Protein 6X84 (pdb70)

Sequence (830 aa):
SVTTIPFWHSMEGELGKEVDSLAQRFNAENPDYKIVPTYKGNYEQNLSAGIAAFRTGNAPAILQVYEVGTATMMMASKAIKPVYDVFKEAGIQFDESQFVPTVSGYYSDSKTGHLLSQPFNSSTPVLYYNKDAFKKAGLDPEQPPKTWQDLADYAAKLKASGMKCGYASGSQGSIQLENFSAWNGLPFASKNNGFDGTDAVLEFNKPEQVKHIAMLEEMNKKGDFSYVGRKDESTEKFYNGDCAMTTASSGSLANIREYAKFNYGVGMMMPYDADAKDAPQNAIIGGASLWVMQGKDKETYTGVAKFLDFLAKPENAAEWHQKTGYLPITKAAYDLTREQGFYEKNPGADTATRQMLNKPPLPFTKGLRLGNMMPQIRVIVDEELESVWTGKKTPQQALDTAVERGNQLLLRRFEKSTKSSVTTIPFWHSMEGELGKEVDSLAQRFNAENPDYKIVPTYKGNYEQNLSAGIAAFRTGNAPAILQVYEVGTATMMMASKAIKPVYDVFKEAGIQFDESQFVPTVSGYYSDSKTGHLLSQPFNSSTPVLYYNKDAFKKAGLDPEQPPKTWQDLADYAAKLKASGMKCGYASGSQGSIQLENFSAWNGLPFASKNNGFDGTDAVLEFNKPEQVKHIAMLEEMNKKGDFSYVGRKDESTEKFYNGDCAMTTASSGSLANIREYAKFNYGVGMMPYDADAKDAPQNAIIGGASLWVMQGKDKETYTGVAKFLDFLAKPENAAEWHQKTGYLPITKAAYDLTREQGFYEKNPGADTATRQMLNKPPLPFTKGLRLGNMPQIRVIVDEELESVWTGKKTPQQALDTAVERGNQLLRRFEKST

Foldseek 3Di:
DEAEAEAEEADDDPRVVLVVVLQVVLCVVPVNYHYDYDYQHHQVRQVVVQLVCQVVPRHTFKGKHWLQCLLVVVLSVWFDALVVLCVLLVHDDDPQQFLQLQQLSQAALPPRHGRFARAFKKFKWKKFFLVLCVLLVHHSVQDAQAVVVLLVQLVSSVVSPALEREEEELQQVSVLLQLQLQLVHFQWPCLQCNNHLLIFGDSLDDQNLVSLQSLLVCLVVRSYDYYYDPCVRVVCCQVRRYRMYIDILLCLVVSVVRRPGDMAIAGDHHHPPRPCHRHAGHITDITMTGTPDDDSSNSSSVSSSSVSCLDLVNLLVSCLPRSGDRRGPSVLVVCVVVVVCVVRPRSCNRVCRRVVHPGDSNNSHHNAPPSVVLSVLLSVLSVCSSVVNDRSSRSVVRSRVVVRVRSVVVNVVSDD/DEAEAEAEEAQDDVRVVLVVVLQVVLCVVPVNYHYDYDYQHHQVRQVVVQLVCVVVQHGGQKGKHWLQCQLVVVVSVFFDALQVLCVLLVHDDDPQQFLQLQQLSQAQLPPRGGRFARAFKKFKWKKFFLVLCVLLVHHSPDDAQAVVVLLVQLVSSVVSPAQESEEEALCCQQLFLQQQQQLVHFQWPCLQCNNHLLIFGDRLDPVSLVSLLSQLVSLVVRSYDYDDRDCRVVCCCQVRRYGMYIDILLSLVVSVVRRPGDMAIAGRHHHPPRPPGRAAGHITGITMTGTPNDDSVNSSSVSSSSVSCLPQVNLLCSCLSRSGDRRGPSVVVVCVVVCVCVVRPRSCNRVCRRNVHRGDSNNSHHNAPPSVVLSVLLVVLSVCSSVPNDRSSRSVVVSSVVVVVRSVVVVVVD

Solvent-accessible surface area: 31312 Å² total; per-residue (Å²): 120,96,22,80,0,46,0,36,5,16,8,121,52,124,56,9,121,18,2,73,60,5,2,123,112,0,22,71,84,32,94,78,23,99,2,52,32,55,96,82,9,72,57,95,102,0,17,35,35,0,10,25,16,48,61,101,67,99,9,1,0,0,0,0,0,21,10,10,1,2,10,47,0,84,41,6,175,0,21,29,33,0,55,47,0,2,129,114,25,69,43,99,40,82,39,96,50,2,1,74,1,1,11,8,3,0,13,44,60,97,84,46,59,1,14,0,1,1,11,0,0,16,3,6,1,0,1,9,8,30,54,4,0,115,172,23,69,22,75,26,108,87,29,3,131,17,15,50,63,0,22,83,41,0,43,114,0,62,93,52,63,33,149,3,0,3,0,11,9,37,36,9,0,55,38,3,3,3,6,0,2,2,1,6,27,44,0,0,24,97,48,3,5,20,82,24,59,73,2,62,6,40,0,37,99,101,52,0,22,71,16,5,38,38,11,20,79,6,39,131,140,32,12,4,36,49,17,32,188,86,96,45,7,7,71,59,0,45,99,22,24,0,0,0,0,2,10,47,10,26,16,22,60,91,0,134,154,32,18,187,35,73,25,6,19,6,54,10,1,50,6,53,107,9,189,60,12,26,5,0,0,4,4,13,16,0,0,0,0,0,0,60,74,60,83,154,57,11,15,26,0,0,0,76,1,0,61,4,14,2,93,61,56,5,3,2,47,12,9,49,142,18,22,36,6,1,8,1,43,46,0,23,86,55,0,103,88,106,30,42,14,153,61,25,71,16,16,19,4,7,1,111,0,3,79,47,81,113,40,49,80,47,0,84,0,4,18,9,5,26,4,44,62,0,33,88,16,0,34,79,10,6,63,15,1,33,84,59,162,62,73,21,76,96,0,0,56,37,0,15,114,83,0,32,106,14,6,58,32,24,25,54,41,57,101,161,132,89,23,78,0,35,1,36,4,12,9,117,44,148,50,7,54,13,3,73,39,3,2,126,79,1,25,80,106,39,98,86,9,100,3,55,29,42,111,72,10,84,54,57,104,0,20,71,33,0,28,56,15,52,141,121,62,99,2,2,0,0,0,0,0,34,12,8,1,1,10,50,0,75,57,14,84,0,22,29,35,0,80,49,1,2,65,114,23,69,44,96,39,82,40,97,55,5,2,75,3,1,14,8,2,0,10,42,48,93,87,41,58,3,10,0,2,1,9,0,0,13,2,10,1,0,0,6,8,47,64,10,0,50,83,23,32,26,33,11,90,36,33,2,74,0,7,22,10,0,23,57,30,0,35,33,0,32,95,49,68,39,92,12,0,0,0,4,4,58,13,4,20,4,3,0,4,5,4,0,2,3,13,27,16,42,1,0,20,85,48,4,5,14,76,26,70,71,2,56,5,41,0,33,91,100,82,0,20,67,2,0,42,44,1,42,55,6,36,82,151,41,9,7,29,60,62,42,49,75,73,47,2,10,43,27,0,53,127,32,46,0,0,0,0,1,11,45,10,23,22,22,53,83,0,142,67,133,19,110,35,95,43,8,21,6,65,4,1,16,4,11,96,15,85,122,13,31,11,1,1,5,4,14,15,0,0,0,0,0,0,56,61,44,92,145,78,6,28,18,0,0,0,75,2,0,73,17,10,5,36,62,63,12,5,2,41,8,10,52,135,16,24,33,6,2,7,1,49,43,0,32,71,51,0,94,146,107,26,44,12,126,73,25,90,19,17,35,21,8,2,40,0,3,85,55,73,103,30,61,76,51,0,62,0,3,14,8,4,39,3,38,87,0,57,101,15,3,31,49,25,0,89,25,1,26,112,58,88,26,86,22,82,42,0,1,57,54,0,15,64,102,0,29,60,46,6,85,55,22,61,88,94,91

Nearest PDB structures (foldseek):
  6x84-assembly2_B  TM=9.927E-01  e=7.863E-75  Escherichia coli K-12
  4aq4-assembly1_A  TM=8.895E-01  e=9.163E-71  Escherichia coli K-12
  7c0u-assembly2_B  TM=8.519E-01  e=2.251E-24  Thermus thermophilus HB8
  7c15-assembly2_B  TM=8.480E-01  e=2.645E-24  Thermus thermophilus HB8
  7c0l-assembly2_B  TM=8.523E-01  e=9.623E-24  Thermus thermophilus HB8

InterPro domains:
  IPR006059 Bacterial-type extracellular solute-binding protein [PF13416] (44-367)
  IPR006061 Solute-binding family 1, conserved site [PS01037] (140-157)
  IPR050490 Bacterial solute-binding protein 1 [PTHR43649] (10-430)

B-factor: mean 28.5, std 10.26, range [12.95, 68.84]

Radius of gyration: 33.35 Å; Cα contacts (8 Å, |Δi|>4): 1732; chains: 2; bounding box: 63×63×114 Å

Structure (mmCIF, N/CA/C/O backbone):
data_6X84
#
_entry.id   6X84
#
_cell.length_a   43.936
_cell.length_b   46.724
_cell.length_c   94.792
_cell.angle_alpha   90.890
_cell.angle_beta   98.530
_cell.angle_gamma   105.130
#
_symmetry.space_group_name_H-M   'P 1'
#
loop_
_entity.id
_entity.type
_entity.pdbx_description
1 polymer 'sn-glycerol-3-phosphate-binding periplasmic protein UgpB'
2 non-polymer GLYCEROL
3 water water
#
loop_
_atom_site.group_PDB
_atom_site.id
_atom_site.type_symbol
_atom_site.label_atom_id
_atom_site.label_alt_id
_atom_site.label_comp_id
_atom_site.label_asym_id
_atom_site.label_entity_id
_atom_site.label_seq_id
_atom_site.pdbx_PDB_ins_code
_atom_site.Cartn_x
_atom_site.Cartn_y
_atom_site.Cartn_z
_atom_site.occupancy
_atom_site.B_iso_or_equiv
_atom_site.auth_seq_id
_atom_site.auth_comp_id
_atom_site.auth_asym_id
_atom_site.auth_atom_id
_atom_site.pdbx_PDB_model_num
ATOM 1 N N . SER A 1 1 ? -12.95594 -35.14363 -47.11410 1.000 31.17742 0 SER A N 1
ATOM 2 C CA . SER A 1 1 ? -11.58267 -35.08189 -47.64915 1.000 28.92715 0 SER A CA 1
ATOM 3 C C . SER A 1 1 ? -10.56698 -34.95413 -46.51125 1.000 24.75823 0 SER A C 1
ATOM 4 O O . SER A 1 1 ? -10.95385 -34.65153 -45.36206 1.000 26.70847 0 SER A O 1
ATOM 7 N N . VAL A 1 2 ? -9.29063 -35.21674 -46.81621 1.000 22.24214 1 VAL A N 1
ATOM 8 C CA . VAL A 1 2 ? -8.18459 -34.91464 -45.88957 1.000 19.38917 1 VAL A CA 1
ATOM 9 C C . VAL A 1 2 ? -7.19975 -34.05122 -46.65920 1.000 19.37864 1 VAL A C 1
ATOM 10 O O . VAL A 1 2 ? -6.59851 -34.48900 -47.64632 1.000 21.03410 1 VAL A O 1
ATOM 14 N N . THR A 1 3 ? -7.02986 -32.83121 -46.19776 1.000 17.51263 2 THR A N 1
ATOM 15 C CA . THR A 1 3 ? -6.14993 -31.86149 -46.84003 1.000 18.05743 2 THR A CA 1
ATOM 16 C C . THR A 1 3 ? -4.79649 -31.89394 -46.15641 1.000 16.22300 2 THR A C 1
ATOM 17 O O . THR A 1 3 ? -4.71078 -31.66662 -44.93968 1.000 16.29669 2 THR A O 1
ATOM 21 N N . THR A 1 4 ? -3.74968 -32.19534 -46.91135 1.000 17.15995 3 THR A N 1
ATOM 22 C CA . THR A 1 4 ? -2.39743 -32.20279 -46.37846 1.000 18.43116 3 THR A CA 1
ATOM 23 C C . THR A 1 4 ? -1.88163 -30.77597 -46.28714 1.000 17.04941 3 THR A C 1
ATOM 24 O O . THR A 1 4 ? -1.98640 -29.99707 -47.24491 1.000 18.03637 3 THR A O 1
ATOM 28 N N . ILE A 1 5 ? -1.29478 -30.44596 -45.13810 1.000 15.98613 4 ILE A N 1
ATOM 29 C CA . ILE A 1 5 ? -0.87760 -29.09694 -44.78927 1.000 15.50712 4 ILE A CA 1
ATOM 30 C C . ILE A 1 5 ? 0.58452 -29.14196 -44.38436 1.000 14.97285 4 ILE A C 1
ATOM 31 O O . ILE A 1 5 ? 0.90982 -29.41958 -43.21981 1.000 14.89389 4 ILE A O 1
ATOM 36 N N . PRO A 1 6 ? 1.50145 -28.82597 -45.29982 1.000 14.99127 5 PRO A N 1
ATOM 37 C CA . PRO A 1 6 ? 2.92888 -28.87918 -44.94662 1.000 15.00180 5 PRO A CA 1
ATOM 38 C C . PRO A 1 6 ? 3.28671 -27.77134 -43.97575 1.000 14.12538 5 PRO A C 1
ATOM 39 O O . PRO A 1 6 ? 2.88581 -26.61742 -44.15062 1.000 14.75177 5 PRO A O 1
ATOM 43 N N . PHE A 1 7 ? 4.08608 -28.14188 -42.98298 1.000 13.65164 6 PHE A N 1
ATOM 44 C CA . PHE A 1 7 ? 4.56084 -27.22528 -41.94535 1.000 13.52531 6 PHE A CA 1
ATOM 45 C C . PHE A 1 7 ? 6.07471 -27.39555 -41.82801 1.000 14.64649 6 PHE A C 1
ATOM 46 O O . PHE A 1 7 ? 6.55912 -28.43463 -41.38745 1.000 15.44659 6 PHE A O 1
ATOM 54 N N . TRP A 1 8 ? 6.83126 -26.41030 -42.29925 1.000 14.48068 7 TRP A N 1
ATOM 55 C CA . TRP A 1 8 ? 8.29068 -26.50945 -42.32298 1.000 14.92811 7 TRP A CA 1
ATOM 56 C C . TRP A 1 8 ? 8.84228 -25.77731 -41.11498 1.000 14.75703 7 TRP A C 1
ATOM 57 O O . TRP A 1 8 ? 8.46666 -24.62616 -40.86313 1.000 14.92547 7 TRP A O 1
ATOM 68 N N . HIS A 1 9 ? 9.72360 -26.44017 -40.37300 1.000 14.95179 8 HIS A N 1
ATOM 69 C CA . HIS A 1 9 ? 10.19888 -25.87151 -39.11793 1.000 15.15182 8 HIS A CA 1
ATOM 70 C C . HIS A 1 9 ? 11.66467 -26.20607 -38.89381 1.000 15.85980 8 HIS A C 1
ATOM 71 O O . HIS A 1 9 ? 12.30445 -26.91642 -39.68176 1.000 16.84149 8 HIS A O 1
ATOM 78 N N . SER A 1 10 ? 12.17891 -25.70181 -37.75982 1.000 16.28090 9 SER A N 1
ATOM 79 C CA . SER A 1 10 ? 13.58962 -25.77316 -37.40800 1.000 17.45999 9 SER A CA 1
ATOM 80 C C . SER A 1 10 ? 13.81221 -26.48675 -36.08610 1.000 17.59948 9 SER A C 1
ATOM 81 O O . SER A 1 10 ? 14.87830 -26.31853 -35.49800 1.000 19.18914 9 SER A O 1
ATOM 84 N N . MET A 1 11 ? 12.83838 -27.23507 -35.60088 1.000 16.77306 10 MET A N 1
ATOM 85 C CA . MET A 1 11 ? 12.95493 -27.86515 -34.28188 1.000 17.89425 10 MET A CA 1
ATOM 86 C C . MET A 1 11 ? 13.62199 -29.22438 -34.42192 1.000 19.39443 10 MET A C 1
ATOM 87 O O . MET A 1 11 ? 13.07078 -30.13036 -35.05982 1.000 19.75237 10 MET A O 1
ATOM 92 N N . GLU A 1 12 ? 14.80870 -29.36477 -33.84073 1.000 22.45269 11 GLU A N 1
ATOM 93 C CA . GLU A 1 12 ? 15.57142 -30.60957 -33.84971 1.000 25.83994 11 GLU A CA 1
ATOM 94 C C . GLU A 1 12 ? 15.24375 -31.47055 -32.63610 1.000 25.60833 11 GLU A C 1
ATOM 95 O O . GLU A 1 12 ? 14.67462 -31.01010 -31.64233 1.000 25.66624 11 GLU A O 1
ATOM 101 N N . GLY A 1 13 ? 15.64938 -32.73661 -32.71483 1.000 27.62963 12 GLY A N 1
ATOM 102 C CA . GLY A 1 13 ? 15.68436 -33.59254 -31.53184 1.000 27.10062 12 GLY A CA 1
ATOM 103 C C . GLY A 1 13 ? 14.35234 -33.70356 -30.80781 1.000 26.65846 12 GLY A C 1
ATOM 104 O O . GLY A 1 13 ? 13.29405 -33.89170 -31.41424 1.000 25.78730 12 GLY A O 1
ATOM 105 N N . GLU A 1 14 ? 14.40150 -33.59517 -29.47605 1.000 27.94546 13 GLU A N 1
ATOM 106 C CA . GLU A 1 14 ? 13.19097 -33.74152 -28.67771 1.000 27.56909 13 GLU A CA 1
ATOM 107 C C . GLU A 1 14 ? 12.18551 -32.63403 -28.95632 1.000 26.32947 13 GLU A C 1
ATOM 108 O O . GLU A 1 14 ? 10.97703 -32.86687 -28.88026 1.000 27.06114 13 GLU A O 1
ATOM 114 N N . LEU A 1 15 ? 12.65097 -31.43075 -29.27315 1.000 23.89760 14 LEU A N 1
ATOM 115 C CA . LEU A 1 15 ? 11.69287 -30.39568 -29.62504 1.000 21.54732 14 LEU A CA 1
ATOM 116 C C . LEU A 1 15 ? 10.96241 -30.75097 -30.91491 1.000 20.47614 14 LEU A C 1
ATOM 117 O O . LEU A 1 15 ? 9.74542 -30.54814 -31.01685 1.000 20.22611 14 LEU A O 1
ATOM 122 N N . GLY A 1 16 ? 11.68334 -31.30908 -31.89391 1.000 20.59457 15 GLY A N 1
ATOM 123 C CA . GLY A 1 16 ? 11.02467 -31.76928 -33.11156 1.000 20.25243 15 GLY A CA 1
ATOM 124 C C . GLY A 1 16 ? 10.03376 -32.88789 -32.83726 1.000 20.02345 15 GLY A C 1
ATOM 125 O O . GLY A 1 16 ? 8.96043 -32.97114 -33.45910 1.000 20.19189 15 GLY A O 1
ATOM 126 N N . LYS A 1 17 ? 10.37309 -33.76756 -31.88962 1.000 20.58931 16 LYS A N 1
ATOM 127 C CA . LYS A 1 17 ? 9.44213 -34.83821 -31.55785 1.000 21.28939 16 LYS A CA 1
ATOM 128 C C . LYS A 1 17 ? 8.18923 -34.27087 -30.92365 1.000 20.33139 16 LYS A C 1
ATOM 129 O O . LYS A 1 17 ? 7.08836 -34.81223 -31.11589 1.000 19.85764 16 LYS A O 1
ATOM 135 N N . GLU A 1 18 ? 8.33685 -33.21546 -30.11298 1.000 19.88923 17 GLU A N 1
ATOM 136 C CA . GLU A 1 18 ? 7.14097 -32.59269 -29.55048 1.000 19.36548 17 GLU A CA 1
ATOM 137 C C . GLU A 1 18 ? 6.27775 -31.94180 -30.62723 1.000 18.72330 17 GLU A C 1
ATOM 138 O O . GLU A 1 18 ? 5.04321 -32.03888 -30.57304 1.000 19.03649 17 GLU A O 1
ATOM 144 N N . VAL A 1 19 ? 6.89704 -31.29459 -31.62175 1.000 18.58118 18 VAL A N 1
ATOM 145 C CA . VAL A 1 19 ? 6.12068 -30.78315 -32.75790 1.000 18.41273 18 VAL A CA 1
ATOM 146 C C . VAL A 1 19 ? 5.34390 -31.92411 -33.42755 1.000 18.53117 18 VAL A C 1
ATOM 147 O O . VAL A 1 19 ? 4.15306 -31.79633 -33.75690 1.000 18.16797 18 VAL A O 1
ATOM 151 N N . ASP A 1 20 ? 6.01917 -33.05471 -33.66454 1.000 18.58381 19 ASP A N 1
ATOM 152 C CA . ASP A 1 20 ? 5.33959 -34.19064 -34.28518 1.000 19.47339 19 ASP A CA 1
ATOM 153 C C . ASP A 1 20 ? 4.18053 -34.67270 -33.43056 1.000 19.35232 19 ASP A C 1
ATOM 154 O O . ASP A 1 20 ? 3.12713 -35.03083 -33.96547 1.000 19.31811 19 ASP A O 1
ATOM 159 N N . SER A 1 21 ? 4.36894 -34.72507 -32.10316 1.000 18.50222 20 SER A N 1
ATOM 160 C CA . SER A 1 21 ? 3.29819 -35.20299 -31.22143 1.000 19.04965 20 SER A CA 1
ATOM 161 C C . SER A 1 21 ? 2.09043 -34.29294 -31.27426 1.000 17.61264 20 SER A C 1
ATOM 162 O O . SER A 1 21 ? 0.95676 -34.76798 -31.28211 1.000 17.97584 20 SER A O 1
ATOM 165 N N . LEU A 1 22 ? 2.31370 -32.98235 -31.29143 1.000 17.61001 21 LEU A N 1
ATOM 166 C CA . LEU A 1 22 ? 1.20962 -32.04772 -31.39122 1.000 17.41788 21 LEU A CA 1
ATOM 167 C C . LEU A 1 22 ? 0.50461 -32.16975 -32.73280 1.000 16.36775 21 LEU A C 1
ATOM 168 O O . LEU A 1 22 ? -0.72432 -32.12668 -32.78861 1.000 16.77570 21 LEU A O 1
ATOM 173 N N . ALA A 1 23 ? 1.25689 -32.32597 -33.82199 1.000 16.74411 22 ALA A N 1
ATOM 174 C CA . ALA A 1 23 ? 0.59988 -32.49772 -35.12174 1.000 16.75990 22 ALA A CA 1
ATOM 175 C C . ALA A 1 23 ? -0.22316 -33.77519 -35.14224 1.000 16.82833 22 ALA A C 1
ATOM 176 O O . ALA A 1 23 ? -1.33540 -33.79906 -35.67870 1.000 16.43092 22 ALA A O 1
ATOM 178 N N . GLN A 1 24 ? 0.32026 -34.85219 -34.56443 1.000 17.64685 23 GLN A N 1
ATOM 179 C CA . GLN A 1 24 ? -0.40833 -36.11979 -34.52455 1.000 18.10743 23 GLN A CA 1
ATOM 180 C C . GLN A 1 24 ? -1.69187 -35.98676 -33.71182 1.000 16.75727 23 GLN A C 1
ATOM 181 O O . GLN A 1 24 ? -2.74509 -36.52392 -34.10100 1.000 17.59158 23 GLN A O 1
ATOM 187 N N . ARG A 1 25 ? -1.64939 -35.25556 -32.60316 1.000 16.85992 24 ARG A N 1
ATOM 188 C CA . ARG A 1 25 ? -2.86592 -35.06677 -31.82928 1.000 16.40723 24 ARG A CA 1
ATOM 189 C C . ARG A 1 25 ? -3.88098 -34.22520 -32.58906 1.000 15.62819 24 ARG A C 1
ATOM 190 O O . ARG A 1 25 ? -5.06989 -34.56600 -32.63715 1.000 16.53883 24 ARG A O 1
ATOM 198 N N . PHE A 1 26 ? -3.41863 -33.11851 -33.19194 1.000 15.41237 25 PHE A N 1
ATOM 199 C CA . PHE A 1 26 ? -4.29864 -32.31113 -34.02256 1.000 14.75440 25 PHE A CA 1
ATOM 200 C C . PHE A 1 26 ? -4.94650 -33.14997 -35.12412 1.000 14.05168 25 PHE A C 1
ATOM 201 O O . PHE A 1 26 ? -6.15460 -33.04879 -35.36352 1.000 14.49384 25 PHE A O 1
ATOM 209 N N . ASN A 1 27 ? -4.14459 -33.97079 -35.79285 1.000 14.25171 26 ASN A N 1
ATOM 210 C CA . ASN A 1 27 ? -4.64708 -34.73350 -36.93309 1.000 14.73071 26 ASN A CA 1
ATOM 211 C C . ASN A 1 27 ? -5.68033 -35.75382 -36.47411 1.000 15.01496 26 ASN A C 1
ATOM 212 O O . ASN A 1 27 ? -6.63797 -36.05587 -37.20007 1.000 15.62029 26 ASN A O 1
ATOM 217 N N . ALA A 1 28 ? -5.48799 -36.34686 -35.28804 1.000 14.77019 27 ALA A N 1
ATOM 218 C CA . ALA A 1 28 ? -6.49075 -37.25153 -34.73020 1.000 15.02285 27 ALA A CA 1
ATOM 219 C C . ALA A 1 28 ? -7.77823 -36.52297 -34.39475 1.000 14.84652 27 ALA A C 1
ATOM 220 O O . ALA A 1 28 ? -8.86641 -37.05859 -34.63210 1.000 17.18364 27 ALA A O 1
ATOM 222 N N . GLU A 1 29 ? -7.68008 -35.29993 -33.85089 1.000 15.99665 28 GLU A N 1
ATOM 223 C CA . GLU A 1 29 ? -8.84100 -34.53120 -33.41964 1.000 16.46513 28 GLU A CA 1
ATOM 224 C C . GLU A 1 29 ? -9.57172 -33.85016 -34.56498 1.000 16.30459 28 GLU A C 1
ATOM 225 O O . GLU A 1 29 ? -10.74535 -33.48042 -34.39819 1.000 17.98637 28 GLU A O 1
ATOM 231 N N . ASN A 1 30 ? -8.90447 -33.66842 -35.70842 1.000 14.99390 29 ASN A N 1
ATOM 232 C CA . ASN A 1 30 ? -9.41084 -32.86321 -36.82035 1.000 15.05707 29 ASN A CA 1
ATOM 233 C C . ASN A 1 30 ? -9.17915 -33.66540 -38.08746 1.000 14.90179 29 ASN A C 1
ATOM 234 O O . ASN A 1 30 ? -8.27958 -33.35336 -38.87422 1.000 15.89927 29 ASN A O 1
ATOM 239 N N . PRO A 1 31 ? -9.99712 -34.70131 -38.31425 1.000 15.61503 30 PRO A N 1
ATOM 240 C CA . PRO A 1 31 ? -9.65043 -35.72227 -39.31392 1.000 16.56778 30 PRO A CA 1
ATOM 241 C C . PRO A 1 31 ? -9.75586 -35.26206 -40.75754 1.000 17.87320 30 PRO A C 1
ATOM 242 O O . PRO A 1 31 ? -9.36858 -36.02981 -41.63846 1.000 20.17610 30 PRO A O 1
ATOM 246 N N . ASP A 1 32 ? -10.24865 -34.05426 -41.02831 1.000 16.90729 31 ASP A N 1
ATOM 247 C CA . ASP A 1 32 ? -10.28250 -33.52834 -42.39040 1.000 17.40735 31 ASP A CA 1
ATOM 248 C C . ASP A 1 32 ? -8.97895 -32.85556 -42.77845 1.000 16.45724 31 ASP A C 1
ATOM 249 O O . ASP A 1 32 ? -8.84987 -32.36969 -43.90516 1.000 16.67832 31 ASP A O 1
ATOM 254 N N . TYR A 1 33 ? -8.01293 -32.76187 -41.86159 1.000 16.17826 32 TYR A N 1
ATOM 255 C CA . TYR A 1 33 ? -6.77886 -32.03835 -42.13916 1.000 18.06269 32 TYR A CA 1
ATOM 256 C C . TYR A 1 33 ? -5.61951 -32.88686 -41.66967 1.000 19.13387 32 TYR A C 1
ATOM 257 O O . TYR A 1 33 ? -5.71694 -33.56323 -40.63137 1.000 22.30531 32 TYR A O 1
ATOM 266 N N . LYS A 1 34 ? -4.50949 -32.81508 -42.36047 1.000 17.08363 33 LYS A N 1
ATOM 267 C CA . LYS A 1 34 ? -3.30709 -33.51598 -41.93024 1.000 17.13627 33 LYS A CA 1
ATOM 268 C C . LYS A 1 34 ? -2.11025 -32.57658 -41.95319 1.000 16.09667 33 LYS A C 1
ATOM 269 O O . LYS A 1 34 ? -1.55347 -32.27549 -43.01853 1.000 16.62305 33 LYS A O 1
ATOM 275 N N . ILE A 1 35 ? -1.73987 -32.07710 -40.77682 1.000 14.85968 34 ILE A N 1
ATOM 276 C CA . ILE A 1 35 ? -0.51274 -31.30802 -40.67396 1.000 14.67281 34 ILE A CA 1
ATOM 277 C C . ILE A 1 35 ? 0.66839 -32.24858 -40.84594 1.000 14.48332 34 ILE A C 1
ATOM 278 O O . ILE A 1 35 ? 0.75360 -33.28060 -40.16019 1.000 15.68872 34 ILE A O 1
ATOM 283 N N . VAL A 1 36 ? 1.60383 -31.88728 -41.72038 1.000 15.15971 35 VAL A N 1
ATOM 284 C CA . VAL A 1 36 ? 2.78415 -32.69356 -41.98600 1.000 15.93086 35 VAL A CA 1
ATOM 285 C C . VAL A 1 36 ? 3.99658 -31.84291 -41.66837 1.000 16.79675 35 VAL A C 1
ATOM 286 O O . VAL A 1 36 ? 4.40956 -31.00659 -42.47174 1.000 16.50198 35 VAL A O 1
ATOM 290 N N . PRO A 1 37 ? 4.57035 -31.98958 -40.48288 1.000 17.27312 36 PRO A N 1
ATOM 291 C CA . PRO A 1 37 ? 5.78404 -31.22091 -40.15035 1.000 17.23891 36 PRO A CA 1
ATOM 292 C C . PRO A 1 37 ? 6.99798 -31.80748 -40.86082 1.000 18.39168 36 PRO A C 1
ATOM 293 O O . PRO A 1 37 ? 7.17115 -33.02707 -40.92991 1.000 20.64458 36 PRO A O 1
ATOM 297 N N . THR A 1 38 ? 7.86787 -30.93324 -41.36156 1.000 18.03900 37 THR A N 1
ATOM 298 C CA . THR A 1 38 ? 9.15597 -31.34799 -41.90360 1.000 18.94438 37 THR A CA 1
ATOM 299 C C . THR A 1 38 ? 10.21645 -30.41897 -41.33925 1.000 17.67580 37 THR A C 1
ATOM 300 O O . THR A 1 38 ? 10.08527 -29.19799 -41.44320 1.000 17.74160 37 THR A O 1
ATOM 304 N N . TYR A 1 39 ? 11.26608 -31.00801 -40.77739 1.000 18.49432 38 TYR A N 1
ATOM 305 C CA . TYR A 1 39 ? 12.45112 -30.25645 -40.39571 1.000 18.67329 38 TYR A CA 1
ATOM 306 C C . TYR A 1 39 ? 13.22622 -29.84440 -41.64808 1.000 18.46800 38 TYR A C 1
ATOM 307 O O . TYR A 1 39 ? 13.62499 -30.69006 -42.45602 1.000 20.06293 38 TYR A O 1
ATOM 316 N N . LYS A 1 40 ? 13.43241 -28.55095 -41.81052 1.000 18.94438 39 LYS A N 1
ATOM 317 C CA . LYS A 1 40 ? 14.14406 -28.03120 -42.96994 1.000 19.96292 39 LYS A CA 1
ATOM 318 C C . LYS A 1 40 ? 15.50706 -27.42138 -42.66310 1.000 22.80010 39 LYS A C 1
ATOM 319 O O . LYS A 1 40 ? 16.14604 -26.89549 -43.57912 1.000 27.16378 39 LYS A O 1
ATOM 325 N N . GLY A 1 41 ? 15.97622 -27.47621 -41.42415 1.000 20.87882 40 GLY A N 1
ATOM 326 C CA . GLY A 1 41 ? 17.26796 -26.93007 -41.04955 1.000 20.51562 40 GLY A CA 1
ATOM 327 C C . GLY A 1 41 ? 17.12583 -25.83860 -40.01670 1.000 19.56814 40 GLY A C 1
ATOM 328 O O . GLY A 1 41 ? 16.09043 -25.70289 -39.36190 1.000 19.52866 40 GLY A O 1
ATOM 329 N N . ASN A 1 42 ? 18.20882 -25.07862 -39.83889 1.000 19.27336 41 ASN A N 1
ATOM 330 C CA . ASN A 1 42 ? 18.22790 -24.04028 -38.81926 1.000 19.46286 41 ASN A CA 1
ATOM 331 C C . ASN A 1 42 ? 17.33527 -22.86886 -39.22851 1.000 18.24166 41 ASN A C 1
ATOM 332 O O . ASN A 1 42 ? 16.69693 -22.87951 -40.28261 1.000 18.58644 41 ASN A O 1
ATOM 337 N N . TYR A 1 43 ? 17.25512 -21.84766 -38.36816 1.000 18.37326 42 TYR A N 1
ATOM 338 C CA . TYR A 1 43 ? 16.30944 -20.76522 -38.64198 1.000 17.84424 42 TYR A CA 1
ATOM 339 C C . TYR A 1 43 ? 16.58399 -20.09234 -39.99310 1.000 18.01795 42 TYR A C 1
ATOM 340 O O . TYR A 1 43 ? 15.65091 -19.76383 -40.73503 1.000 18.98912 42 TYR A O 1
ATOM 349 N N . GLU A 1 44 ? 17.86014 -19.80788 -40.28148 1.000 19.86554 43 GLU A N 1
ATOM 350 C CA . GLU A 1 44 ? 18.23569 -19.13826 -41.52273 1.000 21.49205 43 GLU A CA 1
ATOM 351 C C . GLU A 1 44 ? 17.90815 -20.01033 -42.70754 1.000 20.23400 43 GLU A C 1
ATOM 352 O O . GLU A 1 44 ? 17.39945 -19.52410 -43.73617 1.000 21.32624 43 GLU A O 1
ATOM 358 N N . GLN A 1 45 ? 18.19262 -21.30595 -42.57947 1.000 19.10755 44 GLN A N 1
ATOM 359 C CA . GLN A 1 45 ? 17.91859 -22.23041 -43.67632 1.000 20.40508 44 GLN A CA 1
ATOM 360 C C . GLN A 1 45 ? 16.42545 -22.37639 -43.93847 1.000 18.75751 44 GLN A C 1
ATOM 361 O O . GLN A 1 45 ? 15.98464 -22.41998 -45.09746 1.000 20.22348 44 GLN A O 1
ATOM 367 N N . ASN A 1 46 ? 15.62256 -22.46883 -42.88369 1.000 17.79687 45 ASN A N 1
ATOM 368 C CA . ASN A 1 46 ? 14.19013 -22.66590 -43.09880 1.000 16.68358 45 ASN A CA 1
ATOM 369 C C . ASN A 1 46 ? 13.55787 -21.42123 -43.71527 1.000 16.97046 45 ASN A C 1
ATOM 370 O O . ASN A 1 46 ? 12.68843 -21.51420 -44.59747 1.000 17.09415 45 ASN A O 1
ATOM 375 N N . LEU A 1 47 ? 13.96548 -20.23846 -43.24332 1.000 16.82044 46 LEU A N 1
ATOM 376 C CA . LEU A 1 47 ? 13.46208 -19.00493 -43.82584 1.000 17.09415 46 LEU A CA 1
ATOM 377 C C . LEU A 1 47 ? 13.80045 -18.93897 -45.31488 1.000 17.08889 46 LEU A C 1
ATOM 378 O O . LEU A 1 47 ? 12.91682 -18.71150 -46.15608 1.000 18.12059 46 LEU A O 1
ATOM 383 N N . SER A 1 48 ? 15.06972 -19.17888 -45.66555 1.000 18.60223 47 SER A N 1
ATOM 384 C CA . SER A 1 48 ? 15.47394 -19.12918 -47.08020 1.000 21.00515 47 SER A CA 1
ATOM 385 C C . SER A 1 48 ? 14.71030 -20.16366 -47.90243 1.000 20.76828 47 SER A C 1
ATOM 386 O O . SER A 1 48 ? 14.26479 -19.89484 -49.03841 1.000 21.06042 47 SER A O 1
ATOM 389 N N . ALA A 1 49 ? 14.57666 -21.37391 -47.36060 1.000 20.16821 48 ALA A N 1
ATOM 390 C CA . ALA A 1 49 ? 13.91470 -22.45555 -48.07913 1.000 20.99462 48 ALA A CA 1
ATOM 391 C C . ALA A 1 49 ? 12.44862 -22.13265 -48.31347 1.000 19.66815 48 ALA A C 1
ATOM 392 O O . ALA A 1 49 ? 11.92650 -22.34161 -49.40635 1.000 19.85238 48 ALA A O 1
ATOM 394 N N . GLY A 1 50 ? 11.77280 -21.58005 -47.31640 1.000 18.99438 49 GLY A N 1
ATOM 395 C CA . GLY A 1 50 ? 10.35873 -21.29749 -47.47326 1.000 18.12586 49 GLY A CA 1
ATOM 396 C C . GLY A 1 50 ? 10.09753 -20.21478 -48.50693 1.000 17.98110 49 GLY A C 1
ATOM 397 O O . GLY A 1 50 ? 9.18638 -20.33463 -49.33649 1.000 17.75739 49 GLY A O 1
ATOM 398 N N . ILE A 1 51 ? 10.90519 -19.15619 -48.47695 1.000 17.48894 50 ILE A N 1
ATOM 399 C CA . ILE A 1 51 ? 10.74600 -18.09025 -49.46830 1.000 18.66013 50 ILE A CA 1
ATOM 400 C C . ILE A 1 51 ? 11.09603 -18.58382 -50.86356 1.000 19.42601 50 ILE A C 1
ATOM 401 O O . ILE A 1 51 ? 10.38506 -18.28076 -51.83130 1.000 19.53918 50 ILE A O 1
ATOM 406 N N . ALA A 1 52 ? 12.18186 -19.34133 -51.00438 1.000 20.63142 51 ALA A N 1
ATOM 407 C CA . ALA A 1 52 ? 12.56804 -19.78040 -52.34256 1.000 21.61838 51 ALA A CA 1
ATOM 408 C C . ALA A 1 52 ? 11.50389 -20.70903 -52.90945 1.000 20.46035 51 ALA A C 1
ATOM 409 O O . ALA A 1 52 ? 11.16690 -20.63872 -54.10234 1.000 21.78156 51 ALA A O 1
ATOM 411 N N . ALA A 1 53 ? 10.94826 -21.57854 -52.06130 1.000 19.73658 52 ALA A N 1
ATOM 412 C CA . ALA A 1 53 ? 9.86732 -22.45875 -52.49703 1.000 19.42075 52 ALA A CA 1
ATOM 413 C C . ALA A 1 53 ? 8.62538 -21.66448 -52.89224 1.000 19.84975 52 ALA A C 1
ATOM 414 O O . ALA A 1 53 ? 7.92627 -22.01962 -53.85228 1.000 20.19189 52 ALA A O 1
ATOM 416 N N . PHE A 1 54 ? 8.30836 -20.60731 -52.14955 1.000 19.27336 53 PHE A N 1
ATOM 417 C CA . PHE A 1 54 ? 7.18712 -19.76416 -52.53105 1.000 18.71540 53 PHE A CA 1
ATOM 418 C C . PHE A 1 54 ? 7.37341 -19.20831 -53.94381 1.000 19.31811 53 PHE A C 1
ATOM 419 O O . PHE A 1 54 ? 6.42659 -19.17343 -54.74558 1.000 20.52088 53 PHE A O 1
ATOM 427 N N . ARG A 1 55 ? 8.58348 -18.76921 -54.27466 1.000 20.08136 54 ARG A N 1
ATOM 428 C CA . ARG A 1 55 ? 8.79802 -18.20233 -55.61312 1.000 21.02094 54 ARG A CA 1
ATOM 429 C C . ARG A 1 55 ? 8.49500 -19.17222 -56.75294 1.000 24.53452 54 ARG A C 1
ATOM 430 O O . ARG A 1 55 ? 8.21782 -18.72286 -57.87686 1.000 27.47435 54 ARG A O 1
ATOM 438 N N . THR A 1 56 ? 8.61320 -20.47554 -56.52804 1.000 25.75046 55 THR A N 1
ATOM 439 C CA . THR A 1 56 ? 8.33887 -21.44490 -57.57584 1.000 29.09033 55 THR A CA 1
ATOM 440 C C . THR A 1 56 ? 6.98238 -22.09616 -57.41806 1.000 27.73490 55 THR A C 1
ATOM 441 O O . THR A 1 56 ? 6.65406 -23.00223 -58.18869 1.000 29.68777 55 THR A O 1
ATOM 445 N N . GLY A 1 57 ? 6.17279 -21.64611 -56.46640 1.000 26.07155 56 GLY A N 1
ATOM 446 C CA . GLY A 1 57 ? 4.83951 -22.17838 -56.29878 1.000 25.66624 56 GLY A CA 1
ATOM 447 C C . GLY A 1 57 ? 4.75270 -23.39458 -55.42610 1.000 26.18998 56 GLY A C 1
ATOM 448 O O . GLY A 1 57 ? 3.73041 -24.08161 -55.44514 1.000 28.23496 56 GLY A O 1
ATOM 449 N N . ASN A 1 58 ? 5.78391 -23.66521 -54.62866 1.000 25.26882 57 ASN A N 1
ATOM 450 C CA . ASN A 1 58 ? 5.85185 -24.89200 -53.85081 1.000 26.00575 57 ASN A CA 1
ATOM 451 C C . ASN A 1 58 ? 6.05936 -24.62052 -52.36598 1.000 22.48427 57 ASN A C 1
ATOM 452 O O . ASN A 1 58 ? 6.59936 -25.46582 -51.65337 1.000 22.73167 57 ASN A O 1
ATOM 457 N N . ALA A 1 59 ? 5.61206 -23.47553 -51.87889 1.000 21.07621 58 ALA A N 1
ATOM 458 C CA . ALA A 1 59 ? 5.80097 -23.17298 -50.46841 1.000 20.06556 58 ALA A CA 1
ATOM 459 C C . ALA A 1 59 ? 5.00729 -24.13864 -49.59512 1.000 17.62317 58 ALA A C 1
ATOM 460 O O . ALA A 1 59 ? 3.96860 -24.65429 -50.00241 1.000 18.09954 58 ALA A O 1
ATOM 462 N N . PRO A 1 60 ? 5.46946 -24.38004 -48.37107 1.000 16.12035 59 PRO A N 1
ATOM 463 C CA . PRO A 1 60 ? 4.60896 -25.03268 -47.38028 1.000 15.59397 59 PRO A CA 1
ATOM 464 C C . PRO A 1 60 ? 3.45177 -24.10765 -47.03276 1.000 14.98601 59 PRO A C 1
ATOM 465 O O . PRO A 1 60 ? 3.41186 -22.95409 -47.44756 1.000 16.96782 59 PRO A O 1
ATOM 469 N N . ALA A 1 61 ? 2.47692 -24.63314 -46.27873 1.000 14.70966 60 ALA A N 1
ATOM 470 C CA . ALA A 1 61 ? 1.40457 -23.78638 -45.79384 1.000 14.28592 60 ALA A CA 1
ATOM 471 C C . ALA A 1 61 ? 1.82948 -22.98966 -44.56677 1.000 13.45161 60 ALA A C 1
ATOM 472 O O . ALA A 1 61 ? 1.40416 -21.84873 -44.40842 1.000 14.26487 60 ALA A O 1
ATOM 474 N N . ILE A 1 62 ? 2.64755 -23.57960 -43.69409 1.000 13.75428 61 ILE A N 1
ATOM 475 C CA . ILE A 1 62 ? 3.05436 -22.94886 -42.43456 1.000 13.37792 61 ILE A CA 1
ATOM 476 C C . ILE A 1 62 ? 4.56251 -22.98773 -42.39065 1.000 13.68585 61 ILE A C 1
ATOM 477 O O . ILE A 1 62 ? 5.17806 -24.00567 -42.71044 1.000 13.95167 61 ILE A O 1
ATOM 482 N N . LEU A 1 63 ? 5.17397 -21.87049 -41.96833 1.000 13.83587 62 LEU A N 1
ATOM 483 C CA . LEU A 1 63 ? 6.63550 -21.73910 -41.90328 1.000 14.28329 62 LEU A CA 1
ATOM 484 C C . LEU A 1 63 ? 7.01321 -21.16977 -40.53696 1.000 13.83587 62 LEU A C 1
ATOM 485 O O . LEU A 1 63 ? 6.56872 -20.07462 -40.18926 1.000 14.44647 62 LEU A O 1
ATOM 490 N N . GLN A 1 64 ? 7.82123 -21.90659 -39.76821 1.000 13.96483 63 GLN A N 1
ATOM 491 C CA . GLN A 1 64 ? 8.35240 -21.34978 -38.52701 1.000 13.84640 63 GLN A CA 1
ATOM 492 C C . GLN A 1 64 ? 9.50116 -20.40794 -38.86336 1.000 14.07537 63 GLN A C 1
ATOM 493 O O . GLN A 1 64 ? 10.47325 -20.80751 -39.50782 1.000 16.07298 63 GLN A O 1
ATOM 499 N N . VAL A 1 65 ? 9.42108 -19.17930 -38.36474 1.000 13.14631 64 VAL A N 1
ATOM 500 C CA . VAL A 1 65 ? 10.45938 -18.18479 -38.62454 1.000 13.84640 64 VAL A CA 1
ATOM 501 C C . VAL A 1 65 ? 10.85422 -17.50329 -37.31978 1.000 14.01747 64 VAL A C 1
ATOM 502 O O . VAL A 1 65 ? 9.99499 -17.01937 -36.58987 1.000 14.00431 64 VAL A O 1
ATOM 506 N N . TYR A 1 66 ? 12.15533 -17.41201 -37.07233 1.000 14.48595 65 TYR A N 1
ATOM 507 C CA . TYR A 1 66 ? 12.62360 -16.71704 -35.87402 1.000 14.59386 65 TYR A CA 1
ATOM 508 C C . TYR A 1 66 ? 12.15971 -15.25184 -35.83155 1.000 14.55701 65 TYR A C 1
ATOM 509 O O . TYR A 1 66 ? 11.84936 -14.60760 -36.86228 1.000 14.52279 65 TYR A O 1
ATOM 518 N N . GLU A 1 67 ? 12.16920 -14.71182 -34.60647 1.000 14.75177 66 GLU A N 1
ATOM 519 C CA . GLU A 1 67 ? 11.66407 -13.37658 -34.33793 1.000 15.34394 66 GLU A CA 1
ATOM 520 C C . GLU A 1 67 ? 12.38692 -12.33142 -35.18524 1.000 15.66504 66 GLU A C 1
ATOM 521 O O . GLU A 1 67 ? 11.73654 -11.43692 -35.72446 1.000 16.47829 66 GLU A O 1
ATOM 527 N N . VAL A 1 68 ? 13.70256 -12.49294 -35.38664 1.000 15.20709 67 VAL A N 1
ATOM 528 C CA . VAL A 1 68 ? 14.45863 -11.50015 -36.15808 1.000 16.40197 67 VAL A CA 1
ATOM 529 C C . VAL A 1 68 ? 14.20174 -11.60577 -37.64586 1.000 16.09930 67 VAL A C 1
ATOM 530 O O . VAL A 1 68 ? 14.68290 -10.74609 -38.38365 1.000 18.18902 67 VAL A O 1
ATOM 534 N N . GLY A 1 69 ? 13.46199 -12.59067 -38.12963 1.000 15.94928 68 GLY A N 1
ATOM 535 C CA . GLY A 1 69 ? 13.02592 -12.69236 -39.50599 1.000 15.79137 68 GLY A CA 1
ATOM 536 C C . GLY A 1 69 ? 11.69637 -12.07379 -39.77028 1.000 15.38869 68 GLY A C 1
ATOM 537 O O . GLY A 1 69 ? 11.20177 -12.19132 -40.89953 1.000 16.40986 68 GLY A O 1
ATOM 538 N N . THR A 1 70 ? 11.07461 -11.43563 -38.79317 1.000 15.57029 69 THR A N 1
ATOM 539 C CA . THR A 1 70 ? 9.72585 -10.91626 -38.96806 1.000 15.73610 69 THR A CA 1
ATOM 540 C C . THR A 1 70 ? 9.66508 -9.86442 -40.06998 1.000 15.90717 69 THR A C 1
ATOM 541 O O . THR A 1 70 ? 8.80041 -9.94477 -40.93979 1.000 15.91243 69 THR A O 1
ATOM 545 N N . ALA A 1 71 ? 10.58243 -8.88317 -40.07284 1.000 15.84400 70 ALA A N 1
ATOM 546 C CA . ALA A 1 71 ? 10.56150 -7.87213 -41.12673 1.000 16.81517 70 ALA A CA 1
ATOM 547 C C . ALA A 1 71 ? 10.75162 -8.51439 -42.49083 1.000 17.38630 70 ALA A C 1
ATOM 548 O O . ALA A 1 71 ? 10.12193 -8.08328 -43.45153 1.000 17.41525 70 ALA A O 1
ATOM 550 N N . THR A 1 72 ? 11.61003 -9.53192 -42.59399 1.000 17.54947 71 THR A N 1
ATOM 551 C CA . THR A 1 72 ? 11.83294 -10.23024 -43.85477 1.000 17.94426 71 THR A CA 1
ATOM 552 C C . THR A 1 72 ? 10.53524 -10.82848 -44.34782 1.000 17.29155 71 THR A C 1
ATOM 553 O O . THR A 1 72 ? 10.18370 -10.70892 -45.52753 1.000 18.70487 71 THR A O 1
ATOM 557 N N . MET A 1 73 ? 9.81370 -11.52858 -43.47634 1.000 16.02297 72 MET A N 1
ATOM 558 C CA . MET A 1 73 ? 8.55373 -12.14281 -43.90750 1.000 16.01245 72 MET A CA 1
ATOM 559 C C . MET A 1 73 ? 7.55139 -11.08382 -44.32922 1.000 16.65200 72 MET A C 1
ATOM 560 O O . MET A 1 73 ? 6.82410 -11.24788 -45.32336 1.000 17.39419 72 MET A O 1
ATOM 565 N N . MET A 1 74 ? 7.50571 -9.96823 -43.61090 1.000 16.97835 73 MET A N 1
ATOM 566 C CA A MET A 1 74 ? 6.56937 -8.91207 -43.98959 0.711 16.73359 73 MET A CA 1
ATOM 567 C CA B MET A 1 74 ? 6.59652 -8.88501 -43.97141 0.289 18.82331 73 MET A CA 1
ATOM 568 C C . MET A 1 74 ? 6.91142 -8.30182 -45.33886 1.000 18.42063 73 MET A C 1
ATOM 569 O O . MET A 1 74 ? 5.99472 -7.94735 -46.09978 1.000 23.00276 73 MET A O 1
ATOM 578 N N . ALA A 1 75 ? 8.18606 -8.22005 -45.67397 1.000 17.34682 74 ALA A N 1
ATOM 579 C CA . ALA A 1 75 ? 8.60938 -7.65839 -46.95561 1.000 19.19441 74 ALA A CA 1
ATOM 580 C C . ALA A 1 75 ? 8.53394 -8.66816 -48.09005 1.000 18.88647 74 ALA A C 1
ATOM 581 O O . ALA A 1 75 ? 8.69557 -8.27178 -49.26581 1.000 20.24453 74 ALA A O 1
ATOM 583 N N . SER A 1 76 ? 8.28212 -9.93818 -47.81015 1.000 19.40496 75 SER A N 1
ATOM 584 C CA . SER A 1 76 ? 8.45099 -10.96127 -48.82375 1.000 19.07334 75 SER A CA 1
ATOM 585 C C . SER A 1 76 ? 7.30485 -10.99870 -49.81104 1.000 18.89700 75 SER A C 1
ATOM 586 O O . SER A 1 76 ? 7.46228 -11.59218 -50.89124 1.000 19.70763 75 SER A O 1
ATOM 589 N N . LYS A 1 77 ? 6.15248 -10.41322 -49.47162 1.000 20.75512 76 LYS A N 1
ATOM 590 C CA . LYS A 1 77 ? 4.93581 -10.56157 -50.27485 1.000 23.89760 76 LYS A CA 1
ATOM 591 C C . LYS A 1 77 ? 4.47180 -12.00823 -50.35662 1.000 23.46334 76 LYS A C 1
ATOM 592 O O . LYS A 1 77 ? 3.76259 -12.40553 -51.27837 1.000 26.40053 76 LYS A O 1
ATOM 598 N N . ALA A 1 78 ? 4.88737 -12.83174 -49.40633 1.000 20.25769 77 ALA A N 1
ATOM 599 C CA . ALA A 1 78 ? 4.60860 -14.25606 -49.47541 1.000 18.31535 77 ALA A CA 1
ATOM 600 C C . ALA A 1 78 ? 3.67926 -14.76171 -48.39066 1.000 18.20745 77 ALA A C 1
ATOM 601 O O . ALA A 1 78 ? 3.40288 -15.96728 -48.35276 1.000 19.13124 77 ALA A O 1
ATOM 603 N N . ILE A 1 79 ? 3.23122 -13.89448 -47.47763 1.000 17.49947 78 ILE A N 1
ATOM 604 C CA . ILE A 1 79 ? 2.51043 -14.36398 -46.29470 1.000 16.88097 78 ILE A CA 1
ATOM 605 C C . ILE A 1 79 ? 1.09022 -13.82928 -46.27084 1.000 16.47040 78 ILE A C 1
ATOM 606 O O . ILE A 1 79 ? 0.80447 -12.73669 -46.79708 1.000 18.98912 78 ILE A O 1
ATOM 611 N N . LYS A 1 80 ? 0.20842 -14.60062 -45.60648 1.000 16.9941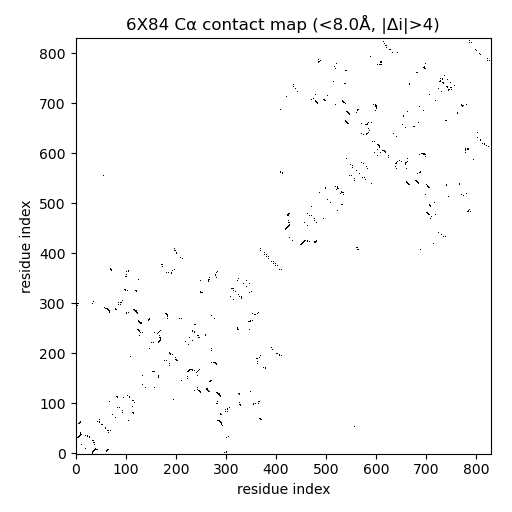4 79 LYS A N 1
ATOM 612 C CA . LYS A 1 80 ? -1.15801 -14.17971 -45.30524 1.000 17.58106 79 LYS A CA 1
ATOM 613 C C . LYS A 1 80 ? -1.25454 -13.98471 -43.79992 1.000 16.73095 79 LYS A C 1
ATOM 614 O O . LYS A 1 80 ? -0.99989 -14.94301 -43.04881 1.000 15.80453 79 LYS A O 1
ATOM 620 N N . PRO A 1 81 ? -1.54530 -12.78257 -43.30007 1.000 17.26786 80 PRO A N 1
ATOM 621 C CA . PRO A 1 81 ? -1.55494 -12.57255 -41.83874 1.000 17.51263 80 PRO A CA 1
ATOM 622 C C . PRO A 1 81 ? -2.47933 -13.56383 -41.14801 1.000 16.29669 80 PRO A C 1
ATOM 623 O O . PRO A 1 81 ? -3.54960 -13.88797 -41.65785 1.000 17.35734 80 PRO A O 1
ATOM 627 N N . VAL A 1 82 ? -2.05399 -14.06442 -39.98268 1.000 15.89927 81 VAL A N 1
ATOM 628 C CA . VAL A 1 82 ? -2.85960 -15.03247 -39.24289 1.000 15.75715 81 VAL A CA 1
ATOM 629 C C . VAL A 1 82 ? -4.27916 -14.53010 -39.00857 1.000 15.93349 81 VAL A C 1
ATOM 630 O O . VAL A 1 82 ? -5.24590 -15.28906 -39.12953 1.000 16.28880 81 VAL A O 1
ATOM 634 N N . TYR A 1 83 ? -4.42917 -13.24517 -38.68472 1.000 16.59409 82 TYR A N 1
ATOM 635 C CA . TYR A 1 83 ? -5.76936 -12.70493 -38.48958 1.000 17.39682 82 TYR A CA 1
ATOM 636 C C . TYR A 1 83 ? -6.64307 -12.92913 -39.71874 1.000 17.19943 82 TYR A C 1
ATOM 637 O O . TYR A 1 83 ? -7.80677 -13.29520 -39.58890 1.000 17.82582 82 TYR A O 1
ATOM 646 N N . ASP A 1 84 ? -6.08302 -12.72111 -40.90946 1.000 18.18902 83 ASP A N 1
ATOM 647 C CA . ASP A 1 84 ? -6.82456 -12.90394 -42.15595 1.000 19.09176 83 ASP A CA 1
ATOM 648 C C . ASP A 1 84 ? -7.09890 -14.37561 -42.42884 1.000 18.19429 83 ASP A C 1
ATOM 649 O O . ASP A 1 84 ? -8.14398 -14.71654 -43.01453 1.000 19.54182 83 ASP A O 1
ATOM 654 N N . VAL A 1 85 ? -6.17942 -15.25556 -42.02598 1.000 17.57053 84 VAL A N 1
ATOM 655 C CA . VAL A 1 85 ? -6.40404 -16.68206 -42.22809 1.000 17.39156 84 VAL A CA 1
ATOM 656 C C . VAL A 1 85 ? -7.65020 -17.12668 -41.47120 1.000 16.67568 84 VAL A C 1
ATOM 657 O O . VAL A 1 85 ? -8.52585 -17.82187 -41.99527 1.000 18.25482 84 VAL A O 1
ATOM 661 N N . PHE A 1 86 ? -7.73874 -16.74274 -40.19421 1.000 16.56514 85 PHE A N 1
ATOM 662 C CA . PHE A 1 86 ? -8.92269 -17.05248 -39.39928 1.000 16.73095 85 PHE A CA 1
ATOM 663 C C . PHE A 1 86 ? -10.18119 -16.43569 -39.99802 1.000 18.47327 85 PHE A C 1
ATOM 664 O O . PHE A 1 86 ? -11.21679 -17.10162 -40.09907 1.000 18.98386 85 PHE A O 1
ATOM 672 N N . LYS A 1 87 ? -10.11836 -15.14763 -40.36542 1.000 20.96304 86 LYS A N 1
ATOM 673 C CA . LYS A 1 87 ? -11.29937 -14.47243 -40.89221 1.000 23.31595 86 LYS A CA 1
ATOM 674 C C . LYS A 1 87 ? -11.78730 -15.16191 -42.15232 1.000 25.06353 86 LYS A C 1
ATOM 675 O O . LYS A 1 87 ? -12.99435 -15.37229 -42.34086 1.000 26.63477 86 LYS A O 1
ATOM 681 N N . GLU A 1 88 ? -10.86422 -15.55003 -43.01575 1.000 25.35304 87 GLU A N 1
ATOM 682 C CA . GLU A 1 88 ? -11.30186 -16.13078 -44.27409 1.000 28.17706 87 GLU A CA 1
ATOM 683 C C . GLU A 1 88 ? -11.79586 -17.56404 -44.08979 1.000 26.60056 87 GLU A C 1
ATOM 684 O O . GLU A 1 88 ? -12.68027 -18.02095 -44.81956 1.000 29.26404 87 GLU A O 1
ATOM 690 N N . ALA A 1 89 ? -11.28301 -18.26883 -43.08569 1.000 23.52651 88 ALA A N 1
ATOM 691 C CA . ALA A 1 89 ? -11.77705 -19.58327 -42.71039 1.000 23.51861 88 ALA A CA 1
ATOM 692 C C . ALA A 1 89 ? -13.11118 -19.51816 -41.98526 1.000 24.61348 88 ALA A C 1
ATOM 693 O O . ALA A 1 89 ? -13.74228 -20.56133 -41.79152 1.000 25.60307 88 ALA A O 1
ATOM 695 N N . GLY A 1 90 ? -13.54471 -18.33647 -41.56426 1.000 25.89784 89 GLY A N 1
ATOM 696 C CA . GLY A 1 90 ? -14.75377 -18.23051 -40.76654 1.000 26.08997 89 GLY A CA 1
ATOM 697 C C . GLY A 1 90 ? -14.63028 -18.79815 -39.37390 1.000 26.81374 89 GLY A C 1
ATOM 698 O O . GLY A 1 90 ? -15.62206 -19.27687 -38.81579 1.000 28.51131 89 GLY A O 1
ATOM 699 N N . ILE A 1 91 ? -13.43695 -18.74673 -38.78595 1.000 25.35830 90 ILE A N 1
ATOM 700 C CA . ILE A 1 91 ? -13.19307 -19.28192 -37.45337 1.000 24.83456 90 ILE A CA 1
ATOM 701 C C . ILE A 1 91 ? -12.92337 -18.12249 -36.50725 1.000 24.93720 90 ILE A C 1
ATOM 702 O O . ILE A 1 91 ? -12.04441 -17.29147 -36.76010 1.000 24.18185 90 ILE A O 1
ATOM 707 N N . GLN A 1 92 ? -13.67980 -18.07229 -35.42124 1.000 27.34275 91 GLN A N 1
ATOM 708 C CA . GLN A 1 92 ? -13.52016 -16.99418 -34.45372 1.000 29.48248 91 GLN A CA 1
ATOM 709 C C . GLN A 1 92 ? -12.10653 -16.99279 -33.87915 1.000 29.41405 91 GLN A C 1
ATOM 710 O O . GLN A 1 92 ? -11.51313 -18.04668 -33.62029 1.000 32.25387 91 GLN A O 1
ATOM 712 N N . PHE A 1 93 ? -11.55939 -15.79943 -33.68347 1.000 26.34526 92 PHE A N 1
ATOM 713 C CA . PHE A 1 93 ? -10.14876 -15.65972 -33.32137 1.000 24.83456 92 PHE A CA 1
ATOM 714 C C . PHE A 1 93 ? -10.03166 -14.58106 -32.25313 1.000 24.25554 92 PHE A C 1
ATOM 715 O O . PHE A 1 93 ? -10.12542 -13.38576 -32.54034 1.000 27.72701 92 PHE A O 1
ATOM 723 N N . ASP A 1 94 ? -9.81909 -15.00957 -31.02549 1.000 24.50294 93 ASP A N 1
ATOM 724 C CA . ASP A 1 94 ? -9.70474 -14.10329 -29.87842 1.000 24.59769 93 ASP A CA 1
ATOM 725 C C . ASP A 1 94 ? -8.23298 -13.76190 -29.69012 1.000 24.05288 93 ASP A C 1
ATOM 726 O O . ASP A 1 94 ? -7.47805 -14.52885 -29.09177 1.000 25.86100 93 ASP A O 1
ATOM 731 N N . GLU A 1 95 ? -7.83709 -12.57310 -30.10441 1.000 23.62389 94 GLU A N 1
ATOM 732 C CA . GLU A 1 95 ? -6.44054 -12.20444 -29.96391 1.000 23.89497 94 GLU A CA 1
ATOM 733 C C . GLU A 1 95 ? -6.09398 -11.80918 -28.54089 1.000 25.82678 94 GLU A C 1
ATOM 734 O O . GLU A 1 95 ? -4.91201 -11.73393 -28.20113 1.000 27.14799 94 GLU A O 1
ATOM 740 N N . SER A 1 96 ? -7.09148 -11.58671 -27.68956 1.000 26.15577 95 SER A N 1
ATOM 741 C CA . SER A 1 96 ? -6.79949 -11.21807 -26.31816 1.000 26.06102 95 SER A CA 1
ATOM 742 C C . SER A 1 96 ? -6.30947 -12.38524 -25.48055 1.000 25.53990 95 SER A C 1
ATOM 743 O O . SER A 1 96 ? -5.82041 -12.14397 -24.37446 1.000 25.84520 95 SER A O 1
ATOM 746 N N . GLN A 1 97 ? -6.39838 -13.62749 -25.96789 1.000 25.16091 96 GLN A N 1
ATOM 747 C CA . GLN A 1 97 ? -5.97629 -14.75864 -25.14480 1.000 24.75297 96 GLN A CA 1
ATOM 748 C C . GLN A 1 97 ? -4.47059 -14.78341 -24.94919 1.000 22.19477 96 GLN A C 1
ATOM 749 O O . GLN A 1 97 ? -3.99085 -15.29060 -23.92156 1.000 22.40532 96 GLN A O 1
ATOM 755 N N . PHE A 1 98 ? -3.71366 -14.24221 -25.90626 1.000 20.13399 97 PHE A N 1
ATOM 756 C CA . PHE A 1 98 ? -2.26386 -14.27088 -25.82129 1.000 19.05755 97 PHE A CA 1
ATOM 757 C C . PHE A 1 98 ? -1.75744 -13.29672 -24.77799 1.000 19.83922 97 PHE A C 1
ATOM 758 O O . PHE A 1 98 ? -2.35000 -12.24170 -24.51839 1.000 21.30519 97 PHE A O 1
ATOM 766 N N . VAL A 1 99 ? -0.66052 -13.68770 -24.14509 1.000 19.61288 98 VAL A N 1
ATOM 767 C CA . VAL A 1 99 ? 0.05393 -12.71951 -23.31091 1.000 19.91818 98 VAL A CA 1
ATOM 768 C C . VAL A 1 99 ? 0.42451 -11.54981 -24.21184 1.000 19.81817 98 VAL A C 1
ATOM 769 O O . VAL A 1 99 ? 1.03809 -11.77122 -25.27770 1.000 19.26284 98 VAL A O 1
ATOM 773 N N . PRO A 1 100 ? 0.07697 -10.29446 -23.87996 1.000 21.51837 99 PRO A N 1
ATOM 774 C CA . PRO A 1 100 ? 0.17997 -9.24111 -24.91619 1.000 22.73694 99 PRO A CA 1
ATOM 775 C C . PRO A 1 100 ? 1.59360 -8.93028 -25.35633 1.000 21.45257 99 PRO A C 1
ATOM 776 O O . PRO A 1 100 ? 1.79536 -8.50166 -26.50328 1.000 22.79221 99 PRO A O 1
ATOM 780 N N . THR A 1 101 ? 2.58055 -9.10837 -24.47279 1.000 19.94186 100 THR A N 1
ATOM 781 C CA . THR A 1 101 ? 3.96010 -8.92134 -24.87685 1.000 20.92883 100 THR A CA 1
ATOM 782 C C . THR A 1 101 ? 4.56749 -10.15209 -25.53663 1.000 21.16043 100 THR A C 1
ATOM 783 O O . THR A 1 101 ? 5.76123 -10.11916 -25.85890 1.000 22.94749 100 THR A O 1
ATOM 787 N N . VAL A 1 102 ? 3.80448 -11.23253 -25.69958 1.000 19.47076 101 VAL A N 1
ATOM 788 C CA . VAL A 1 102 ? 4.20577 -12.35929 -26.53003 1.000 19.45496 101 VAL A CA 1
ATOM 789 C C . VAL A 1 102 ? 3.64046 -12.21491 -27.93353 1.000 19.69183 101 VAL A C 1
ATOM 790 O O . VAL A 1 102 ? 4.38567 -12.24325 -28.90702 1.000 20.93146 101 VAL A O 1
ATOM 794 N N . SER A 1 103 ? 2.33252 -11.98215 -28.05053 1.000 19.03386 102 SER A N 1
ATOM 795 C CA . SER A 1 103 ? 1.76436 -11.75704 -29.38030 1.000 19.11019 102 SER A CA 1
ATOM 796 C C . SER A 1 103 ? 2.13696 -10.39975 -29.94682 1.000 19.44970 102 SER A C 1
ATOM 797 O O . SER A 1 103 ? 2.15756 -10.22894 -31.17329 1.000 19.30758 102 SER A O 1
ATOM 800 N N . GLY A 1 104 ? 2.46552 -9.43458 -29.08230 1.000 19.93660 103 GLY A N 1
ATOM 801 C CA . GLY A 1 104 ? 2.71433 -8.08173 -29.54068 1.000 19.78921 103 GLY A CA 1
ATOM 802 C C . GLY A 1 104 ? 3.85862 -7.99405 -30.52399 1.000 18.86279 103 GLY A C 1
ATOM 803 O O . GLY A 1 104 ? 3.82555 -7.17285 -31.44394 1.000 19.05492 103 GLY A O 1
ATOM 804 N N . TYR A 1 105 ? 4.87962 -8.83687 -30.34470 1.000 18.10480 104 TYR A N 1
ATOM 805 C CA . TYR A 1 105 ? 6.05437 -8.82643 -31.20642 1.000 18.56012 104 TYR A CA 1
ATOM 806 C C . TYR A 1 105 ? 5.66271 -9.08659 -32.65418 1.000 17.46525 104 TYR A C 1
ATOM 807 O O . TYR A 1 105 ? 6.31325 -8.59018 -33.58159 1.000 18.22850 104 TYR A O 1
ATOM 816 N N . TYR A 1 106 ? 4.56821 -9.82479 -32.85632 1.000 16.69674 105 TYR A N 1
ATOM 817 C CA . TYR A 1 106 ? 4.15038 -10.34917 -34.14657 1.000 17.19153 105 TYR A CA 1
ATOM 818 C C . TYR A 1 106 ? 2.85919 -9.71608 -34.62336 1.000 18.18376 105 TYR A C 1
ATOM 819 O O . TYR A 1 106 ? 2.20751 -10.26850 -35.50700 1.000 18.39694 105 TYR A O 1
ATOM 828 N N . SER A 1 107 ? 2.51378 -8.53781 -34.12868 1.000 18.66276 106 SER A N 1
ATOM 829 C CA . SER A 1 107 ? 1.23884 -7.93220 -34.45143 1.000 19.63656 106 SER A CA 1
ATOM 830 C C . SER A 1 107 ? 1.42091 -6.70472 -35.32304 1.000 19.54182 106 SER A C 1
ATOM 831 O O . SER A 1 107 ? 2.49169 -6.10374 -35.37636 1.000 20.74986 106 SER A O 1
ATOM 834 N N . ASP A 1 108 ? 0.32150 -6.35050 -35.98264 1.000 20.08925 107 ASP A N 1
ATOM 835 C CA . ASP A 1 108 ? 0.27869 -5.25827 -36.93921 1.000 22.99749 107 ASP A CA 1
ATOM 836 C C . ASP A 1 108 ? 0.26146 -3.94605 -36.16956 1.000 22.01317 107 ASP A C 1
ATOM 837 O O . ASP A 1 108 ? -0.48880 -3.79724 -35.20512 1.000 22.83432 107 ASP A O 1
ATOM 842 N N . SER A 1 109 ? 1.09693 -3.00399 -36.59032 1.000 22.93959 108 SER A N 1
ATOM 843 C CA . SER A 1 109 ? 1.24602 -1.76954 -35.83369 1.000 26.55318 108 SER A CA 1
ATOM 844 C C . SER A 1 109 ? 0.00079 -0.89875 -35.90152 1.000 30.35364 108 SER A C 1
ATOM 845 O O . SER A 1 109 ? -0.30167 -0.17409 -34.94612 1.000 34.94103 108 SER A O 1
ATOM 848 N N . LYS A 1 110 ? -0.71557 -0.93395 -37.02247 1.000 29.37457 109 LYS A N 1
ATOM 849 C CA . LYS A 1 110 ? -1.89166 -0.08955 -37.19613 1.000 31.40903 109 LYS A CA 1
ATOM 850 C C . LYS A 1 110 ? -3.12911 -0.71974 -36.56791 1.000 32.24334 109 LYS A C 1
ATOM 851 O O . LYS A 1 110 ? -3.90407 -0.03832 -35.88944 1.000 34.00408 109 LYS A O 1
ATOM 853 N N . THR A 1 111 ? -3.32198 -2.01835 -36.76276 1.000 29.80094 110 THR A N 1
ATOM 854 C CA . THR A 1 111 ? -4.56158 -2.66151 -36.34825 1.000 30.08519 110 THR A CA 1
ATOM 855 C C . THR A 1 111 ? -4.43258 -3.47070 -35.06801 1.000 29.93254 110 THR A C 1
ATOM 856 O O . THR A 1 111 ? -5.45543 -3.80764 -34.45940 1.000 31.04583 110 THR A O 1
ATOM 860 N N . GLY A 1 112 ? -3.21901 -3.80598 -34.64855 1.000 27.71911 111 GLY A N 1
ATOM 861 C CA . GLY A 1 112 ? -3.04879 -4.69518 -33.52360 1.000 26.47423 111 GLY A CA 1
ATOM 862 C C . GLY A 1 112 ? -3.25018 -6.15679 -33.82928 1.000 25.06880 111 GLY A C 1
ATOM 863 O O . GLY A 1 112 ? -2.97857 -6.99361 -32.96369 1.000 26.50581 111 GLY A O 1
ATOM 864 N N . HIS A 1 113 ? -3.69454 -6.50327 -35.03128 1.000 22.86590 112 HIS A N 1
ATOM 865 C CA . HIS A 1 113 ? -3.99958 -7.90175 -35.29885 1.000 21.43152 112 HIS A CA 1
ATOM 866 C C . HIS A 1 113 ? -2.74401 -8.72668 -35.54422 1.000 19.88923 112 HIS A C 1
ATOM 867 O O . HIS A 1 113 ? -1.70403 -8.21787 -35.96282 1.000 20.90777 112 HIS A O 1
ATOM 874 N N . LEU A 1 114 ? -2.87443 -10.04044 -35.35398 1.000 18.52854 113 LEU A N 1
ATOM 875 C CA . LEU A 1 114 ? -1.69974 -10.89185 -35.42610 1.000 18.86016 113 LEU A CA 1
ATOM 876 C C . LEU A 1 114 ? -1.28624 -11.16656 -36.87260 1.000 17.38893 113 LEU A C 1
ATOM 877 O O . LEU A 1 114 ? -2.11351 -11.56167 -37.71637 1.000 18.69698 113 LEU A O 1
ATOM 882 N N . LEU A 1 115 ? -0.00706 -10.93218 -37.16425 1.000 16.01508 114 LEU A N 1
ATOM 883 C CA . LEU A 1 115 ? 0.55902 -11.27707 -38.46118 1.000 16.18089 114 LEU A CA 1
ATOM 884 C C . LEU A 1 115 ? 1.03253 -12.72657 -38.48982 1.000 15.53871 114 LEU A C 1
ATOM 885 O O . LEU A 1 115 ? 0.77858 -13.44335 -39.46698 1.000 16.64147 114 LEU A O 1
ATOM 890 N N . SER A 1 116 ? 1.71895 -13.16013 -37.43138 1.000 15.39921 115 SER A N 1
ATOM 891 C CA . SER A 1 116 ? 2.17388 -14.53461 -37.27707 1.000 15.50449 115 SER A CA 1
ATOM 892 C C . SER A 1 116 ? 1.87851 -14.93945 -35.84322 1.000 15.97560 115 SER A C 1
ATOM 893 O O . SER A 1 116 ? 1.66578 -14.08263 -34.98375 1.000 18.33904 115 SER A O 1
ATOM 896 N N . GLN A 1 117 ? 1.86536 -16.24296 -35.57328 1.000 15.23077 116 GLN A N 1
ATOM 897 C CA . GLN A 1 117 ? 1.45834 -16.66591 -34.21058 1.000 15.28078 116 GLN A CA 1
ATOM 898 C C . GLN A 1 117 ? 2.68916 -17.06399 -33.41156 1.000 14.67808 116 GLN A C 1
ATOM 899 O O . GLN A 1 117 ? 3.47052 -17.91671 -33.85970 1.000 14.39646 116 GLN A O 1
ATOM 905 N N . PRO A 1 118 ? 2.92542 -16.48289 -32.22849 1.000 14.92547 117 PRO A N 1
ATOM 906 C CA . PRO A 1 118 ? 4.09447 -16.90336 -31.44534 1.000 15.37026 117 PRO A CA 1
ATOM 907 C C . PRO A 1 118 ? 4.02827 -18.39633 -31.17760 1.000 15.14918 117 PRO A C 1
ATOM 908 O O . PRO A 1 118 ? 2.95622 -18.93555 -30.93650 1.000 16.53356 117 PRO A O 1
ATOM 912 N N . PHE A 1 119 ? 5.17419 -19.05817 -31.29865 1.000 15.73873 118 PHE A N 1
ATOM 913 C CA . PHE A 1 119 ? 5.24801 -20.51023 -31.22867 1.000 16.10193 118 PHE A CA 1
ATOM 914 C C . PHE A 1 119 ? 6.09311 -20.90473 -30.02638 1.000 15.68346 118 PHE A C 1
ATOM 915 O O . PHE A 1 119 ? 5.55932 -21.27055 -28.97284 1.000 17.09679 118 PHE A O 1
ATOM 923 N N . ASN A 1 120 ? 7.39729 -20.86515 -30.20256 1.000 16.07035 119 ASN A N 1
ATOM 924 C CA . ASN A 1 120 ? 8.38566 -21.10293 -29.14837 1.000 14.89915 119 ASN A CA 1
ATOM 925 C C . ASN A 1 120 ? 8.91537 -19.74853 -28.76162 1.000 14.51490 119 ASN A C 1
ATOM 926 O O . ASN A 1 120 ? 9.70689 -19.15902 -29.49713 1.000 15.50449 119 ASN A O 1
ATOM 931 N N . SER A 1 121 ? 8.47990 -19.25100 -27.60384 1.000 14.60965 120 SER A N 1
ATOM 932 C CA . SER A 1 121 ? 8.83721 -17.91519 -27.15654 1.000 14.93074 120 SER A CA 1
ATOM 933 C C . SER A 1 121 ? 9.63457 -18.01855 -25.86401 1.000 15.06496 120 SER A C 1
ATOM 934 O O . SER A 1 121 ? 9.37634 -18.86504 -24.99433 1.000 16.25195 120 SER A O 1
ATOM 937 N N . SER A 1 122 ? 10.62069 -17.14957 -25.74466 1.000 14.76493 121 SER A N 1
ATOM 938 C CA . SER A 1 122 ? 11.49999 -17.09904 -24.57906 1.000 15.65451 121 SER A CA 1
ATOM 939 C C . SER A 1 122 ? 11.78072 -15.66305 -24.21959 1.000 16.43618 121 SER A C 1
ATOM 940 O O . SER A 1 122 ? 11.54024 -14.75004 -25.00288 1.000 17.24680 121 SER A O 1
ATOM 943 N N . THR A 1 123 ? 12.37022 -15.45753 -23.04079 1.000 16.43618 122 THR A N 1
ATOM 944 C CA . THR A 1 123 ? 12.85184 -14.14519 -22.63152 1.000 16.94940 122 THR A CA 1
ATOM 945 C C . THR A 1 123 ? 13.96863 -14.34343 -21.61622 1.000 16.16773 122 THR A C 1
ATOM 946 O O . THR A 1 123 ? 13.98147 -15.36302 -20.92454 1.000 15.79926 122 THR A O 1
ATOM 950 N N . PRO A 1 124 ? 14.91971 -13.41984 -21.50762 1.000 16.99941 123 PRO A N 1
ATOM 951 C CA . PRO A 1 124 ? 15.99137 -13.62643 -20.51541 1.000 17.14416 123 PRO A CA 1
ATOM 952 C C . PRO A 1 124 ? 15.50954 -13.44516 -19.08693 1.000 15.45185 123 PRO A C 1
ATOM 953 O O . PRO A 1 124 ? 14.64174 -12.61917 -18.81804 1.000 17.54421 123 PRO A O 1
ATOM 957 N N . VAL A 1 125 ? 16.03467 -14.28035 -18.18778 1.000 15.38606 124 VAL A N 1
ATOM 958 C CA . VAL A 1 125 ? 15.76033 -14.15675 -16.75861 1.000 15.16498 124 VAL A CA 1
ATOM 959 C C . VAL A 1 125 ? 17.07468 -14.26532 -16.01201 1.000 14.04379 124 VAL A C 1
ATOM 960 O O . VAL A 1 125 ? 18.10631 -14.63666 -16.57142 1.000 15.60187 124 VAL A O 1
ATOM 964 N N . LEU A 1 126 ? 17.01836 -13.98526 -14.68824 1.000 14.00957 125 LEU A N 1
ATOM 965 C CA . LEU A 1 126 ? 18.20095 -14.06454 -13.83034 1.000 14.75440 125 LEU A CA 1
ATOM 966 C C . LEU A 1 126 ? 18.20121 -15.39239 -13.08465 1.000 15.78874 125 LEU A C 1
ATOM 967 O O . LEU A 1 126 ? 17.39530 -15.60663 -12.16776 1.000 18.48643 125 LEU A O 1
ATOM 972 N N . TYR A 1 127 ? 19.16604 -16.22538 -13.37254 1.000 15.14655 126 TYR A N 1
ATOM 973 C CA . TYR A 1 127 ? 19.37541 -17.44137 -12.58772 1.000 15.97034 126 TYR A CA 1
ATOM 974 C C . TYR A 1 127 ? 20.37590 -17.13738 -11.48643 1.000 16.12035 126 TYR A C 1
ATOM 975 O O . TYR A 1 127 ? 21.36700 -16.44289 -11.71338 1.000 17.11521 126 TYR A O 1
ATOM 984 N N . TYR A 1 128 ? 20.14337 -17.68974 -10.29411 1.000 16.26248 127 TYR A N 1
ATOM 985 C CA . TYR A 1 128 ? 21.08314 -17.42311 -9.21611 1.000 16.62568 127 TYR A CA 1
ATOM 986 C C . TYR A 1 128 ? 21.21640 -18.64641 -8.32115 1.000 16.45987 127 TYR A C 1
ATOM 987 O O . TYR A 1 128 ? 20.31489 -19.48070 -8.21673 1.000 17.55210 127 TYR A O 1
ATOM 996 N N . ASN A 1 129 ? 22.36290 -18.73192 -7.67508 1.000 17.48631 128 ASN A N 1
ATOM 997 C CA . ASN A 1 129 ? 22.71942 -19.88252 -6.84053 1.000 19.51023 128 ASN A CA 1
ATOM 998 C C . ASN A 1 129 ? 22.36584 -19.57030 -5.38314 1.000 19.10229 128 ASN A C 1
ATOM 999 O O . ASN A 1 129 ? 23.04820 -18.77273 -4.73578 1.000 19.59182 128 ASN A O 1
ATOM 1004 N N . LYS A 1 130 ? 21.29758 -20.20467 -4.87472 1.000 18.82857 129 LYS A N 1
ATOM 1005 C CA . LYS A 1 130 ? 20.84323 -19.89733 -3.51412 1.000 18.97070 129 LYS A CA 1
ATOM 1006 C C . LYS A 1 130 ? 21.85448 -20.32395 -2.46045 1.000 18.93122 129 LYS A C 1
ATOM 1007 O O . LYS A 1 130 ? 21.97956 -19.67160 -1.41359 1.000 20.46561 129 LYS A O 1
ATOM 1013 N N . ASP A 1 131 ? 22.58957 -21.40235 -2.70838 1.000 20.41034 130 ASP A N 1
ATOM 1014 C CA . ASP A 1 131 ? 23.54854 -21.85388 -1.70584 1.000 23.70811 130 ASP A CA 1
ATOM 1015 C C . ASP A 1 131 ? 24.71034 -20.88406 -1.62118 1.000 24.01604 130 ASP A C 1
ATOM 1016 O O . ASP A 1 131 ? 25.19646 -20.55974 -0.53397 1.000 23.84496 130 ASP A O 1
ATOM 1021 N N . ALA A 1 132 ? 25.14096 -20.37548 -2.76854 1.000 23.93971 131 ALA A N 1
ATOM 1022 C CA . ALA A 1 132 ? 26.15464 -19.33140 -2.77676 1.000 23.92655 131 ALA A CA 1
ATOM 1023 C C . ALA A 1 132 ? 25.66258 -18.06706 -2.07990 1.000 22.65798 131 ALA A C 1
ATOM 1024 O O . ALA A 1 132 ? 26.41544 -17.44231 -1.31471 1.000 23.44755 131 ALA A O 1
ATOM 1026 N N . PHE A 1 133 ? 24.40015 -17.68793 -2.30470 1.000 20.87092 132 PHE A N 1
ATOM 1027 C CA . PHE A 1 133 ? 23.85318 -16.51135 -1.62518 1.000 20.87882 132 PHE A CA 1
ATOM 1028 C C . PHE A 1 133 ? 23.95388 -16.67140 -0.10690 1.000 21.54469 132 PHE A C 1
ATOM 1029 O O . PHE A 1 133 ? 24.40939 -15.76941 0.61111 1.000 22.31057 132 PHE A O 1
ATOM 1037 N N . LYS A 1 134 ? 23.53117 -17.82163 0.39646 1.000 21.70523 133 LYS A N 1
ATOM 1038 C CA . LYS A 1 134 ? 23.58316 -18.03477 1.83965 1.000 23.46597 133 LYS A CA 1
ATOM 1039 C C . LYS A 1 134 ? 25.00488 -17.88901 2.36558 1.000 26.01628 133 LYS A C 1
ATOM 1040 O O . LYS A 1 134 ? 25.22267 -17.26163 3.41346 1.000 26.80321 133 LYS A O 1
ATOM 1046 N N . LYS A 1 135 ? 25.98560 -18.48325 1.67540 1.000 25.90837 134 LYS A N 1
ATOM 1047 C CA . LYS A 1 135 ? 27.36656 -18.40192 2.14358 1.000 28.61922 134 LYS A CA 1
ATOM 1048 C C . LYS A 1 135 ? 27.87363 -16.96980 2.16772 1.000 29.39563 134 LYS A C 1
ATOM 1049 O O . LYS A 1 135 ? 28.72691 -16.62496 2.99400 1.000 32.70392 134 LYS A O 1
ATOM 1055 N N . ALA A 1 136 ? 27.36740 -16.12324 1.28615 1.000 27.63226 135 ALA A N 1
ATOM 1056 C CA . ALA A 1 136 ? 27.77445 -14.72977 1.22750 1.000 26.91902 135 ALA A CA 1
ATOM 1057 C C . ALA A 1 136 ? 26.94760 -13.84588 2.14283 1.000 27.75596 135 ALA A C 1
ATOM 1058 O O . ALA A 1 136 ? 27.15749 -12.62358 2.15414 1.000 29.60355 135 ALA A O 1
ATOM 1060 N N . GLY A 1 137 ? 26.01121 -14.42806 2.89089 1.000 26.62951 136 GLY A N 1
ATOM 1061 C CA . GLY A 1 137 ? 25.18252 -13.66557 3.80378 1.000 26.77163 136 GLY A CA 1
ATOM 1062 C C . GLY A 1 137 ? 24.05379 -12.92452 3.13034 1.000 25.11880 136 GLY A C 1
ATOM 1063 O O . GLY A 1 137 ? 23.46552 -12.01967 3.73912 1.000 25.75572 136 GLY A O 1
ATOM 1064 N N . LEU A 1 138 ? 23.74359 -13.26929 1.88155 1.000 22.21319 137 LEU A N 1
ATOM 1065 C CA . LEU A 1 138 ? 22.61299 -12.69476 1.16791 1.000 21.10253 137 LEU A CA 1
ATOM 1066 C C . LEU A 1 138 ? 21.36607 -13.51378 1.46557 1.000 21.25781 137 LEU A C 1
ATOM 1067 O O . LEU A 1 138 ? 21.46097 -14.64869 1.91367 1.000 22.61061 137 LEU A O 1
ATOM 1072 N N . ASP A 1 139 ? 20.18693 -12.93159 1.24947 1.000 19.81553 138 ASP A N 1
ATOM 1073 C CA . ASP A 1 139 ? 18.95690 -13.69600 1.46540 1.000 18.62592 138 ASP A CA 1
ATOM 1074 C C . ASP A 1 139 ? 18.71103 -14.52550 0.21560 1.000 17.56790 138 ASP A C 1
ATOM 1075 O O . ASP A 1 139 ? 18.52934 -13.95417 -0.87349 1.000 18.35746 138 ASP A O 1
ATOM 1080 N N . PRO A 1 140 ? 18.72501 -15.85150 0.30749 1.000 18.49959 139 PRO A N 1
ATOM 1081 C CA . PRO A 1 140 ? 18.53127 -16.67987 -0.88917 1.000 18.86542 139 PRO A CA 1
ATOM 1082 C C . PRO A 1 140 ? 17.17368 -16.52185 -1.55507 1.000 18.00216 139 PRO A C 1
ATOM 1083 O O . PRO A 1 140 ? 16.99624 -17.03485 -2.66843 1.000 19.92344 139 PRO A O 1
ATOM 1087 N N . GLU A 1 141 ? 16.20865 -15.87090 -0.90529 1.000 18.91016 140 GLU A N 1
ATOM 1088 C CA . GLU A 1 141 ? 14.91411 -15.62419 -1.50617 1.000 18.88121 140 GLU A CA 1
ATOM 1089 C C . GLU A 1 141 ? 14.80056 -14.22835 -2.08375 1.000 18.06796 140 GLU A C 1
ATOM 1090 O O . GLU A 1 141 ? 13.70438 -13.83936 -2.51310 1.000 19.12861 140 GLU A O 1
ATOM 1096 N N . GLN A 1 142 ? 15.89981 -13.47225 -2.11063 1.000 16.62831 141 GLN A N 1
ATOM 1097 C CA . GLN A 1 142 ? 15.87035 -12.08824 -2.58031 1.000 16.49145 141 GLN A CA 1
ATOM 1098 C C . GLN A 1 142 ? 16.99437 -11.87123 -3.58881 1.000 16.46250 141 GLN A C 1
ATOM 1099 O O . GLN A 1 142 ? 18.03591 -11.28204 -3.26530 1.000 17.27049 141 GLN A O 1
ATOM 1105 N N . PRO A 1 143 ? 16.81503 -12.31713 -4.82863 1.000 15.98086 142 PRO A N 1
ATOM 1106 C CA . PRO A 1 143 ? 17.79085 -11.98979 -5.86384 1.000 15.69662 142 PRO A CA 1
ATOM 1107 C C . PRO A 1 143 ? 17.82509 -10.49109 -6.08751 1.000 14.54911 142 PRO A C 1
ATOM 1108 O O . PRO A 1 143 ? 16.87899 -9.76880 -5.72893 1.000 15.17024 142 PRO A O 1
ATOM 1112 N N . PRO A 1 144 ? 18.91746 -9.97277 -6.63230 1.000 15.15708 143 PRO A N 1
ATOM 1113 C CA . PRO A 1 144 ? 19.01789 -8.51373 -6.80231 1.000 14.69387 143 PRO A CA 1
ATOM 1114 C C . PRO A 1 144 ? 17.99365 -8.04128 -7.82635 1.000 14.23329 143 PRO A C 1
ATOM 1115 O O . PRO A 1 144 ? 17.84558 -8.63623 -8.89606 1.000 15.57555 143 PRO A O 1
ATOM 1119 N N . LYS A 1 145 ? 17.29070 -6.96822 -7.48079 1.000 14.42278 144 LYS A N 1
ATOM 1120 C CA . LYS A 1 145 ? 16.28204 -6.39808 -8.34041 1.000 14.47279 144 LYS A CA 1
ATOM 1121 C C . LYS A 1 145 ? 16.84503 -5.32627 -9.27088 1.000 14.38594 144 LYS A C 1
ATOM 1122 O O . LYS A 1 145 ? 16.22130 -5.00508 -10.29461 1.000 15.22551 144 LYS A O 1
ATOM 1128 N N . THR A 1 146 ? 18.01077 -4.77014 -8.95878 1.000 14.40699 145 THR A N 1
ATOM 1129 C CA . THR A 1 146 ? 18.61067 -3.71630 -9.75895 1.000 14.38857 145 THR A CA 1
ATOM 1130 C C . THR A 1 146 ? 20.02293 -4.11019 -10.11342 1.000 14.48858 145 THR A C 1
ATOM 1131 O O . THR A 1 146 ? 20.67222 -4.89498 -9.42623 1.000 14.80177 145 THR A O 1
ATOM 1135 N N . TRP A 1 147 ? 20.52886 -3.49276 -11.19363 1.000 14.75966 146 TRP A N 1
ATOM 1136 C CA . TRP A 1 147 ? 21.89057 -3.76650 -11.61522 1.000 14.72808 146 TRP A CA 1
ATOM 1137 C C . TRP A 1 147 ? 22.86160 -3.29800 -10.55604 1.000 15.74926 146 TRP A C 1
ATOM 1138 O O . TRP A 1 147 ? 23.91983 -3.90082 -10.37494 1.000 16.63621 146 TRP A O 1
ATOM 1149 N N . GLN A 1 148 ? 22.53906 -2.18465 -9.90765 1.000 16.48356 147 GLN A N 1
ATOM 1150 C CA . GLN A 1 148 ? 23.38157 -1.67191 -8.82314 1.000 18.21008 147 GLN A CA 1
ATOM 1151 C C . GLN A 1 148 ? 23.52644 -2.69850 -7.70688 1.000 16.35196 147 GLN A C 1
ATOM 1152 O O . GLN A 1 148 ? 24.64320 -2.97438 -7.23610 1.000 17.86004 147 GLN A O 1
ATOM 1158 N N . ASP A 1 149 ? 22.40077 -3.30306 -7.30208 1.000 16.24668 148 ASP A N 1
ATOM 1159 C CA . ASP A 1 149 ? 22.48124 -4.34738 -6.29673 1.000 17.01520 148 ASP A CA 1
ATOM 1160 C C . ASP A 1 149 ? 23.18703 -5.57164 -6.83596 1.000 17.17838 148 ASP A C 1
ATOM 1161 O O . ASP A 1 149 ? 23.97332 -6.19857 -6.12184 1.000 18.28377 148 ASP A O 1
ATOM 1166 N N . LEU A 1 150 ? 22.95908 -5.91766 -8.11353 1.000 16.04929 149 LEU A N 1
ATOM 1167 C CA . LEU A 1 150 ? 23.63279 -7.07894 -8.66372 1.000 16.84676 149 LEU A CA 1
ATOM 1168 C C . LEU A 1 150 ? 25.14939 -6.90997 -8.60953 1.000 16.77570 149 LEU A C 1
ATOM 1169 O O . LEU A 1 150 ? 25.87346 -7.86057 -8.28512 1.000 17.73107 149 LEU A O 1
ATOM 1174 N N . ALA A 1 151 ? 25.65443 -5.72128 -8.96173 1.000 18.20481 150 ALA A N 1
ATOM 1175 C CA . ALA A 1 151 ? 27.09608 -5.50095 -8.90814 1.000 19.17598 150 ALA A CA 1
ATOM 1176 C C . ALA A 1 151 ? 27.64484 -5.72739 -7.49118 1.000 19.92081 150 ALA A C 1
ATOM 1177 O O . ALA A 1 151 ? 28.70390 -6.35227 -7.30579 1.000 21.37098 150 ALA A O 1
ATOM 1179 N N . ASP A 1 152 ? 26.91900 -5.24960 -6.47076 1.000 19.32074 151 ASP A N 1
ATOM 1180 C CA . ASP A 1 152 ? 27.34704 -5.43741 -5.08017 1.000 19.64972 151 ASP A CA 1
ATOM 1181 C C . ASP A 1 152 ? 27.26559 -6.91530 -4.69087 1.000 18.78646 151 ASP A C 1
ATOM 1182 O O . ASP A 1 152 ? 28.16819 -7.43506 -4.00547 1.000 20.19979 151 ASP A O 1
ATOM 1187 N N . TYR A 1 153 ? 26.19257 -7.60776 -5.11957 1.000 18.35746 152 TYR A N 1
ATOM 1188 C CA . TYR A 1 153 ? 26.07779 -9.02982 -4.83260 1.000 17.83109 152 TYR A CA 1
ATOM 1189 C C . TYR A 1 153 ? 27.21140 -9.79625 -5.45828 1.000 18.98122 152 TYR A C 1
ATOM 1190 O O . TYR A 1 153 ? 27.76461 -10.70974 -4.85188 1.000 19.73395 152 TYR A O 1
ATOM 1199 N N . ALA A 1 154 ? 27.50684 -9.49589 -6.73582 1.000 19.99713 153 ALA A N 1
ATOM 1200 C CA . ALA A 1 154 ? 28.57709 -10.20698 -7.41116 1.000 20.94198 153 ALA A CA 1
ATOM 1201 C C . ALA A 1 154 ? 29.88566 -10.07609 -6.64131 1.000 21.29992 153 ALA A C 1
ATOM 1202 O O . ALA A 1 154 ? 30.63672 -11.05028 -6.51951 1.000 21.95263 153 ALA A O 1
ATOM 1204 N N . ALA A 1 155 ? 30.19693 -8.86020 -6.16344 1.000 22.17371 154 ALA A N 1
ATOM 1205 C CA . ALA A 1 155 ? 31.41135 -8.63116 -5.38564 1.000 23.28963 154 ALA A CA 1
ATOM 1206 C C . ALA A 1 155 ? 31.40379 -9.45492 -4.11821 1.000 23.43439 154 ALA A C 1
ATOM 1207 O O . ALA A 1 155 ? 32.43295 -9.99474 -3.73599 1.000 25.26882 154 ALA A O 1
ATOM 1209 N N . LYS A 1 156 ? 30.26084 -9.55206 -3.44635 1.000 23.33964 155 LYS A N 1
ATOM 1210 C CA . LYS A 1 156 ? 30.22610 -10.32780 -2.20012 1.000 23.43965 155 LYS A CA 1
ATOM 1211 C C . LYS A 1 156 ? 30.31447 -11.82963 -2.47062 1.000 22.86327 155 LYS A C 1
ATOM 1212 O O . LYS A 1 156 ? 30.88182 -12.58492 -1.66762 1.000 24.61348 155 LYS A O 1
ATOM 1218 N N . LEU A 1 157 ? 29.73888 -12.28601 -3.57748 1.000 22.76852 156 LEU A N 1
ATOM 1219 C CA . LEU A 1 157 ? 29.78055 -13.69793 -3.91388 1.000 23.78969 156 LEU A CA 1
ATOM 1220 C C . LEU A 1 157 ? 31.18753 -14.11065 -4.30564 1.000 25.90837 156 LEU A C 1
ATOM 1221 O O . LEU A 1 157 ? 31.68108 -15.15805 -3.86177 1.000 27.58225 156 LEU A O 1
ATOM 1226 N N . LYS A 1 158 ? 31.88786 -13.26330 -5.06813 1.000 27.02166 157 LYS A N 1
ATOM 1227 C CA . LYS A 1 158 ? 33.29845 -13.52686 -5.35420 1.000 28.85609 157 LYS A CA 1
ATOM 1228 C C . LYS A 1 158 ? 34.10849 -13.56008 -4.06262 1.000 29.46669 157 LYS A C 1
ATOM 1229 O O . LYS A 1 158 ? 34.93161 -14.45744 -3.85331 1.000 32.13280 157 LYS A O 1
ATOM 1235 N N . ALA A 1 159 ? 33.88848 -12.57553 -3.18617 1.000 29.27456 158 ALA A N 1
ATOM 1236 C CA . ALA A 1 159 ? 34.68476 -12.47472 -1.97088 1.000 31.20111 158 ALA A CA 1
ATOM 1237 C C . ALA A 1 159 ? 34.44354 -13.66073 -1.05678 1.000 33.01185 158 ALA A C 1
ATOM 1238 O O . ALA A 1 159 ? 35.32492 -14.02095 -0.27263 1.000 35.00683 158 ALA A O 1
ATOM 1240 N N . SER A 1 160 ? 33.27447 -14.28302 -1.13322 1.000 33.40664 159 SER A N 1
ATOM 1241 C CA . SER A 1 160 ? 32.97407 -15.45156 -0.31745 1.000 34.66731 159 SER A CA 1
ATOM 1242 C C . SER A 1 160 ? 33.47229 -16.74514 -0.94093 1.000 35.66480 159 SER A C 1
ATOM 1243 O O . SER A 1 160 ? 33.34666 -17.80472 -0.32135 1.000 37.37027 159 SER A O 1
ATOM 1246 N N . GLY A 1 161 ? 34.04366 -16.69714 -2.13680 1.000 34.81207 160 GLY A N 1
ATOM 1247 C CA . GLY A 1 161 ? 34.72896 -17.85012 -2.68896 1.000 35.81745 160 GLY A CA 1
ATOM 1248 C C . GLY A 1 161 ? 34.16705 -18.37907 -3.98800 1.000 36.03064 160 GLY A C 1
ATOM 1249 O O . GLY A 1 161 ? 34.69976 -19.36855 -4.51036 1.000 37.72558 160 GLY A O 1
ATOM 1250 N N . MET A 1 162 ? 33.12107 -17.78609 -4.55080 1.000 34.42781 161 MET A N 1
ATOM 1251 C CA . MET A 1 162 ? 32.69227 -18.18527 -5.88082 1.000 33.60929 161 MET A CA 1
ATOM 1252 C C . MET A 1 162 ? 33.75076 -17.79023 -6.89900 1.000 35.14106 161 MET A C 1
ATOM 1253 O O . MET A 1 162 ? 34.38546 -16.74161 -6.78050 1.000 36.15433 161 MET A O 1
ATOM 1258 N N . LYS A 1 163 ? 33.95936 -18.66411 -7.87983 1.000 36.67282 162 LYS A N 1
ATOM 1259 C CA . LYS A 1 163 ? 34.91144 -18.38334 -8.95052 1.000 37.58609 162 LYS A CA 1
ATOM 1260 C C . LYS A 1 163 ? 34.49499 -17.17936 -9.79074 1.000 37.48871 162 LYS A C 1
ATOM 1261 O O . LYS A 1 163 ? 35.35997 -16.46441 -10.31101 1.000 39.06521 162 LYS A O 1
ATOM 1267 N N . CYS A 1 164 ? 33.18834 -16.94634 -9.92564 1.000 36.06485 163 CYS A N 1
ATOM 1268 C CA . CYS A 1 164 ? 32.59694 -16.00964 -10.87739 1.000 35.45425 163 CYS A CA 1
ATOM 1269 C C . CYS A 1 164 ? 31.36413 -15.42801 -10.19743 1.000 30.73000 163 CYS A C 1
ATOM 1270 O O . CYS A 1 164 ? 30.57654 -16.17374 -9.59704 1.000 29.98517 163 CYS A O 1
ATOM 1273 N N . GLY A 1 165 ? 31.20969 -14.10172 -10.26915 1.000 28.79293 164 GLY A N 1
ATOM 1274 C CA . GLY A 1 165 ? 30.09398 -13.41662 -9.65153 1.000 26.41896 164 GLY A CA 1
ATOM 1275 C C . GLY A 1 165 ? 28.85887 -13.41584 -10.52935 1.000 24.28712 164 GLY A C 1
ATOM 1276 O O . GLY A 1 165 ? 27.79575 -13.90171 -10.16355 1.000 27.17431 164 GLY A O 1
ATOM 1277 N N . TYR A 1 166 ? 28.99158 -12.83845 -11.70546 1.000 22.17371 165 TYR A N 1
ATOM 1278 C CA . TYR A 1 166 ? 27.90663 -12.73546 -12.67924 1.000 20.03135 165 TYR A CA 1
ATOM 1279 C C . TYR A 1 166 ? 28.46385 -13.06305 -14.05063 1.000 21.09990 165 TYR A C 1
ATOM 1280 O O . TYR A 1 166 ? 29.51348 -12.54008 -14.42213 1.000 22.18950 165 TYR A O 1
ATOM 1289 N N . ALA A 1 167 ? 27.79476 -13.93608 -14.78463 1.000 20.82618 166 ALA A N 1
ATOM 1290 C CA . ALA A 1 167 ? 28.19337 -14.25543 -16.15513 1.000 23.59230 166 ALA A CA 1
ATOM 1291 C C . ALA A 1 167 ? 27.10086 -13.81806 -17.11790 1.000 26.56634 166 ALA A C 1
ATOM 1292 O O . ALA A 1 167 ? 25.91817 -13.98281 -16.84624 1.000 26.42948 166 ALA A O 1
ATOM 1294 N N . SER A 1 168 ? 27.48507 -13.25944 -18.25905 1.000 30.76948 167 SER A N 1
ATOM 1295 C CA . SER A 1 168 ? 26.51048 -13.03701 -19.31823 1.000 34.37517 167 SER A CA 1
ATOM 1296 C C . SER A 1 168 ? 27.10472 -13.48115 -20.63142 1.000 32.52758 167 SER A C 1
ATOM 1297 O O . SER A 1 168 ? 28.32274 -13.46459 -20.83086 1.000 32.50653 167 SER A O 1
ATOM 1300 N N . GLY A 1 169 ? 26.21344 -13.91792 -21.50853 1.000 34.58309 168 GLY A N 1
ATOM 1301 C CA . GLY A 1 169 ? 26.59244 -14.73343 -22.62523 1.000 35.73060 168 GLY A CA 1
ATOM 1302 C C . GLY A 1 169 ? 26.77117 -13.92582 -23.88064 1.000 35.43846 168 GLY A C 1
ATOM 1303 O O . GLY A 1 169 ? 26.64020 -12.70078 -23.90796 1.000 34.63047 168 GLY A O 1
ATOM 1304 N N . SER A 1 170 ? 27.06108 -14.67096 -24.94319 1.000 37.78874 169 SER A N 1
ATOM 1305 C CA . SER A 1 170 ? 27.28362 -14.12792 -26.27508 1.000 40.58645 169 SER A CA 1
ATOM 1306 C C . SER A 1 170 ? 26.11764 -13.29338 -26.77670 1.000 36.84652 169 SER A C 1
ATOM 1307 O O . SER A 1 170 ? 26.27911 -12.56622 -27.76409 1.000 34.56467 169 SER A O 1
ATOM 1310 N N . GLN A 1 171 ? 24.94921 -13.39785 -26.13744 1.000 34.45413 170 GLN A N 1
ATOM 1311 C CA . GLN A 1 171 ? 23.71366 -12.81294 -26.63595 1.000 32.94869 170 GLN A CA 1
ATOM 1312 C C . GLN A 1 171 ? 23.62301 -11.35213 -26.23654 1.000 26.92691 170 GLN A C 1
ATOM 1313 O O . GLN A 1 171 ? 22.61399 -10.93421 -25.66056 1.000 24.85298 170 GLN A O 1
ATOM 1315 N N . GLY A 1 172 ? 24.65954 -10.56998 -26.56140 1.000 24.58979 171 GLY A N 1
ATOM 1316 C CA . GLY A 1 172 ? 24.72014 -9.19224 -26.10009 1.000 23.42912 171 GLY A CA 1
ATOM 1317 C C . GLY A 1 172 ? 23.60345 -8.32284 -26.63846 1.000 21.31045 171 GLY A C 1
ATOM 1318 O O . GLY A 1 172 ? 22.97924 -7.56764 -25.88679 1.000 21.91315 171 GLY A O 1
ATOM 1319 N N . SER A 1 173 ? 23.31416 -8.42641 -27.94356 1.000 21.38151 172 SER A N 1
ATOM 1320 C CA . SER A 1 173 ? 22.21431 -7.65099 -28.53369 1.000 20.52878 172 SER A CA 1
ATOM 1321 C C . SER A 1 173 ? 20.88679 -7.98239 -27.86964 1.000 19.01281 172 SER A C 1
ATOM 1322 O O . SER A 1 173 ? 20.10431 -7.08696 -27.53810 1.000 20.22611 172 SER A O 1
ATOM 1325 N N . ILE A 1 174 ? 20.60181 -9.26297 -27.67098 1.000 18.99175 173 ILE A N 1
ATOM 1326 C CA . ILE A 1 174 ? 19.33398 -9.63366 -27.04096 1.000 18.47327 173 ILE A CA 1
ATOM 1327 C C . ILE A 1 174 ? 19.25374 -9.01865 -25.64382 1.000 17.84161 173 ILE A C 1
ATOM 1328 O O . ILE A 1 174 ? 18.21493 -8.49542 -25.22551 1.000 18.01005 173 ILE A O 1
ATOM 1333 N N . GLN A 1 175 ? 20.35518 -9.05568 -24.91238 1.000 20.24453 174 GLN A N 1
ATOM 1334 C CA . GLN A 1 175 ? 20.36446 -8.41825 -23.60451 1.000 22.33952 174 GLN A CA 1
ATOM 1335 C C . GLN A 1 175 ? 20.14170 -6.89211 -23.69010 1.000 20.46298 174 GLN A C 1
ATOM 1336 O O . GLN A 1 175 ? 19.46892 -6.30895 -22.83153 1.000 20.00766 174 GLN A O 1
ATOM 1342 N N . LEU A 1 176 ? 20.68694 -6.22420 -24.71404 1.000 19.65236 175 LEU A N 1
ATOM 1343 C CA . LEU A 1 176 ? 20.50422 -4.76282 -24.84009 1.000 18.94701 175 LEU A CA 1
ATOM 1344 C C . LEU A 1 176 ? 19.09970 -4.39113 -25.37321 1.000 17.52579 175 LEU A C 1
ATOM 1345 O O . LEU A 1 176 ? 18.50843 -3.36792 -24.98997 1.000 17.82845 175 LEU A O 1
ATOM 1350 N N . GLU A 1 177 ? 18.54870 -5.21880 -26.24072 1.000 15.80979 176 GLU A N 1
ATOM 1351 C CA . GLU A 1 177 ? 17.15987 -5.05695 -26.67584 1.000 14.94653 176 GLU A CA 1
ATOM 1352 C C . GLU A 1 177 ? 16.22286 -5.19121 -25.46972 1.000 13.98852 176 GLU A C 1
ATOM 1353 O O . GLU A 1 177 ? 15.31315 -4.37509 -25.25521 1.000 15.15445 176 GLU A O 1
ATOM 1359 N N . ASN A 1 178 ? 16.44507 -6.22488 -24.65331 1.000 14.43594 177 ASN A N 1
ATOM 1360 C CA . ASN A 1 178 ? 15.62289 -6.39144 -23.45173 1.000 14.35172 177 ASN A CA 1
ATOM 1361 C C . ASN A 1 178 ? 15.92067 -5.31751 -22.41828 1.000 14.40962 177 ASN A C 1
ATOM 1362 O O . ASN A 1 178 ? 14.99360 -4.85338 -21.75907 1.000 15.79137 177 ASN A O 1
ATOM 1367 N N . PHE A 1 179 ? 17.19417 -4.92733 -22.25043 1.000 14.52279 178 PHE A N 1
ATOM 1368 C CA . PHE A 1 179 ? 17.48774 -3.82853 -21.33959 1.000 13.96483 178 PHE A CA 1
ATOM 1369 C C . PHE A 1 179 ? 16.64796 -2.61868 -21.67516 1.000 14.12275 178 PHE A C 1
ATOM 1370 O O . PHE A 1 179 ? 16.06185 -1.97627 -20.80693 1.000 14.17012 178 PHE A O 1
ATOM 1378 N N . SER A 1 180 ? 16.57550 -2.27912 -22.96494 1.000 13.31212 179 SER A N 1
ATOM 1379 C CA . SER A 1 180 ? 15.85820 -1.07346 -23.32938 1.000 13.81218 179 SER A CA 1
ATOM 1380 C C . SER A 1 180 ? 14.37553 -1.20435 -22.97437 1.000 13.27528 179 SER A C 1
ATOM 1381 O O . SER A 1 180 ? 13.81410 -0.34785 -22.28392 1.000 14.05168 179 SER A O 1
ATOM 1384 N N . ALA A 1 181 ? 13.72387 -2.29520 -23.42008 1.000 13.54110 180 ALA A N 1
ATOM 1385 C CA . ALA A 1 181 ? 12.30452 -2.45755 -23.12815 1.000 13.53320 180 ALA A CA 1
ATOM 1386 C C . ALA A 1 181 ? 12.04949 -2.52120 -21.61983 1.000 13.58847 180 ALA A C 1
ATOM 1387 O O . ALA A 1 181 ? 11.08327 -1.93661 -21.13258 1.000 14.37541 180 ALA A O 1
ATOM 1389 N N . TRP A 1 182 ? 12.86551 -3.28261 -20.89471 1.000 13.67006 181 TRP A N 1
ATOM 1390 C CA . TRP A 1 182 ? 12.63172 -3.47604 -19.45828 1.000 14.00168 181 TRP A CA 1
ATOM 1391 C C . TRP A 1 182 ? 12.83278 -2.19620 -18.68734 1.000 13.42266 181 TRP A C 1
ATOM 1392 O O . TRP A 1 182 ? 12.31143 -2.06282 -17.56753 1.000 14.35435 181 TRP A O 1
ATOM 1403 N N . ASN A 1 183 ? 13.61699 -1.26750 -19.22018 1.000 13.00945 182 ASN A N 1
ATOM 1404 C CA . ASN A 1 183 ? 13.85071 0.00530 -18.56183 1.000 13.44635 182 ASN A CA 1
ATOM 1405 C C . ASN A 1 183 ? 13.01539 1.12793 -19.12338 1.000 14.35172 182 ASN A C 1
ATOM 1406 O O . ASN A 1 183 ? 13.25367 2.27104 -18.80136 1.000 16.04666 182 ASN A O 1
ATOM 1411 N N . GLY A 1 184 ? 12.07377 0.83190 -20.04122 1.000 14.19118 183 GLY A N 1
ATOM 1412 C CA . GLY A 1 184 ? 11.19346 1.86038 -20.54359 1.000 16.00981 183 GLY A CA 1
ATOM 1413 C C . GLY A 1 184 ? 11.82116 2.76167 -21.58256 1.000 15.45448 183 GLY A C 1
ATOM 1414 O O . GLY A 1 184 ? 11.44719 3.94166 -21.67649 1.000 17.48104 183 GLY A O 1
ATOM 1415 N N . LEU A 1 185 ? 12.76584 2.24059 -22.37453 1.000 15.33868 184 LEU A N 1
ATOM 1416 C CA . LEU A 1 185 ? 13.52631 2.99236 -23.36037 1.000 16.10983 184 LEU A CA 1
ATOM 1417 C C . LEU A 1 185 ? 13.33145 2.40098 -24.74981 1.000 15.25709 184 LEU A C 1
ATOM 1418 O O . LEU A 1 185 ? 13.23578 1.17549 -24.88344 1.000 15.94665 184 LEU A O 1
ATOM 1423 N N . PRO A 1 186 ? 13.29721 3.22520 -25.80247 1.000 15.58082 185 PRO A N 1
ATOM 1424 C CA . PRO A 1 186 ? 13.27138 2.65971 -27.16084 1.000 15.58608 185 PRO A CA 1
ATOM 1425 C C . PRO A 1 186 ? 14.64916 2.12896 -27.55009 1.000 15.17024 185 PRO A C 1
ATOM 1426 O O . PRO A 1 186 ? 15.68830 2.71432 -27.22431 1.000 16.73622 185 PRO A O 1
ATOM 1430 N N . PHE A 1 187 ? 14.65969 1.02071 -28.28700 1.000 15.22025 186 PHE A N 1
ATOM 1431 C CA . PHE A 1 187 ? 15.86470 0.57140 -28.97813 1.000 14.64912 186 PHE A CA 1
ATOM 1432 C C . PHE A 1 187 ? 15.99017 1.26983 -30.34089 1.000 14.19381 186 PHE A C 1
ATOM 1433 O O . PHE A 1 187 ? 17.10586 1.48341 -30.81873 1.000 15.03075 186 PHE A O 1
ATOM 1441 N N . ALA A 1 188 ? 14.85506 1.62079 -30.94087 1.000 14.47805 187 ALA A N 1
ATOM 1442 C CA . ALA A 1 188 ? 14.82525 2.27665 -32.24415 1.000 14.32014 187 ALA A CA 1
ATOM 1443 C C . ALA A 1 188 ? 13.63954 3.21895 -32.27647 1.000 13.99905 187 ALA A C 1
ATOM 1444 O O . ALA A 1 188 ? 12.68383 3.08246 -31.51470 1.000 15.48607 187 ALA A O 1
ATOM 1446 N N . SER A 1 189 ? 13.72301 4.19688 -33.17775 1.000 14.74650 188 SER A N 1
ATOM 1447 C CA . SER A 1 189 ? 12.64729 5.15847 -33.37205 1.000 15.94928 188 SER A CA 1
ATOM 1448 C C . SER A 1 189 ? 11.44602 4.48547 -34.06280 1.000 16.08351 188 SER A C 1
ATOM 1449 O O . SER A 1 189 ? 11.43182 3.27125 -34.32382 1.000 16.69411 188 SER A O 1
ATOM 1452 N N . LYS A 1 190 ? 10.38896 5.25646 -34.29535 1.000 17.04415 189 LYS A N 1
ATOM 1453 C CA . LYS A 1 190 ? 9.18982 4.71736 -34.95014 1.000 17.55474 189 LYS A CA 1
ATOM 1454 C C . LYS A 1 190 ? 8.60123 3.58238 -34.13151 1.000 17.61527 189 LYS A C 1
ATOM 1455 O O . LYS A 1 190 ? 8.11276 2.58691 -34.66375 1.000 18.35746 189 LYS A O 1
ATOM 1461 N N . ASN A 1 191 ? 8.66235 3.72543 -32.80295 1.000 17.53894 190 ASN A N 1
ATOM 1462 C CA . ASN A 1 191 ? 8.12687 2.72867 -31.87635 1.000 17.15206 190 ASN A CA 1
ATOM 1463 C C . ASN A 1 191 ? 8.80994 1.38106 -32.07051 1.000 16.38618 190 ASN A C 1
ATOM 1464 O O . ASN A 1 191 ? 8.18398 0.35641 -32.33821 1.000 17.35734 190 ASN A O 1
ATOM 1469 N N . ASN A 1 192 ? 10.12413 1.40384 -31.94503 1.000 16.37828 191 ASN A N 1
ATOM 1470 C CA . ASN A 1 192 ? 10.91801 0.19313 -32.05036 1.000 16.51251 191 ASN A CA 1
ATOM 1471 C C . ASN A 1 192 ? 10.77975 -0.44093 -33.42766 1.000 16.23353 191 ASN A C 1
ATOM 1472 O O . ASN A 1 192 ? 10.82043 -1.66534 -33.56811 1.000 17.38366 191 ASN A O 1
ATOM 1477 N N . GLY A 1 193 ? 10.61956 0.39606 -34.45452 1.000 16.81254 192 GLY A N 1
ATOM 1478 C CA . GLY A 1 193 ? 10.51673 -0.03528 -35.82709 1.000 17.87846 192 GLY A CA 1
ATOM 1479 C C . GLY A 1 193 ? 9.11424 -0.38185 -36.26254 1.000 19.02597 192 GLY A C 1
ATOM 1480 O O . GLY A 1 193 ? 8.89419 -0.54649 -37.46269 1.000 20.24980 192 GLY A O 1
ATOM 1481 N N . PHE A 1 194 ? 8.14431 -0.49427 -35.35731 1.000 17.87846 193 PHE A N 1
ATOM 1482 C CA . PHE A 1 194 ? 6.80851 -0.94000 -35.75111 1.000 18.43116 193 PHE A CA 1
ATOM 1483 C C . PHE A 1 194 ? 6.13365 0.03106 -36.69476 1.000 19.15230 193 PHE A C 1
ATOM 1484 O O . PHE A 1 194 ? 5.34507 -0.40509 -37.54679 1.000 19.86817 193 PHE A O 1
ATOM 1492 N N . ASP A 1 195 ? 6.43907 1.33236 -36.62835 1.000 18.91279 194 ASP A N 1
ATOM 1493 C CA . ASP A 1 195 ? 5.71213 2.31421 -37.42718 1.000 20.10241 194 ASP A CA 1
ATOM 1494 C C . ASP A 1 195 ? 6.41194 2.70844 -38.71342 1.000 20.97883 194 ASP A C 1
ATOM 1495 O O . ASP A 1 195 ? 5.89825 3.57100 -39.43352 1.000 24.46346 194 ASP A O 1
ATOM 1500 N N . GLY A 1 196 ? 7.50639 2.05517 -39.06131 1.000 20.83408 195 GLY A N 1
ATOM 1501 C CA . GLY A 1 196 ? 8.02689 2.25613 -40.39653 1.000 22.14213 195 GLY A CA 1
ATOM 1502 C C . GLY A 1 196 ? 9.43302 1.76764 -40.61481 1.000 19.83396 195 GLY A C 1
ATOM 1503 O O . GLY A 1 196 ? 10.21615 1.57661 -39.65984 1.000 19.68657 195 GLY A O 1
ATOM 1504 N N . THR A 1 197 ? 9.78423 1.63509 -41.89285 1.000 19.20493 196 THR A N 1
ATOM 1505 C CA . THR A 1 197 ? 11.11799 1.20187 -42.25427 1.000 19.08913 196 THR A CA 1
ATOM 1506 C C . THR A 1 197 ? 12.08976 2.36013 -42.31385 1.000 17.56263 196 THR A C 1
ATOM 1507 O O . THR A 1 197 ? 13.25339 2.13656 -42.62544 1.000 18.80752 196 THR A O 1
ATOM 1511 N N . ASP A 1 198 ? 11.64989 3.55611 -41.95449 1.000 17.71528 197 ASP A N 1
ATOM 1512 C CA . ASP A 1 198 ? 12.54143 4.69793 -41.80600 1.000 18.63645 197 ASP A CA 1
ATOM 1513 C C . ASP A 1 198 ? 13.10438 4.82838 -40.37802 1.000 17.76529 197 ASP A C 1
ATOM 1514 O O . ASP A 1 198 ? 13.73162 5.85030 -40.04692 1.000 19.31547 197 ASP A O 1
ATOM 1519 N N . ALA A 1 199 ? 12.90545 3.81135 -39.53254 1.000 16.59146 198 ALA A N 1
ATOM 1520 C CA . ALA A 1 199 ? 13.38069 3.87417 -38.15230 1.000 16.24405 198 ALA A CA 1
ATOM 1521 C C . ALA A 1 199 ? 14.90150 3.95823 -38.10645 1.000 16.41249 198 ALA A C 1
ATOM 1522 O O . ALA A 1 199 ? 15.61636 3.48261 -38.99259 1.000 16.19668 198 ALA A O 1
ATOM 1524 N N . VAL A 1 200 ? 15.41682 4.53927 -37.00135 1.000 16.05456 199 VAL A N 1
ATOM 1525 C CA . VAL A 1 200 ? 16.84816 4.60196 -36.72027 1.000 14.95179 199 VAL A CA 1
ATOM 1526 C C . VAL A 1 200 ? 17.08740 4.04253 -35.31981 1.000 15.05180 199 VAL A C 1
ATOM 1527 O O . VAL A 1 200 ? 16.20818 4.10686 -34.46513 1.000 15.98613 199 VAL A O 1
ATOM 1531 N N . LEU A 1 201 ? 18.29197 3.54428 -35.11467 1.000 15.44396 200 LEU A N 1
ATOM 1532 C CA . LEU A 1 201 ? 18.66068 2.97685 -33.82018 1.000 14.68334 200 LEU A CA 1
ATOM 1533 C C . LEU A 1 201 ? 18.91860 4.07161 -32.79105 1.000 16.15194 200 LEU A C 1
ATOM 1534 O O . LEU A 1 201 ? 19.47301 5.12225 -33.10436 1.000 18.83121 200 LEU A O 1
ATOM 1539 N N . GLU A 1 202 ? 18.50360 3.81315 -31.54715 1.000 16.18352 201 GLU A N 1
ATOM 1540 C CA . GLU A 1 202 ? 18.52288 4.82593 -30.48656 1.000 17.62317 201 GLU A CA 1
ATOM 1541 C C . GLU A 1 202 ? 19.06724 4.29152 -29.17809 1.000 17.66264 201 GLU A C 1
ATOM 1542 O O . GLU A 1 202 ? 18.80604 4.88635 -28.13002 1.000 19.27600 201 GLU A O 1
ATOM 1548 N N . PHE A 1 203 ? 19.79561 3.18292 -29.18623 1.000 15.71504 202 PHE A N 1
ATOM 1549 C CA . PHE A 1 203 ? 20.21726 2.55094 -27.94418 1.000 15.47817 202 PHE A CA 1
ATOM 1550 C C . PHE A 1 203 ? 21.57003 3.04741 -27.46275 1.000 15.97297 202 PHE A C 1
ATOM 1551 O O . PHE A 1 203 ? 22.08082 2.47633 -26.47989 1.000 17.79424 202 PHE A O 1
ATOM 1559 N N . ASN A 1 204 ? 22.12169 4.11874 -28.03061 1.000 16.05719 203 ASN A N 1
ATOM 1560 C CA . ASN A 1 204 ? 23.33331 4.73913 -27.49947 1.000 17.10995 203 ASN A CA 1
ATOM 1561 C C . ASN A 1 204 ? 23.02256 5.92843 -26.60966 1.000 17.66001 203 ASN A C 1
ATOM 1562 O O . ASN A 1 204 ? 23.76588 6.91670 -26.58383 1.000 19.02070 203 ASN A O 1
ATOM 1567 N N . LYS A 1 205 ? 21.96633 5.83016 -25.82108 1.000 20.22611 204 LYS A N 1
ATOM 1568 C CA . LYS A 1 205 ? 21.54347 6.87511 -24.89777 1.000 23.07119 204 LYS A CA 1
ATOM 1569 C C . LYS A 1 205 ? 22.12437 6.63973 -23.50073 1.000 23.60020 204 LYS A C 1
ATOM 1570 O O . LYS A 1 205 ? 22.76426 5.62003 -23.24761 1.000 22.65798 204 LYS A O 1
ATOM 1576 N N . PRO A 1 206 ? 21.97348 7.60485 -22.57925 1.000 25.51885 205 PRO A N 1
ATOM 1577 C CA . PRO A 1 206 ? 22.73616 7.52295 -21.3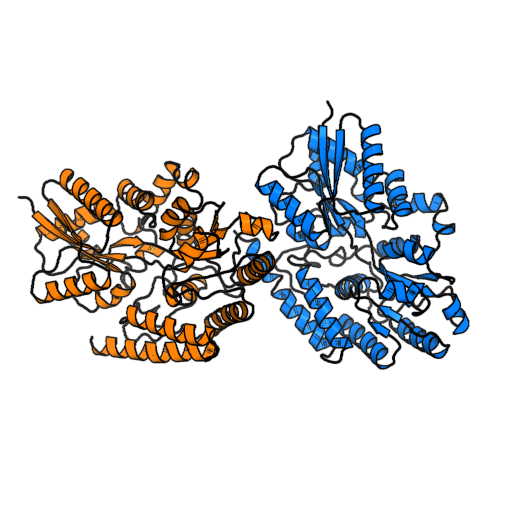2089 1.000 24.88719 205 PRO A CA 1
ATOM 1578 C C . PRO A 1 206 ? 22.48876 6.27076 -20.51272 1.000 24.83192 205 PRO A C 1
ATOM 1579 O O . PRO A 1 206 ? 23.44681 5.76424 -19.91484 1.000 25.52411 205 PRO A O 1
ATOM 1583 N N . GLU A 1 207 ? 21.25187 5.73613 -20.49003 1.000 24.38713 206 GLU A N 1
ATOM 1584 C CA . GLU A 1 207 ? 21.00674 4.57778 -19.63619 1.000 24.08447 206 GLU A CA 1
ATOM 1585 C C . GLU A 1 207 ? 21.70572 3.35128 -20.16918 1.000 22.05264 206 GLU A C 1
ATOM 1586 O O . GLU A 1 207 ? 22.27093 2.57092 -19.39474 1.000 22.71062 206 GLU A O 1
ATOM 1592 N N . GLN A 1 208 ? 21.64078 3.13239 -21.50088 1.000 20.80776 207 GLN A N 1
ATOM 1593 C CA . GLN A 1 208 ? 22.37270 2.00378 -22.03133 1.000 19.13124 207 GLN A CA 1
ATOM 1594 C C . GLN A 1 208 ? 23.86409 2.18292 -21.82780 1.000 19.35232 207 GLN A C 1
ATOM 1595 O O . GLN A 1 208 ? 24.55790 1.21766 -21.49919 1.000 19.32600 207 GLN A O 1
ATOM 1601 N N . VAL A 1 209 ? 24.38874 3.39181 -22.09873 1.000 19.04439 208 VAL A N 1
ATOM 1602 C CA . VAL A 1 209 ? 25.82000 3.61565 -21.91878 1.000 19.61288 208 VAL A CA 1
ATOM 1603 C C . VAL A 1 209 ? 26.21934 3.37620 -20.47866 1.000 20.37086 208 VAL A C 1
ATOM 1604 O O . VAL A 1 209 ? 27.22457 2.71287 -20.20834 1.000 21.13674 208 VAL A O 1
ATOM 1608 N N . LYS A 1 210 ? 25.42135 3.88683 -19.54523 1.000 20.98146 209 LYS A N 1
ATOM 1609 C CA . LYS A 1 210 ? 25.69564 3.67356 -18.11769 1.000 22.58692 209 LYS A CA 1
ATOM 1610 C C . LYS A 1 210 ? 25.65790 2.19971 -17.76126 1.000 22.50270 209 LYS A C 1
ATOM 1611 O O . LYS A 1 210 ? 26.47038 1.71513 -16.95509 1.000 22.68956 209 LYS A O 1
ATOM 1617 N N . HIS A 1 211 ? 24.69673 1.46497 -18.33194 1.000 21.84209 210 HIS A N 1
ATOM 1618 C CA . HIS A 1 211 ? 24.60449 0.05044 -18.02153 1.000 21.72103 210 HIS A CA 1
ATOM 1619 C C . HIS A 1 211 ? 25.83839 -0.69510 -18.52159 1.000 21.74998 210 HIS A C 1
ATOM 1620 O O . HIS A 1 211 ? 26.44068 -1.49848 -17.79949 1.000 23.13962 210 HIS A O 1
ATOM 1627 N N . ILE A 1 212 ? 26.26302 -0.40655 -19.75302 1.000 19.84975 211 ILE A N 1
ATOM 1628 C CA . ILE A 1 212 ? 27.44180 -1.08507 -20.25083 1.000 18.29167 211 ILE A CA 1
ATOM 1629 C C . ILE A 1 212 ? 28.68074 -0.69041 -19.44370 1.000 19.36548 211 ILE A C 1
ATOM 1630 O O . ILE A 1 212 ? 29.57249 -1.51977 -19.21323 1.000 19.31021 211 ILE A O 1
ATOM 1635 N N . ALA A 1 213 ? 28.75602 0.57600 -19.06882 1.000 19.18651 212 ALA A N 1
ATOM 1636 C CA . ALA A 1 213 ? 29.86288 1.03232 -18.22202 1.000 20.98409 212 ALA A CA 1
ATOM 1637 C C . ALA A 1 213 ? 29.89249 0.30276 -16.88526 1.000 22.47901 212 ALA A C 1
ATOM 1638 O O . ALA A 1 213 ? 30.97676 -0.03413 -16.39321 1.000 22.17108 212 ALA A O 1
ATOM 1640 N N . MET A 1 214 ? 28.72447 0.07431 -16.27665 1.000 22.28425 213 MET A N 1
ATOM 1641 C CA . MET A 1 214 ? 28.66651 -0.66480 -15.01454 1.000 23.67389 213 MET A CA 1
ATOM 1642 C C . MET A 1 214 ? 29.19525 -2.06500 -15.21009 1.000 24.30028 213 MET A C 1
ATOM 1643 O O . MET A 1 214 ? 29.95808 -2.58067 -14.38528 1.000 25.64518 213 MET A O 1
ATOM 1648 N N . LEU A 1 215 ? 28.72731 -2.74007 -16.25832 1.000 22.79221 214 LEU A N 1
ATOM 1649 C CA . LEU A 1 215 ? 29.23109 -4.07452 -16.53344 1.000 25.00826 214 LEU A CA 1
ATOM 1650 C C . LEU A 1 215 ? 30.72550 -4.06373 -16.76783 1.000 25.29514 214 LEU A C 1
ATOM 1651 O O . LEU A 1 215 ? 31.43636 -4.98587 -16.34390 1.000 25.92416 214 LEU A O 1
ATOM 1656 N N . GLU A 1 216 ? 31.22068 -3.03349 -17.45966 1.000 23.57388 215 GLU A N 1
ATOM 1657 C CA . GLU A 1 216 ? 32.65476 -2.94608 -17.70005 1.000 22.86064 215 GLU A CA 1
ATOM 1658 C C . GLU A 1 216 ? 33.43922 -2.75168 -16.40879 1.000 24.50557 215 GLU A C 1
ATOM 1659 O O . GLU A 1 216 ? 34.51262 -3.32367 -16.27448 1.000 25.56359 215 GLU A O 1
ATOM 1665 N N . GLU A 1 217 ? 32.93465 -1.91432 -15.51132 1.000 23.96866 216 GLU A N 1
ATOM 1666 C CA . GLU A 1 217 ? 33.57357 -1.78004 -14.18605 1.000 25.73993 216 GLU A CA 1
ATOM 1667 C C . GLU A 1 217 ? 33.58166 -3.10836 -13.43870 1.000 25.58201 216 GLU A C 1
ATOM 1668 O O . GLU A 1 217 ? 34.61336 -3.50487 -12.87744 1.000 26.02944 216 GLU A O 1
ATOM 1674 N N . MET A 1 218 ? 32.45156 -3.80847 -13.43057 1.000 25.20829 217 MET A N 1
ATOM 1675 C CA . MET A 1 218 ? 32.42334 -5.14952 -12.85829 1.000 23.68442 217 MET A CA 1
ATOM 1676 C C . MET A 1 218 ? 33.42279 -6.06442 -13.54455 1.000 25.18197 217 MET A C 1
ATOM 1677 O O . MET A 1 218 ? 34.12100 -6.84646 -12.87817 1.000 26.80848 217 MET A O 1
ATOM 1682 N N . ASN A 1 219 ? 33.52400 -5.96140 -14.88173 1.000 26.18472 218 ASN A N 1
ATOM 1683 C CA . ASN A 1 219 ? 34.50248 -6.75322 -15.60356 1.000 26.54266 218 ASN A CA 1
ATOM 1684 C C . ASN A 1 219 ? 35.91768 -6.45448 -15.10713 1.000 28.84820 218 ASN A C 1
ATOM 1685 O O . ASN A 1 219 ? 36.70511 -7.37088 -14.83501 1.000 30.33522 218 ASN A O 1
ATOM 1690 N N . LYS A 1 220 ? 36.23887 -5.17362 -14.96508 1.000 28.55869 219 LYS A N 1
ATOM 1691 C CA . LYS A 1 220 ? 37.57068 -4.76082 -14.51316 1.000 28.83240 219 LYS A CA 1
ATOM 1692 C C . LYS A 1 220 ? 37.88332 -5.26977 -13.10241 1.000 28.96663 219 LYS A C 1
ATOM 1693 O O . LYS A 1 220 ? 39.05429 -5.51084 -12.77041 1.000 31.72486 219 LYS A O 1
ATOM 1699 N N . LYS A 1 221 ? 36.86114 -5.43562 -12.26298 1.000 27.51383 220 LYS A N 1
ATOM 1700 C CA . LYS A 1 221 ? 37.03975 -5.89899 -10.89457 1.000 27.64542 220 LYS A CA 1
ATOM 1701 C C . LYS A 1 221 ? 37.02314 -7.40983 -10.78921 1.000 29.16929 220 LYS A C 1
ATOM 1702 O O . LYS A 1 221 ? 37.24720 -7.93175 -9.68911 1.000 30.80106 220 LYS A O 1
ATOM 1708 N N . GLY A 1 222 ? 36.74758 -8.11849 -11.88015 1.000 29.72198 221 GLY A N 1
ATOM 1709 C CA . GLY A 1 222 ? 36.59880 -9.56032 -11.85428 1.000 30.27731 221 GLY A CA 1
ATOM 1710 C C . GLY A 1 222 ? 35.24553 -10.07303 -11.42817 1.000 29.54302 221 GLY A C 1
ATOM 1711 O O . GLY A 1 222 ? 35.12394 -11.26611 -11.11601 1.000 30.20889 221 GLY A O 1
ATOM 1712 N N . ASP A 1 223 ? 34.22817 -9.21408 -11.38589 1.000 26.99271 222 ASP A N 1
ATOM 1713 C CA . ASP A 1 223 ? 32.91495 -9.58565 -10.86645 1.000 26.27683 222 ASP A CA 1
ATOM 1714 C C . ASP A 1 223 ? 31.91215 -9.93420 -11.95860 1.000 26.55318 222 ASP A C 1
ATOM 1715 O O . ASP A 1 223 ? 30.84898 -10.48293 -11.65799 1.000 26.17156 222 ASP A O 1
ATOM 1720 N N . PHE A 1 224 ? 32.21871 -9.59587 -13.20755 1.000 25.88205 223 PHE A N 1
ATOM 1721 C CA . PHE A 1 224 ? 31.43415 -9.95602 -14.38655 1.000 25.53464 223 PHE A CA 1
ATOM 1722 C C . PHE A 1 224 ? 32.36959 -10.70794 -15.31704 1.000 27.53751 223 PHE A C 1
ATOM 1723 O O . PHE A 1 224 ? 33.49239 -10.25676 -15.57223 1.000 29.62197 223 PHE A O 1
ATOM 1731 N N . SER A 1 225 ? 31.92841 -11.85544 -15.79291 1.000 27.28485 224 SER A N 1
ATOM 1732 C CA . SER A 1 225 ? 32.68552 -12.62819 -16.76484 1.000 30.16941 224 SER A CA 1
ATOM 1733 C C . SER A 1 225 ? 31.81926 -12.66642 -18.00212 1.000 28.71397 224 SER A C 1
ATOM 1734 O O . SER A 1 225 ? 30.71711 -13.22127 -17.96321 1.000 28.47710 224 SER A O 1
ATOM 1737 N N . TYR A 1 226 ? 32.29010 -12.04491 -19.08419 1.000 29.18771 225 TYR A N 1
ATOM 1738 C CA . TYR A 1 226 ? 31.64105 -12.22598 -20.37039 1.000 28.72976 225 TYR A CA 1
ATOM 1739 C C . TYR A 1 226 ? 32.16895 -13.50277 -20.98146 1.000 31.35639 225 TYR A C 1
ATOM 1740 O O . TYR A 1 226 ? 33.38651 -13.68690 -21.09728 1.000 32.37757 225 TYR A O 1
ATOM 1749 N N . VAL A 1 227 ? 31.27022 -14.40006 -21.34287 1.000 32.15386 226 VAL A N 1
ATOM 1750 C CA . VAL A 1 227 ? 31.66248 -15.73549 -21.77550 1.000 36.12538 226 VAL A CA 1
ATOM 1751 C C . VAL A 1 227 ? 30.90318 -15.92908 -23.07318 1.000 37.36764 226 VAL A C 1
ATOM 1752 O O . VAL A 1 227 ? 29.68307 -16.12445 -23.06819 1.000 38.59936 226 VAL A O 1
ATOM 1756 N N . GLY A 1 228 ? 31.60653 -15.79538 -24.18452 1.000 37.29658 227 GLY A N 1
ATOM 1757 C CA . GLY A 1 228 ? 30.97738 -15.57948 -25.46377 1.000 36.50174 227 GLY A CA 1
ATOM 1758 C C . GLY A 1 228 ? 30.71606 -16.79706 -26.30777 1.000 38.27038 227 GLY A C 1
ATOM 1759 O O . GLY A 1 228 ? 30.15261 -16.64800 -27.39183 1.000 38.11510 227 GLY A O 1
ATOM 1760 N N . ARG A 1 229 ? 31.10635 -17.99528 -25.87783 1.000 38.64937 228 ARG A N 1
ATOM 1761 C CA . ARG A 1 229 ? 30.72724 -19.18944 -26.62025 1.000 38.71517 228 ARG A CA 1
ATOM 1762 C C . ARG A 1 229 ? 29.26366 -19.49462 -26.34494 1.000 40.10481 228 ARG A C 1
ATOM 1763 O O . ARG A 1 229 ? 28.75727 -19.22436 -25.25668 1.000 39.05205 228 ARG A O 1
ATOM 1771 N N . LYS A 1 230 ? 28.58251 -20.05468 -27.34555 1.000 41.58920 229 LYS A N 1
ATOM 1772 C CA . LYS A 1 230 ? 27.15501 -20.35855 -27.22888 1.000 41.22600 229 LYS A CA 1
ATOM 1773 C C . LYS A 1 230 ? 26.84350 -21.15395 -25.96384 1.000 41.94977 229 LYS A C 1
ATOM 1774 O O . LYS A 1 230 ? 27.38923 -22.24201 -25.74481 1.000 43.22097 229 LYS A O 1
ATOM 1776 N N . ASP A 1 231 ? 25.95139 -20.61062 -25.13611 1.000 40.67330 230 ASP A N 1
ATOM 1777 C CA . ASP A 1 231 ? 25.46251 -21.24197 -23.91434 1.000 41.24442 230 ASP A CA 1
ATOM 1778 C C . ASP A 1 231 ? 26.52547 -21.37953 -22.83703 1.000 39.51790 230 ASP A C 1
ATOM 1779 O O . ASP A 1 231 ? 26.27579 -22.03802 -21.82810 1.000 39.26260 230 ASP A O 1
ATOM 1784 N N . GLU A 1 232 ? 27.70056 -20.77402 -23.01588 1.000 38.73886 231 GLU A N 1
ATOM 1785 C CA . GLU A 1 232 ? 28.74919 -20.88523 -22.00809 1.000 39.26523 231 GLU A CA 1
ATOM 1786 C C . GLU A 1 232 ? 28.32186 -20.25600 -20.69581 1.000 38.98362 231 GLU A C 1
ATOM 1787 O O . GLU A 1 232 ? 28.67435 -20.76133 -19.62729 1.000 37.43344 231 GLU A O 1
ATOM 1793 N N . SER A 1 233 ? 27.56779 -19.15485 -20.74375 1.000 39.06258 232 SER A N 1
ATOM 1794 C CA . SER A 1 233 ? 27.12951 -18.53152 -19.49427 1.000 40.10218 232 SER A CA 1
ATOM 1795 C C . SER A 1 233 ? 26.21448 -19.45949 -18.71204 1.000 40.24693 232 SER A C 1
ATOM 1796 O O . SER A 1 233 ? 26.28473 -19.51787 -17.47329 1.000 39.92058 232 SER A O 1
ATOM 1799 N N . THR A 1 234 ? 25.36255 -20.20891 -19.42002 1.000 40.12323 233 THR A N 1
ATOM 1800 C CA . THR A 1 234 ? 24.47029 -21.15173 -18.75231 1.000 38.79676 233 THR A CA 1
ATOM 1801 C C . THR A 1 234 ? 25.23976 -22.31674 -18.15542 1.000 36.79652 233 THR A C 1
ATOM 1802 O O . THR A 1 234 ? 24.96957 -22.72551 -17.02092 1.000 35.99642 233 THR A O 1
ATOM 1806 N N . GLU A 1 235 ? 26.21470 -22.85268 -18.88465 1.000 36.60439 234 GLU A N 1
ATOM 1807 C CA . GLU A 1 235 ? 27.02438 -23.94315 -18.35321 1.000 37.78611 234 GLU A CA 1
ATOM 1808 C C . GLU A 1 235 ? 27.86184 -23.48650 -17.17115 1.000 36.07538 234 GLU A C 1
ATOM 1809 O O . GLU A 1 235 ? 27.98438 -24.21097 -16.17894 1.000 36.14118 234 GLU A O 1
ATOM 1815 N N . LYS A 1 236 ? 28.43989 -22.29082 -17.24137 1.000 35.63848 235 LYS A N 1
ATOM 1816 C CA . LYS A 1 236 ? 29.20523 -21.78610 -16.10878 1.000 35.73323 235 LYS A CA 1
ATOM 1817 C C . LYS A 1 236 ? 28.31778 -21.61388 -14.87753 1.000 33.91459 235 LYS A C 1
ATOM 1818 O O . LYS A 1 236 ? 28.77669 -21.81713 -13.74555 1.000 36.72809 235 LYS A O 1
ATOM 1824 N N . PHE A 1 237 ? 27.03503 -21.31844 -15.07830 1.000 30.73790 236 PHE A N 1
ATOM 1825 C CA . PHE A 1 237 ? 26.10234 -21.24254 -13.96273 1.000 29.92990 236 PHE A CA 1
ATOM 1826 C C . PHE A 1 237 ? 25.79005 -22.63134 -13.42039 1.000 30.47734 236 PHE A C 1
ATOM 1827 O O . PHE A 1 237 ? 25.93592 -22.89430 -12.21254 1.000 30.83264 236 PHE A O 1
ATOM 1835 N N . TYR A 1 238 ? 25.31203 -23.53437 -14.27939 1.000 31.82750 237 TYR A N 1
ATOM 1836 C CA . TYR A 1 238 ? 24.89429 -24.82165 -13.72101 1.000 32.70392 237 TYR A CA 1
ATOM 1837 C C . TYR A 1 238 ? 26.05708 -25.69405 -13.28581 1.000 33.57508 237 TYR A C 1
ATOM 1838 O O . TYR A 1 238 ? 25.83142 -26.65956 -12.54197 1.000 32.83552 237 TYR A O 1
ATOM 1847 N N . ASN A 1 239 ? 27.27483 -25.38349 -13.69578 1.000 34.04619 238 ASN A N 1
ATOM 1848 C CA . ASN A 1 239 ? 28.43768 -26.07107 -13.16979 1.000 36.17013 238 ASN A CA 1
ATOM 1849 C C . ASN A 1 239 ? 28.91538 -25.49307 -11.84747 1.000 35.26475 238 ASN A C 1
ATOM 1850 O O . ASN A 1 239 ? 29.91470 -25.97953 -11.30946 1.000 35.82535 238 ASN A O 1
ATOM 1855 N N . GLY A 1 240 ? 28.22603 -24.49186 -11.30869 1.000 35.11737 239 GLY A N 1
ATOM 1856 C CA . GLY A 1 240 ? 28.62572 -23.89847 -10.05312 1.000 35.91483 239 GLY A CA 1
ATOM 1857 C C . GLY A 1 240 ? 29.75006 -22.89929 -10.15216 1.000 35.94905 239 GLY A C 1
ATOM 1858 O O . GLY A 1 240 ? 30.23083 -22.42832 -9.11401 1.000 37.08866 239 GLY A O 1
ATOM 1859 N N . ASP A 1 241 ? 30.18337 -22.54228 -11.37010 1.000 34.08303 240 ASP A N 1
ATOM 1860 C CA . ASP A 1 241 ? 31.25703 -21.56488 -11.50562 1.000 35.52005 240 ASP A CA 1
ATOM 1861 C C . ASP A 1 241 ? 30.74952 -20.16743 -11.18530 1.000 34.41728 240 ASP A C 1
ATOM 1862 O O . ASP A 1 241 ? 31.39552 -19.41258 -10.45137 1.000 35.88062 240 ASP A O 1
ATOM 1867 N N . CYS A 1 242 ? 29.60798 -19.79488 -11.76152 1.000 31.13531 241 CYS A N 1
ATOM 1868 C CA . CYS A 1 242 ? 29.07684 -18.44361 -11.69015 1.000 28.55079 241 CYS A CA 1
ATOM 1869 C C . CYS A 1 242 ? 27.88482 -18.40206 -10.76517 1.000 25.47937 241 CYS A C 1
ATOM 1870 O O . CYS A 1 242 ? 26.94636 -19.18153 -10.93802 1.000 26.22946 241 CYS A O 1
ATOM 1872 N N . ALA A 1 243 ? 27.87989 -17.41469 -9.86602 1.000 23.96603 242 ALA A N 1
ATOM 1873 C CA . ALA A 1 243 ? 26.80003 -17.30728 -8.88592 1.000 21.04200 242 ALA A CA 1
ATOM 1874 C C . ALA A 1 243 ? 25.49074 -16.84454 -9.50593 1.000 19.89975 242 ALA A C 1
ATOM 1875 O O . ALA A 1 243 ? 24.42041 -17.18916 -8.99576 1.000 19.61551 242 ALA A O 1
ATOM 1877 N N . MET A 1 244 ? 25.55073 -16.06337 -10.58903 1.000 19.04176 243 MET A N 1
ATOM 1878 C CA . MET A 1 244 ? 24.37430 -15.49705 -11.21350 1.000 18.59170 243 MET A CA 1
ATOM 1879 C C . MET A 1 244 ? 24.64245 -15.42129 -12.70386 1.000 19.03123 243 MET A C 1
ATOM 1880 O O . MET A 1 244 ? 25.78123 -15.20317 -13.13683 1.000 18.60223 243 MET A O 1
ATOM 1885 N N . THR A 1 245 ? 23.58494 -15.56851 -13.48622 1.000 19.34179 244 THR A N 1
ATOM 1886 C CA . THR A 1 245 ? 23.70114 -15.28956 -14.90732 1.000 20.53141 244 THR A CA 1
ATOM 1887 C C . THR A 1 245 ? 22.33807 -14.89386 -15.43120 1.000 19.23389 244 THR A C 1
ATOM 1888 O O . THR A 1 245 ? 21.30154 -15.32920 -14.94934 1.000 20.34718 244 THR A O 1
ATOM 1892 N N . THR A 1 246 ? 22.33112 -14.11083 -16.49655 1.000 19.06281 245 THR A N 1
ATOM 1893 C CA . THR A 1 246 ? 21.09355 -13.85733 -17.21089 1.000 20.18663 245 THR A CA 1
ATOM 1894 C C . THR A 1 246 ? 21.14909 -14.71189 -18.46352 1.000 21.38151 245 THR A C 1
ATOM 1895 O O . THR A 1 246 ? 22.13658 -14.66792 -19.21213 1.000 25.43463 245 THR A O 1
ATOM 1899 N N . ALA A 1 247 ? 20.11408 -15.50806 -18.66431 1.000 19.82606 246 ALA A N 1
ATOM 1900 C CA . ALA A 1 247 ? 20.06647 -16.39872 -19.81536 1.000 19.79711 246 ALA A CA 1
ATOM 1901 C C . ALA A 1 247 ? 18.61255 -16.64309 -20.16483 1.000 19.29179 246 ALA A C 1
ATOM 1902 O O . ALA A 1 247 ? 17.70232 -16.24530 -19.42929 1.000 18.77330 246 ALA A O 1
ATOM 1904 N N . SER A 1 248 ? 18.40478 -17.29980 -21.30440 1.000 19.28126 247 SER A N 1
ATOM 1905 C CA . SER A 1 248 ? 17.04871 -17.55296 -21.74901 1.000 18.24166 247 SER A CA 1
ATOM 1906 C C . SER A 1 248 ? 16.23551 -18.27854 -20.68881 1.000 16.90203 247 SER A C 1
ATOM 1907 O O . SER A 1 248 ? 16.70702 -19.23584 -20.06016 1.000 18.58907 247 SER A O 1
ATOM 1910 N N . SER A 1 249 ? 14.97682 -17.88627 -20.57777 1.000 15.87032 248 SER A N 1
ATOM 1911 C CA . SER A 1 249 ? 14.00560 -18.68246 -19.83126 1.000 16.98098 248 SER A CA 1
ATOM 1912 C C . SER A 1 249 ? 13.94613 -20.13991 -20.26566 1.000 18.35220 248 SER A C 1
ATOM 1913 O O . SER A 1 249 ? 13.63362 -21.02247 -19.45486 1.000 19.64183 248 SER A O 1
ATOM 1916 N N . GLY A 1 250 ? 14.23422 -20.41986 -21.53102 1.000 19.42075 249 GLY A N 1
ATOM 1917 C CA . GLY A 1 250 ? 14.19665 -21.78654 -21.98820 1.000 20.75249 249 GLY A CA 1
ATOM 1918 C C . GLY A 1 250 ? 15.32326 -22.62871 -21.48186 1.000 22.51586 249 GLY A C 1
ATOM 1919 O O . GLY A 1 250 ? 15.28139 -23.84767 -21.66535 1.000 25.21881 249 GLY A O 1
ATOM 1920 N N . SER A 1 251 ? 16.31390 -22.02675 -20.82524 1.000 21.47889 250 SER A N 1
ATOM 1921 C CA . SER A 1 251 ? 17.43752 -22.78540 -20.28970 1.000 22.65535 250 SER A CA 1
ATOM 1922 C C . SER A 1 251 ? 17.14485 -23.42777 -18.94394 1.000 22.34742 250 SER A C 1
ATOM 1923 O O . SER A 1 251 ? 17.98574 -24.18060 -18.45100 1.000 23.13435 250 SER A O 1
ATOM 1926 N N . LEU A 1 252 ? 15.97802 -23.16567 -18.36305 1.000 22.22109 251 LEU A N 1
ATOM 1927 C CA . LEU A 1 252 ? 15.68866 -23.67043 -17.02807 1.000 22.19477 251 LEU A CA 1
ATOM 1928 C C . LEU A 1 252 ? 15.72220 -25.19140 -16.98886 1.000 24.96089 251 LEU A C 1
ATOM 1929 O O . LEU A 1 252 ? 16.22843 -25.77498 -16.02544 1.000 25.01616 251 LEU A O 1
ATOM 1934 N N . ALA A 1 253 ? 15.19695 -25.85927 -18.01290 1.000 28.55342 252 ALA A N 1
ATOM 1935 C CA . ALA A 1 253 ? 15.16944 -27.32110 -17.93184 1.000 32.31966 252 ALA A CA 1
ATOM 1936 C C . ALA A 1 253 ? 16.57721 -27.90087 -17.89475 1.000 31.51167 252 ALA A C 1
ATOM 1937 O O . ALA A 1 253 ? 16.84307 -28.86058 -17.16227 1.000 32.39336 252 ALA A O 1
ATOM 1939 N N . ASN A 1 254 ? 17.49331 -27.32979 -18.67125 1.000 31.88277 253 ASN A N 1
ATOM 1940 C CA . ASN A 1 254 ? 18.88275 -27.76329 -18.61711 1.000 32.70918 253 ASN A CA 1
ATOM 1941 C C . ASN A 1 254 ? 19.48118 -27.46832 -17.25773 1.000 31.65116 253 ASN A C 1
ATOM 1942 O O . ASN A 1 254 ? 20.21411 -28.29189 -16.70222 1.000 33.12239 253 ASN A O 1
ATOM 1947 N N . ILE A 1 255 ? 19.17882 -26.29405 -16.71404 1.000 29.07717 254 ILE A N 1
ATOM 1948 C CA . ILE A 1 255 ? 19.68065 -25.94298 -15.39328 1.000 28.75082 254 ILE A CA 1
ATOM 1949 C C . ILE A 1 255 ? 19.13248 -26.89726 -14.33963 1.000 29.41932 254 ILE A C 1
ATOM 1950 O O . ILE A 1 255 ? 19.87844 -27.40046 -13.48768 1.000 31.20111 254 ILE A O 1
ATOM 1955 N N . ARG A 1 256 ? 17.82735 -27.17749 -14.38379 1.000 29.07980 255 ARG A N 1
ATOM 1956 C CA . ARG A 1 256 ? 17.26662 -28.11989 -13.40270 1.000 30.49839 255 ARG A CA 1
ATOM 1957 C C . ARG A 1 256 ? 17.91214 -29.49995 -13.50747 1.000 31.54326 255 ARG A C 1
ATOM 1958 O O . ARG A 1 256 ? 18.04563 -30.21182 -12.49192 1.000 32.78814 255 ARG A O 1
ATOM 1966 N N . GLU A 1 257 ? 18.32016 -29.89489 -14.71679 1.000 32.98553 256 GLU A N 1
ATOM 1967 C CA . GLU A 1 257 ? 18.88880 -31.21652 -14.93264 1.000 35.57532 256 GLU A CA 1
ATOM 1968 C C . GLU A 1 257 ? 20.33520 -31.29592 -14.46195 1.000 35.02262 256 GLU A C 1
ATOM 1969 O O . GLU A 1 257 ? 20.74303 -32.33187 -13.93196 1.000 37.18867 256 GLU A O 1
ATOM 1975 N N . TYR A 1 258 ? 21.11542 -30.22024 -14.59392 1.000 33.91459 257 TYR A N 1
ATOM 1976 C CA . TYR A 1 258 ? 22.54724 -30.30223 -14.33844 1.000 33.63561 257 TYR A CA 1
ATOM 1977 C C . TYR A 1 258 ? 23.03531 -29.58402 -13.08085 1.000 33.57245 257 TYR A C 1
ATOM 1978 O O . TYR A 1 258 ? 24.12674 -29.91001 -12.60586 1.000 35.28318 257 TYR A O 1
ATOM 1980 N N . ALA A 1 259 ? 22.27622 -28.63546 -12.52944 1.000 31.66695 258 ALA A N 1
ATOM 1981 C CA . ALA A 1 259 ? 22.75676 -27.85574 -11.38508 1.000 29.72198 258 ALA A CA 1
ATOM 1982 C C . ALA A 1 259 ? 22.84535 -28.71561 -10.13538 1.000 29.77725 258 ALA A C 1
ATOM 1983 O O . ALA A 1 259 ? 21.86618 -29.35744 -9.75753 1.000 31.48799 258 ALA A O 1
ATOM 1985 N N . LYS A 1 260 ? 23.99984 -28.68365 -9.48585 1.000 28.88241 259 LYS A N 1
ATOM 1986 C CA . LYS A 1 260 ? 24.19975 -29.46048 -8.25528 1.000 27.93493 259 LYS A CA 1
ATOM 1987 C C . LYS A 1 260 ? 24.11462 -28.57235 -7.03388 1.000 27.10851 259 LYS A C 1
ATOM 1988 O O . LYS A 1 260 ? 24.88748 -28.66479 -6.06829 1.000 29.44037 259 LYS A O 1
ATOM 1994 N N . PHE A 1 261 ? 23.08507 -27.74297 -7.05732 1.000 26.54529 260 PHE A N 1
ATOM 1995 C CA . PHE A 1 261 ? 22.88035 -26.75976 -6.01298 1.000 25.31883 260 PHE A CA 1
ATOM 1996 C C . PHE A 1 261 ? 21.45720 -26.24995 -6.13259 1.000 24.23448 260 PHE A C 1
ATOM 1997 O O . PHE A 1 261 ? 20.77440 -26.48134 -7.13221 1.000 24.91878 260 PHE A O 1
ATOM 2005 N N . ASN A 1 262 ? 21.00749 -25.57385 -5.08562 1.000 22.73167 261 ASN A N 1
ATOM 2006 C CA . ASN A 1 262 ? 19.67337 -24.99807 -5.06758 1.000 23.19489 261 ASN A CA 1
ATOM 2007 C C . ASN A 1 262 ? 19.70814 -23.70201 -5.86698 1.000 23.14225 261 ASN A C 1
ATOM 2008 O O . ASN A 1 262 ? 20.40608 -22.75996 -5.50760 1.000 23.17383 261 ASN A O 1
ATOM 2013 N N . TYR A 1 263 ? 19.00054 -23.67265 -6.97859 1.000 21.93421 262 TYR A N 1
ATOM 2014 C CA . TYR A 1 263 ? 18.96772 -22.48865 -7.82651 1.000 20.27612 262 TYR A CA 1
ATOM 2015 C C . TYR A 1 263 ? 17.64753 -21.75192 -7.64640 1.000 20.65511 262 TYR A C 1
ATOM 2016 O O . TYR A 1 263 ? 16.63046 -22.31600 -7.24674 1.000 21.57627 262 TYR A O 1
ATOM 2025 N N . GLY A 1 264 ? 17.66097 -20.46959 -8.00826 1.000 19.20230 263 GLY A N 1
ATOM 2026 C CA . GLY A 1 264 ? 16.44421 -19.69940 -8.10444 1.000 19.55761 263 GLY A CA 1
ATOM 2027 C C . GLY A 1 264 ? 16.40298 -18.98256 -9.44127 1.000 18.48906 263 GLY A C 1
ATOM 2028 O O . GLY A 1 264 ? 17.40145 -18.90318 -10.14726 1.000 17.86267 263 GLY A O 1
ATOM 2029 N N . VAL A 1 265 ? 15.23822 -18.41968 -9.74077 1.000 17.05204 264 VAL A N 1
ATOM 2030 C CA . VAL A 1 265 ? 15.02084 -17.68332 -10.98128 1.000 17.28628 264 VAL A CA 1
ATOM 2031 C C . VAL A 1 265 ? 14.35589 -16.37255 -10.62235 1.000 18.54170 264 VAL A C 1
ATOM 2032 O O . VAL A 1 265 ? 13.21081 -16.36232 -10.15682 1.000 22.05528 264 VAL A O 1
ATOM 2036 N N . GLY A 1 266 ? 15.05743 -15.27743 -10.83282 1.000 16.15983 265 GLY A N 1
ATOM 2037 C CA . GLY A 1 266 ? 14.52403 -13.96843 -10.56259 1.000 16.15720 265 GLY A CA 1
ATOM 2038 C C . GLY A 1 266 ? 14.24279 -13.19771 -11.83752 1.000 15.94402 265 GLY A C 1
ATOM 2039 O O . GLY A 1 266 ? 14.73522 -13.56641 -12.90213 1.000 16.42302 265 GLY A O 1
ATOM 2040 N N . MET A 1 267 ? 13.43590 -12.15057 -11.76150 1.000 16.25984 266 MET A N 1
ATOM 2041 C CA . MET A 1 267 ? 13.28462 -11.29677 -12.92052 1.000 17.08363 266 MET A CA 1
ATOM 2042 C C . MET A 1 267 ? 14.58372 -10.58056 -13.22233 1.000 16.86781 266 MET A C 1
ATOM 2043 O O . MET A 1 267 ? 15.45151 -10.40639 -12.35705 1.000 17.29418 266 MET A O 1
ATOM 2048 N N . MET A 1 268 ? 14.71619 -10.14182 -14.46938 1.000 17.58106 267 MET A N 1
ATOM 2049 C CA A MET A 1 268 ? 15.90238 -9.38226 -14.82768 0.629 17.35208 267 MET A CA 1
ATOM 2050 C CA B MET A 1 268 ? 15.90928 -9.40433 -14.80024 0.371 17.41525 267 MET A CA 1
ATOM 2051 C C . MET A 1 268 ? 16.05028 -8.19785 -13.87659 1.000 16.32301 267 MET A C 1
ATOM 2052 O O . MET A 1 268 ? 15.05664 -7.51742 -13.57537 1.000 16.07298 267 MET A O 1
ATOM 2061 N N . PRO A 1 269 ? 17.26288 -7.89238 -13.42776 1.000 15.63609 268 PRO A N 1
ATOM 2062 C CA . PRO A 1 269 ? 17.48385 -6.61978 -12.73307 1.000 15.25183 268 PRO A CA 1
ATOM 2063 C C . PRO A 1 269 ? 17.15887 -5.46940 -13.67892 1.000 14.66492 268 PRO A C 1
ATOM 2064 O O . PRO A 1 269 ? 17.22447 -5.60017 -14.89965 1.000 14.62544 268 PRO A O 1
ATOM 2068 N N . TYR A 1 270 ? 16.83286 -4.32517 -13.11755 1.000 14.83599 269 TYR A N 1
ATOM 2069 C CA . TYR A 1 270 ? 16.64716 -3.09508 -13.86636 1.000 13.99378 269 TYR A CA 1
ATOM 2070 C C . TYR A 1 270 ? 17.58451 -2.02428 -13.34271 1.000 13.59900 269 TYR A C 1
ATOM 2071 O O . TYR A 1 270 ? 18.21215 -2.17936 -12.30147 1.000 15.14129 269 TYR A O 1
ATOM 2080 N N . ASP A 1 271 ? 17.72080 -0.92908 -14.07537 1.000 14.54385 270 ASP A N 1
ATOM 2081 C CA . ASP A 1 271 ? 18.54024 0.19298 -13.62542 1.000 15.76768 270 ASP A CA 1
ATOM 2082 C C . ASP A 1 271 ? 17.76523 0.95905 -12.56984 1.000 16.24932 270 ASP A C 1
ATOM 2083 O O . ASP A 1 271 ? 16.70797 1.51071 -12.84745 1.000 16.30722 270 ASP A O 1
ATOM 2088 N N . ALA A 1 272 ? 18.29262 0.97513 -11.33869 1.000 16.57567 271 ALA A N 1
ATOM 2089 C CA . ALA A 1 272 ? 17.62076 1.64346 -10.22766 1.000 16.89150 271 ALA A CA 1
ATOM 2090 C C . ALA A 1 272 ? 17.29028 3.10167 -10.51211 1.000 16.76517 271 ALA A C 1
ATOM 2091 O O . ALA A 1 272 ? 16.37117 3.65822 -9.89585 1.000 18.12849 271 ALA A O 1
ATOM 2093 N N . ASP A 1 273 ? 18.00893 3.73879 -11.43420 1.000 17.99426 272 ASP A N 1
ATOM 2094 C CA . ASP A 1 273 ? 17.82016 5.15724 -11.71216 1.000 19.35758 272 ASP A CA 1
ATOM 2095 C C . ASP A 1 273 ? 16.83793 5.41615 -12.85625 1.000 18.45221 272 ASP A C 1
ATOM 2096 O O . ASP A 1 273 ? 16.51318 6.56773 -13.15384 1.000 20.91040 272 ASP A O 1
ATOM 2101 N N . ALA A 1 274 ? 16.36089 4.37612 -13.52023 1.000 18.18902 273 ALA A N 1
ATOM 2102 C CA . ALA A 1 274 ? 15.48700 4.52952 -14.67603 1.000 17.95215 273 ALA A CA 1
ATOM 2103 C C . ALA A 1 274 ? 14.04972 4.63869 -14.18682 1.000 19.06281 273 ALA A C 1
ATOM 2104 O O . ALA A 1 274 ? 13.47932 3.66771 -13.69233 1.000 18.62855 273 ALA A O 1
ATOM 2106 N N . LYS A 1 275 ? 13.45377 5.80844 -14.39077 1.000 20.26559 274 LYS A N 1
ATOM 2107 C CA . LYS A 1 275 ? 12.13987 6.13381 -13.83626 1.000 22.88959 274 LYS A CA 1
ATOM 2108 C C . LYS A 1 275 ? 11.04916 5.14397 -14.25298 1.000 20.70775 274 LYS A C 1
ATOM 2109 O O . LYS A 1 275 ? 10.16751 4.82098 -13.45339 1.000 20.44192 274 LYS A O 1
ATOM 2115 N N . ASP A 1 276 ? 11.04289 4.69967 -15.51315 1.000 20.55773 275 ASP A N 1
ATOM 2116 C CA . ASP A 1 276 ? 9.95605 3.85206 -15.99015 1.000 22.80537 275 ASP A CA 1
ATOM 2117 C C . ASP A 1 276 ? 10.19753 2.36546 -15.71586 1.000 23.03960 275 ASP A C 1
ATOM 2118 O O . ASP A 1 276 ? 9.32545 1.51754 -16.01557 1.000 26.56371 275 ASP A O 1
ATOM 2123 N N . ALA A 1 277 ? 11.35782 2.01792 -15.17075 1.000 19.22862 276 ALA A N 1
ATOM 2124 C CA . ALA A 1 277 ? 11.71100 0.62702 -14.96426 1.000 16.28880 276 ALA A CA 1
ATOM 2125 C C . ALA A 1 277 ? 11.08358 0.10361 -13.67259 1.000 14.41752 276 ALA A C 1
ATOM 2126 O O . ALA A 1 277 ? 10.84179 0.87691 -12.72973 1.000 15.69399 276 ALA A O 1
ATOM 2128 N N . PRO A 1 278 ? 10.83730 -1.20484 -13.56706 1.000 14.39383 277 PRO A N 1
ATOM 2129 C CA . PRO A 1 278 ? 10.85244 -2.19645 -14.65208 1.000 14.12538 277 PRO A CA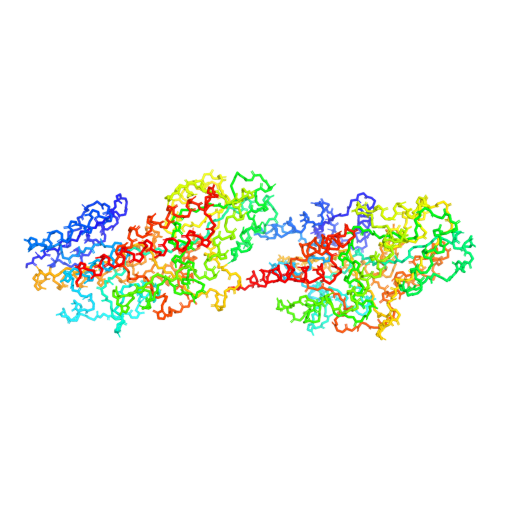 1
ATOM 2130 C C . PRO A 1 278 ? 9.57303 -2.05748 -15.43658 1.000 14.84915 277 PRO A C 1
ATOM 2131 O O . PRO A 1 278 ? 8.49564 -1.78643 -14.87793 1.000 16.11509 277 PRO A O 1
ATOM 2135 N N . GLN A 1 279 ? 9.70489 -2.26296 -16.75211 1.000 15.15971 278 GLN A N 1
ATOM 2136 C CA . GLN A 1 279 ? 8.59441 -2.04583 -17.67921 1.000 15.40448 278 GLN A CA 1
ATOM 2137 C C . GLN A 1 279 ? 8.14319 -3.40356 -18.18554 1.000 16.06508 278 GLN A C 1
ATOM 2138 O O . GLN A 1 279 ? 7.32166 -4.06156 -17.52711 1.000 17.24154 278 GLN A O 1
ATOM 2144 N N . ASN A 1 280 ? 8.62608 -3.87650 -19.34196 1.000 16.24142 279 ASN A N 1
ATOM 2145 C CA . ASN A 1 280 ? 8.30820 -5.25864 -19.71554 1.000 17.74423 279 ASN A CA 1
ATOM 2146 C C . ASN A 1 280 ? 9.45353 -5.80355 -20.54467 1.000 17.87846 279 ASN A C 1
ATOM 2147 O O . ASN A 1 280 ? 10.23221 -5.04978 -21.11593 1.000 17.13627 279 ASN A O 1
ATOM 2152 N N . ALA A 1 281 ? 9.57553 -7.12400 -20.55843 1.000 18.34957 280 ALA A N 1
ATOM 2153 C CA . ALA A 1 281 ? 10.55407 -7.78990 -21.39440 1.000 18.33641 280 ALA A CA 1
ATOM 2154 C C . ALA A 1 281 ? 9.95132 -8.07530 -22.76103 1.000 18.52327 280 ALA A C 1
ATOM 2155 O O . ALA A 1 281 ? 8.75995 -7.84922 -22.99994 1.000 19.61814 280 ALA A O 1
ATOM 2157 N N . ILE A 1 282 ? 10.81209 -8.50612 -23.67665 1.000 18.64434 281 ILE A N 1
ATOM 2158 C CA . ILE A 1 282 ? 10.36988 -8.84767 -25.01952 1.000 19.16546 281 ILE A CA 1
ATOM 2159 C C . ILE A 1 282 ? 10.84283 -10.24161 -25.36051 1.000 19.28389 281 ILE A C 1
ATOM 2160 O O . ILE A 1 282 ? 11.72118 -10.81795 -24.72127 1.000 20.32875 281 ILE A O 1
ATOM 2165 N N . ILE A 1 283 ? 10.17396 -10.82749 -26.32985 1.000 18.06006 282 ILE A N 1
ATOM 2166 C CA . ILE A 1 283 ? 10.35676 -12.23950 -26.61429 1.000 19.38127 282 ILE A CA 1
ATOM 2167 C C . ILE A 1 283 ? 11.43779 -12.47768 -27.64982 1.000 17.82056 282 ILE A C 1
ATOM 2168 O O . ILE A 1 283 ? 11.72602 -11.62840 -28.50236 1.000 19.01544 282 ILE A O 1
ATOM 2173 N N . GLY A 1 284 ? 12.00039 -13.65990 -27.57854 1.000 16.73622 283 GLY A N 1
ATOM 2174 C CA . GLY A 1 284 ? 12.77831 -14.29692 -28.60565 1.000 16.44671 283 GLY A CA 1
ATOM 2175 C C . GLY A 1 284 ? 12.10533 -15.58202 -29.03702 1.000 16.66516 283 GLY A C 1
ATOM 2176 O O . GLY A 1 284 ? 10.94508 -15.87018 -28.68595 1.000 17.45472 283 GLY A O 1
ATOM 2177 N N . GLY A 1 285 ? 12.85773 -16.37452 -29.78306 1.000 16.03613 284 GLY A N 1
ATOM 2178 C CA . GLY A 1 285 ? 12.32352 -17.61533 -30.32990 1.000 15.35710 284 GLY A CA 1
ATOM 2179 C C . GLY A 1 285 ? 11.76709 -17.37135 -31.72226 1.000 15.39921 284 GLY A C 1
ATOM 2180 O O . GLY A 1 285 ? 12.40305 -16.70454 -32.54197 1.000 15.44659 284 GLY A O 1
ATOM 2181 N N . ALA A 1 286 ? 10.59038 -17.92584 -32.00578 1.000 14.33593 285 ALA A N 1
ATOM 2182 C CA . ALA A 1 286 ? 10.06582 -17.94926 -33.36585 1.000 14.33593 285 ALA A CA 1
ATOM 2183 C C . ALA A 1 286 ? 8.55092 -17.86709 -33.33421 1.000 13.90956 285 ALA A C 1
ATOM 2184 O O . ALA A 1 286 ? 7.89215 -18.06668 -32.30964 1.000 15.37553 285 ALA A O 1
ATOM 2186 N N . SER A 1 287 ? 7.99853 -17.66775 -34.53721 1.000 14.11748 286 SER A N 1
ATOM 2187 C CA . SER A 1 287 ? 6.55829 -17.63574 -34.73880 1.000 13.92009 286 SER A CA 1
ATOM 2188 C C . SER A 1 287 ? 6.19428 -18.44128 -35.98917 1.000 12.94892 286 SER A C 1
ATOM 2189 O O . SER A 1 287 ? 7.06801 -18.86422 -36.75181 1.000 13.94115 286 SER A O 1
ATOM 2192 N N . LEU A 1 288 ? 4.89838 -18.68373 -36.14738 1.000 13.26212 287 LEU A N 1
ATOM 2193 C CA . LEU A 1 288 ? 4.40164 -19.41601 -37.32029 1.000 13.43056 287 LEU A CA 1
ATOM 2194 C C . LEU A 1 288 ? 3.77577 -18.45192 -38.30088 1.000 13.73323 287 LEU A C 1
ATOM 2195 O O . LEU A 1 288 ? 2.82306 -17.75161 -37.96074 1.000 14.92021 287 LEU A O 1
ATOM 2200 N N . TRP A 1 289 ? 4.29513 -18.47515 -39.53635 1.000 13.26738 288 TRP A N 1
ATOM 2201 C CA . TRP A 1 289 ? 3.73339 -17.69033 -40.62403 1.000 14.11222 288 TRP A CA 1
ATOM 2202 C C . TRP A 1 289 ? 2.93165 -18.59182 -41.54358 1.000 14.68597 288 TRP A C 1
ATOM 2203 O O . TRP A 1 289 ? 3.21695 -19.78561 -41.67596 1.000 15.82821 288 TRP A O 1
ATOM 2214 N N . VAL A 1 290 ? 1.92191 -18.00786 -42.16544 1.000 13.78323 289 VAL A N 1
ATOM 2215 C CA . VAL A 1 290 ? 1.07161 -18.73206 -43.10638 1.000 14.33067 289 VAL A CA 1
ATOM 2216 C C . VAL A 1 290 ? 1.34238 -18.19531 -44.50268 1.000 14.70703 289 VAL A C 1
ATOM 2217 O O . VAL A 1 290 ? 1.36668 -16.97053 -44.72244 1.000 16.25458 289 VAL A O 1
ATOM 2221 N N . MET A 1 291 ? 1.56920 -19.10637 -45.44690 1.000 15.07023 290 MET A N 1
ATOM 2222 C CA . MET A 1 291 ? 2.00716 -18.67189 -46.76435 1.000 16.74148 290 MET A CA 1
ATOM 2223 C C . MET A 1 291 ? 0.80993 -18.36767 -47.66458 1.000 17.34945 290 MET A C 1
ATOM 2224 O O . MET A 1 291 ? -0.26649 -18.95444 -47.53195 1.000 18.25745 290 MET A O 1
ATOM 2229 N N . GLN A 1 292 ? 1.00375 -17.41516 -48.57584 1.000 18.15481 291 GLN A N 1
ATOM 2230 C CA . GLN A 1 292 ? -0.01175 -17.10692 -49.59063 1.000 21.08411 291 GLN A CA 1
ATOM 2231 C C . GLN A 1 292 ? -0.14139 -18.21388 -50.63343 1.000 21.21307 291 GLN A C 1
ATOM 2232 O O . GLN A 1 292 ? 0.73825 -19.05756 -50.79993 1.000 22.22898 291 GLN A O 1
ATOM 2238 N N . GLY A 1 293 ? -1.25870 -18.17743 -51.36296 1.000 22.85537 292 GLY A N 1
ATOM 2239 C CA . GLY A 1 293 ? -1.42865 -19.00238 -52.54687 1.000 24.00288 292 GLY A CA 1
ATOM 2240 C C . GLY A 1 293 ? -2.15397 -20.31212 -52.31190 1.000 25.00563 292 GLY A C 1
ATOM 2241 O O . GLY A 1 293 ? -2.24427 -21.12635 -53.23396 1.000 27.40329 292 GLY A O 1
ATOM 2242 N N . LYS A 1 294 ? -2.65755 -20.55612 -51.10424 1.000 23.23436 293 LYS A N 1
ATOM 2243 C CA . LYS A 1 294 ? -3.27114 -21.83649 -50.79028 1.000 23.89760 293 LYS A CA 1
ATOM 2244 C C . LYS A 1 294 ? -4.78283 -21.77798 -50.95989 1.000 25.67150 293 LYS A C 1
ATOM 2245 O O . LYS A 1 294 ? -5.39038 -20.70721 -51.11934 1.000 26.10839 293 LYS A O 1
ATOM 2251 N N . ASP A 1 295 ? -5.38477 -22.95655 -50.94801 1.000 24.37924 294 ASP A N 1
ATOM 2252 C CA . ASP A 1 295 ? -6.82060 -23.08004 -51.13545 1.000 24.66085 294 ASP A CA 1
ATOM 2253 C C . ASP A 1 295 ? -7.55490 -22.97187 -49.79276 1.000 23.99761 294 ASP A C 1
ATOM 2254 O O . ASP A 1 295 ? -6.94569 -22.89801 -48.70096 1.000 21.79998 294 ASP A O 1
ATOM 2259 N N . LYS A 1 296 ? -8.87871 -22.92478 -49.86865 1.000 26.64267 295 LYS A N 1
ATOM 2260 C CA . LYS A 1 296 ? -9.63643 -22.60879 -48.66898 1.000 27.64805 295 LYS A CA 1
ATOM 2261 C C . LYS A 1 296 ? -9.55822 -23.73005 -47.64737 1.000 22.76062 295 LYS A C 1
ATOM 2262 O O . LYS A 1 296 ? -9.57010 -23.45838 -46.44632 1.000 22.31847 295 LYS A O 1
ATOM 2268 N N . GLU A 1 297 ? -9.48949 -24.98658 -48.08589 1.000 21.78945 296 GLU A N 1
ATOM 2269 C CA . GLU A 1 297 ? -9.37528 -26.07757 -47.13004 1.000 20.66827 296 GLU A CA 1
ATOM 2270 C C . GLU A 1 297 ? -8.05196 -26.00460 -46.40645 1.000 18.61539 296 GLU A C 1
ATOM 2271 O O . GLU A 1 297 ? -7.98215 -26.29018 -45.20895 1.000 18.87595 296 GLU A O 1
ATOM 2277 N N . THR A 1 298 ? -6.99576 -25.62438 -47.11044 1.000 17.80740 297 THR A N 1
ATOM 2278 C CA . THR A 1 298 ? -5.70695 -25.46189 -46.44938 1.000 17.43367 297 THR A CA 1
ATOM 2279 C C . THR A 1 298 ? -5.78224 -24.38885 -45.37336 1.000 16.71516 297 THR A C 1
ATOM 2280 O O . THR A 1 298 ? -5.34544 -24.60202 -44.24214 1.000 16.59936 297 THR A O 1
ATOM 2284 N N . TYR A 1 299 ? -6.34623 -23.22659 -45.70211 1.000 16.71779 298 TYR A N 1
ATOM 2285 C CA . TYR A 1 299 ? -6.41607 -22.17646 -44.70109 1.000 17.52842 298 TYR A CA 1
ATOM 2286 C C . TYR A 1 299 ? -7.33034 -22.53395 -43.54416 1.000 17.38366 298 TYR A C 1
ATOM 2287 O O . TYR A 1 299 ? -7.05967 -22.13573 -42.40869 1.000 17.85740 298 TYR A O 1
ATOM 2296 N N . THR A 1 300 ? -8.39057 -23.30363 -43.79265 1.000 17.46262 299 THR A N 1
ATOM 2297 C CA . THR A 1 300 ? -9.21803 -23.74503 -42.67854 1.000 17.85214 299 THR A CA 1
ATOM 2298 C C . THR A 1 300 ? -8.43711 -24.67146 -41.76149 1.000 16.79412 299 THR A C 1
ATOM 2299 O O . THR A 1 300 ? -8.51310 -24.54328 -40.53504 1.000 17.32576 299 THR A O 1
ATOM 2303 N N . GLY A 1 301 ? -7.68872 -25.61146 -42.33719 1.000 16.43618 300 GLY A N 1
ATOM 2304 C CA . GLY A 1 301 ? -6.86806 -26.48999 -41.53507 1.000 15.19130 300 GLY A CA 1
ATOM 2305 C C . GLY A 1 301 ? -5.79596 -25.73090 -40.78571 1.000 14.95706 300 GLY A C 1
ATOM 2306 O O . GLY A 1 301 ? -5.53257 -26.03214 -39.61777 1.000 15.23604 300 GLY A O 1
ATOM 2307 N N . VAL A 1 302 ? -5.17305 -24.74335 -41.42893 1.000 14.55701 301 VAL A N 1
ATOM 2308 C CA . VAL A 1 302 ? -4.16016 -23.94628 -40.74544 1.000 13.87272 301 VAL A CA 1
ATOM 2309 C C . VAL A 1 302 ? -4.76793 -23.21958 -39.56015 1.000 13.83324 301 VAL A C 1
ATOM 2310 O O . VAL A 1 302 ? -4.21253 -23.24200 -38.44713 1.000 14.70966 301 VAL A O 1
ATOM 2314 N N . ALA A 1 303 ? -5.91273 -22.56233 -39.76417 1.000 14.78072 302 ALA A N 1
ATOM 2315 C CA . ALA A 1 303 ? -6.57860 -21.87473 -38.66422 1.000 15.72294 302 ALA A CA 1
ATOM 2316 C C . ALA A 1 303 ? -6.89325 -22.84611 -37.54292 1.000 15.75978 302 ALA A C 1
ATOM 2317 O O . ALA A 1 303 ? -6.62622 -22.55414 -36.37547 1.000 16.90729 302 ALA A O 1
ATOM 2319 N N . LYS A 1 304 ? -7.44164 -24.00954 -37.87764 1.000 15.69399 303 LYS A N 1
ATOM 2320 C CA . LYS A 1 304 ? -7.76556 -24.97298 -36.83638 1.000 16.00718 303 LYS A CA 1
ATOM 2321 C C . LYS A 1 304 ? -6.51869 -25.40816 -36.08275 1.000 15.08339 303 LYS A C 1
ATOM 2322 O O . LYS A 1 304 ? -6.57005 -25.59605 -34.85660 1.000 15.65451 303 LYS A O 1
ATOM 2328 N N . PHE A 1 305 ? -5.39309 -25.57461 -36.77869 1.000 14.58070 304 PHE A N 1
ATOM 2329 C CA . PHE A 1 305 ? -4.16275 -25.98910 -36.11840 1.000 13.97010 304 PHE A CA 1
ATOM 2330 C C . PHE A 1 305 ? -3.61995 -24.89252 -35.22092 1.000 13.86745 304 PHE A C 1
ATOM 2331 O O . PHE A 1 305 ? -3.20403 -25.17121 -34.09066 1.000 14.52016 304 PHE A O 1
ATOM 2339 N N . LEU A 1 306 ? -3.58658 -23.65100 -35.70772 1.000 14.14380 305 LEU A N 1
ATOM 2340 C CA . LEU A 1 306 ? -3.14453 -22.54560 -34.87006 1.000 15.02022 305 LEU A CA 1
ATOM 2341 C C . LEU A 1 306 ? -4.03338 -22.41523 -33.64058 1.000 15.30710 305 LEU A C 1
ATOM 2342 O O . LEU A 1 306 ? -3.54848 -22.15728 -32.52948 1.000 16.34670 305 LEU A O 1
ATOM 2347 N N . ASP A 1 307 ? -5.33938 -22.58264 -33.81523 1.000 15.85980 306 ASP A N 1
ATOM 2348 C CA . ASP A 1 307 ? -6.24498 -22.54877 -32.68497 1.000 16.97309 306 ASP A CA 1
ATOM 2349 C C . ASP A 1 307 ? -5.90660 -23.66694 -31.68970 1.000 16.88360 306 ASP A C 1
ATOM 2350 O O . ASP A 1 307 ? -5.87856 -23.46693 -30.45988 1.000 16.99677 306 ASP A O 1
ATOM 2355 N N . PHE A 1 308 ? -5.69735 -24.87111 -32.20920 1.000 16.22563 307 PHE A N 1
ATOM 2356 C CA . PHE A 1 308 ? -5.34819 -26.01116 -31.37689 1.000 15.55713 307 PHE A CA 1
ATOM 2357 C C . PHE A 1 308 ? -4.10897 -25.70586 -30.54574 1.000 15.70451 307 PHE A C 1
ATOM 2358 O O . PHE A 1 308 ? -4.07755 -25.99256 -29.33890 1.000 16.63094 307 PHE A O 1
ATOM 2366 N N . LEU A 1 309 ? -3.07016 -25.13820 -31.17404 1.000 15.03338 308 LEU A N 1
ATOM 2367 C CA . LEU A 1 309 ? -1.82692 -24.87401 -30.43637 1.000 16.17299 308 LEU A CA 1
ATOM 2368 C C . LEU A 1 309 ? -2.03003 -23.90234 -29.28835 1.000 17.07573 308 LEU A C 1
ATOM 2369 O O . LEU A 1 309 ? -1.29500 -23.95998 -28.28410 1.000 18.97859 308 LEU A O 1
ATOM 2374 N N . ALA A 1 310 ? -3.02049 -23.01404 -29.40650 1.000 17.24680 309 ALA A N 1
ATOM 2375 C CA . ALA A 1 310 ? -3.26558 -22.00689 -28.39397 1.000 19.09966 309 ALA A CA 1
ATOM 2376 C C . ALA A 1 310 ? -4.30421 -22.42322 -27.36413 1.000 20.19189 309 ALA A C 1
ATOM 2377 O O . ALA A 1 310 ? -4.53806 -21.66373 -26.41372 1.000 22.20003 309 ALA A O 1
ATOM 2379 N N . LYS A 1 311 ? -4.95651 -23.57395 -27.54391 1.000 19.66025 310 LYS A N 1
ATOM 2380 C CA . LYS A 1 311 ? -5.90848 -24.01119 -26.53442 1.000 20.80249 310 LYS A CA 1
ATOM 2381 C C . LYS A 1 311 ? -5.17773 -24.20126 -25.20407 1.000 22.16318 310 LYS A C 1
ATOM 2382 O O . LYS A 1 311 ? -4.03188 -24.66223 -25.18725 1.000 23.22647 310 LYS A O 1
ATOM 2388 N N . PRO A 1 312 ? -5.85055 -23.91444 -24.06842 1.000 23.81338 311 PRO A N 1
ATOM 2389 C CA . PRO A 1 312 ? -5.14548 -23.88740 -22.77197 1.000 26.02680 311 PRO A CA 1
ATOM 2390 C C . PRO A 1 312 ? -4.37911 -25.15806 -22.49577 1.000 26.53213 311 PRO A C 1
ATOM 2391 O O . PRO A 1 312 ? -3.23158 -25.10404 -22.04033 1.000 27.38749 311 PRO A O 1
ATOM 2395 N N . GLU A 1 313 ? -5.00051 -26.31414 -22.75282 1.000 27.69279 312 GLU A N 1
ATOM 2396 C CA . GLU A 1 313 ? -4.34479 -27.57961 -22.44185 1.000 28.85872 312 GLU A CA 1
ATOM 2397 C C . GLU A 1 313 ? -3.10955 -27.79799 -23.30121 1.000 28.91399 312 GLU A C 1
ATOM 2398 O O . GLU A 1 313 ? -2.08817 -28.29280 -22.81123 1.000 30.59314 312 GLU A O 1
ATOM 2400 N N . ASN A 1 314 ? -3.16493 -27.42031 -24.58399 1.000 26.32421 313 ASN A N 1
ATOM 2401 C CA . ASN A 1 314 ? -2.02954 -27.71965 -25.44293 1.000 25.32146 313 ASN A CA 1
ATOM 2402 C C . ASN A 1 314 ? -0.93450 -26.67980 -25.26383 1.000 24.19237 313 ASN A C 1
ATOM 2403 O O . ASN A 1 314 ? 0.24547 -27.01433 -25.35098 1.000 25.27408 313 ASN A O 1
ATOM 2408 N N . ALA A 1 315 ? -1.32456 -25.42315 -25.06167 1.000 23.89760 314 ALA A N 1
ATOM 2409 C CA . ALA A 1 315 ? -0.34519 -24.37146 -24.76429 1.000 21.83156 314 ALA A CA 1
ATOM 2410 C C . ALA A 1 315 ? 0.34291 -24.59672 -23.41046 1.000 22.81063 314 ALA A C 1
ATOM 2411 O O . ALA A 1 315 ? 1.54525 -24.35742 -23.26606 1.000 22.52112 314 ALA A O 1
ATOM 2413 N N . ALA A 1 316 ? -0.39770 -25.11652 -22.41795 1.000 22.87380 315 ALA A N 1
ATOM 2414 C CA . ALA A 1 316 ? 0.22777 -25.48661 -21.14024 1.000 24.89246 315 ALA A CA 1
ATOM 2415 C C . ALA A 1 316 ? 1.18982 -26.65344 -21.33671 1.000 25.38725 315 ALA A C 1
ATOM 2416 O O . ALA A 1 316 ? 2.32380 -26.62015 -20.83519 1.000 25.99259 315 ALA A O 1
ATOM 2418 N N . GLU A 1 317 ? 0.75526 -27.69650 -22.05978 1.000 26.27947 316 GLU A N 1
ATOM 2419 C CA . GLU A 1 317 ? 1.63832 -28.82969 -22.32146 1.000 27.96125 316 GLU A CA 1
ATOM 2420 C C . GLU A 1 317 ? 2.91918 -28.37962 -22.99806 1.000 26.92428 316 GLU A C 1
ATOM 2421 O O . GLU A 1 317 ? 4.01943 -28.79652 -22.63183 1.000 27.17694 316 GLU A O 1
ATOM 2427 N N . TRP A 1 318 ? 2.79713 -27.48666 -23.97804 1.000 25.61097 317 TRP A N 1
ATOM 2428 C CA . TRP A 1 318 ? 3.97298 -27.03589 -24.70086 1.000 24.48715 317 TRP A CA 1
ATOM 2429 C C . TRP A 1 318 ? 4.95512 -26.37363 -23.75361 1.000 22.64482 317 TRP A C 1
ATOM 2430 O O . TRP A 1 318 ? 6.15534 -26.65419 -23.79141 1.000 22.58692 317 TRP A O 1
ATOM 2441 N N . HIS A 1 319 ? 4.45350 -25.44275 -22.94672 1.000 21.81577 318 HIS A N 1
ATOM 2442 C CA . HIS A 1 319 ? 5.28907 -24.73072 -21.97397 1.000 22.81589 318 HIS A CA 1
ATOM 2443 C C . HIS A 1 319 ? 5.94060 -25.69321 -20.97648 1.000 24.35029 318 HIS A C 1
ATOM 2444 O O . HIS A 1 319 ? 7.14391 -25.61255 -20.70765 1.000 23.99761 318 HIS A O 1
ATOM 2451 N N . GLN A 1 320 ? 5.18487 -26.68672 -20.51466 1.000 25.21881 319 GLN A N 1
ATOM 2452 C CA . GLN A 1 320 ? 5.73625 -27.61153 -19.52299 1.000 26.26631 319 GLN A CA 1
ATOM 2453 C C . GLN A 1 320 ? 6.76774 -28.57665 -20.11648 1.000 26.59793 319 GLN A C 1
ATOM 2454 O O . GLN A 1 320 ? 7.74888 -28.90967 -19.44307 1.000 28.34024 319 GLN A O 1
ATOM 2460 N N . LYS A 1 321 ? 6.55836 -29.07608 -21.34510 1.000 27.91124 320 LYS A N 1
ATOM 2461 C CA . LYS A 1 321 ? 7.46757 -30.07350 -21.91474 1.000 27.46645 320 LYS A CA 1
ATOM 2462 C C . LYS A 1 321 ? 8.70007 -29.47507 -22.59021 1.000 28.26655 320 LYS A C 1
ATOM 2463 O O . LYS A 1 321 ? 9.73763 -30.13979 -22.68439 1.000 30.69842 320 LYS A O 1
ATOM 2469 N N . THR A 1 322 ? 8.61530 -28.26271 -23.10214 1.000 26.09260 321 THR A N 1
ATOM 2470 C CA . THR A 1 322 ? 9.75032 -27.70048 -23.83105 1.000 24.63980 321 THR A CA 1
ATOM 2471 C C . THR A 1 322 ? 10.52129 -26.67523 -23.03468 1.000 23.73706 321 THR A C 1
ATOM 2472 O O . THR A 1 322 ? 11.66558 -26.39641 -23.38563 1.000 25.07932 321 THR A O 1
ATOM 2476 N N . GLY A 1 323 ? 9.89876 -26.05508 -22.04174 1.000 22.82642 322 GLY A N 1
ATOM 2477 C CA . GLY A 1 323 ? 10.49239 -24.94428 -21.33579 1.000 21.33150 322 GLY A CA 1
ATOM 2478 C C . GLY A 1 323 ? 10.27971 -23.57023 -21.95708 1.000 20.67353 322 GLY A C 1
ATOM 2479 O O . GLY A 1 323 ? 10.72193 -22.56392 -21.36993 1.000 21.04463 322 GLY A O 1
ATOM 2480 N N . TYR A 1 324 ? 9.66170 -23.47827 -23.13880 1.000 19.72868 323 TYR A N 1
ATOM 2481 C CA . TYR A 1 324 ? 9.29742 -22.17369 -23.67881 1.000 18.65224 323 TYR A CA 1
ATOM 2482 C C . TYR A 1 324 ? 8.12304 -21.57237 -22.90004 1.000 18.61276 323 TYR A C 1
ATOM 2483 O O . TYR A 1 324 ? 7.49393 -22.23871 -22.08008 1.000 19.10492 323 TYR A O 1
ATOM 2492 N N . LEU A 1 325 ? 7.85218 -20.28377 -23.12011 1.000 18.44432 324 LEU A N 1
ATOM 2493 C CA . LEU A 1 325 ? 6.81787 -19.55721 -22.38428 1.000 19.84185 324 LEU A CA 1
ATOM 2494 C C . LEU A 1 325 ? 5.42790 -20.09382 -22.71438 1.000 19.76026 324 LEU A C 1
ATOM 2495 O O . LEU A 1 325 ? 5.17097 -20.49540 -23.85741 1.000 20.36560 324 LEU A O 1
ATOM 2500 N N . PRO A 1 326 ? 4.47634 -19.99348 -21.79288 1.000 19.83133 325 PRO A N 1
ATOM 2501 C CA . PRO A 1 326 ? 3.06307 -20.16035 -22.17307 1.000 20.44192 325 PRO A CA 1
ATOM 2502 C C . PRO A 1 326 ? 2.64888 -18.96008 -23.01335 1.000 20.78670 325 PRO A C 1
ATOM 2503 O O . PRO A 1 326 ? 2.86210 -17.80671 -22.61916 1.000 21.69471 325 PRO A O 1
ATOM 2507 N N . ILE A 1 327 ? 2.07420 -19.22307 -24.18888 1.000 19.56024 326 ILE A N 1
ATOM 2508 C CA . ILE A 1 327 ? 1.75677 -18.11234 -25.08235 1.000 19.39180 326 ILE A CA 1
ATOM 2509 C C . ILE A 1 327 ? 0.46106 -17.43036 -24.70154 1.000 18.92069 326 ILE A C 1
ATOM 2510 O O . ILE A 1 327 ? 0.20244 -16.30735 -25.15119 1.000 20.02345 326 ILE A O 1
ATOM 2515 N N . THR A 1 328 ? -0.33929 -18.05713 -23.84313 1.000 20.29454 327 THR A N 1
ATOM 2516 C CA . THR A 1 328 ? -1.60766 -17.48961 -23.42069 1.000 21.44731 327 THR A CA 1
ATOM 2517 C C . THR A 1 328 ? -1.65312 -17.38585 -21.89993 1.000 23.19489 327 THR A C 1
ATOM 2518 O O . THR A 1 328 ? -1.03330 -18.17829 -21.17783 1.000 23.53177 327 THR A O 1
ATOM 2522 N N . LYS A 1 329 ? -2.43342 -16.41013 -21.43983 1.000 25.19513 328 LYS A N 1
ATOM 2523 C CA . LYS A 1 329 ? -2.63669 -16.24480 -20.01542 1.000 27.61647 328 LYS A CA 1
ATOM 2524 C C . LYS A 1 329 ? -3.33989 -17.46569 -19.43455 1.000 26.52160 328 LYS A C 1
ATOM 2525 O O . LYS A 1 329 ? -2.99767 -17.91755 -18.31829 1.000 29.03769 328 LYS A O 1
ATOM 2527 N N . ALA A 1 330 ? -4.27658 -18.05361 -20.19934 1.000 27.82439 329 ALA A N 1
ATOM 2528 C CA . ALA A 1 330 ? -4.96959 -19.24122 -19.71729 1.000 27.90861 329 ALA A CA 1
ATOM 2529 C C . ALA A 1 330 ? -4.03044 -20.42883 -19.54820 1.000 28.46394 329 ALA A C 1
ATOM 2530 O O . ALA A 1 330 ? -4.18673 -21.21058 -18.60183 1.000 29.86674 329 ALA A O 1
ATOM 2532 N N . ALA A 1 331 ? -3.02419 -20.56586 -20.41833 1.000 26.23999 330 ALA A N 1
ATOM 2533 C CA . ALA A 1 331 ? -2.06693 -21.66930 -20.28437 1.000 25.25566 330 ALA A CA 1
ATOM 2534 C C . ALA A 1 331 ? -1.20163 -21.52325 -19.03029 1.000 26.47949 330 ALA A C 1
ATOM 2535 O O . ALA A 1 331 ? -0.84769 -22.52504 -18.39932 1.000 28.93242 330 ALA A O 1
ATOM 2537 N N . TYR A 1 332 ? -0.80065 -20.29020 -18.71352 1.000 26.16630 331 TYR A N 1
ATOM 2538 C CA . TYR A 1 332 ? -0.06097 -20.00734 -17.47655 1.000 28.71660 331 TYR A CA 1
ATOM 2539 C C . TYR A 1 332 ? -0.91095 -20.31376 -16.25197 1.000 30.93002 331 TYR A C 1
ATOM 2540 O O . TYR A 1 332 ? -0.44219 -20.95762 -15.29781 1.000 31.59326 331 TYR A O 1
ATOM 2549 N N . ASP A 1 333 ? -2.16184 -19.83677 -16.24677 1.000 32.42494 332 ASP A N 1
ATOM 2550 C CA . ASP A 1 333 ? -3.01326 -20.07813 -15.08518 1.000 34.31727 332 ASP A CA 1
ATOM 2551 C C . ASP A 1 333 ? -3.26334 -21.55992 -14.90412 1.000 33.20398 332 ASP A C 1
ATOM 2552 O O . ASP A 1 333 ? -3.27298 -22.05263 -13.76378 1.000 34.59362 332 ASP A O 1
ATOM 2557 N N . LEU A 1 334 ? -3.49617 -22.27965 -16.00043 1.000 33.94881 333 LEU A N 1
ATOM 2558 C CA . LEU A 1 334 ? -3.70162 -23.71810 -15.93121 1.000 33.11976 333 LEU A CA 1
ATOM 2559 C C . LEU A 1 334 ? -2.47823 -24.42834 -15.38368 1.000 34.10935 333 LEU A C 1
ATOM 2560 O O . LEU A 1 334 ? -2.59154 -25.25936 -14.46996 1.000 34.45413 333 LEU A O 1
ATOM 2565 N N . THR A 1 335 ? -1.28979 -24.05600 -15.86490 1.000 31.31428 334 THR A N 1
ATOM 2566 C CA . THR A 1 335 ? -0.06080 -24.67393 -15.38299 1.000 30.03781 334 THR A CA 1
ATOM 2567 C C . THR A 1 335 ? 0.08088 -24.48573 -13.88227 1.000 31.41692 334 THR A C 1
ATOM 2568 O O . THR A 1 335 ? 0.44116 -25.42667 -13.16831 1.000 32.56180 334 THR A O 1
ATOM 2572 N N . ARG A 1 336 ? -0.24653 -23.28987 -13.39196 1.000 31.24585 335 ARG A N 1
ATOM 2573 C CA . ARG A 1 336 ? -0.21990 -23.05394 -11.94353 1.000 32.15386 335 ARG A CA 1
ATOM 2574 C C . ARG A 1 336 ? -1.21894 -23.94373 -11.21169 1.000 34.93050 335 ARG A C 1
ATOM 2575 O O . ARG A 1 336 ? -0.88290 -24.56660 -10.18939 1.000 36.74914 335 ARG A O 1
ATOM 2583 N N . GLU A 1 337 ? -2.46483 -23.98138 -11.69997 1.000 36.64124 336 GLU A N 1
ATOM 2584 C CA . GLU A 1 337 ? -3.52219 -24.75968 -11.05556 1.000 37.43607 336 GLU A CA 1
ATOM 2585 C C . GLU A 1 337 ? -3.14549 -26.22948 -10.95008 1.000 38.02035 336 GLU A C 1
ATOM 2586 O O . GLU A 1 337 ? -3.58877 -26.91871 -10.01929 1.000 39.91794 336 GLU A O 1
ATOM 2588 N N . GLN A 1 338 ? -2.30873 -26.71390 -11.85810 1.000 37.18077 337 GLN A N 1
ATOM 2589 C CA . GLN A 1 338 ? -1.85295 -28.09516 -11.89526 1.000 36.46490 337 GLN A CA 1
ATOM 2590 C C . GLN A 1 338 ? -0.67652 -28.34857 -10.96756 1.000 38.07825 337 GLN A C 1
ATOM 2591 O O . GLN A 1 338 ? -0.16787 -29.47506 -10.92018 1.000 39.16785 337 GLN A O 1
ATOM 2597 N N . GLY A 1 339 ? -0.19528 -27.32443 -10.28051 1.000 37.21236 338 GLY A N 1
ATOM 2598 C CA . GLY A 1 339 ? 0.89413 -27.52515 -9.34452 1.000 36.34910 338 GLY A CA 1
ATOM 2599 C C . GLY A 1 339 ? 2.27306 -27.57845 -9.97528 1.000 36.01221 338 GLY A C 1
ATOM 2600 O O . GLY A 1 339 ? 3.25627 -27.79854 -9.25629 1.000 36.73072 338 GLY A O 1
ATOM 2601 N N . PHE A 1 340 ? 2.37940 -27.36107 -11.29369 1.000 35.19106 339 PHE A N 1
ATOM 2602 C CA . PHE A 1 340 ? 3.65891 -27.50229 -11.99208 1.000 32.46179 339 PHE A CA 1
ATOM 2603 C C . PHE A 1 340 ? 4.73543 -26.58249 -11.41868 1.000 31.01688 339 PHE A C 1
ATOM 2604 O O . PHE A 1 340 ? 5.91927 -26.93524 -11.43337 1.000 31.97752 339 PHE A O 1
ATOM 2612 N N . TYR A 1 341 ? 4.35372 -25.39244 -10.95548 1.000 30.41680 340 TYR A N 1
ATOM 2613 C CA . TYR A 1 341 ? 5.33952 -24.46891 -10.40878 1.000 31.23006 340 TYR A CA 1
ATOM 2614 C C . TYR A 1 341 ? 5.82165 -24.89229 -9.02049 1.000 32.69603 340 TYR A C 1
ATOM 2615 O O . TYR A 1 341 ? 6.89076 -24.44385 -8.60132 1.000 34.70942 340 TYR A O 1
ATOM 2624 N N . GLU A 1 342 ? 5.09436 -25.77604 -8.32856 1.000 34.01460 341 GLU A N 1
ATOM 2625 C CA . GLU A 1 342 ? 5.65908 -26.32998 -7.09344 1.000 35.40161 341 GLU A CA 1
ATOM 2626 C C . GLU A 1 342 ? 6.73987 -27.36632 -7.38831 1.000 35.32529 341 GLU A C 1
ATOM 2627 O O . GLU A 1 342 ? 7.72317 -27.46855 -6.64091 1.000 36.16223 341 GLU A O 1
ATOM 2633 N N . LYS A 1 343 ? 6.58837 -28.13385 -8.47207 1.000 34.55151 342 LYS A N 1
ATOM 2634 C CA . LYS A 1 343 ? 7.59688 -29.11728 -8.84758 1.000 32.79867 342 LYS A CA 1
ATOM 2635 C C . LYS A 1 343 ? 8.74994 -28.48910 -9.60755 1.000 31.67485 342 LYS A C 1
ATOM 2636 O O . LYS A 1 343 ? 9.83886 -29.07005 -9.66692 1.000 34.15146 342 LYS A O 1
ATOM 2638 N N . ASN A 1 344 ? 8.52410 -27.32346 -10.20315 1.000 29.69303 343 ASN A N 1
ATOM 2639 C CA . ASN A 1 344 ? 9.49576 -26.67060 -11.07175 1.000 28.16390 343 ASN A CA 1
ATOM 2640 C C . ASN A 1 344 ? 9.64232 -25.23302 -10.60446 1.000 27.46119 343 ASN A C 1
ATOM 2641 O O . ASN A 1 344 ? 9.20298 -24.29913 -11.27488 1.000 26.91112 343 ASN A O 1
ATOM 2646 N N . PRO A 1 345 ? 10.24294 -25.01547 -9.44612 1.000 28.71923 344 PRO A N 1
ATOM 2647 C CA . PRO A 1 345 ? 10.30331 -23.64639 -8.93595 1.000 29.00611 344 PRO A CA 1
ATOM 2648 C C . PRO A 1 345 ? 11.04590 -22.74506 -9.90607 1.000 27.49014 344 PRO A C 1
ATOM 2649 O O . PRO A 1 345 ? 12.05651 -23.13337 -10.49778 1.000 27.55857 344 PRO A O 1
ATOM 2653 N N . GLY A 1 346 ? 10.52033 -21.53670 -10.07538 1.000 25.80309 345 GLY A N 1
ATOM 2654 C CA . GLY A 1 346 ? 11.08691 -20.57649 -10.98825 1.000 24.00288 345 GLY A CA 1
ATOM 2655 C C . GLY A 1 346 ? 10.56929 -20.64965 -12.41481 1.000 22.54481 345 GLY A C 1
ATOM 2656 O O . GLY A 1 346 ? 10.83882 -19.72968 -13.20100 1.000 23.60809 345 GLY A O 1
ATOM 2657 N N . ALA A 1 347 ? 9.84631 -21.71198 -12.79671 1.000 21.46836 346 ALA A N 1
ATOM 2658 C CA . ALA A 1 347 ? 9.34356 -21.79971 -14.16485 1.000 21.92631 346 ALA A CA 1
ATOM 2659 C C . ALA A 1 347 ? 8.24843 -20.78288 -14.46808 1.000 22.16845 346 ALA A C 1
ATOM 2660 O O . ALA A 1 347 ? 7.87314 -20.63471 -15.63595 1.000 22.96065 346 ALA A O 1
ATOM 2662 N N . ASP A 1 348 ? 7.74076 -20.07642 -13.45836 1.000 23.38175 347 ASP A N 1
ATOM 2663 C CA . ASP A 1 348 ? 6.77840 -19.00763 -13.66105 1.000 23.51335 347 ASP A CA 1
ATOM 2664 C C . ASP A 1 348 ? 7.41833 -17.63037 -13.78128 1.000 23.60809 347 ASP A C 1
ATOM 2665 O O . ASP A 1 348 ? 6.73527 -16.67205 -14.16172 1.000 24.26080 347 ASP A O 1
ATOM 2670 N N . THR A 1 349 ? 8.69948 -17.49961 -13.43750 1.000 23.43176 348 THR A N 1
ATOM 2671 C CA . THR A 1 349 ? 9.30131 -16.17759 -13.34078 1.000 23.73969 348 THR A CA 1
ATOM 2672 C C . THR A 1 349 ? 9.23975 -15.43832 -14.66294 1.000 23.18962 348 THR A C 1
ATOM 2673 O O . THR A 1 349 ? 8.86313 -14.26596 -14.70463 1.000 23.81075 348 THR A O 1
ATOM 2677 N N . ALA A 1 350 ? 9.54817 -16.12756 -15.76631 1.000 23.09487 349 ALA A N 1
ATOM 2678 C CA . ALA A 1 350 ? 9.61553 -15.46598 -17.06674 1.000 22.20529 349 ALA A CA 1
ATOM 2679 C C . ALA A 1 350 ? 8.25494 -14.91634 -17.48432 1.000 21.88157 349 ALA A C 1
ATOM 2680 O O . ALA A 1 350 ? 8.14926 -13.78863 -17.97257 1.000 21.60522 349 ALA A O 1
ATOM 2682 N N . THR A 1 351 ? 7.19063 -15.65441 -17.21512 1.000 23.46597 350 THR A N 1
ATOM 2683 C CA . THR A 1 351 ? 5.87815 -15.11732 -17.55584 1.000 24.97142 350 THR A CA 1
ATOM 2684 C C . THR A 1 351 ? 5.55919 -13.88895 -16.71902 1.000 25.47148 350 THR A C 1
ATOM 2685 O O . THR A 1 351 ? 4.99163 -12.91064 -17.20998 1.000 24.95299 350 THR A O 1
ATOM 2689 N N . ARG A 1 352 ? 5.96717 -13.89721 -15.44564 1.000 26.40843 351 ARG A N 1
ATOM 2690 C CA . ARG A 1 352 ? 5.69674 -12.73510 -14.59824 1.000 28.97453 351 ARG A CA 1
ATOM 2691 C C . ARG A 1 352 ? 6.41896 -11.51041 -15.11763 1.000 28.53763 351 ARG A C 1
ATOM 2692 O O . ARG A 1 352 ? 5.90161 -10.39083 -15.04736 1.000 27.07956 351 ARG A O 1
ATOM 2700 N N . GLN A 1 353 ? 7.59410 -11.71434 -15.69225 1.000 28.04547 352 GLN A N 1
ATOM 2701 C CA . GLN A 1 353 ? 8.30626 -10.62716 -16.33845 1.000 28.02441 352 GLN A CA 1
ATOM 2702 C C . GLN A 1 353 ? 7.55646 -10.12057 -17.57433 1.000 27.47171 352 GLN A C 1
ATOM 2703 O O . GLN A 1 353 ? 7.53349 -8.91731 -17.86045 1.000 27.66384 352 GLN A O 1
ATOM 2709 N N . MET A 1 354 ? 6.94346 -11.02804 -18.34406 1.000 25.57149 353 MET A N 1
ATOM 2710 C CA . MET A 1 354 ? 6.19640 -10.62499 -19.53819 1.000 24.24501 353 MET A CA 1
ATOM 2711 C C . MET A 1 354 ? 4.96330 -9.81366 -19.16998 1.000 25.18197 353 MET A C 1
ATOM 2712 O O . MET A 1 354 ? 4.53058 -8.95303 -19.93720 1.000 26.29263 353 MET A O 1
ATOM 2717 N N . LEU A 1 355 ? 4.41486 -10.03486 -17.98502 1.000 23.38175 354 LEU A N 1
ATOM 2718 C CA . LEU A 1 355 ? 3.22106 -9.33389 -17.52482 1.000 24.25028 354 LEU A CA 1
ATOM 2719 C C . LEU A 1 355 ? 3.50752 -8.24314 -16.49187 1.000 22.43164 354 LEU A C 1
ATOM 2720 O O . LEU A 1 355 ? 2.58457 -7.75575 -15.84224 1.000 24.10026 354 LEU A O 1
ATOM 2725 N N . ASN A 1 356 ? 4.75572 -7.84091 -16.33657 1.000 20.32349 355 ASN A N 1
ATOM 2726 C CA . ASN A 1 356 ? 5.10868 -6.91375 -15.27292 1.000 19.45760 355 ASN A CA 1
ATOM 2727 C C . ASN A 1 356 ? 4.32822 -5.59402 -15.33489 1.000 19.62077 355 ASN A C 1
ATOM 2728 O O . ASN A 1 356 ? 3.85585 -5.10774 -14.29420 1.000 20.75775 355 ASN A O 1
ATOM 2733 N N . LYS A 1 357 ? 4.26635 -4.95388 -16.50876 1.000 19.52603 356 LYS A N 1
ATOM 2734 C CA . LYS A 1 357 ? 3.45851 -3.76416 -16.75631 1.000 18.99175 356 LYS A CA 1
ATOM 2735 C C . LYS A 1 357 ? 2.91865 -3.87494 -18.16864 1.000 18.86542 356 LYS A C 1
ATOM 2736 O O . LYS A 1 357 ? 3.56619 -4.49294 -19.01941 1.000 19.77869 356 LYS A O 1
ATOM 2742 N N . PRO A 1 358 ? 1.77569 -3.25559 -18.46611 1.000 20.85250 357 PRO A N 1
ATOM 2743 C CA . PRO A 1 358 ? 1.28744 -3.25093 -19.84992 1.000 22.27372 357 PRO A CA 1
ATOM 2744 C C . PRO A 1 358 ? 2.30988 -2.55037 -20.72440 1.000 21.86052 357 PRO A C 1
ATOM 2745 O O . PRO A 1 358 ? 2.94996 -1.58766 -20.26761 1.000 21.40257 357 PRO A O 1
ATOM 2749 N N . PRO A 1 359 ? 2.54378 -3.03950 -21.94516 1.000 21.18412 358 PRO A N 1
ATOM 2750 C CA . PRO A 1 359 ? 3.61316 -2.48050 -22.77794 1.000 20.74986 358 PRO A CA 1
ATOM 2751 C C . PRO A 1 359 ? 3.33466 -1.04733 -23.18422 1.000 21.93421 358 PRO A C 1
ATOM 2752 O O . PRO A 1 359 ? 2.18430 -0.60252 -23.26357 1.000 24.53978 358 PRO A O 1
ATOM 2756 N N . LEU A 1 360 ? 4.42316 -0.30950 -23.39046 1.000 22.49480 359 LEU A N 1
ATOM 2757 C CA . LEU A 1 360 ? 4.38754 0.99477 -24.03700 1.000 21.76314 359 LEU A CA 1
ATOM 2758 C C . LEU A 1 360 ? 4.39777 0.81406 -25.55352 1.000 20.83145 359 LEU A C 1
ATOM 2759 O O . LEU A 1 360 ? 4.68630 -0.26397 -26.06909 1.000 21.17096 359 LEU A O 1
ATOM 2764 N N . PRO A 1 361 ? 4.09875 1.86564 -26.30518 1.000 23.06329 360 PRO A N 1
ATOM 2765 C CA . PRO A 1 361 ? 4.07860 1.71373 -27.77159 1.000 22.77378 360 PRO A CA 1
ATOM 2766 C C . PRO A 1 361 ? 5.39500 1.21404 -28.34083 1.000 21.47363 360 PRO A C 1
ATOM 2767 O O . PRO A 1 361 ? 5.40934 0.55458 -29.39315 1.000 22.13950 360 PRO A O 1
ATOM 2771 N N . PHE A 1 362 ? 6.51064 1.51230 -27.67289 1.000 20.04714 361 PHE A N 1
ATOM 2772 C CA . PHE A 1 362 ? 7.83348 1.14937 -28.15050 1.000 19.32863 361 PHE A CA 1
ATOM 2773 C C . PHE A 1 362 ? 8.44960 -0.02536 -27.40056 1.000 19.10229 361 PHE A C 1
ATOM 2774 O O . PHE A 1 362 ? 9.65305 -0.27612 -27.55441 1.000 19.84712 361 PHE A O 1
ATOM 2782 N N . THR A 1 363 ? 7.67004 -0.74352 -26.58004 1.000 20.04188 362 THR A N 1
ATOM 2783 C CA . THR A 1 363 ? 8.18479 -1.90242 -25.84851 1.000 20.32875 362 THR A CA 1
ATOM 2784 C C . THR A 1 363 ? 7.43698 -3.19542 -26.17985 1.000 21.71839 362 THR A C 1
ATOM 2785 O O . THR A 1 363 ? 7.55953 -4.17383 -25.44060 1.000 23.00802 362 THR A O 1
ATOM 2789 N N . LYS A 1 364 ? 6.70710 -3.25740 -27.30242 1.000 24.58453 363 LYS A N 1
ATOM 2790 C CA . LYS A 1 364 ? 5.97691 -4.48243 -27.64363 1.000 28.23233 363 LYS A CA 1
ATOM 2791 C C . LYS A 1 364 ? 6.88067 -5.54158 -28.24248 1.000 26.05839 363 LYS A C 1
ATOM 2792 O O . LYS A 1 364 ? 6.54119 -6.73188 -28.26666 1.000 27.90861 363 LYS A O 1
ATOM 2798 N N . GLY A 1 365 ? 8.01727 -5.12234 -28.74877 1.000 24.16342 364 GLY A N 1
ATOM 2799 C CA . GLY A 1 365 ? 8.86144 -5.98413 -29.53320 1.000 23.21594 364 GLY A CA 1
ATOM 2800 C C . GLY A 1 365 ? 9.78586 -5.07295 -30.29591 1.000 21.86315 364 GLY A C 1
ATOM 2801 O O . GLY A 1 365 ? 9.89475 -3.88958 -29.98069 1.000 22.42637 364 GLY A O 1
ATOM 2802 N N . LEU A 1 366 ? 10.47362 -5.65486 -31.26408 1.000 19.69710 365 LEU A N 1
ATOM 2803 C CA . LEU A 1 366 ? 11.42297 -4.89851 -32.06277 1.000 21.00252 365 LEU A CA 1
ATOM 2804 C C . LEU A 1 366 ? 11.19751 -5.36708 -33.47759 1.000 21.86578 365 LEU A C 1
ATOM 2805 O O . LEU A 1 366 ? 11.12957 -6.57297 -33.71490 1.000 26.64530 365 LEU A O 1
ATOM 2810 N N . ARG A 1 367 ? 10.98408 -4.42926 -34.40402 1.000 18.22587 366 ARG A N 1
ATOM 2811 C CA . ARG A 1 367 ? 10.62070 -4.78013 -35.78098 1.000 18.79436 366 ARG A CA 1
ATOM 2812 C C . ARG A 1 367 ? 11.57366 -4.04487 -36.72545 1.000 18.14691 366 ARG A C 1
ATOM 2813 O O . ARG A 1 367 ? 11.31197 -2.90192 -37.11408 1.000 20.71301 366 ARG A O 1
ATOM 2821 N N . LEU A 1 368 ? 12.68268 -4.69556 -37.04089 1.000 17.05468 367 LEU A N 1
ATOM 2822 C CA . LEU A 1 368 ? 13.72115 -4.10358 -37.88403 1.000 17.48894 367 LEU A CA 1
ATOM 2823 C C . LEU A 1 368 ? 14.16237 -5.07513 -38.96220 1.000 17.45472 367 LEU A C 1
ATOM 2824 O O . LEU A 1 368 ? 14.32614 -6.27381 -38.71088 1.000 17.39419 367 LEU A O 1
ATOM 2829 N N . GLY A 1 369 ? 14.35243 -4.54097 -40.16180 1.000 17.37314 368 GLY A N 1
ATOM 2830 C CA . GLY A 1 369 ? 14.94066 -5.32079 -41.23101 1.000 18.31535 368 GLY A CA 1
ATOM 2831 C C . GLY A 1 369 ? 16.41927 -5.50444 -41.01254 1.000 18.49695 368 GLY A C 1
ATOM 2832 O O . GLY A 1 369 ? 17.05657 -4.72386 -40.28769 1.000 18.21797 368 GLY A O 1
ATOM 2833 N N . ASN A 1 370 ? 16.97180 -6.54950 -41.60732 1.000 17.61001 369 ASN A N 1
ATOM 2834 C CA . ASN A 1 370 ? 18.37815 -6.92245 -41.42937 1.000 18.33904 369 ASN A CA 1
ATOM 2835 C C . ASN A 1 370 ? 18.73598 -7.08741 -39.95807 1.000 17.87056 369 ASN A C 1
ATOM 2836 O O . ASN A 1 370 ? 19.87885 -6.89927 -39.54655 1.000 18.11533 369 ASN A O 1
ATOM 2841 N N . MET A 1 371 ? 17.76600 -7.53575 -39.15910 1.000 17.82056 370 MET A N 1
ATOM 2842 C CA A MET A 1 371 ? 18.03808 -7.64259 -37.74201 0.625 18.78646 370 MET A CA 1
ATOM 2843 C CA B MET A 1 371 ? 18.00921 -7.67764 -37.73627 0.375 17.36787 370 MET A CA 1
ATOM 2844 C C . MET A 1 371 ? 19.06924 -8.72313 -37.41552 1.000 17.93110 370 MET A C 1
ATOM 2845 O O . MET A 1 371 ? 19.86262 -8.51356 -36.48101 1.000 18.02321 370 MET A O 1
ATOM 2854 N N . PRO A 1 372 ? 19.13954 -9.86754 -38.11854 1.000 18.40484 371 PRO A N 1
ATOM 2855 C CA . PRO A 1 372 ? 20.23838 -10.80441 -37.79460 1.000 19.94713 371 PRO A CA 1
ATOM 2856 C C . PRO A 1 372 ? 21.61949 -10.15037 -37.87308 1.000 20.19189 371 PRO A C 1
ATOM 2857 O O . PRO A 1 372 ? 22.47025 -10.35703 -36.99277 1.000 19.98924 371 PRO A O 1
ATOM 2861 N N . GLN A 1 373 ? 21.84504 -9.35058 -38.91202 1.000 20.28138 372 GLN A N 1
ATOM 2862 C CA . GLN A 1 373 ? 23.13840 -8.70649 -39.08221 1.000 20.96041 372 GLN A CA 1
ATOM 2863 C C . GLN A 1 373 ? 23.34510 -7.59315 -38.06363 1.000 18.77857 372 GLN A C 1
ATOM 2864 O O . GLN A 1 373 ? 24.47534 -7.36788 -37.59826 1.000 19.84448 372 GLN A O 1
ATOM 2870 N N . ILE A 1 374 ? 22.27989 -6.86646 -37.72259 1.000 17.08363 373 ILE A N 1
ATOM 2871 C CA . ILE A 1 374 ? 22.39264 -5.84718 -36.68083 1.000 16.65463 373 ILE A CA 1
ATOM 2872 C C . ILE A 1 374 ? 22.79683 -6.49328 -35.37120 1.000 16.61515 373 ILE A C 1
ATOM 2873 O O . ILE A 1 374 ? 23.62316 -5.96063 -34.62354 1.000 16.69937 373 ILE A O 1
ATOM 2878 N N . ARG A 1 375 ? 22.20936 -7.64301 -35.04719 1.000 16.55725 374 ARG A N 1
ATOM 2879 C CA . ARG A 1 375 ? 22.58966 -8.30903 -33.80007 1.000 17.33629 374 ARG A CA 1
ATOM 2880 C C . ARG A 1 375 ? 24.07252 -8.65751 -33.76834 1.000 17.38366 374 ARG A C 1
ATOM 2881 O O . ARG A 1 375 ? 24.72775 -8.48395 -32.74031 1.000 18.22587 374 ARG A O 1
ATOM 2889 N N . VAL A 1 376 ? 24.63462 -9.13723 -34.87946 1.000 18.54696 375 VAL A N 1
ATOM 2890 C CA . VAL A 1 376 ? 26.06438 -9.43530 -34.88404 1.000 18.72330 375 VAL A CA 1
ATOM 2891 C C . VAL A 1 376 ? 26.88302 -8.17650 -34.64004 1.000 18.83647 375 VAL A C 1
ATOM 2892 O O . VAL A 1 376 ? 27.86935 -8.19177 -33.89543 1.000 20.28927 375 VAL A O 1
ATOM 2896 N N . ILE A 1 377 ? 26.52051 -7.07353 -35.29680 1.000 18.02585 376 ILE A N 1
ATOM 2897 C CA . ILE A 1 377 ? 27.22783 -5.81115 -35.06406 1.000 17.21522 376 ILE A CA 1
ATOM 2898 C C . ILE A 1 377 ? 27.18770 -5.44291 -33.58984 1.000 17.10995 376 ILE A C 1
ATOM 2899 O O . ILE A 1 377 ? 28.20457 -5.04070 -33.01353 1.000 18.31535 376 ILE A O 1
ATOM 2904 N N . VAL A 1 378 ? 26.00063 -5.50249 -32.98320 1.000 17.10205 377 VAL A N 1
ATOM 2905 C CA . VAL A 1 378 ? 25.87751 -5.11312 -31.57743 1.000 18.35746 377 VAL A CA 1
ATOM 2906 C C . VAL A 1 378 ? 26.70614 -6.03619 -30.70319 1.000 19.19704 377 VAL A C 1
ATOM 2907 O O . VAL A 1 378 ? 27.43629 -5.58240 -29.80736 1.000 20.48140 377 VAL A O 1
ATOM 2911 N N . ASP A 1 379 ? 26.61640 -7.34687 -30.96134 1.000 19.09439 378 ASP A N 1
ATOM 2912 C CA . ASP A 1 379 ? 27.38505 -8.32010 -30.18454 1.000 20.51035 378 ASP A CA 1
ATOM 2913 C C . ASP A 1 379 ? 28.87688 -7.98066 -30.24988 1.000 20.58931 378 ASP A C 1
ATOM 2914 O O . ASP A 1 379 ? 29.57036 -7.97715 -29.22305 1.000 22.76326 378 ASP A O 1
ATOM 2919 N N . GLU A 1 380 ? 29.37319 -7.67897 -31.46986 1.000 22.05791 379 GLU A N 1
ATOM 2920 C CA . GLU A 1 380 ? 30.78566 -7.35991 -31.71058 1.000 23.77917 379 GLU A CA 1
ATOM 2921 C C . GLU A 1 380 ? 31.19093 -6.10337 -30.97061 1.000 21.28150 379 GLU A C 1
ATOM 2922 O O . GLU A 1 380 ? 32.27892 -6.03550 -30.37874 1.000 21.88947 379 GLU A O 1
ATOM 2928 N N . GLU A 1 381 ? 30.37622 -5.05542 -31.07861 1.000 19.99450 380 GLU A N 1
ATOM 2929 C CA . GLU A 1 381 ? 30.76895 -3.80021 -30.44807 1.000 19.51287 380 GLU A CA 1
ATOM 2930 C C . GLU A 1 381 ? 30.78521 -3.93405 -28.92842 1.000 19.26020 380 GLU A C 1
ATOM 2931 O O . GLU A 1 381 ? 31.65612 -3.36297 -28.26651 1.000 20.20242 380 GLU A O 1
ATOM 2937 N N . LEU A 1 382 ? 29.83565 -4.67819 -28.35414 1.000 19.76026 381 LEU A N 1
ATOM 2938 C CA . LEU A 1 382 ? 29.86677 -4.90550 -26.91347 1.000 21.26834 381 LEU A CA 1
ATOM 2939 C C . LEU A 1 382 ? 31.10567 -5.69842 -26.53397 1.000 21.21570 381 LEU A C 1
ATOM 2940 O O . LEU A 1 382 ? 31.74879 -5.41343 -25.51471 1.000 21.34203 381 LEU A O 1
ATOM 2945 N N . GLU A 1 383 ? 31.45505 -6.70585 -27.33187 1.000 21.19201 382 GLU A N 1
ATOM 2946 C CA . GLU A 1 383 ? 32.68071 -7.46407 -27.09529 1.000 22.40795 382 GLU A CA 1
ATOM 2947 C C . GLU A 1 383 ? 33.90530 -6.55797 -27.09395 1.000 22.62113 382 GLU A C 1
ATOM 2948 O O . GLU A 1 383 ? 34.82084 -6.75073 -26.27693 1.000 25.09248 382 GLU A O 1
ATOM 2954 N N . SER A 1 384 ? 33.87517 -5.48047 -27.87690 1.000 22.51059 383 SER A N 1
ATOM 2955 C CA . SER A 1 384 ? 34.98652 -4.54770 -27.88239 1.000 21.60522 383 SER A CA 1
ATOM 2956 C C . SER A 1 384 ? 35.06914 -3.73121 -26.59651 1.000 21.46836 383 SER A C 1
ATOM 2957 O O . SER A 1 384 ? 36.14425 -3.25241 -26.24891 1.000 24.25554 383 SER A O 1
ATOM 2960 N N . VAL A 1 385 ? 33.96917 -3.54961 -25.88162 1.000 19.89712 384 VAL A N 1
ATOM 2961 C CA . VAL A 1 385 ? 34.06411 -2.94856 -24.55635 1.000 19.98924 384 VAL A CA 1
ATOM 2962 C C . VAL A 1 385 ? 34.77700 -3.89572 -23.59189 1.000 21.32098 384 VAL A C 1
ATOM 2963 O O . VAL A 1 385 ? 35.65588 -3.48177 -22.83879 1.000 21.93158 384 VAL A O 1
ATOM 2967 N N . TRP A 1 386 ? 34.38264 -5.17100 -23.56503 1.000 22.65008 385 TRP A N 1
ATOM 2968 C CA . TRP A 1 386 ? 34.92709 -6.08567 -22.56406 1.000 25.39515 385 TRP A CA 1
ATOM 2969 C C . TRP A 1 386 ? 36.41804 -6.29038 -22.77075 1.000 27.47171 385 TRP A C 1
ATOM 2970 O O . TRP A 1 386 ? 37.14923 -6.55621 -21.80105 1.000 30.42207 385 TRP A O 1
ATOM 2981 N N . THR A 1 387 ? 36.88513 -6.20056 -24.01620 1.000 27.57962 386 THR A N 1
ATOM 2982 C CA . THR A 1 387 ? 38.30436 -6.33487 -24.30699 1.000 29.56407 386 THR A CA 1
ATOM 2983 C C . THR A 1 387 ? 39.07784 -5.07592 -23.99660 1.000 28.15338 386 THR A C 1
ATOM 2984 O O . THR A 1 387 ? 40.30618 -5.11123 -24.06233 1.000 30.50103 386 THR A O 1
ATOM 2988 N N . GLY A 1 388 ? 38.40279 -3.96700 -23.72103 1.000 25.30830 387 GLY A N 1
ATOM 2989 C CA . GLY A 1 388 ? 39.09926 -2.72000 -23.45250 1.000 23.88181 387 GLY A CA 1
ATOM 2990 C C . GLY A 1 388 ? 39.43461 -1.92628 -24.69380 1.000 24.19764 387 GLY A C 1
ATOM 2991 O O . GLY A 1 388 ? 40.18864 -0.94920 -24.61059 1.000 24.43714 387 GLY A O 1
ATOM 2992 N N . LYS A 1 389 ? 38.90026 -2.31911 -25.84545 1.000 24.95036 388 LYS A N 1
ATOM 2993 C CA . LYS A 1 389 ? 39.21035 -1.64225 -27.10074 1.000 25.36883 388 LYS A CA 1
ATOM 2994 C C . LYS A 1 389 ? 38.46319 -0.33432 -27.25009 1.000 23.76074 388 LYS A C 1
ATOM 2995 O O . LYS A 1 389 ? 38.99642 0.60798 -27.85165 1.000 25.55833 388 LYS A O 1
ATOM 3001 N N . LYS A 1 390 ? 37.24174 -0.25722 -26.74072 1.000 22.47375 389 LYS A N 1
ATOM 3002 C CA . LYS A 1 390 ? 36.36095 0.88711 -26.93591 1.000 20.69459 389 LYS A CA 1
ATOM 3003 C C . LYS A 1 390 ? 35.72901 1.22198 -25.59321 1.000 18.99175 389 LYS A C 1
ATOM 3004 O O . LYS A 1 390 ? 35.46901 0.32408 -24.80480 1.000 19.45760 389 LYS A O 1
ATOM 3010 N N . THR A 1 391 ? 35.38857 2.49351 -25.38475 1.000 17.72844 390 THR A N 1
ATOM 3011 C CA . THR A 1 391 ? 34.53165 2.84392 -24.25683 1.000 17.66791 390 THR A CA 1
ATOM 3012 C C . THR A 1 391 ? 33.09185 2.40525 -24.53509 1.000 17.14679 390 THR A C 1
ATOM 3013 O O . THR A 1 391 ? 32.69547 2.20289 -25.68978 1.000 17.35471 390 THR A O 1
ATOM 3017 N N . PRO A 1 392 ? 32.28618 2.26125 -23.48794 1.000 17.79424 391 PRO A N 1
ATOM 3018 C CA . PRO A 1 392 ? 30.84635 2.01641 -23.68558 1.000 16.99941 391 PRO A CA 1
ATOM 3019 C C . PRO A 1 392 ? 30.20076 2.95186 -24.69867 1.000 16.10456 391 PRO A C 1
ATOM 3020 O O . PRO A 1 392 ? 29.48813 2.48637 -25.59597 1.000 16.50198 391 PRO A O 1
ATOM 3024 N N . GLN A 1 393 ? 30.45147 4.25451 -24.58689 1.000 17.07047 392 GLN A N 1
ATOM 3025 C CA . GLN A 1 393 ? 29.83899 5.20837 -25.49979 1.000 17.74686 392 GLN A CA 1
ATOM 3026 C C . GLN A 1 393 ? 30.33279 4.98958 -26.92281 1.000 16.78622 392 GLN A C 1
ATOM 3027 O O . GLN A 1 393 ? 29.52168 4.96257 -27.85808 1.000 16.40986 392 GLN A O 1
ATOM 3033 N N . GLN A 1 394 ? 31.63468 4.76482 -27.10330 1.000 16.46776 393 GLN A N 1
ATOM 3034 C CA . GLN A 1 394 ? 32.15088 4.54669 -28.45635 1.000 16.95466 393 GLN A CA 1
ATOM 3035 C C . GLN A 1 394 ? 31.54988 3.30698 -29.08297 1.000 16.54935 393 GLN A C 1
ATOM 3036 O O . GLN A 1 394 ? 31.18815 3.30356 -30.26699 1.000 16.49145 393 GLN A O 1
ATOM 3042 N N . ALA A 1 395 ? 31.43495 2.23716 -28.31334 1.000 15.50712 394 ALA A N 1
ATOM 3043 C CA . ALA A 1 395 ? 30.90926 0.99920 -28.85890 1.000 16.22037 394 ALA A CA 1
ATOM 3044 C C . ALA A 1 395 ? 29.44992 1.14822 -29.24370 1.000 14.87547 394 ALA A C 1
ATOM 3045 O O . ALA A 1 395 ? 29.03860 0.66997 -30.30250 1.000 15.99139 394 ALA A O 1
ATOM 3047 N N . LEU A 1 396 ? 28.63646 1.77103 -28.38358 1.000 14.43068 395 LEU A N 1
ATOM 3048 C CA . LEU A 1 396 ? 27.21966 1.87451 -28.72072 1.000 14.39909 395 LEU A CA 1
ATOM 3049 C C . LEU A 1 396 ? 27.01225 2.84660 -29.86523 1.000 13.91483 395 LEU A C 1
ATOM 3050 O O . LEU A 1 396 ? 26.15779 2.61081 -30.72216 1.000 14.98074 395 LEU A O 1
ATOM 3055 N N . ASP A 1 397 ? 27.79531 3.92683 -29.91505 1.000 14.45700 396 ASP A N 1
ATOM 3056 C CA . ASP A 1 397 ? 27.70002 4.83243 -31.06385 1.000 14.62544 396 ASP A CA 1
ATOM 3057 C C . ASP A 1 397 ? 28.06733 4.10913 -32.34916 1.000 14.48332 396 ASP A C 1
ATOM 3058 O O . ASP A 1 397 ? 27.41469 4.29803 -33.39172 1.000 14.64386 396 ASP A O 1
ATOM 3063 N N . THR A 1 398 ? 29.12923 3.30664 -32.30973 1.000 14.68860 397 THR A N 1
ATOM 3064 C CA . THR A 1 398 ? 29.53705 2.56867 -33.50648 1.000 16.03877 397 THR A CA 1
ATOM 3065 C C . THR A 1 398 ? 28.45996 1.58341 -33.93561 1.000 16.06245 397 THR A C 1
ATOM 3066 O O . THR A 1 398 ? 28.16013 1.45020 -35.12576 1.000 16.11509 397 THR A O 1
ATOM 3070 N N . ALA A 1 399 ? 27.87658 0.86638 -32.98068 1.000 15.83085 398 ALA A N 1
ATOM 3071 C CA . ALA A 1 399 ? 26.83538 -0.08700 -33.30527 1.000 15.58608 398 ALA A CA 1
ATOM 3072 C C . ALA A 1 399 ? 25.61642 0.61701 -33.89176 1.000 14.41489 398 ALA A C 1
ATOM 3073 O O . ALA A 1 399 ? 25.00438 0.11539 -34.83778 1.000 15.39921 398 ALA A O 1
ATOM 3075 N N . VAL A 1 400 ? 25.23995 1.76707 -33.34549 1.000 14.30171 399 VAL A N 1
ATOM 3076 C CA . VAL A 1 400 ? 24.12396 2.52155 -33.90560 1.000 14.97811 399 VAL A CA 1
ATOM 3077 C C . VAL A 1 400 ? 24.43520 2.94712 -35.34176 1.000 14.32014 399 VAL A C 1
ATOM 3078 O O . VAL A 1 400 ? 23.61707 2.74086 -36.24411 1.000 14.93600 399 VAL A O 1
ATOM 3082 N N . GLU A 1 401 ? 25.63049 3.49483 -35.60041 1.000 15.10971 400 GLU A N 1
ATOM 3083 C CA . GLU A 1 401 ? 25.91596 3.94439 -36.96207 1.000 14.91495 400 GLU A CA 1
ATOM 3084 C C . GLU A 1 401 ? 25.94133 2.77113 -37.92913 1.000 14.79651 400 GLU A C 1
ATOM 3085 O O . GLU A 1 401 ? 25.37053 2.85615 -39.02989 1.000 15.89138 400 GLU A O 1
ATOM 3091 N N . ARG A 1 402 ? 26.66146 1.69928 -37.59288 1.000 15.45185 401 ARG A N 1
ATOM 3092 C CA . ARG A 1 402 ? 26.72965 0.54319 -38.48764 1.000 16.37038 401 ARG A CA 1
ATOM 3093 C C . ARG A 1 402 ? 25.35622 -0.09554 -38.68265 1.000 16.09140 401 ARG A C 1
ATOM 3094 O O . ARG A 1 402 ? 25.00123 -0.53851 -39.79668 1.000 17.52842 401 ARG A O 1
ATOM 3102 N N . GLY A 1 403 ? 24.58851 -0.20363 -37.58697 1.000 15.55186 402 GLY A N 1
ATOM 3103 C CA . GLY A 1 403 ? 23.25361 -0.75916 -37.69218 1.000 15.64398 402 GLY A CA 1
ATOM 3104 C C . GLY A 1 403 ? 22.31930 0.08561 -38.53645 1.000 15.03865 402 GLY A C 1
ATOM 3105 O O . GLY A 1 403 ? 21.48212 -0.44022 -39.28726 1.000 15.44922 402 GLY A O 1
ATOM 3106 N N . ASN A 1 404 ? 22.44725 1.40982 -38.42885 1.000 15.32289 403 ASN A N 1
ATOM 3107 C CA . ASN A 1 404 ? 21.61179 2.27479 -39.25197 1.000 14.69124 403 ASN A CA 1
ATOM 3108 C C . ASN A 1 404 ? 21.88932 2.07763 -40.73389 1.000 14.30435 403 ASN A C 1
ATOM 3109 O O . ASN A 1 404 ? 20.94387 2.11680 -41.53133 1.000 15.61240 403 ASN A O 1
ATOM 3114 N N . GLN A 1 405 ? 23.13471 1.75902 -41.09197 1.000 14.90442 404 GLN A N 1
ATOM 3115 C CA . GLN A 1 405 ? 23.41561 1.49643 -42.51316 1.000 16.55462 404 GLN A CA 1
ATOM 3116 C C . GLN A 1 405 ? 22.63638 0.27698 -42.98917 1.000 16.28353 404 GLN A C 1
ATOM 3117 O O . GLN A 1 405 ? 22.13454 0.25025 -44.11795 1.000 16.96782 404 GLN A O 1
ATOM 3123 N N A LEU A 1 406 ? 22.54418 -0.76426 -42.15797 0.690 15.83348 405 LEU A N 1
ATOM 3124 N N B LEU A 1 406 ? 22.51358 -0.74132 -42.13978 0.310 16.02034 405 LEU A N 1
ATOM 3125 C CA A LEU A 1 406 ? 21.73518 -1.94298 -42.46720 0.690 16.20984 405 LEU A CA 1
ATOM 3126 C CA B LEU A 1 406 ? 21.74542 -1.92928 -42.49261 0.310 15.87296 405 LEU A CA 1
ATOM 3127 C C A LEU A 1 406 ? 20.25634 -1.60931 -42.56494 0.690 15.35184 405 LEU A C 1
ATOM 3128 C C B LEU A 1 406 ? 20.24981 -1.64810 -42.54320 0.310 15.95191 405 LEU A C 1
ATOM 3129 O O A LEU A 1 406 ? 19.56186 -2.13663 -43.43115 0.690 15.78084 405 LEU A O 1
ATOM 3130 O O B LEU A 1 406 ? 19.54568 -2.24093 -43.36343 0.310 16.93098 405 LEU A O 1
ATOM 3139 N N . LEU A 1 407 ? 19.74001 -0.76180 -41.69029 1.000 15.09391 406 LEU A N 1
ATOM 3140 C CA . LEU A 1 407 ? 18.34290 -0.38304 -41.77074 1.000 14.89915 406 LEU A CA 1
ATOM 3141 C C . LEU A 1 407 ? 18.06001 0.36256 -43.06095 1.000 15.46764 406 LEU A C 1
ATOM 3142 O O . LEU A 1 407 ? 16.99566 0.16300 -43.65554 1.000 16.07298 406 LEU A O 1
ATOM 3147 N N . ARG A 1 408 ? 18.97827 1.20936 -43.49619 1.000 15.88085 407 ARG A N 1
ATOM 3148 C CA . ARG A 1 408 ? 18.73494 1.94048 -44.74265 1.000 15.98086 407 ARG A CA 1
ATOM 3149 C C . ARG A 1 408 ? 18.79012 1.01072 -45.93568 1.000 17.32313 407 ARG A C 1
ATOM 3150 O O . ARG A 1 408 ? 18.00372 1.15730 -46.87366 1.000 18.56538 407 ARG A O 1
ATOM 3158 N N . ARG A 1 409 ? 19.70952 0.06303 -45.94419 1.000 17.54158 408 ARG A N 1
ATOM 3159 C CA . ARG A 1 409 ? 19.71666 -0.89208 -47.04725 1.000 18.92595 408 ARG A CA 1
ATOM 3160 C C . ARG A 1 409 ? 18.40890 -1.64238 -47.08327 1.000 17.69949 408 ARG A C 1
ATOM 3161 O O . ARG A 1 409 ? 17.83934 -1.86786 -48.15823 1.000 18.09164 408 ARG A O 1
ATOM 3169 N N . PHE A 1 410 ? 17.93377 -2.10102 -45.93009 1.000 16.81254 409 PHE A N 1
ATOM 3170 C CA . PHE A 1 410 ? 16.65537 -2.81041 -45.91580 1.000 17.18890 409 PHE A CA 1
ATOM 3171 C C . PHE A 1 410 ? 15.52351 -1.91764 -46.41678 1.000 17.83635 409 PHE A C 1
ATOM 3172 O O . PHE A 1 410 ? 14.68208 -2.34896 -47.23249 1.000 18.35220 409 PHE A O 1
ATOM 3180 N N . GLU A 1 411 ? 15.49407 -0.66670 -45.96909 1.000 18.27324 410 GLU A N 1
ATOM 3181 C CA . GLU A 1 411 ? 14.43163 0.24220 -46.37670 1.000 17.82056 410 GLU A CA 1
ATOM 3182 C C . GLU A 1 411 ? 14.41652 0.36070 -47.89379 1.000 18.53117 410 GLU A C 1
ATOM 3183 O O . GLU A 1 411 ? 13.36326 0.20359 -48.53057 1.000 20.40771 410 GLU A O 1
ATOM 3189 N N . LYS A 1 412 ? 15.58997 0.59406 -48.49432 1.000 17.74950 411 LYS A N 1
ATOM 3190 C CA . LYS A 1 412 ? 15.61157 0.74705 -49.94472 1.000 18.14165 411 LYS A CA 1
ATOM 3191 C C . LYS A 1 412 ? 15.24252 -0.54970 -50.65384 1.000 18.82857 411 LYS A C 1
ATOM 3192 O O . LYS A 1 412 ? 14.67957 -0.51954 -51.76616 1.000 19.05228 411 LYS A O 1
ATOM 3198 N N . SER A 1 413 ? 15.53772 -1.70326 -50.07118 1.000 18.47327 412 SER A N 1
ATOM 3199 C CA . SER A 1 413 ? 15.19586 -2.96509 -50.71033 1.000 18.56012 412 SER A CA 1
ATOM 3200 C C . SER A 1 413 ? 13.69298 -3.14175 -50.86136 1.000 19.06808 412 SER A C 1
ATOM 3201 O O . SER A 1 413 ? 13.24665 -3.90782 -51.73943 1.000 20.66300 412 SER A O 1
ATOM 3204 N N . THR A 1 414 ? 12.89548 -2.43330 -50.06894 1.000 19.80237 413 THR A N 1
ATOM 3205 C CA . THR A 1 414 ? 11.44636 -2.54360 -50.10127 1.000 21.82104 413 THR A CA 1
ATOM 3206 C C . THR A 1 414 ? 10.81797 -1.57865 -51.10150 1.000 24.47925 413 THR A C 1
ATOM 3207 O O . THR A 1 414 ? 9.60798 -1.62563 -51.30948 1.000 27.38486 413 THR A O 1
ATOM 3211 N N . LYS A 1 415 ? 11.59086 -0.67567 -51.68636 1.000 24.53715 414 LYS A N 1
ATOM 3212 C CA . LYS A 1 415 ? 11.01627 0.33794 -52.56191 1.000 29.14297 414 LYS A CA 1
ATOM 3213 C C . LYS A 1 415 ? 10.99144 -0.18317 -53.98521 1.000 33.51454 414 LYS A C 1
ATOM 3214 O O . LYS A 1 415 ? 11.93495 -0.83376 -54.43777 1.000 32.89605 414 LYS A O 1
ATOM 3220 N N . SER A 1 416 ? 9.89113 0.08699 -54.68301 1.000 38.84939 415 SER A N 1
ATOM 3221 C CA . SER A 1 416 ? 9.73019 -0.34904 -56.06816 1.000 45.11067 415 SER A CA 1
ATOM 3222 C C . SER A 1 416 ? 10.50776 0.59083 -56.95029 1.000 48.54003 415 SER A C 1
ATOM 3223 O O . SER A 1 416 ? 10.54764 1.78381 -56.64695 1.000 50.38499 415 SER A O 1
ATOM 3227 N N . SER B 1 1 ? 13.60088 10.24516 -110.75949 1.000 41.45760 0 SER B N 1
ATOM 3228 C CA . SER B 1 1 ? 14.96862 10.14151 -110.25670 1.000 38.95993 0 SER B CA 1
ATOM 3229 C C . SER B 1 1 ? 14.98795 9.31780 -108.97798 1.000 34.83049 0 SER B C 1
ATOM 3230 O O . SER B 1 1 ? 14.03009 9.31912 -108.20307 1.000 36.36225 0 SER B O 1
ATOM 3233 N N . VAL B 1 2 ? 16.07784 8.60358 -108.75471 1.000 27.84018 1 VAL B N 1
ATOM 3234 C CA . VAL B 1 2 ? 16.26005 7.86621 -107.51263 1.000 23.27384 1 VAL B CA 1
ATOM 3235 C C . VAL B 1 2 ? 17.55182 8.37069 -106.90279 1.000 21.94210 1 VAL B C 1
ATOM 3236 O O . VAL B 1 2 ? 18.62860 8.21738 -107.48171 1.000 22.62113 1 VAL B O 1
ATOM 3240 N N . THR B 1 3 ? 17.44558 8.96397 -105.72387 1.000 21.18675 2 THR B N 1
ATOM 3241 C CA . THR B 1 3 ? 18.58390 9.61561 -105.09495 1.000 20.13136 2 THR B CA 1
ATOM 3242 C C . THR B 1 3 ? 19.29078 8.65107 -104.15302 1.000 18.09427 2 THR B C 1
ATOM 3243 O O . THR B 1 3 ? 18.72039 8.22081 -103.13842 1.000 18.66013 2 THR B O 1
ATOM 3247 N N . THR B 1 4 ? 20.55517 8.37737 -104.44401 1.000 17.36524 3 THR B N 1
ATOM 3248 C CA . THR B 1 4 ? 21.38203 7.57976 -103.54498 1.000 16.70990 3 THR B CA 1
ATOM 3249 C C . THR B 1 4 ? 21.75115 8.38124 -102.30757 1.000 16.84676 3 THR B C 1
ATOM 3250 O O . THR B 1 4 ? 22.18560 9.53155 -102.41433 1.000 18.55749 3 THR B O 1
ATOM 3254 N N . ILE B 1 5 ? 21.62324 7.74132 -101.14176 1.000 16.69674 4 ILE B N 1
ATOM 3255 C CA . ILE B 1 5 ? 21.91415 8.38873 -99.85756 1.000 16.63357 4 ILE B CA 1
ATOM 3256 C C . ILE B 1 5 ? 22.84398 7.47920 -99.06724 1.000 15.66767 4 ILE B C 1
ATOM 3257 O O . ILE B 1 5 ? 22.38566 6.48841 -98.48003 1.000 15.33342 4 ILE B O 1
ATOM 3262 N N . PRO B 1 6 ? 24.14805 7.76247 -99.02671 1.000 15.90717 5 PRO B N 1
ATOM 3263 C CA . PRO B 1 6 ? 25.06895 6.87041 -98.30818 1.000 15.53607 5 PRO B CA 1
ATOM 3264 C C . PRO B 1 6 ? 24.92896 7.03687 -96.79273 1.000 15.68609 5 PRO B C 1
ATOM 3265 O O . PRO B 1 6 ? 24.86242 8.15927 -96.27499 1.000 16.06772 5 PRO B O 1
ATOM 3269 N N . PHE B 1 7 ? 24.84091 5.90404 -96.11277 1.000 15.45448 6 PHE B N 1
ATOM 3270 C CA . PHE B 1 7 ? 24.68222 5.83208 -94.66042 1.000 15.01233 6 PHE B CA 1
ATOM 3271 C C . PHE B 1 7 ? 25.83370 4.97685 -94.15208 1.000 15.15708 6 PHE B C 1
ATOM 3272 O O . PHE B 1 7 ? 25.83742 3.75673 -94.35021 1.000 15.83085 6 PHE B O 1
ATOM 3280 N N . TRP B 1 8 ? 26.81302 5.61547 -93.48257 1.000 14.31751 7 TRP B N 1
ATOM 3281 C CA . TRP B 1 8 ? 27.99907 4.90919 -93.03250 1.000 14.45173 7 TRP B CA 1
ATOM 3282 C C . TRP B 1 8 ? 27.81263 4.51413 -91.57101 1.000 14.46226 7 TRP B C 1
ATOM 3283 O O . TRP B 1 8 ? 27.50704 5.37336 -90.70864 1.000 15.55976 7 TRP B O 1
ATOM 3294 N N . HIS B 1 9 ? 27.97249 3.21844 -91.29878 1.000 14.65176 8 HIS B N 1
ATOM 3295 C CA . HIS B 1 9 ? 27.65535 2.67570 -89.97582 1.000 15.58345 8 HIS B CA 1
ATOM 3296 C C . HIS B 1 9 ? 28.71334 1.69036 -89.54736 1.000 15.45448 8 HIS B C 1
ATOM 3297 O O . HIS B 1 9 ? 29.60747 1.30115 -90.29144 1.000 15.64135 8 HIS B O 1
ATOM 3304 N N . SER B 1 10 ? 28.56825 1.27415 -88.28314 1.000 15.42817 9 SER B N 1
ATOM 3305 C CA . SER B 1 10 ? 29.52422 0.39722 -87.61357 1.000 16.50198 9 SER B CA 1
ATOM 3306 C C . SER B 1 10 ? 28.86679 -0.89521 -87.15666 1.000 17.20206 9 SER B C 1
ATOM 3307 O O . SER B 1 10 ? 29.36654 -1.55683 -86.23952 1.000 18.83121 9 SER B O 1
ATOM 3310 N N . MET B 1 11 ? 27.75250 -1.28362 -87.75411 1.000 17.07047 10 MET B N 1
ATOM 3311 C CA . MET B 1 11 ? 27.00482 -2.46606 -87.34872 1.000 17.72581 10 MET B CA 1
ATOM 3312 C C . MET B 1 11 ? 27.48654 -3.67595 -88.14417 1.000 18.15481 10 MET B C 1
ATOM 3313 O O . MET B 1 11 ? 27.22092 -3.80133 -89.34165 1.000 19.22073 10 MET B O 1
ATOM 3318 N N . GLU B 1 12 ? 28.18368 -4.57086 -87.46088 1.000 19.13914 11 GLU B N 1
ATOM 3319 C CA . GLU B 1 12 ? 28.80366 -5.74725 -88.03295 1.000 21.32624 11 GLU B CA 1
ATOM 3320 C C . GLU B 1 12 ? 27.84898 -6.92128 -87.88738 1.000 19.07597 11 GLU B C 1
ATOM 3321 O O . GLU B 1 12 ? 26.91885 -6.89773 -87.07276 1.000 20.22348 11 GLU B O 1
ATOM 3327 N N . GLY B 1 13 ? 28.07968 -7.94814 -88.69092 1.000 18.32325 12 GLY B N 1
ATOM 3328 C CA . GLY B 1 13 ? 27.40039 -9.20450 -88.43464 1.000 19.99450 12 GLY B CA 1
ATOM 3329 C C . GLY B 1 13 ? 25.89775 -9.08775 -88.58018 1.000 20.16821 12 GLY B C 1
ATOM 3330 O O . GLY B 1 13 ? 25.37747 -8.41534 -89.47398 1.000 20.02872 12 GLY B O 1
ATOM 3331 N N . GLU B 1 14 ? 25.18214 -9.77173 -87.69167 1.000 21.84209 13 GLU B N 1
ATOM 3332 C CA . GLU B 1 14 ? 23.72071 -9.73764 -87.70495 1.000 22.58692 13 GLU B CA 1
ATOM 3333 C C . GLU B 1 14 ? 23.16125 -8.34024 -87.49564 1.000 21.15780 13 GLU B C 1
ATOM 3334 O O . GLU B 1 14 ? 22.07629 -8.04220 -87.99619 1.000 20.76038 13 GLU B O 1
ATOM 3340 N N . LEU B 1 15 ? 23.84221 -7.48779 -86.72791 1.000 20.24980 14 LEU B N 1
ATOM 3341 C CA . LEU B 1 15 ? 23.38611 -6.10477 -86.61479 1.000 20.11557 14 LEU B CA 1
ATOM 3342 C C . LEU B 1 15 ? 23.42433 -5.40135 -87.95391 1.000 18.55749 14 LEU B C 1
ATOM 3343 O O . LEU B 1 15 ? 22.48982 -4.67097 -88.30163 1.000 18.84700 14 LEU B O 1
ATOM 3348 N N . GLY B 1 16 ? 24.49582 -5.61196 -88.71076 1.000 18.19429 15 GLY B N 1
ATOM 3349 C CA . GLY B 1 16 ? 24.56496 -5.04563 -90.04985 1.000 18.06006 15 GLY B CA 1
ATOM 3350 C C . GLY B 1 16 ? 23.48216 -5.58869 -90.95780 1.000 18.91016 15 GLY B C 1
ATOM 3351 O O . GLY B 1 16 ? 22.90429 -4.85875 -91.76222 1.000 18.26798 15 GLY B O 1
ATOM 3352 N N . LYS B 1 17 ? 23.20623 -6.87889 -90.85893 1.000 18.81805 16 LYS B N 1
ATOM 3353 C CA . LYS B 1 17 ? 22.14063 -7.44688 -91.67420 1.000 20.06820 16 LYS B CA 1
ATOM 3354 C C . LYS B 1 17 ? 20.79544 -6.80662 -91.35209 1.000 19.93660 16 LYS B C 1
ATOM 3355 O O . LYS B 1 17 ? 19.98207 -6.57743 -92.25321 1.000 20.23400 16 LYS B O 1
ATOM 3357 N N . GLU B 1 18 ? 20.55888 -6.48573 -90.07873 1.000 19.75500 17 GLU B N 1
ATOM 3358 C CA . GLU B 1 18 ? 19.31125 -5.82215 -89.71448 1.000 19.53392 17 GLU B CA 1
ATOM 3359 C C . GLU B 1 18 ? 19.26126 -4.38398 -90.23948 1.000 18.90490 17 GLU B C 1
ATOM 3360 O O . GLU B 1 18 ? 18.21374 -3.92449 -90.70977 1.000 19.63656 17 GLU B O 1
ATOM 3366 N N . VAL B 1 19 ? 20.38000 -3.65332 -90.17958 1.000 17.95742 18 VAL B N 1
ATOM 3367 C CA . VAL B 1 19 ? 20.43932 -2.33719 -90.80991 1.000 17.24417 18 VAL B CA 1
ATOM 3368 C C . VAL B 1 19 ? 20.11444 -2.45861 -92.28784 1.000 18.43116 18 VAL B C 1
ATOM 3369 O O . VAL B 1 19 ? 19.32885 -1.67370 -92.83667 1.000 18.68908 18 VAL B O 1
ATOM 3373 N N . ASP B 1 20 ? 20.73409 -3.43309 -92.95550 1.000 17.99426 19 ASP B N 1
ATOM 3374 C CA . ASP B 1 20 ? 20.51427 -3.61769 -94.38904 1.000 18.84963 19 ASP B CA 1
ATOM 3375 C C . ASP B 1 20 ? 19.05420 -3.93418 -94.67089 1.000 19.62077 19 ASP B C 1
ATOM 3376 O O . ASP B 1 20 ? 18.47684 -3.42450 -95.63790 1.000 19.84975 19 ASP B O 1
ATOM 3381 N N . SER B 1 21 ? 18.42980 -4.75595 -93.82317 1.000 19.67868 20 SER B N 1
ATOM 3382 C CA . SER B 1 21 ? 17.02596 -5.08746 -94.01327 1.000 21.22360 20 SER B CA 1
ATOM 3383 C C . SER B 1 21 ? 16.13469 -3.87025 -93.83780 1.000 21.12095 20 SER B C 1
ATOM 3384 O O . SER B 1 21 ? 15.19810 -3.66903 -94.61702 1.000 22.42111 20 SER B O 1
ATOM 3387 N N . LEU B 1 22 ? 16.39892 -3.04118 -92.82659 1.000 20.75775 21 LEU B N 1
ATOM 3388 C CA . LEU B 1 22 ? 15.59048 -1.83856 -92.66511 1.000 20.51825 21 LEU B CA 1
ATOM 3389 C C . LEU B 1 22 ? 15.75111 -0.90148 -93.84479 1.000 21.47889 21 LEU B C 1
ATOM 3390 O O . LEU B 1 22 ? 14.76106 -0.34651 -94.33288 1.000 22.79221 21 LEU B O 1
ATOM 3395 N N . ALA B 1 23 ? 16.98816 -0.72288 -94.31898 1.000 19.92081 22 ALA B N 1
ATOM 3396 C CA . ALA B 1 23 ? 17.20483 0.13947 -95.47251 1.000 19.67341 22 ALA B CA 1
ATOM 3397 C C . ALA B 1 23 ? 16.48440 -0.38720 -96.71716 1.000 20.15768 22 ALA B C 1
ATOM 3398 O O . ALA B 1 23 ? 15.88432 0.38893 -97.45989 1.000 20.84460 22 ALA B O 1
ATOM 3400 N N . GLN B 1 24 ? 16.52466 -1.70292 -96.94431 1.000 20.11031 23 GLN B N 1
ATOM 3401 C CA . GLN B 1 24 ? 15.88807 -2.28365 -98.12241 1.000 21.38941 23 GLN B CA 1
ATOM 3402 C C . GLN B 1 24 ? 14.38483 -2.07246 -98.07769 1.000 22.38426 23 GLN B C 1
ATOM 3403 O O . GLN B 1 24 ? 13.75434 -1.77018 -99.10994 1.000 22.48427 23 GLN B O 1
ATOM 3409 N N . ARG B 1 25 ? 13.79496 -2.22784 -96.88428 1.000 22.34215 24 ARG B N 1
ATOM 3410 C CA . ARG B 1 25 ? 12.36009 -2.01860 -96.74961 1.000 23.95287 24 ARG B CA 1
ATOM 3411 C C . ARG B 1 25 ? 12.01026 -0.55759 -96.96386 1.000 22.29215 24 ARG B C 1
ATOM 3412 O O . ARG B 1 25 ? 11.01507 -0.23202 -97.62691 1.000 21.84736 24 ARG B O 1
ATOM 3420 N N . PHE B 1 26 ? 12.80986 0.34070 -96.38603 1.000 21.76050 25 PHE B N 1
ATOM 3421 C CA . PHE B 1 26 ? 12.59577 1.76170 -96.63015 1.000 20.51825 25 PHE B CA 1
ATOM 3422 C C . PHE B 1 26 ? 12.65438 2.06594 -98.12351 1.000 21.03673 25 PHE B C 1
ATOM 3423 O O . PHE B 1 26 ? 11.79617 2.77080 -98.66112 1.000 22.96328 25 PHE B O 1
ATOM 3431 N N . ASN B 1 27 ? 13.69235 1.56632 -98.79527 1.000 20.42087 26 ASN B N 1
ATOM 3432 C CA . ASN B 1 27 ? 13.85074 1.84150 -100.21946 1.000 21.59996 26 ASN B CA 1
ATOM 3433 C C . ASN B 1 27 ? 12.67218 1.30322 -101.02722 1.000 22.30267 26 ASN B C 1
ATOM 3434 O O . ASN B 1 27 ? 12.23473 1.93634 -102.00293 1.000 24.20817 26 ASN B O 1
ATOM 3439 N N . ALA B 1 28 ? 12.21113 0.09010 -100.70948 1.000 22.58955 27 ALA B N 1
ATOM 3440 C CA . ALA B 1 28 ? 11.09012 -0.48037 -101.45091 1.000 23.45018 27 ALA B CA 1
ATOM 3441 C C . ALA B 1 28 ? 9.84896 0.35753 -101.23128 1.000 25.53727 27 ALA B C 1
ATOM 3442 O O . ALA B 1 28 ? 9.06117 0.57593 -102.15688 1.000 28.31129 27 ALA B O 1
ATOM 3444 N N . GLU B 1 29 ? 9.68034 0.88285 -100.02730 1.000 25.29514 28 GLU B N 1
ATOM 3445 C CA . GLU B 1 29 ? 8.50279 1.67542 -99.72439 1.000 28.02178 28 GLU B CA 1
ATOM 3446 C C . GLU B 1 29 ? 8.62415 3.10694 -100.22898 1.000 27.07956 28 GLU B C 1
ATOM 3447 O O . GLU B 1 29 ? 7.60387 3.79552 -100.32742 1.000 28.69555 28 GLU B O 1
ATOM 3453 N N . ASN B 1 30 ? 9.83245 3.56780 -100.54569 1.000 27.00850 29 ASN B N 1
ATOM 3454 C CA . ASN B 1 30 ? 10.07243 4.95201 -100.95525 1.000 26.22683 29 ASN B CA 1
ATOM 3455 C C . ASN B 1 30 ? 10.93990 4.94035 -102.20560 1.000 25.53464 29 ASN B C 1
ATOM 3456 O O . ASN B 1 30 ? 12.13522 5.24619 -102.14896 1.000 23.75022 29 ASN B O 1
ATOM 3461 N N . PRO B 1 31 ? 10.35554 4.61383 -103.36409 1.000 28.08758 30 PRO B N 1
ATOM 3462 C CA . PRO B 1 31 ? 11.17507 4.34029 -104.55292 1.000 29.44564 30 PRO B CA 1
ATOM 3463 C C . PRO B 1 31 ? 11.92337 5.53822 -105.12169 1.000 28.32445 30 PRO B C 1
ATOM 3464 O O . PRO B 1 31 ? 12.76436 5.32898 -106.00727 1.000 28.32182 30 PRO B O 1
ATOM 3468 N N . ASP B 1 32 ? 11.66677 6.76967 -104.66112 1.000 27.51909 31 ASP B N 1
ATOM 3469 C CA . ASP B 1 32 ? 12.47767 7.92611 -105.06522 1.000 27.28748 31 ASP B CA 1
ATOM 3470 C C . ASP B 1 32 ? 13.84686 8.00568 -104.37974 1.000 24.29502 31 ASP B C 1
ATOM 3471 O O . ASP B 1 32 ? 14.64744 8.89674 -104.71682 1.000 23.67126 31 ASP B O 1
ATOM 3476 N N . TYR B 1 33 ? 14.14627 7.12357 -103.43392 1.000 23.55282 32 TYR B N 1
ATOM 3477 C CA . TYR B 1 33 ? 15.39301 7.20646 -102.68782 1.000 22.08949 32 TYR B CA 1
ATOM 3478 C C . TYR B 1 33 ? 16.03631 5.83961 -102.59864 1.000 20.27348 32 TYR B C 1
ATOM 3479 O O . TYR B 1 33 ? 15.36747 4.79606 -102.68036 1.000 22.41848 32 TYR B O 1
ATOM 3488 N N . LYS B 1 34 ? 17.34723 5.85547 -102.40576 1.000 18.93648 33 LYS B N 1
ATOM 3489 C CA . LYS B 1 34 ? 18.07859 4.61379 -102.19395 1.000 18.53380 33 LYS B CA 1
ATOM 3490 C C . LYS B 1 34 ? 19.09055 4.85828 -101.08324 1.000 16.78622 33 LYS B C 1
ATOM 3491 O O . LYS B 1 34 ? 20.20474 5.31275 -101.33179 1.000 16.83886 33 LYS B O 1
ATOM 3497 N N . ILE B 1 35 ? 18.69506 4.52259 -99.85571 1.000 17.45209 34 ILE B N 1
ATOM 3498 C CA . ILE B 1 35 ? 19.65471 4.46721 -98.76430 1.000 16.84939 34 ILE B CA 1
ATOM 3499 C C . ILE B 1 35 ? 20.63173 3.33802 -99.05075 1.000 15.89927 34 ILE B C 1
ATOM 3500 O O . ILE B 1 35 ? 20.21793 2.21003 -99.37992 1.000 16.98888 34 ILE B O 1
ATOM 3505 N N . VAL B 1 36 ? 21.92261 3.63906 -98.96216 1.000 15.74926 35 VAL B N 1
ATOM 3506 C CA . VAL B 1 36 ? 22.97362 2.63611 -99.14499 1.000 15.21498 35 VAL B CA 1
ATOM 3507 C C . VAL B 1 36 ? 23.72352 2.50605 -97.82561 1.000 15.69399 35 VAL B C 1
ATOM 3508 O O . VAL B 1 36 ? 24.66126 3.27250 -97.56563 1.000 14.93074 35 VAL B O 1
ATOM 3512 N N . PRO B 1 37 ? 23.33318 1.58656 -96.96864 1.000 16.40460 36 PRO B N 1
ATOM 3513 C CA . PRO B 1 37 ? 24.09770 1.37055 -95.73536 1.000 15.76242 36 PRO B CA 1
ATOM 3514 C C . PRO B 1 37 ? 25.44037 0.80939 -96.12105 1.000 15.38342 36 PRO B C 1
ATOM 3515 O O . PRO B 1 37 ? 25.53249 -0.04847 -96.99949 1.000 16.85465 36 PRO B O 1
ATOM 3519 N N . THR B 1 38 ? 26.48610 1.35022 -95.50261 1.000 14.89126 37 THR B N 1
ATOM 3520 C CA . THR B 1 38 ? 27.85623 1.03528 -95.85489 1.000 14.35962 37 THR B CA 1
ATOM 3521 C C . THR B 1 38 ? 28.58771 0.81569 -94.53177 1.000 14.45436 37 THR B C 1
ATOM 3522 O O . THR B 1 38 ? 28.73837 1.75117 -93.72799 1.000 15.11497 37 THR B O 1
ATOM 3526 N N . TYR B 1 39 ? 29.03330 -0.41011 -94.31516 1.000 14.74124 38 TYR B N 1
ATOM 3527 C CA . TYR B 1 39 ? 29.75481 -0.75547 -93.09399 1.000 15.20709 38 TYR B CA 1
ATOM 3528 C C . TYR B 1 39 ? 31.17912 -0.23032 -93.21295 1.000 15.86506 38 TYR B C 1
ATOM 3529 O O . TYR B 1 39 ? 31.89242 -0.55798 -94.16721 1.000 17.66528 38 TYR B O 1
ATOM 3538 N N . LYS B 1 40 ? 31.60265 0.56209 -92.22073 1.000 15.91770 39 LYS B N 1
ATOM 3539 C CA . LYS B 1 40 ? 32.90911 1.22011 -92.24793 1.000 17.51789 39 LYS B CA 1
ATOM 3540 C C . LYS B 1 40 ? 33.83801 0.74167 -91.13246 1.000 18.77067 39 LYS B C 1
ATOM 3541 O O . LYS B 1 40 ? 34.87689 1.38293 -90.90057 1.000 21.96579 39 LYS B O 1
ATOM 3547 N N . GLY B 1 41 ? 33.48621 -0.30078 -90.39521 1.000 19.18388 40 GLY B N 1
ATOM 3548 C CA . GLY B 1 41 ? 34.33764 -0.76103 -89.31103 1.000 19.19967 40 GLY B CA 1
ATOM 3549 C C . GLY B 1 41 ? 33.78192 -0.35623 -87.96676 1.000 19.03912 40 GLY B C 1
ATOM 3550 O O . GLY B 1 41 ? 32.59439 -0.07804 -87.81281 1.000 19.48918 40 GLY B O 1
ATOM 3551 N N . ASN B 1 42 ? 34.67434 -0.30973 -86.96983 1.000 19.96029 41 ASN B N 1
ATOM 3552 C CA . ASN B 1 42 ? 34.24068 -0.03473 -85.60481 1.000 21.38151 41 ASN B CA 1
ATOM 3553 C C . ASN B 1 42 ? 33.89246 1.44684 -85.42897 1.000 21.06042 41 ASN B C 1
ATOM 3554 O O . ASN B 1 42 ? 34.01013 2.25842 -86.35065 1.000 20.67353 41 ASN B O 1
ATOM 3559 N N . TYR B 1 43 ? 33.44629 1.82139 -84.22436 1.000 20.93935 42 TYR B N 1
ATOM 3560 C CA . TYR B 1 43 ? 32.96551 3.19016 -84.02969 1.000 20.35770 42 TYR B CA 1
ATOM 3561 C C . TYR B 1 43 ? 34.05905 4.21535 -84.31376 1.000 21.17359 42 TYR B C 1
ATOM 3562 O O . TYR B 1 43 ? 33.80451 5.27030 -84.91406 1.000 20.51825 42 TYR B O 1
ATOM 3571 N N . GLU B 1 44 ? 35.27617 3.96036 -83.81523 1.000 22.22635 43 GLU B N 1
ATOM 3572 C CA . GLU B 1 44 ? 36.36555 4.90172 -84.03974 1.000 23.96866 43 GLU B CA 1
ATOM 3573 C C . GLU B 1 44 ? 36.70725 5.00593 -85.51537 1.000 23.21857 43 GLU B C 1
ATOM 3574 O O . GLU B 1 44 ? 36.96244 6.10253 -86.01247 1.000 23.19489 43 GLU B O 1
ATOM 3576 N N . GLN B 1 45 ? 36.73064 3.87144 -86.21422 1.000 22.42374 44 GLN B N 1
ATOM 3577 C CA . GLN B 1 45 ? 37.05999 3.87421 -87.63198 1.000 22.93170 44 GLN B CA 1
ATOM 3578 C C . GLN B 1 45 ? 36.01851 4.64645 -88.42527 1.000 21.63944 44 GLN B C 1
ATOM 3579 O O . GLN B 1 45 ? 36.36000 5.40820 -89.34414 1.000 21.96579 44 GLN B O 1
ATOM 3585 N N . ASN B 1 46 ? 34.74392 4.48653 -88.07049 1.000 19.79974 45 ASN B N 1
ATOM 3586 C CA . ASN B 1 46 ? 33.68584 5.15881 -88.82168 1.000 18.47327 45 ASN B CA 1
ATOM 3587 C C . ASN B 1 46 ? 33.67225 6.66180 -88.56449 1.000 18.89174 45 ASN B C 1
ATOM 3588 O O . ASN B 1 46 ? 33.49811 7.46811 -89.48973 1.000 19.86817 45 ASN B O 1
ATOM 3593 N N . LEU B 1 47 ? 33.86027 7.06424 -87.30091 1.000 19.99450 46 LEU B N 1
ATOM 3594 C CA . LEU B 1 47 ? 33.90230 8.48342 -87.00810 1.000 20.81039 46 LEU B CA 1
ATOM 3595 C C . LEU B 1 47 ? 35.05748 9.14912 -87.73643 1.000 20.73406 46 LEU B C 1
ATOM 3596 O O . LEU B 1 47 ? 34.88741 10.20406 -88.35818 1.000 22.11055 46 LEU B O 1
ATOM 3601 N N . SER B 1 48 ? 36.22373 8.51596 -87.71577 1.000 22.21582 47 SER B N 1
ATOM 3602 C CA . SER B 1 48 ? 37.38303 9.10885 -88.34644 1.000 24.14237 47 SER B CA 1
ATOM 3603 C C . SER B 1 48 ? 37.16442 9.19126 -89.84813 1.000 22.97644 47 SER B C 1
ATOM 3604 O O . SER B 1 48 ? 37.48581 10.20548 -90.48822 1.000 23.77390 47 SER B O 1
ATOM 3607 N N . ALA B 1 49 ? 36.60506 8.13397 -90.43508 1.000 23.11330 48 ALA B N 1
ATOM 3608 C CA . ALA B 1 49 ? 36.38570 8.11391 -91.87682 1.000 21.71839 48 ALA B CA 1
ATOM 3609 C C . ALA B 1 49 ? 35.37506 9.17194 -92.28172 1.000 20.75512 48 ALA B C 1
ATOM 3610 O O . ALA B 1 49 ? 35.52966 9.81740 -93.32888 1.000 21.15517 48 ALA B O 1
ATOM 3612 N N . GLY B 1 50 ? 34.32662 9.36085 -91.47104 1.000 21.05779 49 GLY B N 1
ATOM 3613 C CA . GLY B 1 50 ? 33.28219 10.30808 -91.83579 1.000 21.53153 49 GLY B CA 1
ATOM 3614 C C . GLY B 1 50 ? 33.77316 11.73927 -91.83054 1.000 22.14739 49 GLY B C 1
ATOM 3615 O O . GLY B 1 50 ? 33.46434 12.52705 -92.73102 1.000 22.15002 49 GLY B O 1
ATOM 3616 N N . ILE B 1 51 ? 34.55513 12.10302 -90.81925 1.000 22.69483 50 ILE B N 1
ATOM 3617 C CA . ILE B 1 51 ? 35.11733 13.44889 -90.76436 1.000 23.82917 50 ILE B CA 1
ATOM 3618 C C . ILE B 1 51 ? 36.12088 13.65166 -91.88594 1.000 24.09499 50 ILE B C 1
ATOM 3619 O O . ILE B 1 51 ? 36.11866 14.69492 -92.55597 1.000 24.75823 50 ILE B O 1
ATOM 3624 N N . ALA B 1 52 ? 36.99199 12.66283 -92.11221 1.000 24.91878 51 ALA B N 1
ATOM 3625 C CA . ALA B 1 52 ? 37.96715 12.77538 -93.19358 1.000 25.65044 51 ALA B CA 1
ATOM 3626 C C . ALA B 1 52 ? 37.29267 12.95494 -94.54847 1.000 25.27935 51 ALA B C 1
ATOM 3627 O O . ALA B 1 52 ? 37.79013 13.70669 -95.41765 1.000 25.35041 51 ALA B O 1
ATOM 3629 N N . ALA B 1 53 ? 36.17305 12.24461 -94.76727 1.000 23.90550 52 ALA B N 1
ATOM 3630 C CA . ALA B 1 53 ? 35.42921 12.36650 -96.01565 1.000 23.38965 52 ALA B CA 1
ATOM 3631 C C . ALA B 1 53 ? 34.79288 13.74646 -96.14561 1.000 23.61862 52 ALA B C 1
ATOM 3632 O O . ALA B 1 53 ? 34.79004 14.33432 -97.23497 1.000 22.97381 52 ALA B O 1
ATOM 3634 N N . PHE B 1 54 ? 34.26400 14.29390 -95.04880 1.000 24.57663 53 PHE B N 1
ATOM 3635 C CA . PHE B 1 54 ? 33.77790 15.66357 -95.09009 1.000 26.02944 53 PHE B CA 1
ATOM 3636 C C . PHE B 1 54 ? 34.88745 16.62885 -95.51342 1.000 27.25064 53 PHE B C 1
ATOM 3637 O O . PHE B 1 54 ? 34.66238 17.53289 -96.33170 1.000 27.87439 53 PHE B O 1
ATOM 3645 N N . ARG B 1 55 ? 36.09826 16.42022 -94.99960 1.000 27.91914 54 ARG B N 1
ATOM 3646 C CA . ARG B 1 55 ? 37.19867 17.33922 -95.28369 1.000 30.37206 54 ARG B CA 1
ATOM 3647 C C . ARG B 1 55 ? 37.58865 17.31257 -96.74777 1.000 30.41154 54 ARG B C 1
ATOM 3648 O O . ARG B 1 55 ? 38.11154 18.31484 -97.25947 1.000 31.16689 54 ARG B O 1
ATOM 3656 N N . THR B 1 56 ? 37.35464 16.20925 -97.45713 1.000 30.07729 55 THR B N 1
ATOM 3657 C CA . THR B 1 56 ? 37.65669 16.17842 -98.88080 1.000 31.47746 55 THR B CA 1
ATOM 3658 C C . THR B 1 56 ? 36.44975 16.48826 -99.74899 1.000 30.33522 55 THR B C 1
ATOM 3659 O O . THR B 1 56 ? 36.56488 16.43500 -100.97589 1.000 32.56706 55 THR B O 1
ATOM 3663 N N . GLY B 1 57 ? 35.31985 16.86484 -99.15202 1.000 29.10612 56 GLY B N 1
ATOM 3664 C CA . GLY B 1 57 ? 34.19340 17.38819 -99.89865 1.000 28.62185 56 GLY B CA 1
ATOM 3665 C C . GLY B 1 57 ? 33.06348 16.43580 -100.18028 1.000 28.15601 56 GLY B C 1
ATOM 3666 O O . GLY B 1 57 ? 32.14340 16.80064 -100.92257 1.000 30.57998 56 GLY B O 1
ATOM 3667 N N . ASN B 1 58 ? 33.09064 15.23256 -99.61680 1.000 25.16618 57 ASN B N 1
ATOM 3668 C CA . ASN B 1 58 ? 32.01850 14.26902 -99.87110 1.000 24.39240 57 ASN B CA 1
ATOM 3669 C C . ASN B 1 58 ? 31.88537 13.36044 -98.64448 1.000 23.99761 57 ASN B C 1
ATOM 3670 O O . ASN B 1 58 ? 32.35562 12.22288 -98.61253 1.000 26.20841 57 ASN B O 1
ATOM 3675 N N . ALA B 1 59 ? 31.23736 13.88393 -97.61544 1.000 22.64745 58 ALA B N 1
ATOM 3676 C CA . ALA B 1 59 ? 30.89761 13.05627 -96.46711 1.000 21.24992 58 ALA B CA 1
ATOM 3677 C C . ALA B 1 59 ? 29.72338 12.13346 -96.80608 1.000 20.09188 58 ALA B C 1
ATOM 3678 O O . ALA B 1 59 ? 28.94477 12.40623 -97.72197 1.000 19.91555 58 ALA B O 1
ATOM 3680 N N . PRO B 1 60 ? 29.55571 11.02383 -96.09533 1.000 18.59960 59 PRO B N 1
ATOM 3681 C CA . PRO B 1 60 ? 28.26209 10.32989 -96.18073 1.000 18.53117 59 PRO B CA 1
ATOM 3682 C C . PRO B 1 60 ? 27.12584 11.27259 -95.79465 1.000 18.87858 59 PRO B C 1
ATOM 3683 O O . PRO B 1 60 ? 27.32933 12.27024 -95.08518 1.000 20.54983 59 PRO B O 1
ATOM 3687 N N . ALA B 1 61 ? 25.89706 10.92491 -96.21326 1.000 17.12047 60 ALA B N 1
ATOM 3688 C CA . ALA B 1 61 ? 24.74550 11.71696 -95.78942 1.000 17.42314 60 ALA B CA 1
ATOM 3689 C C . ALA B 1 61 ? 24.42923 11.49149 -94.30702 1.000 17.25733 60 ALA B C 1
ATOM 3690 O O . ALA B 1 61 ? 24.06554 12.43819 -93.60610 1.000 18.22587 60 ALA B O 1
ATOM 3692 N N . ILE B 1 62 ? 24.48397 10.24099 -93.84806 1.000 16.79675 61 ILE B N 1
ATOM 3693 C CA . ILE B 1 62 ? 24.21236 9.86278 -92.46054 1.000 16.72832 61 ILE B CA 1
ATOM 3694 C C . ILE B 1 62 ? 25.42151 9.10658 -91.94014 1.000 16.03087 61 ILE B C 1
ATOM 3695 O O . ILE B 1 62 ? 25.98129 8.23405 -92.61847 1.000 16.33880 61 ILE B O 1
ATOM 3700 N N . LEU B 1 63 ? 25.80499 9.42234 -90.68536 1.000 16.51777 62 LEU B N 1
ATOM 3701 C CA . LEU B 1 63 ? 26.95955 8.80653 -90.05138 1.000 16.69411 62 LEU B CA 1
ATOM 3702 C C . LEU B 1 63 ? 26.54077 8.32915 -88.66093 1.000 16.63094 62 LEU B C 1
ATOM 3703 O O . LEU B 1 63 ? 26.10631 9.13564 -87.82296 1.000 17.62580 62 LEU B O 1
ATOM 3708 N N . GLN B 1 64 ? 26.66327 7.03308 -88.42009 1.000 15.72031 63 GLN B N 1
ATOM 3709 C CA . GLN B 1 64 ? 26.44690 6.48517 -87.07489 1.000 15.88348 63 GLN B CA 1
ATOM 3710 C C . GLN B 1 64 ? 27.67354 6.78640 -86.22295 1.000 17.05468 63 GLN B C 1
ATOM 3711 O O . GLN B 1 64 ? 28.77784 6.31670 -86.50434 1.000 17.94426 63 GLN B O 1
ATOM 3717 N N . VAL B 1 65 ? 27.46332 7.49363 -85.10407 1.000 16.50987 64 VAL B N 1
ATOM 3718 C CA . VAL B 1 65 ? 28.56555 7.90457 -84.20998 1.000 17.54947 64 VAL B CA 1
ATOM 3719 C C . VAL B 1 65 ? 28.22166 7.50488 -82.77520 1.000 18.20218 64 VAL B C 1
ATOM 3720 O O . VAL B 1 65 ? 27.12795 7.82166 -82.28155 1.000 18.00216 64 VAL B O 1
ATOM 3724 N N . TYR B 1 66 ? 29.11570 6.74254 -82.15751 1.000 19.41022 65 TYR B N 1
ATOM 3725 C CA . TYR B 1 66 ? 28.89082 6.39982 -80.75744 1.000 19.67078 65 TYR B CA 1
ATOM 3726 C C . TYR B 1 66 ? 28.72374 7.63612 -79.87927 1.000 18.93911 65 TYR B C 1
ATOM 3727 O O . TYR B 1 66 ? 29.18422 8.74101 -80.17756 1.000 19.27336 65 TYR B O 1
ATOM 3736 N N . GLU B 1 67 ? 28.04910 7.40782 -78.76026 1.000 19.66288 66 GLU B N 1
ATOM 3737 C CA . GLU B 1 67 ? 27.70101 8.50065 -77.84236 1.000 21.11043 66 GLU B CA 1
ATOM 3738 C C . GLU B 1 67 ? 28.90024 9.36671 -77.43076 1.000 22.19477 66 GLU B C 1
ATOM 3739 O O . GLU B 1 67 ? 28.79506 10.59440 -77.43656 1.000 22.10791 66 GLU B O 1
ATOM 3745 N N . VAL B 1 68 ? 30.07253 8.75067 -77.23643 1.000 21.74208 67 VAL B N 1
ATOM 3746 C CA . VAL B 1 68 ? 31.24416 9.48828 -76.75181 1.000 24.31344 67 VAL B CA 1
ATOM 3747 C C . VAL B 1 68 ? 31.90882 10.27562 -77.85562 1.000 24.44504 67 VAL B C 1
ATOM 3748 O O . VAL B 1 68 ? 32.84139 11.04359 -77.58899 1.000 27.41645 67 VAL B O 1
ATOM 3752 N N . GLY B 1 69 ? 31.45576 10.10058 -79.09741 1.000 22.25004 68 GLY B N 1
ATOM 3753 C CA . GLY B 1 69 ? 31.90538 10.95874 -80.18557 1.000 22.12897 68 GLY B CA 1
ATOM 3754 C C . GLY B 1 69 ? 31.08341 12.21631 -80.40091 1.000 22.92117 68 GLY B C 1
ATOM 3755 O O . GLY B 1 69 ? 31.34648 12.97304 -81.34924 1.000 22.61850 68 GLY B O 1
ATOM 3756 N N . THR B 1 70 ? 30.09135 12.47142 -79.54894 1.000 22.95275 69 THR B N 1
ATOM 3757 C CA . THR B 1 70 ? 29.16057 13.57294 -79.75155 1.000 24.20553 69 THR B CA 1
ATOM 3758 C C . THR B 1 70 ? 29.88551 14.91373 -79.73584 1.000 24.81877 69 THR B C 1
ATOM 3759 O O . THR B 1 70 ? 29.64603 15.77889 -80.57271 1.000 25.40568 69 THR B O 1
ATOM 3763 N N . ALA B 1 71 ? 30.74817 15.15523 -78.73798 1.000 25.16091 70 ALA B N 1
ATOM 3764 C CA . ALA B 1 71 ? 31.46372 16.42522 -78.73736 1.000 27.03482 70 ALA B CA 1
ATOM 3765 C C . ALA B 1 71 ? 32.34878 16.58324 -79.96840 1.000 28.06126 70 ALA B C 1
ATOM 3766 O O . ALA B 1 71 ? 32.50787 17.70026 -80.47558 1.000 28.78766 70 ALA B O 1
ATOM 3768 N N . THR B 1 72 ? 32.96095 15.48934 -80.45531 1.000 27.98230 71 THR B N 1
ATOM 3769 C CA . THR B 1 72 ? 33.74321 15.62093 -81.68822 1.000 29.33773 71 THR B CA 1
ATOM 3770 C C . THR B 1 72 ? 32.86878 16.07745 -82.84374 1.000 28.27181 71 THR B C 1
ATOM 3771 O O . THR B 1 72 ? 33.28088 16.93255 -83.63442 1.000 28.88241 71 THR B O 1
ATOM 3775 N N . MET B 1 73 ? 31.66631 15.50334 -82.97468 1.000 26.76374 72 MET B N 1
ATOM 3776 C CA . MET B 1 73 ? 30.79747 15.88380 -84.08894 1.000 27.19273 72 MET B CA 1
ATOM 3777 C C . MET B 1 73 ? 30.36492 17.33935 -83.98135 1.000 27.85071 72 MET B C 1
ATOM 3778 O O . MET B 1 73 ? 30.29174 18.05452 -84.99973 1.000 27.47698 72 MET B O 1
ATOM 3783 N N . MET B 1 74 ? 30.08970 17.81172 -82.76222 1.000 28.76398 73 MET B N 1
ATOM 3784 C CA A MET B 1 74 ? 29.70798 19.20635 -82.60041 0.539 29.83779 73 MET B CA 1
ATOM 3785 C CA B MET B 1 74 ? 29.70824 19.20786 -82.57572 0.461 29.40089 73 MET B CA 1
ATOM 3786 C C . MET B 1 74 ? 30.87516 20.14307 -82.89131 1.000 29.79305 73 MET B C 1
ATOM 3787 O O . MET B 1 74 ? 30.69704 21.17576 -83.56059 1.000 32.26703 73 MET B O 1
ATOM 3796 N N . ALA B 1 75 ? 32.09333 19.76455 -82.49252 1.000 30.15888 74 ALA B N 1
ATOM 3797 C CA . ALA B 1 75 ? 33.25739 20.61262 -82.75516 1.000 30.88528 74 ALA B CA 1
ATOM 3798 C C . ALA B 1 75 ? 33.68819 20.56702 -84.20585 1.000 29.67461 74 ALA B C 1
ATOM 3799 O O . ALA B 1 75 ? 34.38347 21.47707 -84.66133 1.000 30.67473 74 ALA B O 1
ATOM 3801 N N . SER B 1 76 ? 33.27403 19.54881 -84.96724 1.000 29.31404 75 SER B N 1
ATOM 3802 C CA . SER B 1 76 ? 33.66686 19.45684 -86.37754 1.000 30.11151 75 SER B CA 1
ATOM 3803 C C . SER B 1 76 ? 33.05060 20.56562 -87.23338 1.000 31.40640 75 SER B C 1
ATOM 3804 O O . SER B 1 76 ? 33.58627 20.89409 -88.30868 1.000 32.66444 75 SER B O 1
ATOM 3807 N N . LYS B 1 77 ? 31.90456 21.10537 -86.81913 1.000 32.70129 76 LYS B N 1
ATOM 3808 C CA . LYS B 1 77 ? 31.06391 21.99849 -87.61296 1.000 34.49098 76 LYS B CA 1
ATOM 3809 C C . LYS B 1 77 ? 30.65369 21.36529 -88.93161 1.000 35.50163 76 LYS B C 1
ATOM 3810 O O . LYS B 1 77 ? 30.34113 22.06549 -89.89699 1.000 38.45987 76 LYS B O 1
ATOM 3812 N N . ALA B 1 78 ? 30.63543 20.03542 -88.96749 1.000 32.90395 77 ALA B N 1
ATOM 3813 C CA . ALA B 1 78 ? 30.37829 19.28469 -90.18541 1.000 31.60116 77 ALA B CA 1
ATOM 3814 C C . ALA B 1 78 ? 29.00026 18.64847 -90.19514 1.000 30.72474 77 ALA B C 1
ATOM 3815 O O . ALA B 1 78 ? 28.71091 17.85520 -91.09801 1.000 29.97465 77 ALA B O 1
ATOM 3817 N N . ILE B 1 79 ? 28.13447 18.96239 -89.23356 1.000 29.63513 78 ILE B N 1
ATOM 3818 C CA . ILE B 1 79 ? 26.83751 18.32277 -89.11691 1.000 28.42446 78 ILE B CA 1
ATOM 3819 C C . ILE B 1 79 ? 25.71412 19.33056 -89.27974 1.000 28.55869 78 ILE B C 1
ATOM 3820 O O . ILE B 1 79 ? 25.86594 20.54341 -89.07207 1.000 32.50653 78 ILE B O 1
ATOM 3825 N N . LYS B 1 80 ? 24.56474 18.79719 -89.64980 1.000 28.37182 79 LYS B N 1
ATOM 3826 C CA . LYS B 1 80 ? 23.32237 19.53017 -89.70844 1.000 29.33773 79 LYS B CA 1
ATOM 3827 C C . LYS B 1 80 ? 22.39798 18.91570 -88.67464 1.000 28.75345 79 LYS B C 1
ATOM 3828 O O . LYS B 1 80 ? 22.07779 17.72328 -88.78387 1.000 28.57974 79 LYS B O 1
ATOM 3834 N N . PRO B 1 81 ? 21.93491 19.67593 -87.68298 1.000 30.37996 80 PRO B N 1
ATOM 3835 C CA . PRO B 1 81 ? 21.07498 19.07808 -86.65222 1.000 30.75895 80 PRO B CA 1
ATOM 3836 C C . PRO B 1 81 ? 19.83792 18.41158 -87.25648 1.000 30.49313 80 PRO B C 1
ATOM 3837 O O . PRO B 1 81 ? 19.21451 18.93365 -88.18541 1.000 30.86423 80 PRO B O 1
ATOM 3841 N N . VAL B 1 82 ? 19.50401 17.22602 -86.73812 1.000 30.10098 81 VAL B N 1
ATOM 3842 C CA . VAL B 1 82 ? 18.36552 16.47974 -87.26471 1.000 30.42470 81 VAL B CA 1
ATOM 3843 C C . VAL B 1 82 ? 17.09725 17.33054 -87.25978 1.000 32.52495 81 VAL B C 1
ATOM 3844 O O . VAL B 1 82 ? 16.33262 17.33183 -88.23909 1.000 33.97513 81 VAL B O 1
ATOM 3848 N N . TYR B 1 83 ? 16.86110 18.07909 -86.17338 1.000 34.70416 82 TYR B N 1
ATOM 3849 C CA . TYR B 1 83 ? 15.73093 19.00207 -86.15196 1.000 36.53333 82 TYR B CA 1
ATOM 3850 C C . TYR B 1 83 ? 15.72606 19.91671 -87.37505 1.000 36.84126 82 TYR B C 1
ATOM 3851 O O . TYR B 1 83 ? 14.67343 20.14815 -87.97555 1.000 36.21224 82 TYR B O 1
ATOM 3860 N N . ASP B 1 84 ? 16.89561 20.43618 -87.76624 1.000 37.69926 83 ASP B N 1
ATOM 3861 C CA . ASP B 1 84 ? 16.96270 21.33599 -88.92294 1.000 38.29933 83 ASP B CA 1
ATOM 3862 C C . ASP B 1 84 ? 16.67494 20.60284 -90.23111 1.000 38.16773 83 ASP B C 1
ATOM 3863 O O . ASP B 1 84 ? 16.12985 21.19930 -91.16822 1.000 39.84425 83 ASP B O 1
ATOM 3868 N N . VAL B 1 85 ? 17.04155 19.32273 -90.31798 1.000 37.16498 84 VAL B N 1
ATOM 3869 C CA . VAL B 1 85 ? 16.83342 18.56685 -91.54832 1.000 35.70954 84 VAL B CA 1
ATOM 3870 C C . VAL B 1 85 ? 15.34515 18.38252 -91.80048 1.000 36.64124 84 VAL B C 1
ATOM 3871 O O . VAL B 1 85 ? 14.85559 18.56253 -92.92141 1.000 37.85191 84 VAL B O 1
ATOM 3875 N N . PHE B 1 86 ? 14.60320 18.00370 -90.75804 1.000 37.24131 85 PHE B N 1
ATOM 3876 C CA . PHE B 1 86 ? 13.16399 17.83663 -90.88484 1.000 39.89163 85 PHE B CA 1
ATOM 3877 C C . PHE B 1 86 ? 12.49164 19.16546 -91.18506 1.000 43.14465 85 PHE B C 1
ATOM 3878 O O . PHE B 1 86 ? 11.59366 19.23894 -92.03486 1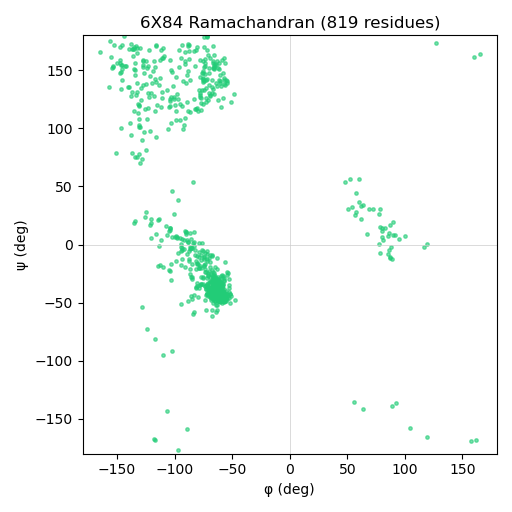.000 44.19477 85 PHE B O 1
ATOM 3886 N N . LYS B 1 87 ? 12.92572 20.23157 -90.50623 1.000 44.81064 86 LYS B N 1
ATOM 3887 C CA . LYS B 1 87 ? 12.35512 21.55375 -90.74511 1.000 47.14249 86 LYS B CA 1
ATOM 3888 C C . LYS B 1 87 ? 12.60115 22.01150 -92.17763 1.000 48.86375 86 LYS B C 1
ATOM 3889 O O . LYS B 1 87 ? 11.67913 22.47718 -92.85945 1.000 50.73240 86 LYS B O 1
ATOM 3891 N N . GLU B 1 88 ? 13.84495 21.88243 -92.65308 1.000 49.52436 87 GLU B N 1
ATOM 3892 C CA . GLU B 1 88 ? 14.17524 22.31765 -94.00940 1.000 49.86651 87 GLU B CA 1
ATOM 3893 C C . GLU B 1 88 ? 13.55988 21.40680 -95.06388 1.000 50.94558 87 GLU B C 1
ATOM 3894 O O . GLU B 1 88 ? 13.30374 21.85091 -96.18658 1.000 51.78779 87 GLU B O 1
ATOM 3900 N N . ALA B 1 89 ? 13.31095 20.14192 -94.72797 1.000 52.59578 88 ALA B N 1
ATOM 3901 C CA . ALA B 1 89 ? 12.61210 19.23657 -95.63022 1.000 53.94594 88 ALA B CA 1
ATOM 3902 C C . ALA B 1 89 ? 11.10090 19.43188 -95.60399 1.000 55.34348 88 ALA B C 1
ATOM 3903 O O . ALA B 1 89 ? 10.40158 18.86427 -96.45318 1.000 56.56468 88 ALA B O 1
ATOM 3905 N N . GLY B 1 90 ? 10.58891 20.21955 -94.66285 1.000 54.67234 89 GLY B N 1
ATOM 3906 C CA . GLY B 1 90 ? 9.15999 20.42694 -94.54129 1.000 54.51180 89 GLY B CA 1
ATOM 3907 C C . GLY B 1 90 ? 8.39886 19.23921 -94.00011 1.000 54.06438 89 GLY B C 1
ATOM 3908 O O . GLY B 1 90 ? 7.22447 19.06082 -94.33740 1.000 54.75130 89 GLY B O 1
ATOM 3909 N N . ILE B 1 91 ? 9.02819 18.42691 -93.15515 1.000 53.02478 90 ILE B N 1
ATOM 3910 C CA . ILE B 1 91 ? 8.45283 17.16917 -92.69391 1.000 52.18257 90 ILE B CA 1
ATOM 3911 C C . ILE B 1 91 ? 8.26989 17.23920 -91.18494 1.000 51.74831 90 ILE B C 1
ATOM 3912 O O . ILE B 1 91 ? 9.21421 17.56679 -90.45835 1.000 51.23509 90 ILE B O 1
ATOM 3917 N N . GLN B 1 92 ? 7.05703 16.93139 -90.72110 1.000 51.64830 91 GLN B N 1
ATOM 3918 C CA . GLN B 1 92 ? 6.75754 16.99712 -89.29750 1.000 51.08507 91 GLN B CA 1
ATOM 3919 C C . GLN B 1 92 ? 7.70539 16.10117 -88.51605 1.000 49.80597 91 GLN B C 1
ATOM 3920 O O . GLN B 1 92 ? 8.07983 15.01945 -88.97126 1.000 50.03495 91 GLN B O 1
ATOM 3922 N N . PHE B 1 93 ? 8.08772 16.56433 -87.32688 1.000 48.64531 92 PHE B N 1
ATOM 3923 C CA . PHE B 1 93 ? 9.08635 15.88187 -86.50654 1.000 47.90574 92 PHE B CA 1
ATOM 3924 C C . PHE B 1 93 ? 8.69527 16.11227 -85.04910 1.000 48.70847 92 PHE B C 1
ATOM 3925 O O . PHE B 1 93 ? 8.96262 17.18485 -84.50154 1.000 50.27708 92 PHE B O 1
ATOM 3933 N N . ASP B 1 94 ? 8.06073 15.11109 -84.43625 1.000 48.05050 93 ASP B N 1
ATOM 3934 C CA . ASP B 1 94 ? 7.56728 15.21361 -83.06206 1.000 48.22157 93 ASP B CA 1
ATOM 3935 C C . ASP B 1 94 ? 8.64461 14.67850 -82.12960 1.000 47.43990 93 ASP B C 1
ATOM 3936 O O . ASP B 1 94 ? 8.76808 13.46953 -81.93017 1.000 47.53991 93 ASP B O 1
ATOM 3941 N N . GLU B 1 95 ? 9.41296 15.58682 -81.53519 1.000 46.59506 94 GLU B N 1
ATOM 3942 C CA . GLU B 1 95 ? 10.50269 15.17663 -80.66426 1.000 45.35017 94 GLU B CA 1
ATOM 3943 C C . GLU B 1 95 ? 10.01788 14.55545 -79.36086 1.000 44.26057 94 GLU B C 1
ATOM 3944 O O . GLU B 1 95 ? 10.79259 13.84913 -78.70814 1.000 44.07897 94 GLU B O 1
ATOM 3950 N N . SER B 1 96 ? 8.76381 14.78725 -78.96476 1.000 43.59207 95 SER B N 1
ATOM 3951 C CA . SER B 1 96 ? 8.28381 14.20320 -77.71630 1.000 43.06832 95 SER B CA 1
ATOM 3952 C C . SER B 1 96 ? 8.11315 12.69232 -77.79642 1.000 41.41812 95 SER B C 1
ATOM 3953 O O . SER B 1 96 ? 7.91304 12.05280 -76.75215 1.000 41.99188 95 SER B O 1
ATOM 3956 N N . GLN B 1 97 ? 8.18325 12.10819 -78.99664 1.000 39.98374 96 GLN B N 1
ATOM 3957 C CA . GLN B 1 97 ? 7.95749 10.67511 -79.11781 1.000 39.21523 96 GLN B CA 1
ATOM 3958 C C . GLN B 1 97 ? 9.10669 9.87409 -78.52567 1.000 37.83612 96 GLN B C 1
ATOM 3959 O O . GLN B 1 97 ? 8.90629 8.73270 -78.09814 1.000 38.77307 96 GLN B O 1
ATOM 3965 N N . PHE B 1 98 ? 10.30901 10.43892 -78.50154 1.000 36.78599 97 PHE B N 1
ATOM 3966 C CA . PHE B 1 98 ? 11.46797 9.71205 -78.00833 1.000 34.44360 97 PHE B CA 1
ATOM 3967 C C . PHE B 1 98 ? 11.43022 9.63187 -76.49004 1.000 33.51981 97 PHE B C 1
ATOM 3968 O O . PHE B 1 98 ? 10.88788 10.51184 -75.81162 1.000 35.42793 97 PHE B O 1
ATOM 3976 N N . VAL B 1 99 ? 11.98198 8.54633 -75.95478 1.000 32.07227 98 VAL B N 1
ATOM 3977 C CA . VAL B 1 99 ? 12.16934 8.44293 -74.50893 1.000 30.91686 98 VAL B CA 1
ATOM 3978 C C . VAL B 1 99 ? 13.12431 9.55368 -74.07753 1.000 30.33522 98 VAL B C 1
ATOM 3979 O O . VAL B 1 99 ? 14.22512 9.65990 -74.63314 1.000 29.08507 98 VAL B O 1
ATOM 3983 N N . PRO B 1 100 ? 12.74763 10.41481 -73.12568 1.000 31.09847 99 PRO B N 1
ATOM 3984 C CA . PRO B 1 100 ? 13.59024 11.59589 -72.83461 1.000 31.14321 99 PRO B CA 1
ATOM 3985 C C . PRO B 1 100 ? 15.00873 11.28128 -72.40527 1.000 29.89043 99 PRO B C 1
ATOM 3986 O O . PRO B 1 100 ? 15.92939 12.02478 -72.75858 1.000 31.59326 99 PRO B O 1
ATOM 3990 N N . THR B 1 101 ? 15.22108 10.23090 -71.62068 1.000 29.41668 100 THR B N 1
ATOM 3991 C CA . THR B 1 101 ? 16.58818 9.91980 -71.24774 1.000 28.16917 100 THR B CA 1
ATOM 3992 C C . THR B 1 101 ? 17.36828 9.28993 -72.39090 1.000 29.04296 100 THR B C 1
ATOM 3993 O O . THR B 1 101 ? 18.59009 9.15920 -72.28154 1.000 30.68526 100 THR B O 1
ATOM 3997 N N . VAL B 1 102 ? 16.70175 8.90743 -73.48080 1.000 27.75596 101 VAL B N 1
ATOM 3998 C CA . VAL B 1 102 ? 17.39308 8.38188 -74.65319 1.000 27.28748 101 VAL B CA 1
ATOM 3999 C C . VAL B 1 102 ? 17.78813 9.50502 -75.59432 1.000 27.81123 101 VAL B C 1
ATOM 4000 O O . VAL B 1 102 ? 18.93755 9.58224 -76.02166 1.000 29.27983 101 VAL B O 1
ATOM 4004 N N . SER B 1 103 ? 16.85168 10.39883 -75.91796 1.000 27.45856 102 SER B N 1
ATOM 4005 C CA . SER B 1 103 ? 17.15219 11.49848 -76.82567 1.000 28.93768 102 SER B CA 1
ATOM 4006 C C . SER B 1 103 ? 17.94500 12.60232 -76.15034 1.000 28.90873 102 SER B C 1
ATOM 4007 O O . SER B 1 103 ? 18.59477 13.40079 -76.83740 1.000 29.66145 102 SER B O 1
ATOM 4010 N N . GLY B 1 104 ? 17.91692 12.66563 -74.81974 1.000 28.67975 103 GLY B N 1
ATOM 4011 C CA . GLY B 1 104 ? 18.52972 13.78608 -74.12777 1.000 28.04547 103 GLY B CA 1
ATOM 4012 C C . GLY B 1 104 ? 20.02415 13.88253 -74.34826 1.000 28.08231 103 GLY B C 1
ATOM 4013 O O . GLY B 1 104 ? 20.58099 14.98747 -74.37505 1.000 28.95347 103 GLY B O 1
ATOM 4014 N N . TYR B 1 105 ? 20.69476 12.73766 -74.50447 1.000 26.94007 104 TYR B N 1
ATOM 4015 C CA . TYR B 1 105 ? 22.13467 12.74090 -74.74647 1.000 25.18986 104 TYR B CA 1
ATOM 4016 C C . TYR B 1 105 ? 22.46914 13.52445 -76.00200 1.000 24.75823 104 TYR B C 1
ATOM 4017 O O . TYR B 1 105 ? 23.55581 14.09835 -76.09554 1.000 27.25327 104 TYR B O 1
ATOM 4026 N N . TYR B 1 106 ? 21.52553 13.60378 -76.94022 1.000 25.09775 105 TYR B N 1
ATOM 4027 C CA . TYR B 1 106 ? 21.77035 14.10746 -78.28464 1.000 25.71361 105 TYR B CA 1
ATOM 4028 C C . TYR B 1 106 ? 21.01432 15.40070 -78.55661 1.000 26.95586 105 TYR B C 1
ATOM 4029 O O . TYR B 1 106 ? 20.79764 15.75277 -79.72560 1.000 28.26655 105 TYR B O 1
ATOM 4038 N N . SER B 1 107 ? 20.62528 16.12121 -77.50891 1.000 29.56933 106 SER B N 1
ATOM 4039 C CA . SER B 1 107 ? 19.73909 17.26809 -77.59287 1.000 32.24860 106 SER B CA 1
ATOM 4040 C C . SER B 1 107 ? 20.53382 18.56313 -77.48171 1.000 32.25124 106 SER B C 1
ATOM 4041 O O . SER B 1 107 ? 21.56939 18.62385 -76.81229 1.000 32.03805 106 SER B O 1
ATOM 4044 N N . ASP B 1 108 ? 20.04227 19.60297 -78.16137 1.000 32.84868 107 ASP B N 1
ATOM 4045 C CA . ASP B 1 108 ? 20.67316 20.91338 -78.07529 1.000 34.33570 107 ASP B CA 1
ATOM 4046 C C . ASP B 1 108 ? 20.60894 21.45704 -76.65255 1.000 34.62520 107 ASP B C 1
ATOM 4047 O O . ASP B 1 108 ? 19.56403 21.41192 -75.99814 1.000 34.74364 107 ASP B O 1
ATOM 4052 N N . SER B 1 109 ? 21.73009 22.02270 -76.19612 1.000 34.82786 108 SER B N 1
ATOM 4053 C CA . SER B 1 109 ? 21.84739 22.44758 -74.80573 1.000 37.08603 108 SER B CA 1
ATOM 4054 C C . SER B 1 109 ? 20.98176 23.65306 -74.48382 1.000 37.56240 108 SER B C 1
ATOM 4055 O O . SER B 1 109 ? 20.67461 23.87392 -73.31170 1.000 37.45975 108 SER B O 1
ATOM 4058 N N . LYS B 1 110 ? 20.60805 24.45328 -75.47990 1.000 38.88098 109 LYS B N 1
ATOM 4059 C CA . LYS B 1 110 ? 19.75766 25.60930 -75.23748 1.000 40.53118 109 LYS B CA 1
ATOM 4060 C C . LYS B 1 110 ? 18.30820 25.38451 -75.64320 1.000 41.89976 109 LYS B C 1
ATOM 4061 O O . LYS B 1 110 ? 17.41404 25.94683 -75.01752 1.000 44.53166 109 LYS B O 1
ATOM 4063 N N . THR B 1 111 ? 18.03185 24.56090 -76.65519 1.000 39.80214 110 THR B N 1
ATOM 4064 C CA . THR B 1 111 ? 16.66375 24.43587 -77.13829 1.000 39.30998 110 THR B CA 1
ATOM 4065 C C . THR B 1 111 ? 16.03729 23.07650 -76.87634 1.000 39.65739 110 THR B C 1
ATOM 4066 O O . THR B 1 111 ? 14.80623 22.96283 -76.92159 1.000 41.11546 110 THR B O 1
ATOM 4070 N N . GLY B 1 112 ? 16.83870 22.05656 -76.59648 1.000 37.76505 111 GLY B N 1
ATOM 4071 C CA . GLY B 1 112 ? 16.33217 20.70809 -76.44946 1.000 37.48871 111 GLY B CA 1
ATOM 4072 C C . GLY B 1 112 ? 16.02588 20.01711 -77.75883 1.000 36.60439 111 GLY B C 1
ATOM 4073 O O . GLY B 1 112 ? 15.58472 18.85882 -77.74902 1.000 37.87296 111 GLY B O 1
ATOM 4074 N N . HIS B 1 113 ? 16.24121 20.68140 -78.88910 1.000 36.30172 112 HIS B N 1
ATOM 4075 C CA . HIS B 1 113 ? 15.98996 20.04784 -80.17400 1.000 37.32290 112 HIS B CA 1
ATOM 4076 C C . HIS B 1 113 ? 17.07048 19.01753 -80.47320 1.000 35.90430 112 HIS B C 1
ATOM 4077 O O . HIS B 1 113 ? 18.20609 19.11642 -79.99795 1.000 35.16474 112 HIS B O 1
ATOM 4084 N N . LEU B 1 114 ? 16.70350 18.01868 -81.27096 1.000 34.27516 113 LEU B N 1
ATOM 4085 C CA . LEU B 1 114 ? 17.58518 16.88268 -81.53371 1.000 32.51179 113 LEU B CA 1
ATOM 4086 C C . LEU B 1 114 ? 18.70234 17.26665 -82.49940 1.000 30.23257 113 LEU B C 1
ATOM 4087 O O . LEU B 1 114 ? 18.44908 17.73439 -83.62408 1.000 31.11689 113 LEU B O 1
ATOM 4092 N N . LEU B 1 115 ? 19.93966 17.11130 -82.03305 1.000 28.35340 114 LEU B N 1
ATOM 4093 C CA . LEU B 1 115 ? 21.10445 17.26847 -82.89073 1.000 28.66396 114 LEU B CA 1
ATOM 4094 C C . LEU B 1 115 ? 21.33763 16.02365 -83.71997 1.000 26.77953 114 LEU B C 1
ATOM 4095 O O . LEU B 1 115 ? 21.60698 16.12841 -84.92033 1.000 26.98745 114 LEU B O 1
ATOM 4100 N N . SER B 1 116 ? 21.24718 14.85036 -83.10399 1.000 25.81625 115 SER B N 1
ATOM 4101 C CA . SER B 1 116 ? 21.36791 13.57985 -83.79960 1.000 24.18711 115 SER B CA 1
ATOM 4102 C C . SER B 1 116 ? 20.22687 12.69205 -83.34132 1.000 24.46609 115 SER B C 1
ATOM 4103 O O . SER B 1 116 ? 19.59825 12.96402 -82.31576 1.000 27.39539 115 SER B O 1
ATOM 4106 N N . GLN B 1 117 ? 19.96024 11.61712 -84.07133 1.000 22.50796 116 GLN B N 1
ATOM 4107 C CA . GLN B 1 117 ? 18.82621 10.76909 -83.72897 1.000 22.20793 116 GLN B CA 1
ATOM 4108 C C . GLN B 1 117 ? 19.31864 9.50428 -83.04775 1.000 21.19728 116 GLN B C 1
ATOM 4109 O O . GLN B 1 117 ? 20.13659 8.78796 -83.63554 1.000 21.51311 116 GLN B O 1
ATOM 4115 N N . PRO B 1 118 ? 18.93131 9.22376 -81.79235 1.000 21.83683 117 PRO B N 1
ATOM 4116 C CA . PRO B 1 118 ? 19.36253 7.96618 -81.15778 1.000 21.23939 117 PRO B CA 1
ATOM 4117 C C . PRO B 1 118 ? 18.97212 6.81271 -82.06154 1.000 20.87882 117 PRO B C 1
ATOM 4118 O O . PRO B 1 118 ? 17.89247 6.80874 -82.65945 1.000 22.37110 117 PRO B O 1
ATOM 4122 N N . PHE B 1 119 ? 19.86646 5.83559 -82.18342 1.000 20.41297 118 PHE B N 1
ATOM 4123 C CA . PHE B 1 119 ? 19.58876 4.69343 -83.04598 1.000 21.58153 118 PHE B CA 1
ATOM 4124 C C . PHE B 1 119 ? 19.70169 3.39513 -82.25635 1.000 20.68406 118 PHE B C 1
ATOM 4125 O O . PHE B 1 119 ? 18.69036 2.73720 -82.02410 1.000 21.99211 118 PHE B O 1
ATOM 4133 N N . ASN B 1 120 ? 20.90047 2.97148 -81.91011 1.000 19.98924 119 ASN B N 1
ATOM 4134 C CA . ASN B 1 120 ? 21.12150 1.77132 -81.10100 1.000 19.58130 119 ASN B CA 1
ATOM 4135 C C . ASN B 1 120 ? 21.52528 2.24600 -79.70486 1.000 17.93636 119 ASN B C 1
ATOM 4136 O O . ASN B 1 120 ? 22.65945 2.69270 -79.49664 1.000 18.47590 119 ASN B O 1
ATOM 4141 N N . SER B 1 121 ? 20.56682 2.25381 -78.79383 1.000 18.91806 120 SER B N 1
ATOM 4142 C CA . SER B 1 121 ? 20.80222 2.80627 -77.45614 1.000 19.48655 120 SER B CA 1
ATOM 4143 C C . SER B 1 121 ? 20.74833 1.69629 -76.41002 1.000 20.30770 120 SER B C 1
ATOM 4144 O O . SER B 1 121 ? 19.96975 0.75262 -76.53088 1.000 20.64984 120 SER B O 1
ATOM 4147 N N . SER B 1 122 ? 21.61235 1.80737 -75.40838 1.000 20.06030 121 SER B N 1
ATOM 4148 C CA . SER B 1 122 ? 21.72895 0.78941 -74.37701 1.000 20.96304 121 SER B CA 1
ATOM 4149 C C . SER B 1 122 ? 21.85128 1.50418 -73.04587 1.000 20.68669 121 SER B C 1
ATOM 4150 O O . SER B 1 122 ? 22.07144 2.70836 -72.97955 1.000 20.90777 121 SER B O 1
ATOM 4153 N N . THR B 1 123 ? 21.72668 0.73117 -71.97164 1.000 20.25506 122 THR B N 1
ATOM 4154 C CA . THR B 1 123 ? 22.01449 1.24346 -70.63642 1.000 21.16833 122 THR B CA 1
ATOM 4155 C C . THR B 1 123 ? 22.42881 0.05434 -69.79492 1.000 21.28676 122 THR B C 1
ATOM 4156 O O . THR B 1 123 ? 22.04618 -1.06988 -70.09983 1.000 20.95514 122 THR B O 1
ATOM 4160 N N . PRO B 1 124 ? 23.23714 0.26090 -68.75698 1.000 21.71050 123 PRO B N 1
ATOM 4161 C CA . PRO B 1 124 ? 23.69347 -0.89182 -67.96060 1.000 21.34993 123 PRO B CA 1
ATOM 4162 C C . PRO B 1 124 ? 22.58894 -1.41504 -67.06058 1.000 21.43152 123 PRO B C 1
ATOM 4163 O O . PRO B 1 124 ? 21.81529 -0.64324 -66.48538 1.000 21.44204 123 PRO B O 1
ATOM 4167 N N . VAL B 1 125 ? 22.52964 -2.73753 -66.93337 1.000 19.89975 124 VAL B N 1
ATOM 4168 C CA . VAL B 1 125 ? 21.57957 -3.38214 -66.03722 1.000 19.09966 124 VAL B CA 1
ATOM 4169 C C . VAL B 1 125 ? 22.31918 -4.45789 -65.26809 1.000 19.07597 124 VAL B C 1
ATOM 4170 O O . VAL B 1 125 ? 23.46810 -4.78241 -65.54633 1.000 20.31823 124 VAL B O 1
ATOM 4174 N N . LEU B 1 126 ? 21.63905 -4.99997 -64.25353 1.000 18.45484 125 LEU B N 1
ATOM 4175 C CA . LEU B 1 126 ? 22.20600 -6.05199 -63.41401 1.000 19.24968 125 LEU B CA 1
ATOM 4176 C C . LEU B 1 126 ? 21.69861 -7.42066 -63.85170 1.000 19.97345 125 LEU B C 1
ATOM 4177 O O . LEU B 1 126 ? 20.49184 -7.68760 -63.80095 1.000 21.89999 125 LEU B O 1
ATOM 4182 N N . TYR B 1 127 ? 22.60881 -8.29556 -64.23724 1.000 19.49971 126 TYR B N 1
ATOM 4183 C CA . TYR B 1 127 ? 22.26485 -9.67247 -64.54642 1.000 20.45245 126 TYR B CA 1
ATOM 4184 C C . TYR B 1 127 ? 22.65498 -10.52617 -63.35833 1.000 20.12610 126 TYR B C 1
ATOM 4185 O O . TYR B 1 127 ? 23.70724 -10.30181 -62.75144 1.000 21.48679 126 TYR B O 1
ATOM 4194 N N . TYR B 1 128 ? 21.77835 -11.45216 -62.97401 1.000 20.95251 127 TYR B N 1
ATOM 4195 C CA . TYR B 1 128 ? 22.09477 -12.24872 -61.80869 1.000 22.18424 127 TYR B CA 1
ATOM 4196 C C . TYR B 1 128 ? 21.62653 -13.67606 -62.01942 1.000 23.86076 127 TYR B C 1
ATOM 4197 O O . TYR B 1 128 ? 20.68016 -13.93851 -62.76112 1.000 23.74232 127 TYR B O 1
ATOM 4206 N N . ASN B 1 129 ? 22.30144 -14.59555 -61.34187 1.000 24.47662 128 ASN B N 1
ATOM 4207 C CA . ASN B 1 129 ? 22.08711 -16.02399 -61.51289 1.000 25.38989 128 ASN B CA 1
ATOM 4208 C C . ASN B 1 129 ? 21.16383 -16.47951 -60.37808 1.000 25.03721 128 ASN B C 1
ATOM 4209 O O . ASN B 1 129 ? 21.56695 -16.51439 -59.20025 1.000 24.91088 128 ASN B O 1
ATOM 4214 N N . LYS B 1 130 ? 19.90306 -16.76460 -60.71877 1.000 24.38187 129 LYS B N 1
ATOM 4215 C CA . LYS B 1 130 ? 18.91275 -17.09631 -59.68844 1.000 24.42135 129 LYS B CA 1
ATOM 4216 C C . LYS B 1 130 ? 19.22346 -18.41777 -59.01031 1.000 27.33749 129 LYS B C 1
ATOM 4217 O O . LYS B 1 130 ? 18.89704 -18.60133 -57.82771 1.000 27.69543 129 LYS B O 1
ATOM 4223 N N . ASP B 1 131 ? 19.84681 -19.34571 -59.73091 1.000 28.26128 130 ASP B N 1
ATOM 4224 C CA . ASP B 1 131 ? 20.18376 -20.62058 -59.11583 1.000 28.15601 130 ASP B CA 1
ATOM 4225 C C . ASP B 1 131 ? 21.26478 -20.44384 -58.05465 1.000 28.87188 130 ASP B C 1
ATOM 4226 O O . ASP B 1 131 ? 21.17741 -21.03135 -56.96525 1.000 28.94294 130 ASP B O 1
ATOM 4231 N N . ALA B 1 132 ? 22.27788 -19.62614 -58.36290 1.000 27.01377 131 ALA B N 1
ATOM 4232 C CA . ALA B 1 132 ? 23.29011 -19.24208 -57.38770 1.000 28.29287 131 ALA B CA 1
ATOM 4233 C C . ALA B 1 132 ? 22.66130 -18.53396 -56.20237 1.000 28.42972 131 ALA B C 1
ATOM 4234 O O . ALA B 1 132 ? 23.00348 -18.82639 -55.05045 1.000 29.40879 131 ALA B O 1
ATOM 4236 N N . PHE B 1 133 ? 21.69550 -17.64351 -56.45517 1.000 26.07681 132 PHE B N 1
ATOM 4237 C CA . PHE B 1 133 ? 20.98235 -17.01783 -55.34629 1.000 24.62401 132 PHE B CA 1
ATOM 4238 C C . PHE B 1 133 ? 20.34381 -18.06844 -54.44524 1.000 25.74256 132 PHE B C 1
ATOM 4239 O O . PHE B 1 133 ? 20.50918 -18.03617 -53.21867 1.000 25.92942 132 PHE B O 1
ATOM 4247 N N . LYS B 1 134 ? 19.61393 -19.01685 -55.04154 1.000 25.87942 133 LYS B N 1
ATOM 4248 C CA . LYS B 1 134 ? 18.93870 -20.03381 -54.24376 1.000 28.13758 133 LYS B CA 1
ATOM 4249 C C . LYS B 1 134 ? 19.94031 -20.85377 -53.44297 1.000 30.29311 133 LYS B C 1
ATOM 4250 O O . LYS B 1 134 ? 19.70278 -21.15007 -52.27013 1.000 31.92751 133 LYS B O 1
ATOM 4252 N N . LYS B 1 135 ? 21.08813 -21.19400 -54.03787 1.000 31.00109 134 LYS B N 1
ATOM 4253 C CA . LYS B 1 135 ? 22.08699 -21.97262 -53.30163 1.000 32.56706 134 LYS B CA 1
ATOM 4254 C C . LYS B 1 135 ? 22.67358 -21.18860 -52.12552 1.000 32.46705 134 LYS B C 1
ATOM 4255 O O . LYS B 1 135 ? 23.04703 -21.77468 -51.10285 1.000 34.64100 134 LYS B O 1
ATOM 4257 N N . ALA B 1 136 ? 22.75139 -19.87246 -52.25205 1.000 28.91399 135 ALA B N 1
ATOM 4258 C CA . ALA B 1 136 ? 23.29919 -18.99142 -51.24114 1.000 29.22192 135 ALA B CA 1
ATOM 4259 C C . ALA B 1 136 ? 22.25822 -18.56795 -50.21721 1.000 27.97441 135 ALA B C 1
ATOM 4260 O O . ALA B 1 136 ? 22.60048 -17.83362 -49.27884 1.000 29.60618 135 ALA B O 1
ATOM 4262 N N . GLY B 1 137 ? 20.99905 -18.98967 -50.37825 1.000 27.12957 136 GLY B N 1
ATOM 4263 C CA . GLY B 1 137 ? 19.93868 -18.60128 -49.45378 1.000 25.97943 136 GLY B CA 1
ATOM 4264 C C . GLY B 1 137 ? 19.37577 -17.21970 -49.70025 1.000 25.80573 136 GLY B C 1
ATOM 4265 O O . GLY B 1 137 ? 18.62986 -16.69694 -48.86528 1.000 27.38749 136 GLY B O 1
ATOM 4266 N N . LEU B 1 138 ? 19.70135 -16.61538 -50.83370 1.000 24.17395 137 LEU B N 1
ATOM 4267 C CA . LEU B 1 138 ? 19.14745 -15.33535 -51.25094 1.000 22.22635 137 LEU B CA 1
ATOM 4268 C C . LEU B 1 138 ? 17.84241 -15.57279 -52.00190 1.000 22.52375 137 LEU B C 1
ATOM 4269 O O . LEU B 1 138 ? 17.73728 -16.50415 -52.79816 1.000 23.52650 137 LEU B O 1
ATOM 4274 N N . ASP B 1 139 ? 16.86594 -14.70411 -51.77457 1.000 21.59206 138 ASP B N 1
ATOM 4275 C CA . ASP B 1 139 ? 15.59028 -14.78187 -52.47914 1.000 21.19201 138 ASP B CA 1
ATOM 4276 C C . ASP B 1 139 ? 15.83848 -14.66285 -53.98206 1.000 20.58405 138 ASP B C 1
ATOM 4277 O O . ASP B 1 139 ? 16.40459 -13.65393 -54.43953 1.000 20.18663 138 ASP B O 1
ATOM 4282 N N . PRO B 1 140 ? 15.50361 -15.68176 -54.76636 1.000 20.96041 139 PRO B N 1
ATOM 4283 C CA . PRO B 1 140 ? 15.85231 -15.64675 -56.19576 1.000 23.39491 139 PRO B CA 1
ATOM 4284 C C . PRO B 1 140 ? 15.09517 -14.58816 -56.98745 1.000 23.66600 139 PRO B C 1
ATOM 4285 O O . PRO B 1 140 ? 15.44894 -14.32959 -58.14856 1.000 24.56347 139 PRO B O 1
ATOM 4289 N N . GLU B 1 141 ? 14.07756 -13.95187 -56.40953 1.000 21.93947 140 GLU B N 1
ATOM 4290 C CA . GLU B 1 141 ? 13.34168 -12.88779 -57.08590 1.000 22.37900 140 GLU B CA 1
ATOM 4291 C C . GLU B 1 141 ? 13.64485 -11.50203 -56.51679 1.000 22.06054 140 GLU B C 1
ATOM 4292 O O . GLU B 1 141 ? 12.94112 -10.53035 -56.83800 1.000 24.73981 140 GLU B O 1
ATOM 4298 N N . GLN B 1 142 ? 14.72132 -11.36080 -55.74739 1.000 22.02633 141 GLN B N 1
ATOM 4299 C CA . GLN B 1 142 ? 15.09941 -10.06293 -55.17881 1.000 22.90538 141 GLN B CA 1
ATOM 4300 C C . GLN B 1 142 ? 16.53639 -9.73250 -55.57463 1.000 22.53954 141 GLN B C 1
ATOM 4301 O O . GLN B 1 142 ? 17.45675 -9.90578 -54.77903 1.000 23.69231 141 GLN B O 1
ATOM 4303 N N . PRO B 1 143 ? 16.77629 -9.20886 -56.77693 1.000 21.30255 142 PRO B N 1
ATOM 4304 C CA . PRO B 1 143 ? 18.11202 -8.69602 -57.06870 1.000 21.67365 142 PRO B CA 1
ATOM 4305 C C . PRO B 1 143 ? 18.44391 -7.54313 -56.14549 1.000 21.05252 142 PRO B C 1
ATOM 4306 O O . PRO B 1 143 ? 17.54944 -6.80925 -55.69312 1.000 22.06317 142 PRO B O 1
ATOM 4310 N N . PRO B 1 144 ? 19.71703 -7.33164 -55.84865 1.000 20.95514 143 PRO B N 1
ATOM 4311 C CA . PRO B 1 144 ? 20.07351 -6.20458 -54.96988 1.000 21.44204 143 PRO B CA 1
ATOM 4312 C C . PRO B 1 144 ? 19.78603 -4.86819 -55.65795 1.000 21.50258 143 PRO B C 1
ATOM 4313 O O . PRO B 1 144 ? 20.20006 -4.64604 -56.79630 1.000 22.15266 143 PRO B O 1
ATOM 4317 N N . LYS B 1 145 ? 19.08556 -3.97213 -54.96496 1.000 20.98936 144 LYS B N 1
ATOM 4318 C CA . LYS B 1 145 ? 18.74591 -2.65930 -55.50027 1.000 22.54481 144 LYS B CA 1
ATOM 4319 C C . LYS B 1 145 ? 19.81874 -1.60937 -55.26223 1.000 22.74220 144 LYS B C 1
ATOM 4320 O O . LYS B 1 145 ? 19.85296 -0.58235 -55.95411 1.000 22.65535 144 LYS B O 1
ATOM 4326 N N . THR B 1 146 ? 20.68034 -1.83287 -54.27991 1.000 21.98421 145 THR B N 1
ATOM 4327 C CA . THR B 1 146 ? 21.70917 -0.86914 -53.92215 1.000 20.52878 145 THR B CA 1
ATOM 4328 C C . THR B 1 146 ? 23.06048 -1.54324 -53.96120 1.000 20.93672 145 THR B C 1
ATOM 4329 O O . THR B 1 146 ? 23.17258 -2.75938 -53.81193 1.000 21.82104 145 THR B O 1
ATOM 4333 N N . TRP B 1 147 ? 24.10308 -0.72123 -54.11929 1.000 21.39467 146 TRP B N 1
ATOM 4334 C CA . TRP B 1 147 ? 25.44632 -1.27124 -54.09358 1.000 22.17634 146 TRP B CA 1
ATOM 4335 C C . TRP B 1 147 ? 25.73448 -1.90791 -52.73757 1.000 24.03183 146 TRP B C 1
ATOM 4336 O O . TRP B 1 147 ? 26.44645 -2.91637 -52.67642 1.000 23.62125 146 TRP B O 1
ATOM 4347 N N . GLN B 1 148 ? 25.18119 -1.32640 -51.65515 1.000 24.98984 147 GLN B N 1
ATOM 4348 C CA . GLN B 1 148 ? 25.36358 -1.87085 -50.31203 1.000 26.58213 147 GLN B CA 1
ATOM 4349 C C . GLN B 1 148 ? 24.78749 -3.28684 -50.20939 1.000 25.48990 147 GLN B C 1
ATOM 4350 O O . GLN B 1 148 ? 25.43106 -4.19914 -49.66975 1.000 26.04786 147 GLN B O 1
ATOM 4356 N N . ASP B 1 149 ? 23.57378 -3.49579 -50.70879 1.000 24.18974 148 ASP B N 1
ATOM 4357 C CA . ASP B 1 149 ? 23.03404 -4.85245 -50.76729 1.000 25.05564 148 ASP B CA 1
ATOM 4358 C C . ASP B 1 149 ? 23.86423 -5.73172 -51.68710 1.000 24.37661 148 ASP B C 1
ATOM 4359 O O . ASP B 1 149 ? 24.14272 -6.88763 -51.37565 1.000 24.82140 148 ASP B O 1
ATOM 4364 N N . LEU B 1 150 ? 24.25152 -5.20314 -52.85288 1.000 22.97907 149 LEU B N 1
ATOM 4365 C CA . LEU B 1 150 ? 25.03034 -6.01043 -53.78707 1.000 24.28449 149 LEU B CA 1
ATOM 4366 C C . LEU B 1 150 ? 26.29921 -6.53959 -53.12321 1.000 25.65308 149 LEU B C 1
ATOM 4367 O O . LEU B 1 150 ? 26.67986 -7.69450 -53.33436 1.000 25.11091 149 LEU B O 1
ATOM 4372 N N . ALA B 1 151 ? 26.99862 -5.67666 -52.37777 1.000 26.32421 150 ALA B N 1
ATOM 4373 C CA . ALA B 1 151 ? 28.20753 -6.09127 -51.67442 1.000 27.39013 150 ALA B CA 1
ATOM 4374 C C . ALA B 1 151 ? 27.91017 -7.22636 -50.70847 1.000 28.58501 150 ALA B C 1
ATOM 4375 O O . ALA B 1 151 ? 28.66239 -8.20174 -50.63826 1.000 30.23257 150 ALA B O 1
ATOM 4377 N N . ASP B 1 152 ? 26.78895 -7.13488 -49.99327 1.000 28.83504 151 ASP B N 1
ATOM 4378 C CA . ASP B 1 152 ? 26.45766 -8.18323 -49.03826 1.000 31.08004 151 ASP B CA 1
ATOM 4379 C C . ASP B 1 152 ? 26.04761 -9.44690 -49.76940 1.000 29.31141 151 ASP B C 1
ATOM 4380 O O . ASP B 1 152 ? 26.47095 -10.54524 -49.40552 1.000 31.01424 151 ASP B O 1
ATOM 4385 N N . TYR B 1 153 ? 25.24564 -9.31114 -50.83007 1.000 26.78479 152 TYR B N 1
ATOM 4386 C CA . TYR B 1 153 ? 24.87256 -10.49578 -51.58519 1.000 25.53727 152 TYR B CA 1
ATOM 4387 C C . TYR B 1 153 ? 26.10150 -11.16092 -52.16309 1.000 27.52172 152 TYR B C 1
ATOM 4388 O O . TYR B 1 153 ? 26.17581 -12.38941 -52.23163 1.000 28.27181 152 TYR B O 1
ATOM 4397 N N . ALA B 1 154 ? 27.02089 -10.35589 -52.71160 1.000 27.42434 153 ALA B N 1
ATOM 4398 C CA . ALA B 1 154 ? 28.21638 -10.93402 -53.30584 1.000 29.81147 153 ALA B CA 1
ATOM 4399 C C . ALA B 1 154 ? 28.98902 -11.72766 -52.27434 1.000 30.02992 153 ALA B C 1
ATOM 4400 O O . ALA B 1 154 ? 29.48931 -12.81657 -52.56794 1.000 30.43260 153 ALA B O 1
ATOM 4402 N N . ALA B 1 155 ? 29.10592 -11.18426 -51.06067 1.000 31.35639 154 ALA B N 1
ATOM 4403 C CA . ALA B 1 155 ? 29.73665 -11.92118 -49.97360 1.000 32.39073 154 ALA B CA 1
ATOM 4404 C C . ALA B 1 155 ? 29.02165 -13.24013 -49.72990 1.000 32.60128 154 ALA B C 1
ATOM 4405 O O . ALA B 1 155 ? 29.66489 -14.28740 -49.57905 1.000 34.38307 154 ALA B O 1
ATOM 4407 N N . LYS B 1 156 ? 27.68241 -13.20432 -49.65688 1.000 31.25638 155 LYS B N 1
ATOM 4408 C CA . LYS B 1 156 ? 26.92992 -14.43889 -49.44101 1.000 29.74041 155 LYS B CA 1
ATOM 4409 C C . LYS B 1 156 ? 27.15302 -15.40914 -50.59124 1.000 28.25602 155 LYS B C 1
ATOM 4410 O O . LYS B 1 156 ? 27.30722 -16.61541 -50.37710 1.000 28.66133 155 LYS B O 1
ATOM 4412 N N . LEU B 1 157 ? 27.18861 -14.89704 -51.82195 1.000 28.06652 156 LEU B N 1
ATOM 4413 C CA . LEU B 1 157 ? 27.37814 -15.76463 -52.97759 1.000 28.37709 156 LEU B CA 1
ATOM 4414 C C . LEU B 1 157 ? 28.76598 -16.39049 -52.99106 1.000 31.36165 156 LEU B C 1
ATOM 4415 O O . LEU B 1 157 ? 28.91358 -17.57676 -53.31878 1.000 30.82212 156 LEU B O 1
ATOM 4420 N N . LYS B 1 158 ? 29.80569 -15.60340 -52.69367 1.000 33.61456 157 LYS B N 1
ATOM 4421 C CA . LYS B 1 158 ? 31.14483 -16.17459 -52.65366 1.000 37.33342 157 LYS B CA 1
ATOM 4422 C C . LYS B 1 158 ? 31.23672 -17.20716 -51.54051 1.000 40.07059 157 LYS B C 1
ATOM 4423 O O . LYS B 1 158 ? 31.79700 -18.29357 -51.72840 1.000 41.28127 157 LYS B O 1
ATOM 4425 N N . ALA B 1 159 ? 30.63755 -16.90916 -50.38732 1.000 41.99714 158 ALA B N 1
ATOM 4426 C CA . ALA B 1 159 ? 30.68812 -17.84852 -49.27010 1.000 43.32888 158 ALA B CA 1
ATOM 4427 C C . ALA B 1 159 ? 29.95749 -19.14798 -49.57498 1.000 44.51586 158 ALA B C 1
ATOM 4428 O O . ALA B 1 159 ? 30.20328 -20.15740 -48.90037 1.000 45.41597 158 ALA B O 1
ATOM 4430 N N . SER B 1 160 ? 29.06807 -19.14199 -50.56671 1.000 44.97645 159 SER B N 1
ATOM 4431 C CA . SER B 1 160 ? 28.25838 -20.30231 -50.90669 1.000 44.17635 159 SER B CA 1
ATOM 4432 C C . SER B 1 160 ? 28.86535 -21.15182 -52.01311 1.000 43.95001 159 SER B C 1
ATOM 4433 O O . SER B 1 160 ? 28.25868 -22.15393 -52.40758 1.000 44.01844 159 SER B O 1
ATOM 4435 N N . GLY B 1 161 ? 30.02886 -20.77659 -52.53490 1.000 43.25255 160 GLY B N 1
ATOM 4436 C CA . GLY B 1 161 ? 30.71764 -21.59916 -53.51721 1.000 42.85251 160 GLY B CA 1
ATOM 4437 C C . GLY B 1 161 ? 30.89408 -20.99501 -54.89561 1.000 42.58142 160 GLY B C 1
ATOM 4438 O O . GLY B 1 161 ? 31.50509 -21.64936 -55.75474 1.000 43.82631 160 GLY B O 1
ATOM 4439 N N . MET B 1 162 ? 30.39177 -19.79388 -55.17563 1.000 40.79963 161 MET B N 1
ATOM 4440 C CA . MET B 1 162 ? 30.64312 -19.17809 -56.47400 1.000 40.02848 161 MET B CA 1
ATOM 4441 C C . MET B 1 162 ? 32.09011 -18.70656 -56.56941 1.000 42.60248 161 MET B C 1
ATOM 4442 O O . MET B 1 162 ? 32.66577 -18.20385 -55.59627 1.000 42.88409 161 MET B O 1
ATOM 4447 N N . LYS B 1 163 ? 32.67984 -18.87187 -57.75735 1.000 42.92883 162 LYS B N 1
ATOM 4448 C CA . LYS B 1 163 ? 34.05852 -18.43768 -57.96991 1.000 43.23150 162 LYS B CA 1
ATOM 4449 C C . LYS B 1 163 ? 34.18209 -16.92333 -57.91025 1.000 41.98135 162 LYS B C 1
ATOM 4450 O O . LYS B 1 163 ? 35.21588 -16.39885 -57.48030 1.000 43.91316 162 LYS B O 1
ATOM 4452 N N . CYS B 1 164 ? 33.14415 -16.21220 -58.32679 1.000 39.32577 163 CYS B N 1
ATOM 4453 C CA . CYS B 1 164 ? 33.14465 -14.76153 -58.39337 1.000 37.72821 163 CYS B CA 1
ATOM 4454 C C . CYS B 1 164 ? 31.77167 -14.29416 -57.94672 1.000 36.73598 163 CYS B C 1
ATOM 4455 O O . CYS B 1 164 ? 30.75782 -14.88461 -58.32518 1.000 36.96759 163 CYS B O 1
ATOM 4458 N N . GLY B 1 165 ? 31.74715 -13.26705 -57.10417 1.000 36.18855 164 GLY B N 1
ATOM 4459 C CA . GLY B 1 165 ? 30.48955 -12.71815 -56.66189 1.000 34.90155 164 GLY B CA 1
ATOM 4460 C C . GLY B 1 165 ? 29.96055 -11.74198 -57.68280 1.000 34.59362 164 GLY B C 1
ATOM 4461 O O . GLY B 1 165 ? 28.85645 -11.91621 -58.20032 1.000 35.24633 164 GLY B O 1
ATOM 4462 N N . TYR B 1 166 ? 30.76248 -10.72273 -57.97089 1.000 34.05408 165 TYR B N 1
ATOM 4463 C CA . TYR B 1 166 ? 30.38766 -9.62096 -58.83859 1.000 32.75130 165 TYR B CA 1
ATOM 4464 C C . TYR B 1 166 ? 31.56756 -9.23292 -59.72791 1.000 33.59087 165 TYR B C 1
ATOM 4465 O O . TYR B 1 166 ? 32.70123 -9.12929 -59.25943 1.000 34.36991 165 TYR B O 1
ATOM 4474 N N . ALA B 1 167 ? 31.30074 -9.00744 -61.01731 1.000 33.74352 166 ALA B N 1
ATOM 4475 C CA . ALA B 1 167 ? 32.33413 -8.54938 -61.94516 1.000 35.40688 166 ALA B CA 1
ATOM 4476 C C . ALA B 1 167 ? 31.68635 -7.63440 -62.95879 1.000 35.83324 166 ALA B C 1
ATOM 4477 O O . ALA B 1 167 ? 30.50883 -7.79531 -63.27244 1.000 37.59661 166 ALA B O 1
ATOM 4479 N N . SER B 1 168 ? 32.47314 -6.68449 -63.47123 1.000 34.51203 167 SER B N 1
ATOM 4480 C CA . SER B 1 168 ? 31.96125 -5.66965 -64.38207 1.000 35.85167 167 SER B CA 1
ATOM 4481 C C . SER B 1 168 ? 33.08742 -5.10223 -65.24144 1.000 36.84389 167 SER B C 1
ATOM 4482 O O . SER B 1 168 ? 34.17155 -4.78570 -64.73769 1.000 36.23592 167 SER B O 1
ATOM 4485 N N . GLY B 1 169 ? 32.81328 -4.95593 -66.53195 1.000 38.65990 168 GLY B N 1
ATOM 4486 C CA . GLY B 1 169 ? 33.61078 -4.12348 -67.41359 1.000 38.00982 168 GLY B CA 1
ATOM 4487 C C . GLY B 1 169 ? 33.08330 -2.70167 -67.42117 1.000 37.77821 168 GLY B C 1
ATOM 4488 O O . GLY B 1 169 ? 32.39031 -2.26430 -66.49496 1.000 36.67019 168 GLY B O 1
ATOM 4489 N N . SER B 1 170 ? 33.42240 -1.97272 -68.48643 1.000 38.04667 169 SER B N 1
ATOM 4490 C CA . SER B 1 170 ? 32.88362 -0.63174 -68.73238 1.000 38.37829 169 SER B CA 1
ATOM 4491 C C . SER B 1 170 ? 32.96907 0.24059 -67.48067 1.000 37.82559 169 SER B C 1
ATOM 4492 O O . SER B 1 170 ? 32.00058 0.86988 -67.05695 1.000 37.20183 169 SER B O 1
ATOM 4495 N N . GLN B 1 171 ? 34.18063 0.31885 -66.93333 1.000 37.82296 170 GLN B N 1
ATOM 4496 C CA . GLN B 1 171 ? 34.37811 0.79283 -65.56646 1.000 37.77821 170 GLN B CA 1
ATOM 4497 C C . GLN B 1 171 ? 33.96567 2.24702 -65.39661 1.000 36.60176 170 GLN B C 1
ATOM 4498 O O . GLN B 1 171 ? 33.13326 2.57558 -64.54245 1.000 38.03088 170 GLN B O 1
ATOM 4504 N N . GLY B 1 172 ? 34.56622 3.14351 -66.17548 1.000 35.08315 171 GLY B N 1
ATOM 4505 C CA . GLY B 1 172 ? 34.15145 4.53173 -66.10645 1.000 34.76996 171 GLY B CA 1
ATOM 4506 C C . GLY B 1 172 ? 32.68201 4.70642 -66.42610 1.000 33.76721 171 GLY B C 1
ATOM 4507 O O . GLY B 1 172 ? 31.96284 5.43883 -65.73818 1.000 33.21188 171 GLY B O 1
ATOM 4508 N N . SER B 1 173 ? 32.22365 4.05588 -67.49976 1.000 31.94067 172 SER B N 1
ATOM 4509 C CA . SER B 1 173 ? 30.83019 4.17819 -67.89603 1.000 29.24824 172 SER B CA 1
ATOM 4510 C C . SER B 1 173 ? 29.88590 3.76096 -66.77547 1.000 27.56120 172 SER B C 1
ATOM 4511 O O . SER B 1 173 ? 28.88115 4.43197 -66.52185 1.000 29.23772 172 SER B O 1
ATOM 4514 N N . ILE B 1 174 ? 30.14285 2.61699 -66.14999 1.000 27.25064 173 ILE B N 1
ATOM 4515 C CA . ILE B 1 174 ? 29.19481 2.11486 -65.15127 1.000 28.06126 173 ILE B CA 1
ATOM 4516 C C . ILE B 1 174 ? 29.45020 2.73887 -63.78289 1.000 27.93493 173 ILE B C 1
ATOM 4517 O O . ILE B 1 174 ? 28.53188 3.25502 -63.13257 1.000 28.34814 173 ILE B O 1
ATOM 4522 N N . GLN B 1 175 ? 30.70225 2.76995 -63.37427 1.000 28.34287 174 GLN B N 1
ATOM 4523 C CA . GLN B 1 175 ? 31.03041 3.12015 -61.99947 1.000 29.41668 174 GLN B CA 1
ATOM 4524 C C . GLN B 1 175 ? 31.20209 4.62052 -61.76723 1.000 29.52722 174 GLN B C 1
ATOM 4525 O O . GLN B 1 175 ? 31.28323 5.04631 -60.59961 1.000 30.26152 174 GLN B O 1
ATOM 4531 N N . LEU B 1 176 ? 31.29375 5.42202 -62.83463 1.000 29.18508 175 LEU B N 1
ATOM 4532 C CA . LEU B 1 176 ? 31.49271 6.86283 -62.69279 1.000 28.66133 175 LEU B CA 1
ATOM 4533 C C . LEU B 1 176 ? 30.47554 7.65393 -63.49908 1.000 29.08243 175 LEU B C 1
ATOM 4534 O O . LEU B 1 176 ? 29.80139 8.54774 -62.97390 1.000 29.19034 175 LEU B O 1
ATOM 4539 N N . GLU B 1 177 ? 30.37818 7.36449 -64.80597 1.000 29.59302 176 GLU B N 1
ATOM 4540 C CA . GLU B 1 177 ? 29.45516 8.12845 -65.63796 1.000 29.31930 176 GLU B CA 1
ATOM 4541 C C . GLU B 1 177 ? 28.01480 7.83824 -65.25056 1.000 28.80082 176 GLU B C 1
ATOM 4542 O O . GLU B 1 177 ? 27.26842 8.73883 -64.84804 1.000 28.82451 176 GLU B O 1
ATOM 4548 N N . ASN B 1 178 ? 27.59216 6.57663 -65.38760 1.000 28.32182 177 ASN B N 1
ATOM 4549 C CA . ASN B 1 178 ? 26.23626 6.21298 -64.97251 1.000 28.62448 177 ASN B CA 1
ATOM 4550 C C . ASN B 1 178 ? 26.05017 6.35809 -63.47544 1.000 28.78766 177 ASN B C 1
ATOM 4551 O O . ASN B 1 178 ? 24.98562 6.79218 -63.01827 1.000 28.44815 177 ASN B O 1
ATOM 4556 N N . PHE B 1 179 ? 27.07971 6.02733 -62.70714 1.000 26.27420 178 PHE B N 1
ATOM 4557 C CA . PHE B 1 179 ? 26.96048 6.18167 -61.26207 1.000 27.23748 178 PHE B CA 1
ATOM 4558 C C . PHE B 1 179 ? 26.55135 7.60568 -60.90363 1.000 28.22707 178 PHE B C 1
ATOM 4559 O O . PHE B 1 179 ? 25.65739 7.82849 -60.08766 1.000 28.43236 178 PHE B O 1
ATOM 4567 N N . SER B 1 180 ? 27.20388 8.59841 -61.50222 1.000 27.90071 179 SER B N 1
ATOM 4568 C CA . SER B 1 180 ? 26.88306 9.98030 -61.16227 1.000 28.09811 179 SER B CA 1
ATOM 4569 C C . SER B 1 180 ? 25.44255 10.33840 -61.53213 1.000 28.27181 179 SER B C 1
ATOM 4570 O O . SER B 1 180 ? 24.67072 10.81718 -60.70134 1.000 27.94019 179 SER B O 1
ATOM 4573 N N . ALA B 1 181 ? 25.03783 10.07581 -62.77714 1.000 27.04272 180 ALA B N 1
ATOM 4574 C CA . ALA B 1 181 ? 23.69048 10.45542 -63.19918 1.000 26.78742 180 ALA B CA 1
ATOM 4575 C C . ALA B 1 181 ? 22.62806 9.76286 -62.34301 1.000 26.32158 180 ALA B C 1
ATOM 4576 O O . ALA B 1 181 ? 21.63765 10.38197 -61.93621 1.000 26.86901 180 ALA B O 1
ATOM 4578 N N . TRP B 1 182 ? 22.77239 8.45596 -62.17795 1.000 25.58465 181 TRP B N 1
ATOM 4579 C CA . TRP B 1 182 ? 21.79071 7.62417 -61.49218 1.000 25.93469 181 TRP B CA 1
ATOM 4580 C C . TRP B 1 182 ? 21.68329 7.97787 -60.02035 1.000 26.62424 181 TRP B C 1
ATOM 4581 O O . TRP B 1 182 ? 20.61818 7.76963 -59.42302 1.000 25.59517 181 TRP B O 1
ATOM 4592 N N . ASN B 1 183 ? 22.73613 8.55236 -59.45641 1.000 26.80321 182 ASN B N 1
ATOM 4593 C CA . ASN B 1 183 ? 22.73943 9.00959 -58.07416 1.000 27.03219 182 ASN B CA 1
ATOM 4594 C C . ASN B 1 183 ? 22.62048 10.53824 -57.96234 1.000 28.25339 182 ASN B C 1
ATOM 4595 O O . ASN B 1 183 ? 22.82665 11.10578 -56.86508 1.000 28.68239 182 ASN B O 1
ATOM 4600 N N . GLY B 1 184 ? 22.23732 11.20968 -59.05422 1.000 29.78252 183 GLY B N 1
ATOM 4601 C CA . GLY B 1 184 ? 21.86017 12.60905 -58.97172 1.000 30.84054 183 GLY B CA 1
ATOM 4602 C C . GLY B 1 184 ? 23.00226 13.58636 -58.88064 1.000 30.73263 183 GLY B C 1
ATOM 4603 O O . GLY B 1 184 ? 22.84188 14.66184 -58.28931 1.000 32.63812 183 GLY B O 1
ATOM 4604 N N . LEU B 1 185 ? 24.16623 13.22331 -59.39989 1.000 30.26415 184 LEU B N 1
ATOM 4605 C CA . LEU B 1 185 ? 25.40303 13.98188 -59.32478 1.000 30.12203 184 LEU B CA 1
ATOM 4606 C C . LEU B 1 185 ? 25.86381 14.33086 -60.72852 1.000 30.54577 184 LEU B C 1
ATOM 4607 O O . LEU B 1 185 ? 25.67300 13.53320 -61.66337 1.000 31.33270 184 LEU B O 1
ATOM 4609 N N . PRO B 1 186 ? 26.55086 15.46012 -60.90122 1.000 31.01161 185 PRO B N 1
ATOM 4610 C CA . PRO B 1 186 ? 27.21782 15.72597 -62.18164 1.000 30.46418 185 PRO B CA 1
ATOM 4611 C C . PRO B 1 186 ? 28.50192 14.91515 -62.32939 1.000 30.32469 185 PRO B C 1
ATOM 4612 O O . PRO B 1 186 ? 29.21355 14.64830 -61.36676 1.000 31.67222 185 PRO B O 1
ATOM 4616 N N . PHE B 1 187 ? 28.82186 14.53859 -63.57798 1.000 30.21678 186 PHE B N 1
ATOM 4617 C CA . PHE B 1 187 ? 30.14099 13.98493 -63.85208 1.000 29.03243 186 PHE B CA 1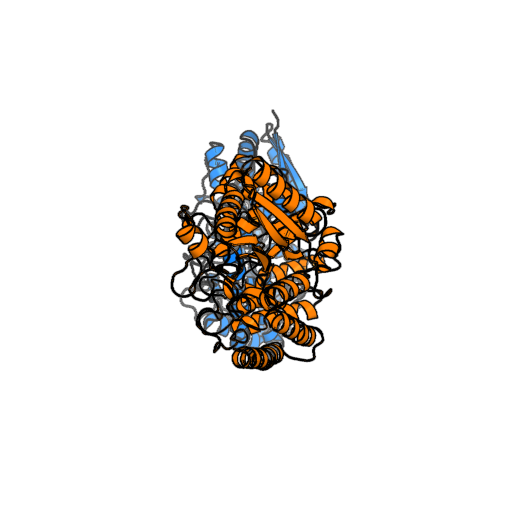
ATOM 4618 C C . PHE B 1 187 ? 31.15054 15.09736 -64.14969 1.000 29.38510 186 PHE B C 1
ATOM 4619 O O . PHE B 1 187 ? 32.36342 14.87666 -64.02479 1.000 29.31404 186 PHE B O 1
ATOM 4627 N N . ALA B 1 188 ? 30.66725 16.25429 -64.62915 1.000 29.69567 187 ALA B N 1
ATOM 4628 C CA . ALA B 1 188 ? 31.50742 17.39512 -64.98676 1.000 29.05085 187 ALA B CA 1
ATOM 4629 C C . ALA B 1 188 ? 30.68775 18.67350 -64.90190 1.000 30.45892 187 ALA B C 1
ATOM 4630 O O . ALA B 1 188 ? 29.45383 18.64902 -64.89603 1.000 31.17216 187 ALA B O 1
ATOM 4632 N N . SER B 1 189 ? 31.39858 19.80422 -64.82607 1.000 32.08806 188 SER B N 1
ATOM 4633 C CA . SER B 1 189 ? 30.75000 21.10075 -64.71126 1.000 33.22767 188 SER B CA 1
ATOM 4634 C C . SER B 1 189 ? 30.08357 21.48117 -66.03152 1.000 33.67772 188 SER B C 1
ATOM 4635 O O . SER B 1 189 ? 30.09294 20.72303 -67.00315 1.000 33.09344 188 SER B O 1
ATOM 4638 N N . LYS B 1 190 ? 29.43258 22.64140 -66.05082 1.000 34.56204 189 LYS B N 1
ATOM 4639 C CA . LYS B 1 190 ? 28.72411 23.11934 -67.24106 1.000 36.44648 189 LYS B CA 1
ATOM 4640 C C . LYS B 1 190 ? 27.66093 22.12920 -67.69703 1.000 36.89653 189 LYS B C 1
ATOM 4641 O O . LYS B 1 190 ? 27.53567 21.83735 -68.88205 1.000 37.26236 189 LYS B O 1
ATOM 4647 N N . ASN B 1 191 ? 26.89941 21.60094 -66.74350 1.000 34.90682 190 ASN B N 1
ATOM 4648 C CA . ASN B 1 191 ? 25.86907 20.61087 -67.01664 1.000 36.53596 190 ASN B CA 1
ATOM 4649 C C . ASN B 1 191 ? 26.43180 19.43963 -67.81988 1.000 35.83588 190 ASN B C 1
ATOM 4650 O O . ASN B 1 191 ? 25.94178 19.09692 -68.90127 1.000 35.04368 190 ASN B O 1
ATOM 4655 N N . ASN B 1 192 ? 27.47568 18.81702 -67.25956 1.000 33.40137 191 ASN B N 1
ATOM 4656 C CA . ASN B 1 192 ? 28.05848 17.60083 -67.83142 1.000 33.60666 191 ASN B CA 1
ATOM 4657 C C . ASN B 1 192 ? 28.65273 17.86263 -69.20513 1.000 33.27767 191 ASN B C 1
ATOM 4658 O O . ASN B 1 192 ? 28.59862 17.01643 -70.11064 1.000 33.18029 191 ASN B O 1
ATOM 4663 N N . GLY B 1 193 ? 29.19700 19.05829 -69.38610 1.000 33.54876 192 GLY B N 1
ATOM 4664 C CA . GLY B 1 193 ? 29.73842 19.48652 -70.65397 1.000 32.49600 192 GLY B CA 1
ATOM 4665 C C . GLY B 1 193 ? 28.75483 20.12129 -71.61585 1.000 34.24358 192 GLY B C 1
ATOM 4666 O O . GLY B 1 193 ? 29.19198 20.71241 -72.61119 1.000 35.56742 192 GLY B O 1
ATOM 4667 N N . PHE B 1 194 ? 27.44970 20.05636 -71.34547 1.000 33.36716 193 PHE B N 1
ATOM 4668 C CA . PHE B 1 194 ? 26.47575 20.58559 -72.29921 1.000 34.38570 193 PHE B CA 1
ATOM 4669 C C . PHE B 1 194 ? 26.66400 22.07618 -72.55414 1.000 36.93601 193 PHE B C 1
ATOM 4670 O O . PHE B 1 194 ? 26.41318 22.54587 -73.67178 1.000 39.33366 193 PHE B O 1
ATOM 4678 N N . ASP B 1 195 ? 27.11424 22.83336 -71.54844 1.000 38.49935 194 ASP B N 1
ATOM 4679 C CA . ASP B 1 195 ? 27.10814 24.28899 -71.63817 1.000 40.27062 194 ASP B CA 1
ATOM 4680 C C . ASP B 1 195 ? 28.44187 24.90402 -72.04140 1.000 41.18915 194 ASP B C 1
ATOM 4681 O O . ASP B 1 195 ? 28.56068 26.13080 -72.03432 1.000 41.79448 194 ASP B O 1
ATOM 4686 N N . GLY B 1 196 ? 29.44036 24.10552 -72.37282 1.000 41.34180 195 GLY B N 1
ATOM 4687 C CA . GLY B 1 196 ? 30.63438 24.67562 -72.96025 1.000 40.94438 195 GLY B CA 1
ATOM 4688 C C . GLY B 1 196 ? 31.82447 23.75893 -72.83877 1.000 40.63382 195 GLY B C 1
ATOM 4689 O O . GLY B 1 196 ? 31.86304 22.83844 -72.03234 1.000 40.12060 195 GLY B O 1
ATOM 4690 N N . THR B 1 197 ? 32.82681 24.03310 -73.66495 1.000 40.23904 196 THR B N 1
ATOM 4691 C CA . THR B 1 197 ? 34.07565 23.28405 -73.65523 1.000 39.48631 196 THR B CA 1
ATOM 4692 C C . THR B 1 197 ? 34.99468 23.70880 -72.53165 1.000 40.26272 196 THR B C 1
ATOM 4693 O O . THR B 1 197 ? 36.11152 23.18377 -72.43457 1.000 41.36022 196 THR B O 1
ATOM 4697 N N . ASP B 1 198 ? 34.56195 24.65562 -71.70641 1.000 39.22839 197 ASP B N 1
ATOM 4698 C CA . ASP B 1 198 ? 35.30655 25.03452 -70.51624 1.000 39.93110 197 ASP B CA 1
ATOM 4699 C C . ASP B 1 198 ? 34.97829 24.16687 -69.30649 1.000 39.24681 197 ASP B C 1
ATOM 4700 O O . ASP B 1 198 ? 35.40342 24.49451 -68.19443 1.000 40.04427 197 ASP B O 1
ATOM 4705 N N . ALA B 1 199 ? 34.23600 23.07882 -69.49206 1.000 37.77821 198 ALA B N 1
ATOM 4706 C CA . ALA B 1 199 ? 33.82142 22.22877 -68.38328 1.000 36.57017 198 ALA B CA 1
ATOM 4707 C C . ALA B 1 199 ? 35.03806 21.58566 -67.73211 1.000 35.77534 198 ALA B C 1
ATOM 4708 O O . ALA B 1 199 ? 36.08317 21.38578 -68.35252 1.000 36.04116 198 ALA B O 1
ATOM 4710 N N . VAL B 1 200 ? 34.87319 21.22690 -66.46493 1.000 34.53309 199 VAL B N 1
ATOM 4711 C CA . VAL B 1 200 ? 35.89014 20.51144 -65.71702 1.000 32.49863 199 VAL B CA 1
ATOM 4712 C C . VAL B 1 200 ? 35.27581 19.26098 -65.09037 1.000 31.54062 199 VAL B C 1
ATOM 4713 O O . VAL B 1 200 ? 34.06157 19.18949 -64.86405 1.000 33.78037 199 VAL B O 1
ATOM 4717 N N . LEU B 1 201 ? 36.11517 18.24811 -64.86938 1.000 29.46669 200 LEU B N 1
ATOM 4718 C CA . LEU B 1 201 ? 35.63097 16.98477 -64.33401 1.000 30.91423 200 LEU B CA 1
ATOM 4719 C C . LEU B 1 201 ? 35.31521 17.11428 -62.84370 1.000 33.15661 200 LEU B C 1
ATOM 4720 O O . LEU B 1 201 ? 36.01710 17.80525 -62.07594 1.000 33.84353 200 LEU B O 1
ATOM 4725 N N . GLU B 1 202 ? 34.22797 16.47009 -62.43496 1.000 33.73036 201 GLU B N 1
ATOM 4726 C CA . GLU B 1 202 ? 33.70969 16.63644 -61.07943 1.000 33.79353 201 GLU B CA 1
ATOM 4727 C C . GLU B 1 202 ? 33.34401 15.30930 -60.43428 1.000 33.67509 201 GLU B C 1
ATOM 4728 O O . GLU B 1 202 ? 32.60433 15.29605 -59.43325 1.000 35.08052 201 GLU B O 1
ATOM 4734 N N . PHE B 1 203 ? 33.88349 14.20620 -60.93819 1.000 32.87236 202 PHE B N 1
ATOM 4735 C CA . PHE B 1 203 ? 33.52887 12.87365 -60.47353 1.000 31.31428 202 PHE B CA 1
ATOM 4736 C C . PHE B 1 203 ? 34.40404 12.40647 -59.32784 1.000 33.21451 202 PHE B C 1
ATOM 4737 O O . PHE B 1 203 ? 34.32384 11.23460 -58.94151 1.000 33.71983 202 PHE B O 1
ATOM 4745 N N . ASN B 1 204 ? 35.22561 13.29661 -58.77543 1.000 33.26451 203 ASN B N 1
ATOM 4746 C CA . ASN B 1 204 ? 36.05055 12.98561 -57.60391 1.000 33.42506 203 ASN B CA 1
ATOM 4747 C C . ASN B 1 204 ? 35.48051 13.51900 -56.27088 1.000 33.33031 203 ASN B C 1
ATOM 4748 O O . ASN B 1 204 ? 36.24943 13.80372 -55.33282 1.000 34.89366 203 ASN B O 1
ATOM 4753 N N . LYS B 1 205 ? 34.16128 13.69626 -56.18616 1.000 34.20410 204 LYS B N 1
ATOM 4754 C CA . LYS B 1 205 ? 33.45969 14.19560 -55.01019 1.000 35.15158 204 LYS B CA 1
ATOM 4755 C C . LYS B 1 205 ? 33.24676 13.07264 -54.00496 1.000 33.64614 204 LYS B C 1
ATOM 4756 O O . LYS B 1 205 ? 33.48018 11.89733 -54.29945 1.000 33.43296 204 LYS B O 1
ATOM 4762 N N . PRO B 1 206 ? 32.84286 13.41240 -52.76815 1.000 34.33833 205 PRO B N 1
ATOM 4763 C CA . PRO B 1 206 ? 32.74940 12.37354 -51.72957 1.000 33.88564 205 PRO B CA 1
ATOM 4764 C C . PRO B 1 206 ? 31.91455 11.16820 -52.12279 1.000 33.92249 205 PRO B C 1
ATOM 4765 O O . PRO B 1 206 ? 32.23142 10.03678 -51.72441 1.000 34.28569 205 PRO B O 1
ATOM 4769 N N . GLU B 1 207 ? 30.85304 11.37917 -52.89583 1.000 33.98302 206 GLU B N 1
ATOM 4770 C CA . GLU B 1 207 ? 29.95573 10.28079 -53.22357 1.000 32.51969 206 GLU B CA 1
ATOM 4771 C C . GLU B 1 207 ? 30.64364 9.26846 -54.13264 1.000 30.64315 206 GLU B C 1
ATOM 4772 O O . GLU B 1 207 ? 30.52739 8.05178 -53.93424 1.000 31.03004 206 GLU B O 1
ATOM 4778 N N . GLN B 1 208 ? 31.33552 9.75151 -55.17671 1.000 29.86411 207 GLN B N 1
ATOM 4779 C CA . GLN B 1 208 ? 32.01653 8.82046 -56.07939 1.000 29.31141 207 GLN B CA 1
ATOM 4780 C C . GLN B 1 208 ? 33.18300 8.13915 -55.38108 1.000 29.97201 207 GLN B C 1
ATOM 4781 O O . GLN B 1 208 ? 33.46364 6.96159 -55.62782 1.000 30.26679 207 GLN B O 1
ATOM 4787 N N . VAL B 1 209 ? 33.88878 8.86795 -54.51199 1.000 31.83540 208 VAL B N 1
ATOM 4788 C CA . VAL B 1 209 ? 35.01367 8.26962 -53.80344 1.000 31.86961 208 VAL B CA 1
ATOM 4789 C C . VAL B 1 209 ? 34.52655 7.15677 -52.86392 1.000 31.12215 208 VAL B C 1
ATOM 4790 O O . VAL B 1 209 ? 35.11278 6.06716 -52.79965 1.000 31.28533 208 VAL B O 1
ATOM 4794 N N . LYS B 1 210 ? 33.40883 7.39626 -52.17115 1.000 32.49337 209 LYS B N 1
ATOM 4795 C CA . LYS B 1 210 ? 32.79275 6.37038 -51.33060 1.000 33.36453 209 LYS B CA 1
ATOM 4796 C C . LYS B 1 210 ? 32.42036 5.13710 -52.16813 1.000 31.63800 209 LYS B C 1
ATOM 4797 O O . LYS B 1 210 ? 32.63045 3.99477 -51.74648 1.000 31.83803 209 LYS B O 1
ATOM 4803 N N . HIS B 1 211 ? 31.92888 5.34340 -53.39848 1.000 29.73514 210 HIS B N 1
ATOM 4804 C CA . HIS B 1 211 ? 31.52121 4.20433 -54.22506 1.000 29.09559 210 HIS B CA 1
ATOM 4805 C C . HIS B 1 211 ? 32.72652 3.35481 -54.62065 1.000 29.63776 210 HIS B C 1
ATOM 4806 O O . HIS B 1 211 ? 32.69869 2.13183 -54.53799 1.000 30.31153 210 HIS B O 1
ATOM 4813 N N . ILE B 1 212 ? 33.79658 3.99785 -55.08199 1.000 29.04296 211 ILE B N 1
ATOM 4814 C CA . ILE B 1 212 ? 34.99061 3.24608 -55.44846 1.000 30.53261 211 ILE B CA 1
ATOM 4815 C C . ILE B 1 212 ? 35.59910 2.56789 -54.23117 1.000 31.89856 211 ILE B C 1
ATOM 4816 O O . ILE B 1 212 ? 36.09900 1.43396 -54.31744 1.000 33.68299 211 ILE B O 1
ATOM 4821 N N . ALA B 1 213 ? 35.57356 3.25328 -53.07986 1.000 32.60917 212 ALA B N 1
ATOM 4822 C CA . ALA B 1 213 ? 36.01369 2.62677 -51.83690 1.000 32.91974 212 ALA B CA 1
ATOM 4823 C C . ALA B 1 213 ? 35.19943 1.37311 -51.54751 1.000 33.97513 212 ALA B C 1
ATOM 4824 O O . ALA B 1 213 ? 35.74653 0.35192 -51.10398 1.000 33.79879 212 ALA B O 1
ATOM 4826 N N . MET B 1 214 ? 33.88388 1.43465 -51.76579 1.000 32.70655 213 MET B N 1
ATOM 4827 C CA . MET B 1 214 ? 33.04452 0.27306 -51.47674 1.000 33.15924 213 MET B CA 1
ATOM 4828 C C . MET B 1 214 ? 33.43151 -0.89486 -52.37557 1.000 32.74077 213 MET B C 1
ATOM 4829 O O . MET B 1 214 ? 33.52125 -2.03657 -51.93452 1.000 33.18556 213 MET B O 1
ATOM 4834 N N . LEU B 1 215 ? 33.71625 -0.61391 -53.64237 1.000 30.36417 214 LEU B N 1
ATOM 4835 C CA . LEU B 1 215 ? 34.15390 -1.67237 -54.55143 1.000 30.66157 214 LEU B CA 1
ATOM 4836 C C . LEU B 1 215 ? 35.52225 -2.22344 -54.16654 1.000 32.96711 214 LEU B C 1
ATOM 4837 O O . LEU B 1 215 ? 35.79009 -3.42111 -54.32925 1.000 34.91208 214 LEU B O 1
ATOM 4842 N N . GLU B 1 216 ? 36.43149 -1.35189 -53.74356 1.000 34.43044 215 GLU B N 1
ATOM 4843 C CA . GLU B 1 216 ? 37.75626 -1.82938 -53.38898 1.000 37.48871 215 GLU B CA 1
ATOM 4844 C C . GLU B 1 216 ? 37.70804 -2.65741 -52.11765 1.000 37.18867 215 GLU B C 1
ATOM 4845 O O . GLU B 1 216 ? 38.47253 -3.61606 -51.96956 1.000 38.19932 215 GLU B O 1
ATOM 4851 N N . GLU B 1 217 ? 36.78919 -2.33910 -51.21189 1.000 36.86758 216 GLU B N 1
ATOM 4852 C CA . GLU B 1 217 ? 36.62488 -3.21413 -50.05263 1.000 37.58345 216 GLU B CA 1
ATOM 4853 C C . GLU B 1 217 ? 36.08721 -4.58172 -50.47470 1.000 38.02298 216 GLU B C 1
ATOM 4854 O O . GLU B 1 217 ? 36.48397 -5.61215 -49.91963 1.000 38.04667 216 GLU B O 1
ATOM 4856 N N . MET B 1 218 ? 35.21778 -4.61729 -51.49308 1.000 35.90167 217 MET B N 1
ATOM 4857 C CA . MET B 1 218 ? 34.74838 -5.90463 -52.00472 1.000 35.02262 217 MET B CA 1
ATOM 4858 C C . MET B 1 218 ? 35.88878 -6.68047 -52.64228 1.000 37.30184 217 MET B C 1
ATOM 4859 O O . MET B 1 218 ? 35.96720 -7.90428 -52.50399 1.000 37.36764 217 MET B O 1
ATOM 4864 N N . ASN B 1 219 ? 36.71673 -5.99290 -53.43911 1.000 39.51263 218 ASN B N 1
ATOM 4865 C CA . ASN B 1 219 ? 37.85885 -6.63558 -54.07706 1.000 42.57089 218 ASN B CA 1
ATOM 4866 C C . ASN B 1 219 ? 38.78725 -7.25307 -53.03891 1.000 44.92118 218 ASN B C 1
ATOM 4867 O O . ASN B 1 219 ? 39.24170 -8.39552 -53.19502 1.000 45.08698 218 ASN B O 1
ATOM 4872 N N . LYS B 1 220 ? 39.06162 -6.51805 -51.95762 1.000 45.76601 219 LYS B N 1
ATOM 4873 C CA . LYS B 1 220 ? 39.96102 -7.02421 -50.93054 1.000 45.74233 219 LYS B CA 1
ATOM 4874 C C . LYS B 1 220 ? 39.44613 -8.33381 -50.34141 1.000 45.15278 219 LYS B C 1
ATOM 4875 O O . LYS B 1 220 ? 40.23657 -9.23394 -50.04093 1.000 45.61600 219 LYS B O 1
ATOM 4877 N N . LYS B 1 221 ? 38.12569 -8.47555 -50.21052 1.000 43.37889 220 LYS B N 1
ATOM 4878 C CA . LYS B 1 221 ? 37.52422 -9.68295 -49.64888 1.000 44.11582 220 LYS B CA 1
ATOM 4879 C C . LYS B 1 221 ? 37.29794 -10.79117 -50.67812 1.000 44.51060 220 LYS B C 1
ATOM 4880 O O . LYS B 1 221 ? 36.84804 -11.87878 -50.30276 1.000 45.47124 220 LYS B O 1
ATOM 4886 N N . GLY B 1 222 ? 37.60276 -10.55426 -51.94861 1.000 42.58932 221 GLY B N 1
ATOM 4887 C CA . GLY B 1 222 ? 37.32505 -11.52352 -52.99473 1.000 40.91543 221 GLY B CA 1
ATOM 4888 C C . GLY B 1 222 ? 35.89732 -11.56426 -53.48909 1.000 41.63394 221 GLY B C 1
ATOM 4889 O O . GLY B 1 222 ? 35.52468 -12.52100 -54.17939 1.000 41.78659 221 GLY B O 1
ATOM 4890 N N . ASP B 1 223 ? 35.08116 -10.55877 -53.17377 1.000 41.38391 222 ASP B N 1
ATOM 4891 C CA . ASP B 1 223 ? 33.68171 -10.57808 -53.58374 1.000 38.96783 222 ASP B CA 1
ATOM 4892 C C . ASP B 1 223 ? 33.43374 -9.83501 -54.88350 1.000 37.65715 222 ASP B C 1
ATOM 4893 O O . ASP B 1 223 ? 32.37319 -10.02024 -55.49783 1.000 36.84389 222 ASP B O 1
ATOM 4898 N N . PHE B 1 224 ? 34.37762 -8.98644 -55.28545 1.000 39.01784 223 PHE B N 1
ATOM 4899 C CA . PHE B 1 224 ? 34.42550 -8.35792 -56.59695 1.000 40.05743 223 PHE B CA 1
ATOM 4900 C C . PHE B 1 224 ? 35.65602 -8.91210 -57.29707 1.000 43.11833 223 PHE B C 1
ATOM 4901 O O . PHE B 1 224 ? 36.71464 -9.07058 -56.67339 1.000 45.79760 223 PHE B O 1
ATOM 4909 N N . SER B 1 225 ? 35.50549 -9.24781 -58.57492 1.000 43.62102 224 SER B N 1
ATOM 4910 C CA . SER B 1 225 ? 36.59386 -9.77394 -59.38956 1.000 46.26344 224 SER B CA 1
ATOM 4911 C C . SER B 1 225 ? 36.77742 -8.86817 -60.59284 1.000 46.96089 224 SER B C 1
ATOM 4912 O O . SER B 1 225 ? 35.81873 -8.59974 -61.32195 1.000 47.28725 224 SER B O 1
ATOM 4915 N N . TYR B 1 226 ? 38.00008 -8.40225 -60.81106 1.000 48.06629 225 TYR B N 1
ATOM 4916 C CA . TYR B 1 226 ? 38.30367 -7.63566 -62.00781 1.000 50.35604 225 TYR B CA 1
ATOM 4917 C C . TYR B 1 226 ? 38.71752 -8.62668 -63.08459 1.000 52.70895 225 TYR B C 1
ATOM 4918 O O . TYR B 1 226 ? 39.64352 -9.41644 -62.87988 1.000 54.08543 225 TYR B O 1
ATOM 4920 N N . VAL B 1 227 ? 38.01631 -8.60669 -64.21791 1.000 54.14333 226 VAL B N 1
ATOM 4921 C CA . VAL B 1 227 ? 38.26024 -9.56396 -65.28848 1.000 55.08555 226 VAL B CA 1
ATOM 4922 C C . VAL B 1 227 ? 38.64985 -8.89352 -66.60186 1.000 55.45928 226 VAL B C 1
ATOM 4923 O O . VAL B 1 227 ? 38.79181 -9.57005 -67.61691 1.000 56.68574 226 VAL B O 1
ATOM 4927 N N . GLY B 1 228 ? 38.83698 -7.58081 -66.60458 1.000 55.17504 227 GLY B N 1
ATOM 4928 C CA . GLY B 1 228 ? 39.16155 -6.85345 -67.81434 1.000 54.85658 227 GLY B CA 1
ATOM 4929 C C . GLY B 1 228 ? 38.21165 -5.69613 -68.04311 1.000 55.02765 227 GLY B C 1
ATOM 4930 O O . GLY B 1 228 ? 37.21686 -5.51193 -67.34539 1.000 55.53297 227 GLY B O 1
ATOM 4931 N N . ARG B 1 229 ? 38.54401 -4.91136 -69.05574 1.000 55.34611 228 ARG B N 1
ATOM 4932 C CA . ARG B 1 229 ? 37.79407 -3.69746 -69.33031 1.000 55.95934 228 ARG B CA 1
ATOM 4933 C C . ARG B 1 229 ? 36.59418 -3.92877 -70.23754 1.000 57.68323 228 ARG B C 1
ATOM 4934 O O . ARG B 1 229 ? 35.72349 -3.05533 -70.31787 1.000 58.03854 228 ARG B O 1
ATOM 4936 N N . LYS B 1 230 ? 36.51709 -5.08201 -70.90149 1.000 58.95181 229 LYS B N 1
ATOM 4937 C CA . LYS B 1 230 ? 35.51093 -5.30668 -71.93225 1.000 58.98339 229 LYS B CA 1
ATOM 4938 C C . LYS B 1 230 ? 34.40273 -6.25250 -71.48810 1.000 58.36489 229 LYS B C 1
ATOM 4939 O O . LYS B 1 230 ? 33.98434 -6.23110 -70.32293 1.000 59.16236 229 LYS B O 1
ATOM 4941 N N . ASP B 1 231 ? 33.92473 -7.08412 -72.41757 1.000 57.14106 230 ASP B N 1
ATOM 4942 C CA . ASP B 1 231 ? 32.78988 -7.97950 -72.20899 1.000 57.07000 230 ASP B CA 1
ATOM 4943 C C . ASP B 1 231 ? 33.17491 -9.28214 -71.52288 1.000 55.29347 230 ASP B C 1
ATOM 4944 O O . ASP B 1 231 ? 32.36064 -10.21476 -71.49801 1.000 55.23557 230 ASP B O 1
ATOM 4946 N N . GLU B 1 232 ? 34.40018 -9.37294 -71.00000 1.000 53.39588 231 GLU B N 1
ATOM 4947 C CA . GLU B 1 232 ? 34.84363 -10.60013 -70.35007 1.000 51.66672 231 GLU B CA 1
ATOM 4948 C C . GLU B 1 232 ? 33.85021 -11.04409 -69.29282 1.000 50.58501 231 GLU B C 1
ATOM 4949 O O . GLU B 1 232 ? 33.51174 -12.23000 -69.20177 1.000 51.65356 231 GLU B O 1
ATOM 4951 N N . SER B 1 233 ? 33.34718 -10.09415 -68.50294 1.000 49.36118 232 SER B N 1
ATOM 4952 C CA . SER B 1 233 ? 32.47569 -10.45501 -67.38939 1.000 48.08208 232 SER B CA 1
ATOM 4953 C C . SER B 1 233 ? 31.15813 -11.05236 -67.86912 1.000 45.71601 232 SER B C 1
ATOM 4954 O O . SER B 1 233 ? 30.55306 -11.86625 -67.15710 1.000 45.77391 232 SER B O 1
ATOM 4957 N N . THR B 1 234 ? 30.69429 -10.66467 -69.05731 1.000 43.62628 233 THR B N 1
ATOM 4958 C CA . THR B 1 234 ? 29.43996 -11.20396 -69.57155 1.000 42.41824 233 THR B CA 1
ATOM 4959 C C . THR B 1 234 ? 29.55373 -12.69515 -69.86688 1.000 41.29706 233 THR B C 1
ATOM 4960 O O . THR B 1 234 ? 28.65547 -13.47234 -69.52413 1.000 39.97321 233 THR B O 1
ATOM 4964 N N . GLU B 1 235 ? 30.64576 -13.10754 -70.52290 1.000 42.15769 234 GLU B N 1
ATOM 4965 C CA . GLU B 1 235 ? 30.88333 -14.52759 -70.75535 1.000 43.33941 234 GLU B CA 1
ATOM 4966 C C . GLU B 1 235 ? 31.00904 -15.27592 -69.43530 1.000 43.76051 234 GLU B C 1
ATOM 4967 O O . GLU B 1 235 ? 30.40845 -16.34623 -69.25029 1.000 44.77905 234 GLU B O 1
ATOM 4969 N N . LYS B 1 236 ? 31.75985 -14.70869 -68.48662 1.000 44.04475 235 LYS B N 1
ATOM 4970 C CA . LYS B 1 236 ? 31.89382 -15.33962 -67.17408 1.000 42.99726 235 LYS B CA 1
ATOM 4971 C C . LYS B 1 236 ? 30.56339 -15.42426 -66.44338 1.000 42.85251 235 LYS B C 1
ATOM 4972 O O . LYS B 1 236 ? 30.36582 -16.33636 -65.63181 1.000 44.66851 235 LYS B O 1
ATOM 4974 N N . PHE B 1 237 ? 29.65648 -14.47411 -66.67747 1.000 41.31811 236 PHE B N 1
ATOM 4975 C CA . PHE B 1 237 ? 28.30818 -14.61337 -66.13853 1.000 38.22300 236 PHE B CA 1
ATOM 4976 C C . PHE B 1 237 ? 27.57135 -15.76534 -66.80957 1.000 38.68095 236 PHE B C 1
ATOM 4977 O O . PHE B 1 237 ? 27.10669 -16.69203 -66.13858 1.000 39.24681 236 PHE B O 1
ATOM 4985 N N . TYR B 1 238 ? 27.45988 -15.73574 -68.14312 1.000 39.65212 237 TYR B N 1
ATOM 4986 C CA . TYR B 1 238 ? 26.60365 -16.72237 -68.79594 1.000 41.82344 237 TYR B CA 1
ATOM 4987 C C . TYR B 1 238 ? 27.20361 -18.11775 -68.82529 1.000 44.19214 237 TYR B C 1
ATOM 4988 O O . TYR B 1 238 ? 26.46145 -19.07868 -69.04483 1.000 45.77917 237 TYR B O 1
ATOM 4997 N N . ASN B 1 239 ? 28.50770 -18.26344 -68.60513 1.000 45.46335 238 ASN B N 1
ATOM 4998 C CA . ASN B 1 239 ? 29.07296 -19.59714 -68.45702 1.000 47.29251 238 ASN B CA 1
ATOM 4999 C C . ASN B 1 239 ? 29.04374 -20.08763 -67.01325 1.000 48.33474 238 ASN B C 1
ATOM 5000 O O . ASN B 1 239 ? 29.51759 -21.19341 -66.73558 1.000 49.59016 238 ASN B O 1
ATOM 5005 N N . GLY B 1 240 ? 28.48518 -19.30678 -66.09189 1.000 48.01365 239 GLY B N 1
ATOM 5006 C CA . GLY B 1 240 ? 28.23610 -19.77607 -64.74549 1.000 48.13472 239 GLY B CA 1
ATOM 5007 C C . GLY B 1 240 ? 29.33496 -19.52463 -63.74029 1.000 49.43487 239 GLY B C 1
ATOM 5008 O O . GLY B 1 240 ? 29.24501 -20.03543 -62.62094 1.000 49.60858 239 GLY B O 1
ATOM 5009 N N . ASP B 1 241 ? 30.37108 -18.76429 -64.09449 1.000 50.47184 240 ASP B N 1
ATOM 5010 C CA . ASP B 1 241 ? 31.46452 -18.50284 -63.16312 1.000 51.61935 240 ASP B CA 1
ATOM 5011 C C . ASP B 1 241 ? 31.19356 -17.32414 -62.23389 1.000 50.04021 240 ASP B C 1
ATOM 5012 O O . ASP B 1 241 ? 31.70752 -17.29864 -61.11207 1.000 50.91400 240 ASP B O 1
ATOM 5014 N N . CYS B 1 242 ? 30.39456 -16.35305 -62.66600 1.000 46.49768 241 CYS B N 1
ATOM 5015 C CA . CYS B 1 242 ? 30.18164 -15.11351 -61.93237 1.000 45.78180 241 CYS B CA 1
ATOM 5016 C C . CYS B 1 242 ? 28.69490 -14.97915 -61.61658 1.000 40.52591 241 CYS B C 1
ATOM 5017 O O . CYS B 1 242 ? 27.86044 -15.13840 -62.51134 1.000 40.21798 241 CYS B O 1
ATOM 5020 N N . ALA B 1 243 ? 28.35530 -14.70075 -60.34165 1.000 36.57544 242 ALA B N 1
ATOM 5021 C CA . ALA B 1 243 ? 26.94804 -14.71792 -59.93429 1.000 33.26715 242 ALA B CA 1
ATOM 5022 C C . ALA B 1 243 ? 26.18153 -13.47595 -60.37090 1.000 31.96436 242 ALA B C 1
ATOM 5023 O O . ALA B 1 243 ? 24.95402 -13.54479 -60.56309 1.000 31.24585 242 ALA B O 1
ATOM 5025 N N . MET B 1 244 ? 26.87180 -12.34323 -60.51025 1.000 29.75620 243 MET B N 1
ATOM 5026 C CA . MET B 1 244 ? 26.22263 -11.08483 -60.82654 1.000 28.46131 243 MET B CA 1
ATOM 5027 C C . MET B 1 244 ? 27.16870 -10.28110 -61.70298 1.000 26.64530 243 MET B C 1
ATOM 5028 O O . MET B 1 244 ? 28.38369 -10.27234 -61.47842 1.000 28.82451 243 MET B O 1
ATOM 5033 N N . THR B 1 245 ? 26.60944 -9.57900 -62.68118 1.000 25.30303 244 THR B N 1
ATOM 5034 C CA . THR B 1 245 ? 27.41901 -8.64199 -63.43838 1.000 25.46621 244 THR B CA 1
ATOM 5035 C C . THR B 1 245 ? 26.52106 -7.49428 -63.85085 1.000 25.61360 244 THR B C 1
ATOM 5036 O O . THR B 1 245 ? 25.32238 -7.68023 -64.07315 1.000 26.05312 244 THR B O 1
ATOM 5040 N N . THR B 1 246 ? 27.10821 -6.30500 -63.93028 1.000 24.83982 245 THR B N 1
ATOM 5041 C CA . THR B 1 246 ? 26.46760 -5.14457 -64.53398 1.000 24.46083 245 THR B CA 1
ATOM 5042 C C . THR B 1 246 ? 27.03039 -4.99747 -65.93337 1.000 25.99259 245 THR B C 1
ATOM 5043 O O . THR B 1 246 ? 28.24958 -4.90944 -66.09663 1.000 27.80070 245 THR B O 1
ATOM 5047 N N . ALA B 1 247 ? 26.14900 -4.96313 -66.92951 1.000 25.46621 246 ALA B N 1
ATOM 5048 C CA . ALA B 1 247 ? 26.60471 -4.88358 -68.31023 1.000 25.36620 246 ALA B CA 1
ATOM 5049 C C . ALA B 1 247 ? 25.50286 -4.28416 -69.16003 1.000 23.40807 246 ALA B C 1
ATOM 5050 O O . ALA B 1 247 ? 24.39476 -4.03965 -68.70100 1.000 21.99737 246 ALA B O 1
ATOM 5052 N N . SER B 1 248 ? 25.82871 -4.05325 -70.42838 1.000 23.77127 247 SER B N 1
ATOM 5053 C CA . SER B 1 248 ? 24.88952 -3.40373 -71.31695 1.000 23.72916 247 SER B CA 1
ATOM 5054 C C . SER B 1 248 ? 23.59000 -4.18193 -71.36875 1.000 21.86315 247 SER B C 1
ATOM 5055 O O . SER B 1 248 ? 23.58750 -5.41112 -71.39336 1.000 22.90801 247 SER B O 1
ATOM 5058 N N . SER B 1 249 ? 22.48227 -3.45210 -71.42383 1.000 21.75524 248 SER B N 1
ATOM 5059 C CA . SER B 1 249 ? 21.20007 -4.06715 -71.74943 1.000 21.93947 248 SER B CA 1
ATOM 5060 C C . SER B 1 249 ? 21.24849 -4.84633 -73.05795 1.000 23.52650 248 SER B C 1
ATOM 5061 O O . SER B 1 249 ? 20.47422 -5.78993 -73.25448 1.000 23.93708 248 SER B O 1
ATOM 5064 N N . GLY B 1 250 ? 22.14959 -4.46903 -73.97022 1.000 23.41860 249 GLY B N 1
ATOM 5065 C CA . GLY B 1 250 ? 22.28778 -5.19049 -75.22859 1.000 24.26344 249 GLY B CA 1
ATOM 5066 C C . GLY B 1 250 ? 22.86756 -6.57919 -75.08917 1.000 26.04523 249 GLY B C 1
ATOM 5067 O O . GLY B 1 250 ? 22.73910 -7.38575 -76.01201 1.000 29.12981 249 GLY B O 1
ATOM 5068 N N . SER B 1 251 ? 23.46140 -6.89151 -73.93909 1.000 26.62688 250 SER B N 1
ATOM 5069 C CA . SER B 1 251 ? 24.02039 -8.21602 -73.72498 1.000 28.97716 250 SER B CA 1
ATOM 5070 C C . SER B 1 251 ? 22.97312 -9.27166 -73.41731 1.000 27.49803 250 SER B C 1
ATOM 5071 O O . SER B 1 251 ? 23.31922 -10.45531 -73.36389 1.000 27.18484 250 SER B O 1
ATOM 5074 N N . LEU B 1 252 ? 21.71823 -8.88199 -73.19103 1.000 26.23736 251 LEU B N 1
ATOM 5075 C CA . LEU B 1 252 ? 20.71858 -9.86896 -72.80128 1.000 26.30842 251 LEU B CA 1
ATOM 5076 C C . LEU B 1 252 ? 20.54274 -10.93041 -73.87257 1.000 30.80633 251 LEU B C 1
ATOM 5077 O O . LEU B 1 252 ? 20.35019 -12.10763 -73.55857 1.000 31.97752 251 LEU B O 1
ATOM 5082 N N . ALA B 1 253 ? 20.61634 -10.53689 -75.14203 1.000 33.94881 252 ALA B N 1
ATOM 5083 C CA . ALA B 1 253 ? 20.42492 -11.49862 -76.21740 1.000 36.08064 252 ALA B CA 1
ATOM 5084 C C . ALA B 1 253 ? 21.42646 -12.64793 -76.12644 1.000 36.49911 252 ALA B C 1
ATOM 5085 O O . ALA B 1 253 ? 21.04815 -13.82192 -76.21985 1.000 37.84401 252 ALA B O 1
ATOM 5087 N N . ASN B 1 254 ? 22.71194 -12.33376 -75.93759 1.000 36.02537 253 ASN B N 1
ATOM 5088 C CA . ASN B 1 254 ? 23.70334 -13.39900 -75.80091 1.000 36.16486 253 ASN B CA 1
ATOM 5089 C C . ASN B 1 254 ? 23.52051 -14.16779 -74.49335 1.000 35.77271 253 ASN B C 1
ATOM 5090 O O . ASN B 1 254 ? 23.71755 -15.38719 -74.45001 1.000 35.87535 253 ASN B O 1
ATOM 5095 N N . ILE B 1 255 ? 23.14237 -13.48826 -73.41334 1.000 35.71744 254 ILE B N 1
ATOM 5096 C CA . ILE B 1 255 ? 22.88205 -14.21086 -72.17418 1.000 35.64112 254 ILE B CA 1
ATOM 5097 C C . ILE B 1 255 ? 21.72647 -15.18483 -72.35883 1.000 37.34658 254 ILE B C 1
ATOM 5098 O O . ILE B 1 255 ? 21.80158 -16.35206 -71.95714 1.000 38.12826 254 ILE B O 1
ATOM 5103 N N . ARG B 1 256 ? 20.63861 -14.71905 -72.97121 1.000 38.94677 255 ARG B N 1
ATOM 5104 C CA . ARG B 1 256 ? 19.50437 -15.59831 -73.21095 1.000 41.12862 255 ARG B CA 1
ATOM 5105 C C . ARG B 1 256 ? 19.89862 -16.79192 -74.07178 1.000 42.31034 255 ARG B C 1
ATOM 5106 O O . ARG B 1 256 ? 19.39532 -17.90080 -73.86255 1.000 42.87619 255 ARG B O 1
ATOM 5114 N N . GLU B 1 257 ? 20.82270 -16.59305 -75.01320 1.000 43.08938 256 GLU B N 1
ATOM 5115 C CA . GLU B 1 257 ? 21.20051 -17.66269 -75.93095 1.000 44.35795 256 GLU B CA 1
ATOM 5116 C C . GLU B 1 257 ? 22.06242 -18.71977 -75.24827 1.000 45.38176 256 GLU B C 1
ATOM 5117 O O . GLU B 1 257 ? 21.92394 -19.91306 -75.53416 1.000 46.91615 256 GLU B O 1
ATOM 5119 N N . TYR B 1 258 ? 22.93958 -18.31459 -74.32417 1.000 45.95814 257 TYR B N 1
ATOM 5120 C CA . TYR B 1 258 ? 23.99573 -19.20263 -73.85155 1.000 45.86603 257 TYR B CA 1
ATOM 5121 C C . TYR B 1 258 ? 23.90516 -19.61213 -72.39100 1.000 45.17647 257 TYR B C 1
ATOM 5122 O O . TYR B 1 258 ? 24.53971 -20.60263 -72.01392 1.000 45.95551 257 TYR B O 1
ATOM 5131 N N . ALA B 1 259 ? 23.15176 -18.89565 -71.56287 1.000 44.01054 258 ALA B N 1
ATOM 5132 C CA . ALA B 1 259 ? 23.08187 -19.24940 -70.15400 1.000 44.31584 258 ALA B CA 1
ATOM 5133 C C . ALA B 1 259 ? 22.25957 -20.51701 -69.98180 1.000 45.27385 258 ALA B C 1
ATOM 5134 O O . ALA B 1 259 ? 21.12488 -20.60753 -70.46110 1.000 46.71350 258 ALA B O 1
ATOM 5136 N N . LYS B 1 260 ? 22.84192 -21.50526 -69.31456 1.000 43.62892 259 LYS B N 1
ATOM 5137 C CA . LYS B 1 260 ? 22.15614 -22.76134 -69.04515 1.000 42.62616 259 LYS B CA 1
ATOM 5138 C C . LYS B 1 260 ? 21.47077 -22.76489 -67.68266 1.000 42.67880 259 LYS B C 1
ATOM 5139 O O . LYS B 1 260 ? 20.90636 -23.78971 -67.28339 1.000 44.66325 259 LYS B O 1
ATOM 5141 N N . PHE B 1 261 ? 21.49125 -21.64169 -66.97288 1.000 39.89689 260 PHE B N 1
ATOM 5142 C CA . PHE B 1 261 ? 20.87716 -21.50251 -65.66285 1.000 36.37015 260 PHE B CA 1
ATOM 5143 C C . PHE B 1 261 ? 19.75048 -20.47944 -65.74265 1.000 34.83312 260 PHE B C 1
ATOM 5144 O O . PHE B 1 261 ? 19.57224 -19.79695 -66.75147 1.000 35.53321 260 PHE B O 1
ATOM 5152 N N . ASN B 1 262 ? 18.97321 -20.38255 -64.66709 1.000 33.76457 261 ASN B N 1
ATOM 5153 C CA . ASN B 1 262 ? 17.89853 -19.39825 -64.59519 1.000 31.89856 261 ASN B CA 1
ATOM 5154 C C . ASN B 1 262 ? 18.48803 -18.05579 -64.20457 1.000 29.50880 261 ASN B C 1
ATOM 5155 O O . ASN B 1 262 ? 19.04577 -17.92648 -63.10838 1.000 29.03243 261 ASN B O 1
ATOM 5160 N N . TYR B 1 263 ? 18.38411 -17.06911 -65.09698 1.000 29.65092 262 TYR B N 1
ATOM 5161 C CA . TYR B 1 263 ? 18.90856 -15.73337 -64.85159 1.000 27.45066 262 TYR B CA 1
ATOM 5162 C C . TYR B 1 263 ? 17.77369 -14.73280 -64.67587 1.000 25.71624 262 TYR B C 1
ATOM 5163 O O . TYR B 1 263 ? 16.63287 -14.96403 -65.07473 1.000 26.42422 262 TYR B O 1
ATOM 5172 N N . GLY B 1 264 ? 18.10605 -13.60596 -64.06175 1.000 23.62389 263 GLY B N 1
ATOM 5173 C CA . GLY B 1 264 ? 17.19634 -12.48807 -63.97591 1.000 22.66588 263 GLY B CA 1
ATOM 5174 C C . GLY B 1 264 ? 17.92292 -11.20943 -64.34821 1.000 20.54194 263 GLY B C 1
ATOM 5175 O O . GLY B 1 264 ? 19.15495 -11.17690 -64.48051 1.000 21.52627 263 GLY B O 1
ATOM 5176 N N . VAL B 1 265 ? 17.13951 -10.15525 -64.52122 1.000 20.72880 264 VAL B N 1
ATOM 5177 C CA . VAL B 1 265 ? 17.66691 -8.85071 -64.90717 1.000 20.51562 264 VAL B CA 1
ATOM 5178 C C . VAL B 1 265 ? 17.07378 -7.82720 -63.95841 1.000 20.99199 264 VAL B C 1
ATOM 5179 O O . VAL B 1 265 ? 15.84740 -7.68271 -63.88357 1.000 24.61611 264 VAL B O 1
ATOM 5183 N N . GLY B 1 266 ? 17.92660 -7.14130 -63.21135 1.000 18.70751 265 GLY B N 1
ATOM 5184 C CA . GLY B 1 266 ? 17.50089 -6.08436 -62.32194 1.000 18.72593 265 GLY B CA 1
ATOM 5185 C C . GLY B 1 266 ? 17.99602 -4.74228 -62.83577 1.000 19.06281 265 GLY B C 1
ATOM 5186 O O . GLY B 1 266 ? 18.84547 -4.66274 -63.72968 1.000 19.03649 265 GLY B O 1
ATOM 5187 N N . MET B 1 267 ? 17.45637 -3.67275 -62.25976 1.000 19.64183 266 MET B N 1
ATOM 5188 C CA . MET B 1 267 ? 18.01214 -2.36585 -62.58026 1.000 21.22623 266 MET B CA 1
ATOM 5189 C C . MET B 1 267 ? 19.43269 -2.24133 -62.05317 1.000 20.26559 266 MET B C 1
ATOM 5190 O O . MET B 1 267 ? 19.83275 -2.92736 -61.10774 1.000 19.98134 266 MET B O 1
ATOM 5195 N N . MET B 1 268 ? 20.19411 -1.35854 -62.66684 1.000 20.48930 267 MET B N 1
ATOM 5196 C CA . MET B 1 268 ? 21.48337 -0.95427 -62.11470 1.000 22.40532 267 MET B CA 1
ATOM 5197 C C . MET B 1 268 ? 21.34195 -0.60089 -60.62172 1.000 22.02896 267 MET B C 1
ATOM 5198 O O . MET B 1 268 ? 20.43538 0.15778 -60.25251 1.000 21.43415 267 MET B O 1
ATOM 5203 N N . PRO B 1 269 ? 22.17773 -1.14766 -59.74459 1.000 23.27648 268 PRO B N 1
ATOM 5204 C CA . PRO B 1 269 ? 22.11063 -0.72416 -58.33932 1.000 22.41848 268 PRO B CA 1
ATOM 5205 C C . PRO B 1 269 ? 22.42511 0.75622 -58.23139 1.000 23.44492 268 PRO B C 1
ATOM 5206 O O . PRO B 1 269 ? 23.13427 1.32125 -59.06805 1.000 23.83180 268 PRO B O 1
ATOM 5210 N N . TYR B 1 270 ? 21.84588 1.40105 -57.21734 1.000 22.91327 269 TYR B N 1
ATOM 5211 C CA . TYR B 1 270 ? 22.25208 2.75798 -56.85211 1.000 22.72904 269 TYR B CA 1
ATOM 5212 C C . TYR B 1 270 ? 22.84770 2.76305 -55.44220 1.000 24.03709 269 TYR B C 1
ATOM 5213 O O . TYR B 1 270 ? 22.88585 1.73939 -54.76633 1.000 24.82666 269 TYR B O 1
ATOM 5222 N N . ASP B 1 271 ? 23.40910 3.90451 -55.07772 1.000 24.01341 270 ASP B N 1
ATOM 5223 C CA . ASP B 1 271 ? 23.96930 4.11484 -53.73604 1.000 25.05827 270 ASP B CA 1
ATOM 5224 C C . ASP B 1 271 ? 22.86423 4.44329 -52.72467 1.000 23.45544 270 ASP B C 1
ATOM 5225 O O . ASP B 1 271 ? 22.15250 5.43852 -52.86982 1.000 24.44767 270 ASP B O 1
ATOM 5230 N N . ALA B 1 272 ? 22.67995 3.57888 -51.70782 1.000 24.76613 271 ALA B N 1
ATOM 5231 C CA . ALA B 1 272 ? 21.66607 3.83635 -50.67617 1.000 26.73215 271 ALA B CA 1
ATOM 5232 C C . ALA B 1 272 ? 21.79340 5.21488 -50.00598 1.000 26.92165 271 ALA B C 1
ATOM 5233 O O . ALA B 1 272 ? 20.77962 5.76353 -49.54496 1.000 27.51646 271 ALA B O 1
ATOM 5235 N N . ASP B 1 273 ? 22.98555 5.81577 -50.01423 1.000 26.66636 272 ASP B N 1
ATOM 5236 C CA . ASP B 1 273 ? 23.20958 7.10274 -49.35804 1.000 28.64028 272 ASP B CA 1
ATOM 5237 C C . ASP B 1 273 ? 22.74914 8.29169 -50.18448 1.000 27.95598 272 ASP B C 1
ATOM 5238 O O . ASP B 1 273 ? 22.63597 9.40510 -49.66323 1.000 27.42697 272 ASP B O 1
ATOM 5243 N N . ALA B 1 274 ? 22.51828 8.10193 -51.47655 1.000 28.55869 273 ALA B N 1
ATOM 5244 C CA . ALA B 1 274 ? 22.39413 9.23459 -52.37510 1.000 29.51407 273 ALA B CA 1
ATOM 5245 C C . ALA B 1 274 ? 21.01992 9.87532 -52.22681 1.000 31.41692 273 ALA B C 1
ATOM 5246 O O . ALA B 1 274 ? 19.99794 9.18402 -52.27241 1.000 35.01999 273 ALA B O 1
ATOM 5248 N N . LYS B 1 275 ? 20.99530 11.19244 -52.05728 1.000 34.38833 274 LYS B N 1
ATOM 5249 C CA . LYS B 1 275 ? 19.73053 11.90425 -51.95289 1.000 35.62532 274 LYS B CA 1
ATOM 5250 C C . LYS B 1 275 ? 18.95083 11.79702 -53.25473 1.000 36.62281 274 LYS B C 1
ATOM 5251 O O . LYS B 1 275 ? 19.51511 11.90986 -54.34503 1.000 38.97836 274 LYS B O 1
ATOM 5253 N N . ASP B 1 276 ? 17.63846 11.59252 -53.11961 1.000 38.06246 275 ASP B N 1
ATOM 5254 C CA . ASP B 1 276 ? 16.69887 11.51707 -54.24763 1.000 39.92321 275 ASP B CA 1
ATOM 5255 C C . ASP B 1 276 ? 17.14712 10.55502 -55.34836 1.000 38.19142 275 ASP B C 1
ATOM 5256 O O . ASP B 1 276 ? 16.85001 10.76968 -56.52507 1.000 41.84186 275 ASP B O 1
ATOM 5261 N N . ALA B 1 277 ? 17.88242 9.50137 -54.97821 1.000 34.35675 276 ALA B N 1
ATOM 5262 C CA . ALA B 1 277 ? 18.28840 8.46463 -55.91444 1.000 32.87499 276 ALA B CA 1
ATOM 5263 C C . ALA B 1 277 ? 17.31364 7.29769 -55.84305 1.000 31.62221 276 ALA B C 1
ATOM 5264 O O . ALA B 1 277 ? 16.70404 7.06189 -54.78967 1.000 33.73036 276 ALA B O 1
ATOM 5266 N N . PRO B 1 278 ? 17.14760 6.51788 -56.92692 1.000 29.40616 277 PRO B N 1
ATOM 5267 C CA . PRO B 1 278 ? 17.83000 6.72208 -58.21109 1.000 28.76661 277 PRO B CA 1
ATOM 5268 C C . PRO B 1 278 ? 17.23840 7.89230 -58.97813 1.000 28.20075 277 PRO B C 1
ATOM 5269 O O . PRO B 1 278 ? 16.06820 8.24517 -58.80584 1.000 29.66935 277 PRO B O 1
ATOM 5273 N N . GLN B 1 279 ? 18.06979 8.50581 -59.81853 1.000 28.19812 278 GLN B N 1
ATOM 5274 C CA . GLN B 1 279 ? 17.64169 9.65884 -60.59707 1.000 28.44815 278 GLN B CA 1
ATOM 5275 C C . GLN B 1 279 ? 17.36142 9.17554 -62.01302 1.000 28.49815 278 GLN B C 1
ATOM 5276 O O . GLN B 1 279 ? 16.24873 8.72883 -62.31748 1.000 29.20613 278 GLN B O 1
ATOM 5282 N N . ASN B 1 280 ? 18.35862 9.22818 -62.89075 1.000 28.52710 279 ASN B N 1
ATOM 5283 C CA . ASN B 1 280 ? 18.17147 8.66363 -64.21924 1.000 28.61133 279 ASN B CA 1
ATOM 5284 C C . ASN B 1 280 ? 19.48948 8.09749 -64.71352 1.000 27.66384 279 ASN B C 1
ATOM 5285 O O . ASN B 1 280 ? 20.56784 8.55228 -64.33741 1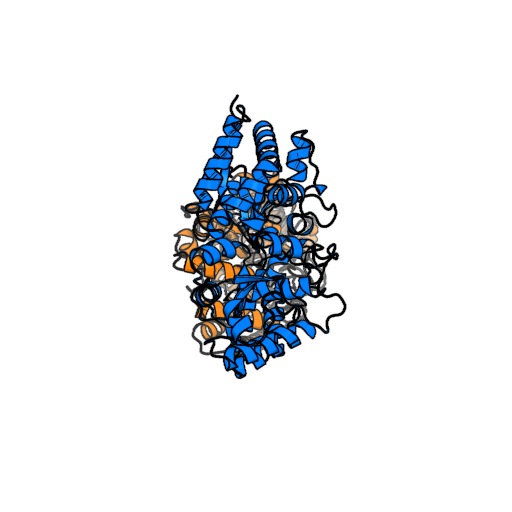.000 26.83480 279 ASN B O 1
ATOM 5290 N N . ALA B 1 281 ? 19.38676 7.12288 -65.60676 1.000 27.51646 280 ALA B N 1
ATOM 5291 C CA . ALA B 1 281 ? 20.56858 6.57769 -66.24161 1.000 27.77701 280 ALA B CA 1
ATOM 5292 C C . ALA B 1 281 ? 20.88986 7.40718 -67.48102 1.000 28.13495 280 ALA B C 1
ATOM 5293 O O . ALA B 1 281 ? 20.08602 8.21570 -67.95578 1.000 28.66133 280 ALA B O 1
ATOM 5295 N N . ILE B 1 282 ? 22.07949 7.21057 -68.00290 1.000 28.59290 281 ILE B N 1
ATOM 5296 C CA . ILE B 1 282 ? 22.40287 7.77650 -69.30544 1.000 29.97991 281 ILE B CA 1
ATOM 5297 C C . ILE B 1 282 ? 22.57932 6.64590 -70.31569 1.000 30.17204 281 ILE B C 1
ATOM 5298 O O . ILE B 1 282 ? 22.78916 5.47685 -69.97615 1.000 31.99068 281 ILE B O 1
ATOM 5303 N N . ILE B 1 283 ? 22.43763 6.98624 -71.57253 1.000 28.52184 282 ILE B N 1
ATOM 5304 C CA . ILE B 1 283 ? 22.46213 5.93932 -72.60199 1.000 26.62161 282 ILE B CA 1
ATOM 5305 C C . ILE B 1 283 ? 23.88035 5.72712 -73.10027 1.000 22.82642 282 ILE B C 1
ATOM 5306 O O . ILE B 1 283 ? 24.73541 6.62557 -73.05849 1.000 24.29239 282 ILE B O 1
ATOM 5311 N N . GLY B 1 284 ? 24.09203 4.54029 -73.65458 1.000 22.16318 283 GLY B N 1
ATOM 5312 C CA . GLY B 1 284 ? 25.24674 4.20295 -74.44321 1.000 22.78431 283 GLY B CA 1
ATOM 5313 C C . GLY B 1 284 ? 24.80956 3.85996 -75.86285 1.000 21.16043 283 GLY B C 1
ATOM 5314 O O . GLY B 1 284 ? 23.63849 4.02571 -76.22121 1.000 21.24465 283 GLY B O 1
ATOM 5315 N N . GLY B 1 285 ? 25.73763 3.31154 -76.60623 1.000 21.08411 284 GLY B N 1
ATOM 5316 C CA . GLY B 1 285 ? 25.44669 3.01548 -78.01487 1.000 19.92871 284 GLY B CA 1
ATOM 5317 C C . GLY B 1 285 ? 25.77177 4.19039 -78.91142 1.000 19.76553 284 GLY B C 1
ATOM 5318 O O . GLY B 1 285 ? 26.80455 4.83844 -78.73641 1.000 20.52351 284 GLY B O 1
ATOM 5319 N N . ALA B 1 286 ? 24.90832 4.46302 -79.89820 1.000 18.11796 285 ALA B N 1
ATOM 5320 C CA . ALA B 1 286 ? 25.24593 5.44486 -80.92250 1.000 17.56263 285 ALA B CA 1
ATOM 5321 C C . ALA B 1 286 ? 24.00262 6.19793 -81.37830 1.000 17.82319 285 ALA B C 1
ATOM 5322 O O . ALA B 1 286 ? 22.85897 5.84350 -81.08934 1.000 18.08638 285 ALA B O 1
ATOM 5324 N N . SER B 1 287 ? 24.25575 7.23468 -82.18265 1.000 18.02848 286 SER B N 1
ATOM 5325 C CA . SER B 1 287 ? 23.19892 8.04236 -82.79856 1.000 18.77857 286 SER B CA 1
ATOM 5326 C C . SER B 1 287 ? 23.53783 8.29145 -84.26673 1.000 18.12059 286 SER B C 1
ATOM 5327 O O . SER B 1 287 ? 24.65656 8.02939 -84.70285 1.000 18.54170 286 SER B O 1
ATOM 5330 N N . LEU B 1 288 ? 22.55390 8.80337 -85.00144 1.000 18.22061 287 LEU B N 1
ATOM 5331 C CA . LEU B 1 288 ? 22.71817 9.07664 -86.42946 1.000 17.68370 287 LEU B CA 1
ATOM 5332 C C . LEU B 1 288 ? 22.87179 10.57421 -86.61230 1.000 18.11270 287 LEU B C 1
ATOM 5333 O O . LEU B 1 288 ? 21.95270 11.33647 -86.28756 1.000 20.43403 287 LEU B O 1
ATOM 5338 N N . TRP B 1 289 ? 24.02507 10.97628 -87.13859 1.000 17.99689 288 TRP B N 1
ATOM 5339 C CA . TRP B 1 289 ? 24.28789 12.36238 -87.48692 1.000 19.01807 288 TRP B CA 1
ATOM 5340 C C . TRP B 1 289 ? 24.05905 12.56299 -88.98287 1.000 19.61551 288 TRP B C 1
ATOM 5341 O O . TRP B 1 289 ? 24.34694 11.68409 -89.81258 1.000 19.81817 288 TRP B O 1
ATOM 5352 N N . VAL B 1 290 ? 23.55005 13.73159 -89.32074 1.000 20.21032 289 VAL B N 1
ATOM 5353 C CA . VAL B 1 290 ? 23.41212 14.13058 -90.72118 1.000 20.85250 289 VAL B CA 1
ATOM 5354 C C . VAL B 1 290 ? 24.56195 15.07682 -91.05183 1.000 22.18687 289 VAL B C 1
ATOM 5355 O O . VAL B 1 290 ? 24.77064 16.09532 -90.36814 1.000 23.80549 289 VAL B O 1
ATOM 5359 N N . MET B 1 291 ? 25.29759 14.76424 -92.11926 1.000 20.92619 290 MET B N 1
ATOM 5360 C CA . MET B 1 291 ? 26.47674 15.55584 -92.46259 1.000 21.76840 290 MET B CA 1
ATOM 5361 C C . MET B 1 291 ? 26.14862 16.72974 -93.37170 1.000 23.34490 290 MET B C 1
ATOM 5362 O O . MET B 1 291 ? 25.26116 16.64509 -94.22556 1.000 23.64231 290 MET B O 1
ATOM 5367 N N . GLN B 1 292 ? 26.88871 17.81344 -93.17118 1.000 24.55031 291 GLN B N 1
ATOM 5368 C CA . GLN B 1 292 ? 26.86670 18.94019 -94.09165 1.000 26.34000 291 GLN B CA 1
ATOM 5369 C C . GLN B 1 292 ? 27.44109 18.53802 -95.44377 1.000 25.42147 291 GLN B C 1
ATOM 5370 O O . GLN B 1 292 ? 28.20154 17.57564 -95.57790 1.000 25.26882 291 GLN B O 1
ATOM 5376 N N . GLY B 1 293 ? 27.14548 19.36253 -96.45667 1.000 25.18460 292 GLY B N 1
ATOM 5377 C CA . GLY B 1 293 ? 27.78001 19.16690 -97.72997 1.000 25.60044 292 GLY B CA 1
ATOM 5378 C C . GLY B 1 293 ? 27.05685 18.25463 -98.68392 1.000 25.15038 292 GLY B C 1
ATOM 5379 O O . GLY B 1 293 ? 27.68635 17.77508 -99.63807 1.000 27.19800 292 GLY B O 1
ATOM 5380 N N . LYS B 1 294 ? 25.75831 18.01344 -98.47399 1.000 23.97130 293 LYS B N 1
ATOM 5381 C CA . LYS B 1 294 ? 24.95419 17.20495 -99.37926 1.000 23.16857 293 LYS B CA 1
ATOM 5382 C C . LYS B 1 294 ? 23.94842 18.08248 -100.12500 1.000 24.71612 293 LYS B C 1
ATOM 5383 O O . LYS B 1 294 ? 23.73826 19.24821 -99.77257 1.000 26.12155 293 LYS B O 1
ATOM 5389 N N . ASP B 1 295 ? 23.31435 17.49691 -101.13926 1.000 26.00838 294 ASP B N 1
ATOM 5390 C CA . ASP B 1 295 ? 22.34512 18.23203 -101.93147 1.000 25.00300 294 ASP B CA 1
ATOM 5391 C C . ASP B 1 295 ? 20.95362 18.13695 -101.31315 1.000 25.38989 294 ASP B C 1
ATOM 5392 O O . ASP B 1 295 ? 20.71213 17.40565 -100.35341 1.000 25.88205 294 ASP B O 1
ATOM 5397 N N . LYS B 1 296 ? 20.03595 18.90480 -101.86424 1.000 25.54254 295 LYS B N 1
ATOM 5398 C CA . LYS B 1 296 ? 18.72564 19.06578 -101.25057 1.000 26.48739 295 LYS B CA 1
ATOM 5399 C C . LYS B 1 296 ? 17.91650 17.77831 -101.26802 1.000 26.11366 295 LYS B C 1
ATOM 5400 O O . LYS B 1 296 ? 17.28596 17.43173 -100.26263 1.000 26.77426 295 LYS B O 1
ATOM 5406 N N . GLU B 1 297 ? 17.92401 17.04336 -102.37790 1.000 26.27947 296 GLU B N 1
ATOM 5407 C CA . GLU B 1 297 ? 17.10799 15.84146 -102.43818 1.000 26.99534 296 GLU B CA 1
ATOM 5408 C C . GLU B 1 297 ? 17.62623 14.80848 -101.45436 1.000 25.48727 296 GLU B C 1
ATOM 5409 O O . GLU B 1 297 ? 16.83479 14.03359 -100.89634 1.000 26.76374 296 GLU B O 1
ATOM 5415 N N . THR B 1 298 ? 18.95027 14.77045 -101.27616 1.000 24.23185 297 THR B N 1
ATOM 5416 C CA . THR B 1 298 ? 19.53843 13.90701 -100.24671 1.000 23.59493 297 THR B CA 1
ATOM 5417 C C . THR B 1 298 ? 18.94942 14.19521 -98.87111 1.000 25.03721 297 THR B C 1
ATOM 5418 O O . THR B 1 298 ? 18.52698 13.28108 -98.16087 1.000 24.25291 297 THR B O 1
ATOM 5422 N N . TYR B 1 299 ? 18.89315 15.46294 -98.48841 1.000 25.87415 298 TYR B N 1
ATOM 5423 C CA . TYR B 1 299 ? 18.38056 15.76160 -97.15557 1.000 25.59517 298 TYR B CA 1
ATOM 5424 C C . TYR B 1 299 ? 16.90200 15.41698 -97.01451 1.000 25.99259 298 TYR B C 1
ATOM 5425 O O . TYR B 1 299 ? 16.47095 15.00532 -95.93388 1.000 26.39001 298 TYR B O 1
ATOM 5434 N N . THR B 1 300 ? 16.11545 15.53783 -98.09065 1.000 26.84006 299 THR B N 1
ATOM 5435 C CA . THR B 1 300 ? 14.72675 15.09696 -98.00382 1.000 28.00862 299 THR B CA 1
ATOM 5436 C C . THR B 1 300 ? 14.62840 13.59056 -97.75268 1.000 26.89796 299 THR B C 1
ATOM 5437 O O . THR B 1 300 ? 13.83841 13.13535 -96.91869 1.000 27.90598 299 THR B O 1
ATOM 5441 N N . GLY B 1 301 ? 15.38688 12.79722 -98.50399 1.000 24.06868 300 GLY B N 1
ATOM 5442 C CA . GLY B 1 301 ? 15.39467 11.36909 -98.27098 1.000 22.90801 300 GLY B CA 1
ATOM 5443 C C . GLY B 1 301 ? 15.91659 10.99286 -96.89840 1.000 22.46585 300 GLY B C 1
ATOM 5444 O O . GLY B 1 301 ? 15.41675 10.04307 -96.29658 1.000 23.13698 300 GLY B O 1
ATOM 5445 N N . VAL B 1 302 ? 16.92893 11.72527 -96.39403 1.000 20.30243 301 VAL B N 1
ATOM 5446 C CA . VAL B 1 302 ? 17.42424 11.48781 -95.02581 1.000 21.04989 301 VAL B CA 1
ATOM 5447 C C . VAL B 1 302 ? 16.29414 11.65811 -94.02578 1.000 23.21331 301 VAL B C 1
ATOM 5448 O O . VAL B 1 302 ? 16.09689 10.82284 -93.12277 1.000 23.75022 301 VAL B O 1
ATOM 5452 N N . ALA B 1 303 ? 15.53228 12.74074 -94.16640 1.000 24.36871 302 ALA B N 1
ATOM 5453 C CA . ALA B 1 303 ? 14.46184 12.97717 -93.21015 1.000 25.94785 302 ALA B CA 1
ATOM 5454 C C . ALA B 1 303 ? 13.40770 11.87565 -93.27948 1.000 26.43475 302 ALA B C 1
ATOM 5455 O O . ALA B 1 303 ? 12.94914 11.39418 -92.23678 1.000 27.17694 302 ALA B O 1
ATOM 5457 N N . LYS B 1 304 ? 13.06498 11.41567 -94.49154 1.000 26.54002 303 LYS B N 1
ATOM 5458 C CA . LYS B 1 304 ? 12.11448 10.31351 -94.63504 1.000 26.54792 303 LYS B CA 1
ATOM 5459 C C . LYS B 1 304 ? 12.64467 9.02152 -94.01327 1.000 25.13459 303 LYS B C 1
ATOM 5460 O O . LYS B 1 304 ? 11.87866 8.24645 -93.42635 1.000 25.84257 303 LYS B O 1
ATOM 5466 N N . PHE B 1 305 ? 13.94884 8.76316 -94.15034 1.000 22.16318 304 PHE B N 1
ATOM 5467 C CA . PHE B 1 305 ? 14.53297 7.56085 -93.56383 1.000 20.96304 304 PHE B CA 1
ATOM 5468 C C . PHE B 1 305 ? 14.56759 7.64054 -92.04611 1.000 22.39479 304 PHE B C 1
ATOM 5469 O O . PHE B 1 305 ? 14.22157 6.67709 -91.35967 1.000 22.17898 304 PHE B O 1
ATOM 5477 N N . LEU B 1 306 ? 14.94620 8.79067 -91.51836 1.000 23.33174 305 LEU B N 1
ATOM 5478 C CA . LEU B 1 306 ? 14.96348 8.91561 -90.06371 1.000 23.62125 305 LEU B CA 1
ATOM 5479 C C . LEU B 1 306 ? 13.55313 8.80943 -89.49035 1.000 24.49504 305 LEU B C 1
ATOM 5480 O O . LEU B 1 306 ? 13.34391 8.20672 -88.42757 1.000 24.17921 305 LEU B O 1
ATOM 5485 N N . ASP B 1 307 ? 12.56741 9.35705 -90.20537 1.000 26.82164 306 ASP B N 1
ATOM 5486 C CA . ASP B 1 307 ? 11.17889 9.19396 -89.79235 1.000 28.75345 306 ASP B CA 1
ATOM 5487 C C . ASP B 1 307 ? 10.77920 7.72330 -89.82237 1.000 28.48236 306 ASP B C 1
ATOM 5488 O O . ASP B 1 307 ? 10.13418 7.21969 -88.89951 1.000 28.54026 306 ASP B O 1
ATOM 5493 N N . PHE B 1 308 ? 11.16520 7.01745 -90.88096 1.000 27.01640 307 PHE B N 1
ATOM 5494 C CA . PHE B 1 308 ? 10.88146 5.59076 -90.98817 1.000 25.08459 307 PHE B CA 1
ATOM 5495 C C . PHE B 1 308 ? 11.49183 4.81567 -89.82624 1.000 25.32409 307 PHE B C 1
ATOM 5496 O O . PHE B 1 308 ? 10.82012 3.97098 -89.22245 1.000 25.30040 307 PHE B O 1
ATOM 5504 N N . LEU B 1 309 ? 12.74258 5.11541 -89.46935 1.000 24.70033 308 LEU B N 1
ATOM 5505 C CA . LEU B 1 309 ? 13.39131 4.37978 -88.38332 1.000 24.99773 308 LEU B CA 1
ATOM 5506 C C . LEU B 1 309 ? 12.68184 4.56676 -87.05420 1.000 25.46884 308 LEU B C 1
ATOM 5507 O O . LEU B 1 309 ? 12.72497 3.66820 -86.20014 1.000 26.00049 308 LEU B O 1
ATOM 5512 N N . ALA B 1 310 ? 12.06791 5.72337 -86.83704 1.000 25.43726 309 ALA B N 1
ATOM 5513 C CA . ALA B 1 310 ? 11.42846 6.00414 -85.55700 1.000 27.89545 309 ALA B CA 1
ATOM 5514 C C . ALA B 1 310 ? 9.94730 5.64753 -85.53492 1.000 30.37206 309 ALA B C 1
ATOM 5515 O O . ALA B 1 310 ? 9.30822 5.81997 -84.49138 1.000 31.78013 309 ALA B O 1
ATOM 5517 N N . LYS B 1 311 ? 9.37796 5.19466 -86.66051 1.000 31.84329 310 LYS B N 1
ATOM 5518 C CA . LYS B 1 311 ? 7.99707 4.73662 -86.64484 1.000 33.61982 310 LYS B CA 1
ATOM 5519 C C . LYS B 1 311 ? 7.86477 3.60047 -85.62974 1.000 33.91722 310 LYS B C 1
ATOM 5520 O O . LYS B 1 311 ? 8.81264 2.83869 -85.41765 1.000 34.17778 310 LYS B O 1
ATOM 5522 N N . PRO B 1 312 ? 6.71016 3.47177 -84.97722 1.000 35.85693 311 PRO B N 1
ATOM 5523 C CA . PRO B 1 312 ? 6.58716 2.45257 -83.91592 1.000 35.67270 311 PRO B CA 1
ATOM 5524 C C . PRO B 1 312 ? 7.01178 1.04232 -84.31424 1.000 35.96747 311 PRO B C 1
ATOM 5525 O O . PRO B 1 312 ? 7.81278 0.42216 -83.60198 1.000 35.63322 311 PRO B O 1
ATOM 5529 N N . GLU B 1 313 ? 6.51541 0.52563 -85.44346 1.000 36.06222 312 GLU B N 1
ATOM 5530 C CA . GLU B 1 313 ? 6.82486 -0.84771 -85.84372 1.000 35.68849 312 GLU B CA 1
ATOM 5531 C C . GLU B 1 313 ? 8.30458 -1.04207 -86.12198 1.000 34.33570 312 GLU B C 1
ATOM 5532 O O . GLU B 1 313 ? 8.83782 -2.13779 -85.90815 1.000 33.92512 312 GLU B O 1
ATOM 5534 N N . ASN B 1 314 ? 8.97170 -0.01953 -86.65612 1.000 33.58034 313 ASN B N 1
ATOM 5535 C CA . ASN B 1 314 ? 10.37135 -0.18579 -87.01025 1.000 32.83815 313 ASN B CA 1
ATOM 5536 C C . ASN B 1 314 ? 11.27824 -0.02216 -85.79639 1.000 32.08806 313 ASN B C 1
ATOM 5537 O O . ASN B 1 314 ? 12.28245 -0.73148 -85.67656 1.000 31.18269 313 ASN B O 1
ATOM 5542 N N . ALA B 1 315 ? 10.94023 0.90937 -84.89931 1.000 32.71971 314 ALA B N 1
ATOM 5543 C CA . ALA B 1 315 ? 11.66183 1.04736 -83.63630 1.000 31.70907 314 ALA B CA 1
ATOM 5544 C C . ALA B 1 315 ? 11.45209 -0.16870 -82.75047 1.000 31.81697 314 ALA B C 1
ATOM 5545 O O . ALA B 1 315 ? 12.39436 -0.65211 -82.11888 1.000 31.39850 314 ALA B O 1
ATOM 5547 N N . ALA B 1 316 ? 10.22645 -0.69334 -82.71612 1.000 31.80118 315 ALA B N 1
ATOM 5548 C CA . ALA B 1 316 ? 9.98644 -1.94684 -82.01082 1.000 32.46442 315 ALA B CA 1
ATOM 5549 C C . ALA B 1 316 ? 10.80297 -3.08235 -82.61493 1.000 32.30914 315 ALA B C 1
ATOM 5550 O O . ALA B 1 316 ? 11.42298 -3.86844 -81.88745 1.000 32.36177 315 ALA B O 1
ATOM 5552 N N . GLU B 1 317 ? 10.83376 -3.18296 -83.94413 1.000 32.48811 316 GLU B N 1
ATOM 5553 C CA . GLU B 1 317 ? 11.55729 -4.29472 -84.54413 1.000 32.39336 316 GLU B CA 1
ATOM 5554 C C . GLU B 1 317 ? 13.04257 -4.22700 -84.21807 1.000 31.21690 316 GLU B C 1
ATOM 5555 O O . GLU B 1 317 ? 13.64881 -5.24236 -83.85301 1.000 31.56168 316 GLU B O 1
ATOM 5561 N N . TRP B 1 318 ? 13.64300 -3.03754 -84.31957 1.000 30.45365 317 TRP B N 1
ATOM 5562 C CA . TRP B 1 318 ? 15.05242 -2.90485 -83.97078 1.000 29.49827 317 TRP B CA 1
ATOM 5563 C C . TRP B 1 318 ? 15.28914 -3.39348 -82.54984 1.000 27.77965 317 TRP B C 1
ATOM 5564 O O . TRP B 1 318 ? 16.20031 -4.19023 -82.30263 1.000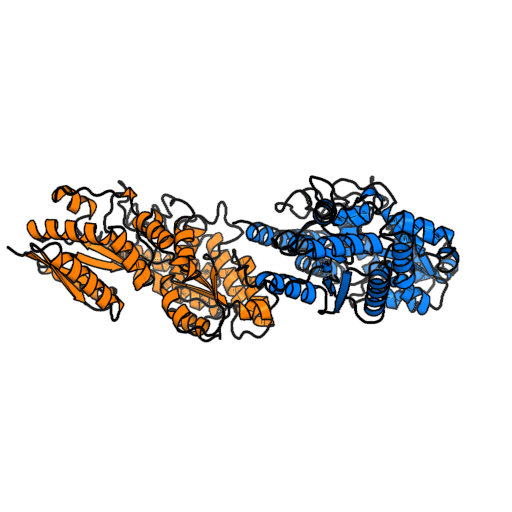 27.67963 317 TRP B O 1
ATOM 5575 N N . HIS B 1 319 ? 14.42946 -2.96608 -81.61713 1.000 27.30591 318 HIS B N 1
ATOM 5576 C CA . HIS B 1 319 ? 14.56912 -3.34220 -80.20963 1.000 28.12442 318 HIS B CA 1
ATOM 5577 C C . HIS B 1 319 ? 14.44550 -4.85255 -80.03131 1.000 28.88241 318 HIS B C 1
ATOM 5578 O O . HIS B 1 319 ? 15.30643 -5.48756 -79.41234 1.000 29.99044 318 HIS B O 1
ATOM 5585 N N . GLN B 1 320 ? 13.43773 -5.46169 -80.66128 1.000 29.49827 319 GLN B N 1
ATOM 5586 C CA . GLN B 1 320 ? 13.22949 -6.89550 -80.45720 1.000 31.01161 319 GLN B CA 1
ATOM 5587 C C . GLN B 1 320 ? 14.28441 -7.73366 -81.17949 1.000 33.05133 319 GLN B C 1
ATOM 5588 O O . GLN B 1 320 ? 14.68948 -8.79032 -80.68061 1.000 33.85669 319 GLN B O 1
ATOM 5594 N N . LYS B 1 321 ? 14.72578 -7.29204 -82.36355 1.000 32.73550 320 LYS B N 1
ATOM 5595 C CA . LYS B 1 321 ? 15.66002 -8.07657 -83.16678 1.000 32.65392 320 LYS B CA 1
ATOM 5596 C C . LYS B 1 321 ? 17.09999 -7.93030 -82.70770 1.000 31.95120 320 LYS B C 1
ATOM 5597 O O . LYS B 1 321 ? 17.87923 -8.88490 -82.80909 1.000 34.03303 320 LYS B O 1
ATOM 5603 N N . THR B 1 322 ? 17.48258 -6.76012 -82.21020 1.000 29.45616 321 THR B N 1
ATOM 5604 C CA . THR B 1 322 ? 18.88254 -6.53206 -81.88925 1.000 28.33234 321 THR B CA 1
ATOM 5605 C C . THR B 1 322 ? 19.17130 -6.56839 -80.39862 1.000 28.06652 321 THR B C 1
ATOM 5606 O O . THR B 1 322 ? 20.32481 -6.77626 -80.01893 1.000 30.00360 321 THR B O 1
ATOM 5610 N N . GLY B 1 323 ? 18.17160 -6.35404 -79.55803 1.000 27.04272 322 GLY B N 1
ATOM 5611 C CA . GLY B 1 323 ? 18.39544 -6.23746 -78.13077 1.000 26.32421 322 GLY B CA 1
ATOM 5612 C C . GLY B 1 323 ? 18.71340 -4.85041 -77.60805 1.000 27.39013 322 GLY B C 1
ATOM 5613 O O . GLY B 1 323 ? 18.89172 -4.68692 -76.38463 1.000 28.15338 322 GLY B O 1
ATOM 5614 N N . TYR B 1 324 ? 18.81417 -3.85166 -78.48271 1.000 26.41633 323 TYR B N 1
ATOM 5615 C CA . TYR B 1 324 ? 18.93563 -2.45947 -78.04757 1.000 25.31883 323 TYR B CA 1
ATOM 5616 C C . TYR B 1 324 ? 17.57680 -1.94383 -77.54136 1.000 25.46095 323 TYR B C 1
ATOM 5617 O O . TYR B 1 324 ? 16.54366 -2.58628 -77.71644 1.000 26.78479 323 TYR B O 1
ATOM 5626 N N . LEU B 1 325 ? 17.59264 -0.75867 -76.92043 1.000 24.48978 324 LEU B N 1
ATOM 5627 C CA . LEU B 1 325 ? 16.40790 -0.16650 -76.30533 1.000 24.28712 324 LEU B CA 1
ATOM 5628 C C . LEU B 1 325 ? 15.38453 0.28544 -77.34522 1.000 25.24250 324 LEU B C 1
ATOM 5629 O O . LEU B 1 325 ? 15.74955 0.67790 -78.45195 1.000 25.60307 324 LEU B O 1
ATOM 5634 N N . PRO B 1 326 ? 14.09987 0.30305 -76.98544 1.000 25.93206 325 PRO B N 1
ATOM 5635 C CA . PRO B 1 326 ? 13.10964 1.02146 -77.80983 1.000 27.66121 325 PRO B CA 1
ATOM 5636 C C . PRO B 1 326 ? 13.33423 2.52239 -77.65798 1.000 29.34036 325 PRO B C 1
ATOM 5637 O O . PRO B 1 326 ? 13.36039 3.04142 -76.54500 1.000 31.55642 325 PRO B O 1
ATOM 5641 N N . ILE B 1 327 ? 13.52971 3.22410 -78.77680 1.000 28.18759 326 ILE B N 1
ATOM 5642 C CA . ILE B 1 327 ? 13.89855 4.64239 -78.68921 1.000 28.49026 326 ILE B CA 1
ATOM 5643 C C . ILE B 1 327 ? 12.69578 5.54191 -78.42834 1.000 27.47171 326 ILE B C 1
ATOM 5644 O O . ILE B 1 327 ? 12.87270 6.70010 -78.01737 1.000 27.96914 326 ILE B O 1
ATOM 5649 N N . THR B 1 328 ? 11.48267 5.03853 -78.64495 1.000 28.30339 327 THR B N 1
ATOM 5650 C CA . THR B 1 328 ? 10.25557 5.78718 -78.42405 1.000 29.59829 327 THR B CA 1
ATOM 5651 C C . THR B 1 328 ? 9.35279 5.03779 -77.45287 1.000 31.40640 327 THR B C 1
ATOM 5652 O O . THR B 1 328 ? 9.39374 3.80539 -77.35880 1.000 31.70380 327 THR B O 1
ATOM 5656 N N . LYS B 1 329 ? 8.51156 5.79574 -76.74843 1.000 32.28545 328 LYS B N 1
ATOM 5657 C CA . LYS B 1 329 ? 7.51955 5.17748 -75.87536 1.000 32.56443 328 LYS B CA 1
ATOM 5658 C C . LYS B 1 329 ? 6.57372 4.28976 -76.66815 1.000 33.66456 328 LYS B C 1
ATOM 5659 O O . LYS B 1 329 ? 6.19780 3.20814 -76.20742 1.000 33.60403 328 LYS B O 1
ATOM 5661 N N . ALA B 1 330 ? 6.18822 4.72873 -77.86821 1.000 34.80154 329 ALA B N 1
ATOM 5662 C CA . ALA B 1 330 ? 5.28845 3.94376 -78.71124 1.000 35.44109 329 ALA B CA 1
ATOM 5663 C C . ALA B 1 330 ? 5.87696 2.57890 -79.05171 1.000 34.97788 329 ALA B C 1
ATOM 5664 O O . ALA B 1 330 ? 5.14744 1.57753 -79.10970 1.000 35.64638 329 ALA B O 1
ATOM 5666 N N . ALA B 1 331 ? 7.18934 2.51298 -79.28432 1.000 33.67246 330 ALA B N 1
ATOM 5667 C CA . ALA B 1 331 ? 7.80932 1.22908 -79.60976 1.000 33.66193 330 ALA B CA 1
ATOM 5668 C C . ALA B 1 331 ? 7.79383 0.28782 -78.40781 1.000 32.99869 330 ALA B C 1
ATOM 5669 O O . ALA B 1 331 ? 7.63013 -0.93374 -78.55586 1.000 33.01975 330 ALA B O 1
ATOM 5671 N N . TYR B 1 332 ? 7.99122 0.84108 -77.20991 1.000 31.61432 331 TYR B N 1
ATOM 5672 C CA . TYR B 1 332 ? 7.89734 0.04830 -75.99025 1.000 32.49337 331 TYR B CA 1
ATOM 5673 C C . TYR B 1 332 ? 6.47622 -0.45384 -75.80185 1.000 33.89617 331 TYR B C 1
ATOM 5674 O O . TYR B 1 332 ? 6.25871 -1.63876 -75.52499 1.000 34.51203 331 TYR B O 1
ATOM 5683 N N . ASP B 1 333 ? 5.48891 0.43139 -75.97297 1.000 35.72534 332 ASP B N 1
ATOM 5684 C CA . ASP B 1 333 ? 4.09403 0.01748 -75.81559 1.000 38.59410 332 ASP B CA 1
ATOM 5685 C C . ASP B 1 333 ? 3.73465 -1.07597 -76.81641 1.000 37.90981 332 ASP B C 1
ATOM 5686 O O . ASP B 1 333 ? 3.10867 -2.08021 -76.45473 1.000 38.95993 332 ASP B O 1
ATOM 5691 N N . LEU B 1 334 ? 4.11929 -0.89520 -78.08634 1.000 37.16761 333 LEU B N 1
ATOM 5692 C CA . LEU B 1 334 ? 3.81376 -1.90114 -79.09527 1.000 38.36776 333 LEU B CA 1
ATOM 5693 C C . LEU B 1 334 ? 4.45071 -3.23866 -78.74188 1.000 38.68885 333 LEU B C 1
ATOM 5694 O O . LEU B 1 334 ? 3.81013 -4.29096 -78.84163 1.000 38.54936 333 LEU B O 1
ATOM 5699 N N . THR B 1 335 ? 5.71855 -3.21411 -78.33181 1.000 38.29143 334 THR B N 1
ATOM 5700 C CA . THR B 1 335 ? 6.39830 -4.44174 -77.93987 1.000 37.54661 334 THR B CA 1
ATOM 5701 C C . THR B 1 335 ? 5.68235 -5.11216 -76.78196 1.000 39.36525 334 THR B C 1
ATOM 5702 O O . THR B 1 335 ? 5.53497 -6.34116 -76.75930 1.000 40.11534 334 THR B O 1
ATOM 5706 N N . ARG B 1 336 ? 5.21312 -4.31607 -75.81922 1.000 40.89438 335 ARG B N 1
ATOM 5707 C CA . ARG B 1 336 ? 4.47743 -4.87365 -74.68393 1.000 41.36022 335 ARG B CA 1
ATOM 5708 C C . ARG B 1 336 ? 3.16636 -5.50649 -75.13679 1.000 42.73144 335 ARG B C 1
ATOM 5709 O O . ARG B 1 336 ? 2.82277 -6.62062 -74.72241 1.000 43.86579 335 ARG B O 1
ATOM 5717 N N . GLU B 1 337 ? 2.42319 -4.80277 -75.99712 1.000 43.87105 336 GLU B N 1
ATOM 5718 C CA . GLU B 1 337 ? 1.14637 -5.30692 -76.49853 1.000 45.54230 336 GLU B CA 1
ATOM 5719 C C . GLU B 1 337 ? 1.31811 -6.55853 -77.34944 1.000 45.81865 336 GLU B C 1
ATOM 5720 O O . GLU B 1 337 ? 0.41271 -7.40748 -77.39839 1.000 46.64243 336 GLU B O 1
ATOM 5726 N N . GLN B 1 338 ? 2.45941 -6.68971 -78.02806 1.000 46.71350 337 GLN B N 1
ATOM 5727 C CA . GLN B 1 338 ? 2.73033 -7.87887 -78.82686 1.000 46.72402 337 GLN B CA 1
ATOM 5728 C C . GLN B 1 338 ? 3.05518 -9.10281 -77.97693 1.000 46.32398 337 GLN B C 1
ATOM 5729 O O . GLN B 1 338 ? 3.17803 -10.20151 -78.52895 1.000 47.35041 337 GLN B O 1
ATOM 5735 N N . GLY B 1 339 ? 3.20258 -8.94584 -76.66398 1.000 44.87907 338 GLY B N 1
ATOM 5736 C CA . GLY B 1 339 ? 3.51635 -10.05953 -75.79724 1.000 43.90790 338 GLY B CA 1
ATOM 5737 C C . GLY B 1 339 ? 4.98660 -10.37186 -75.67718 1.000 42.62880 338 GLY B C 1
ATOM 5738 O O . GLY B 1 339 ? 5.34347 -11.37846 -75.04822 1.000 43.44205 338 GLY B O 1
ATOM 5739 N N . PHE B 1 340 ? 5.85117 -9.52575 -76.23886 1.000 40.05743 339 PHE B N 1
ATOM 5740 C CA . PHE B 1 340 ? 7.27351 -9.83802 -76.30631 1.000 37.00180 339 PHE B CA 1
ATOM 5741 C C . PHE B 1 340 ? 7.90491 -9.97088 -74.92042 1.000 36.20434 339 PHE B C 1
ATOM 5742 O O . PHE B 1 340 ? 8.78807 -10.81113 -74.72143 1.000 36.77546 339 PHE B O 1
ATOM 5750 N N . TYR B 1 341 ? 7.48132 -9.14557 -73.95417 1.000 35.19896 340 TYR B N 1
ATOM 5751 C CA . TYR B 1 341 ? 8.09048 -9.17649 -72.62475 1.000 36.30698 340 TYR B CA 1
ATOM 5752 C C . TYR B 1 341 ? 7.67674 -10.40838 -71.82893 1.000 38.77833 340 TYR B C 1
ATOM 5753 O O . TYR B 1 341 ? 8.39589 -10.81273 -70.90639 1.000 39.67318 340 TYR B O 1
ATOM 5762 N N . GLU B 1 342 ? 6.55283 -11.03027 -72.19159 1.000 41.12598 341 GLU B N 1
ATOM 5763 C CA . GLU B 1 342 ? 6.15884 -12.27554 -71.54910 1.000 42.96041 341 GLU B CA 1
ATOM 5764 C C . GLU B 1 342 ? 7.07887 -13.41521 -71.96304 1.000 43.40784 341 GLU B C 1
ATOM 5765 O O . GLU B 1 342 ? 7.40590 -14.28151 -71.14462 1.000 45.46861 341 GLU B O 1
ATOM 5771 N N . LYS B 1 343 ? 7.49512 -13.43628 -73.23052 1.000 41.52603 342 LYS B N 1
ATOM 5772 C CA . LYS B 1 343 ? 8.36796 -14.47685 -73.75946 1.000 41.80501 342 LYS B CA 1
ATOM 5773 C C . LYS B 1 343 ? 9.84305 -14.19944 -73.52160 1.000 42.08663 342 LYS B C 1
ATOM 5774 O O . LYS B 1 343 ? 10.66058 -15.12120 -73.63328 1.000 43.86579 342 LYS B O 1
ATOM 5776 N N . ASN B 1 344 ? 10.19826 -12.95991 -73.19410 1.000 39.14417 343 ASN B N 1
ATOM 5777 C CA . ASN B 1 344 ? 11.58453 -12.53420 -73.01302 1.000 38.91519 343 ASN B CA 1
ATOM 5778 C C . ASN B 1 344 ? 11.66519 -11.84916 -71.66516 1.000 39.59159 343 ASN B C 1
ATOM 5779 O O . ASN B 1 344 ? 11.74504 -10.61805 -71.58144 1.000 39.59685 343 ASN B O 1
ATOM 5784 N N . PRO B 1 345 ? 11.62066 -12.62078 -70.58324 1.000 38.66779 344 PRO B N 1
ATOM 5785 C CA . PRO B 1 345 ? 11.61874 -12.01189 -69.25359 1.000 37.36764 344 PRO B CA 1
ATOM 5786 C C . PRO B 1 345 ? 12.87035 -11.17437 -69.05145 1.000 35.70165 344 PRO B C 1
ATOM 5787 O O . PRO B 1 345 ? 13.97658 -11.56383 -69.44178 1.000 37.41501 344 PRO B O 1
ATOM 5791 N N . GLY B 1 346 ? 12.67431 -9.99001 -68.48171 1.000 32.76709 345 GLY B N 1
ATOM 5792 C CA . GLY B 1 346 ? 13.75520 -9.06600 -68.23586 1.000 31.23269 345 GLY B CA 1
ATOM 5793 C C . GLY B 1 346 ? 14.10873 -8.16393 -69.39686 1.000 29.04296 345 GLY B C 1
ATOM 5794 O O . GLY B 1 346 ? 14.91218 -7.23875 -69.21079 1.000 27.64279 345 GLY B O 1
ATOM 5795 N N . ALA B 1 347 ? 13.53969 -8.39278 -70.58549 1.000 28.53763 346 ALA B N 1
ATOM 5796 C CA . ALA B 1 347 ? 13.86357 -7.54587 -71.72215 1.000 27.00061 346 ALA B CA 1
ATOM 5797 C C . ALA B 1 347 ? 13.26385 -6.15705 -71.60557 1.000 27.02166 346 ALA B C 1
ATOM 5798 O O . ALA B 1 347 ? 13.62440 -5.29069 -72.40960 1.000 27.96651 346 ALA B O 1
ATOM 5800 N N . ASP B 1 348 ? 12.34032 -5.93888 -70.66096 1.000 27.42960 347 ASP B N 1
ATOM 5801 C CA . ASP B 1 348 ? 11.77327 -4.62554 -70.40374 1.000 27.20326 347 ASP B CA 1
ATOM 5802 C C . ASP B 1 348 ? 12.44650 -3.89565 -69.24966 1.000 25.54780 347 ASP B C 1
ATOM 5803 O O . ASP B 1 348 ? 12.15608 -2.71480 -69.05026 1.000 26.24262 347 ASP B O 1
ATOM 5808 N N . THR B 1 349 ? 13.35105 -4.55096 -68.50936 1.000 24.76613 348 THR B N 1
ATOM 5809 C CA . THR B 1 349 ? 13.93217 -3.91895 -67.32327 1.000 24.28449 348 THR B CA 1
ATOM 5810 C C . THR B 1 349 ? 14.68195 -2.66482 -67.70006 1.000 23.06329 348 THR B C 1
ATOM 5811 O O . THR B 1 349 ? 14.58435 -1.64621 -67.01466 1.000 23.41860 348 THR B O 1
ATOM 5815 N N . ALA B 1 350 ? 15.41781 -2.70908 -68.80926 1.000 23.36070 349 ALA B N 1
ATOM 5816 C CA . ALA B 1 350 ? 16.21613 -1.55089 -69.16622 1.000 24.52399 349 ALA B CA 1
ATOM 5817 C C . ALA B 1 350 ? 15.32471 -0.37368 -69.50180 1.000 24.01077 349 ALA B C 1
ATOM 5818 O O . ALA B 1 350 ? 15.64908 0.76452 -69.15059 1.000 25.42410 349 ALA B O 1
ATOM 5820 N N . THR B 1 351 ? 14.20924 -0.61394 -70.19939 1.000 25.16618 350 THR B N 1
ATOM 5821 C CA . THR B 1 351 ? 13.30370 0.48917 -70.50046 1.000 25.86626 350 THR B CA 1
ATOM 5822 C C . THR B 1 351 ? 12.69329 1.07162 -69.24191 1.000 25.88731 350 THR B C 1
ATOM 5823 O O . THR B 1 351 ? 12.61780 2.29235 -69.09115 1.000 26.18209 350 THR B O 1
ATOM 5827 N N . ARG B 1 352 ? 12.25513 0.20709 -68.32055 1.000 24.81877 351 ARG B N 1
ATOM 5828 C CA . ARG B 1 352 ? 11.74986 0.68783 -67.04061 1.000 25.42673 351 ARG B CA 1
ATOM 5829 C C . ARG B 1 352 ? 12.79827 1.55388 -66.34668 1.000 24.88719 351 ARG B C 1
ATOM 5830 O O . ARG B 1 352 ? 12.48037 2.62137 -65.80191 1.000 25.38199 351 ARG B O 1
ATOM 5832 N N . GLN B 1 353 ? 14.06845 1.14971 -66.43221 1.000 23.62125 352 GLN B N 1
ATOM 5833 C CA . GLN B 1 353 ? 15.13203 1.96720 -65.86439 1.000 23.40544 352 GLN B CA 1
ATOM 5834 C C . GLN B 1 353 ? 15.19718 3.32624 -66.54882 1.000 24.09236 352 GLN B C 1
ATOM 5835 O O . GLN B 1 353 ? 15.30618 4.36206 -65.87700 1.000 25.58728 352 GLN B O 1
ATOM 5841 N N . MET B 1 354 ? 15.11204 3.34762 -67.88291 1.000 24.67138 353 MET B N 1
ATOM 5842 C CA . MET B 1 354 ? 15.18911 4.62416 -68.58548 1.000 26.52423 353 MET B CA 1
ATOM 5843 C C . MET B 1 354 ? 13.98593 5.50925 -68.30221 1.000 28.00862 353 MET B C 1
ATOM 5844 O O . MET B 1 354 ? 14.07223 6.72839 -68.50328 1.000 29.65882 353 MET B O 1
ATOM 5849 N N . LEU B 1 355 ? 12.86506 4.93200 -67.87750 1.000 29.54302 354 LEU B N 1
ATOM 5850 C CA . LEU B 1 355 ? 11.66342 5.70328 -67.59406 1.000 32.06174 354 LEU B CA 1
ATOM 5851 C C . LEU B 1 355 ? 11.58483 6.17997 -66.14894 1.000 33.90933 354 LEU B C 1
ATOM 5852 O O . LEU B 1 355 ? 10.55059 6.71608 -65.74049 1.000 37.37027 354 LEU B O 1
ATOM 5857 N N . ASN B 1 356 ? 12.66537 6.04356 -65.38167 1.000 33.45401 355 ASN B N 1
ATOM 5858 C CA . ASN B 1 356 ? 12.59067 6.26051 -63.93720 1.000 33.49875 355 ASN B CA 1
ATOM 5859 C C . ASN B 1 356 ? 12.20684 7.69757 -63.60903 1.000 35.43320 355 ASN B C 1
ATOM 5860 O O . ASN B 1 356 ? 11.23226 7.94740 -62.89281 1.000 36.12802 355 ASN B O 1
ATOM 5865 N N . LYS B 1 357 ? 12.98005 8.65563 -64.10189 1.000 37.08339 356 LYS B N 1
ATOM 5866 C CA . LYS B 1 357 ? 12.74659 10.07326 -63.86096 1.000 39.93374 356 LYS B CA 1
ATOM 5867 C C . LYS B 1 357 ? 13.20128 10.83592 -65.08722 1.000 41.56288 356 LYS B C 1
ATOM 5868 O O . LYS B 1 357 ? 14.03754 10.33927 -65.84764 1.000 41.26021 356 LYS B O 1
ATOM 5874 N N . PRO B 1 358 ? 12.66002 12.03927 -65.31353 1.000 42.43404 357 PRO B N 1
ATOM 5875 C CA . PRO B 1 358 ? 13.21238 12.91071 -66.35236 1.000 43.31046 357 PRO B CA 1
ATOM 5876 C C . PRO B 1 358 ? 14.61772 13.35028 -65.98810 1.000 42.97357 357 PRO B C 1
ATOM 5877 O O . PRO B 1 358 ? 14.95375 13.47192 -64.79828 1.000 43.48416 357 PRO B O 1
ATOM 5881 N N . PRO B 1 359 ? 15.46309 13.64502 -66.97569 1.000 42.88409 358 PRO B N 1
ATOM 5882 C CA . PRO B 1 359 ? 16.82484 14.08473 -66.65772 1.000 41.88134 358 PRO B CA 1
ATOM 5883 C C . PRO B 1 359 ? 16.84799 15.47568 -66.03874 1.000 41.10230 358 PRO B C 1
ATOM 5884 O O . PRO B 1 359 ? 16.01390 16.33479 -66.33569 1.000 42.81829 358 PRO B O 1
ATOM 5888 N N . LEU B 1 360 ? 17.81562 15.68319 -65.15390 1.000 38.79149 359 LEU B N 1
ATOM 5889 C CA . LEU B 1 360 ? 18.13169 17.00290 -64.64241 1.000 38.96257 359 LEU B CA 1
ATOM 5890 C C . LEU B 1 360 ? 18.99768 17.71753 -65.67240 1.000 37.68873 359 LEU B C 1
ATOM 5891 O O . LEU B 1 360 ? 19.43645 17.11147 -66.65222 1.000 37.53082 359 LEU B O 1
ATOM 5896 N N . PRO B 1 361 ? 19.24158 19.02176 -65.50626 1.000 36.60702 360 PRO B N 1
ATOM 5897 C CA . PRO B 1 361 ? 20.09500 19.72137 -66.49345 1.000 35.58848 360 PRO B CA 1
ATOM 5898 C C . PRO B 1 361 ? 21.47218 19.08933 -66.64605 1.000 35.31739 360 PRO B C 1
ATOM 5899 O O . PRO B 1 361 ? 22.03766 19.09982 -67.75106 1.000 36.77546 360 PRO B O 1
ATOM 5903 N N . PHE B 1 362 ? 22.00066 18.48006 -65.58076 1.000 33.60403 361 PHE B N 1
ATOM 5904 C CA . PHE B 1 362 ? 23.30634 17.82823 -65.59140 1.000 32.77761 361 PHE B CA 1
ATOM 5905 C C . PHE B 1 362 ? 23.23322 16.29836 -65.64868 1.000 32.24071 361 PHE B C 1
ATOM 5906 O O . PHE B 1 362 ? 24.26514 15.63036 -65.48063 1.000 32.84604 361 PHE B O 1
ATOM 5914 N N . THR B 1 363 ? 22.05871 15.71823 -65.93012 1.000 31.09847 362 THR B N 1
ATOM 5915 C CA . THR B 1 363 ? 21.99717 14.27461 -66.13465 1.000 30.18520 362 THR B CA 1
ATOM 5916 C C . THR B 1 363 ? 21.36378 13.89330 -67.46738 1.000 30.74842 362 THR B C 1
ATOM 5917 O O . THR B 1 363 ? 20.83722 12.78502 -67.58789 1.000 31.39587 362 THR B O 1
ATOM 5921 N N . LYS B 1 364 ? 21.39504 14.79287 -68.45580 1.000 31.61695 363 LYS B N 1
ATOM 5922 C CA . LYS B 1 364 ? 20.90600 14.45795 -69.79063 1.000 31.70643 363 LYS B CA 1
ATOM 5923 C C . LYS B 1 364 ? 21.85909 13.53141 -70.53510 1.000 31.57747 363 LYS B C 1
ATOM 5924 O O . LYS B 1 364 ? 21.42219 12.79129 -71.42401 1.000 32.41704 363 LYS B O 1
ATOM 5930 N N . GLY B 1 365 ? 23.13023 13.53557 -70.16403 1.000 31.02214 364 GLY B N 1
ATOM 5931 C CA . GLY B 1 365 ? 24.15870 12.82438 -70.89225 1.000 30.34838 364 GLY B CA 1
ATOM 5932 C C . GLY B 1 365 ? 25.50073 13.45649 -70.58120 1.000 30.79843 364 GLY B C 1
ATOM 5933 O O . GLY B 1 365 ? 25.62163 14.27203 -69.67166 1.000 30.10098 364 GLY B O 1
ATOM 5934 N N . LEU B 1 366 ? 26.51003 13.06011 -71.33877 1.000 30.57735 365 LEU B N 1
ATOM 5935 C CA . LEU B 1 366 ? 27.84157 13.62429 -71.19409 1.000 31.95646 365 LEU B CA 1
ATOM 5936 C C . LEU B 1 366 ? 28.21084 14.26323 -72.51297 1.000 30.74579 365 LEU B C 1
ATOM 5937 O O . LEU B 1 366 ? 27.94385 13.68892 -73.57483 1.000 31.73538 365 LEU B O 1
ATOM 5942 N N . ARG B 1 367 ? 28.83033 15.43309 -72.46464 1.000 30.51945 366 ARG B N 1
ATOM 5943 C CA . ARG B 1 367 ? 29.20730 16.09038 -73.70514 1.000 30.75106 366 ARG B CA 1
ATOM 5944 C C . ARG B 1 367 ? 30.60580 16.64472 -73.51925 1.000 31.44324 366 ARG B C 1
ATOM 5945 O O . ARG B 1 367 ? 30.78807 17.83133 -73.24933 1.000 33.94881 366 ARG B O 1
ATOM 5953 N N . LEU B 1 368 ? 31.59803 15.76925 -73.62047 1.000 29.01664 367 LEU B N 1
ATOM 5954 C CA . LEU B 1 368 ? 32.97440 16.15047 -73.36190 1.000 28.50079 367 LEU B CA 1
ATOM 5955 C C . LEU B 1 368 ? 33.83602 15.70830 -74.52919 1.000 29.13244 367 LEU B C 1
ATOM 5956 O O . LEU B 1 368 ? 33.72228 14.56732 -74.99281 1.000 29.97991 367 LEU B O 1
ATOM 5961 N N . GLY B 1 369 ? 34.69983 16.60498 -74.97268 1.000 29.12981 368 GLY B N 1
ATOM 5962 C CA . GLY B 1 369 ? 35.70878 16.23466 -75.94206 1.000 31.73275 368 GLY B CA 1
ATOM 5963 C C . GLY B 1 369 ? 36.69408 15.24589 -75.35325 1.000 32.82236 368 GLY B C 1
ATOM 5964 O O . GLY B 1 369 ? 36.90073 15.18365 -74.13872 1.000 34.17515 368 GLY B O 1
ATOM 5965 N N . ASN B 1 370 ? 37.30275 14.45437 -76.23814 1.000 34.29885 369 ASN B N 1
ATOM 5966 C CA . ASN B 1 370 ? 38.29035 13.44487 -75.85183 1.000 36.05695 369 ASN B CA 1
ATOM 5967 C C . ASN B 1 370 ? 37.72832 12.44695 -74.85942 1.000 36.34383 369 ASN B C 1
ATOM 5968 O O . ASN B 1 370 ? 38.44623 11.89728 -74.01536 1.000 37.19393 369 ASN B O 1
ATOM 5973 N N . MET B 1 371 ? 36.42325 12.24463 -74.91567 1.000 35.41740 370 MET B N 1
ATOM 5974 C CA . MET B 1 371 ? 35.81046 11.29393 -74.00326 1.000 34.45413 370 MET B CA 1
ATOM 5975 C C . MET B 1 371 ? 36.31644 9.86332 -74.17865 1.000 36.27803 370 MET B C 1
ATOM 5976 O O . MET B 1 371 ? 36.50431 9.18517 -73.15848 1.000 34.99630 370 MET B O 1
ATOM 5981 N N . PRO B 1 372 ? 36.55743 9.33706 -75.38700 1.000 37.89139 371 PRO B N 1
ATOM 5982 C CA . PRO B 1 372 ? 37.11376 7.97195 -75.45347 1.000 39.62054 371 PRO B CA 1
ATOM 5983 C C . PRO B 1 372 ? 38.43042 7.83124 -74.71431 1.000 42.22085 371 PRO B C 1
ATOM 5984 O O . PRO B 1 372 ? 38.68632 6.78764 -74.09846 1.000 43.52101 371 PRO B O 1
ATOM 5988 N N . GLN B 1 373 ? 39.25276 8.88110 -74.72787 1.000 41.47603 372 GLN B N 1
ATOM 5989 C CA . GLN B 1 373 ? 40.53156 8.86300 -74.02595 1.000 41.84712 372 GLN B CA 1
ATOM 5990 C C . GLN B 1 373 ? 40.34097 8.95684 -72.51901 1.000 41.45760 372 GLN B C 1
ATOM 5991 O O . GLN B 1 373 ? 41.06632 8.31673 -71.74304 1.000 42.35771 372 GLN B O 1
ATOM 5997 N N . ILE B 1 374 ? 39.37957 9.76675 -72.08475 1.000 40.58381 373 ILE B N 1
ATOM 5998 C CA . ILE B 1 374 ? 39.12558 9.91788 -70.66075 1.000 40.10218 373 ILE B CA 1
ATOM 5999 C C . ILE B 1 374 ? 38.65034 8.60395 -70.06588 1.000 40.49959 373 ILE B C 1
ATOM 6000 O O . ILE B 1 374 ? 38.99283 8.26711 -68.92771 1.000 39.85215 373 ILE B O 1
ATOM 6005 N N . ARG B 1 375 ? 37.86279 7.83685 -70.82953 1.000 39.57317 374 ARG B N 1
ATOM 6006 C CA . ARG B 1 375 ? 37.49138 6.49800 -70.38672 1.000 39.78898 374 ARG B CA 1
ATOM 6007 C C . ARG B 1 375 ? 38.71777 5.62716 -70.15591 1.000 41.21284 374 ARG B C 1
ATOM 6008 O O . ARG B 1 375 ? 38.77816 4.88285 -69.17199 1.000 40.31799 374 ARG B O 1
ATOM 6016 N N . VAL B 1 376 ? 39.71087 5.70938 -71.04010 1.000 42.59195 375 VAL B N 1
ATOM 6017 C CA . VAL B 1 376 ? 40.90131 4.88997 -70.84604 1.000 43.77630 375 VAL B CA 1
ATOM 6018 C C . VAL B 1 376 ? 41.65625 5.33720 -69.60450 1.000 44.68694 375 VAL B C 1
ATOM 6019 O O . VAL B 1 376 ? 42.20211 4.51274 -68.86327 1.000 44.63956 375 VAL B O 1
ATOM 6023 N N . ILE B 1 377 ? 41.71820 6.65160 -69.37632 1.000 45.18700 376 ILE B N 1
ATOM 6024 C CA . ILE B 1 377 ? 42.35411 7.18246 -68.17572 1.000 44.73694 376 ILE B CA 1
ATOM 6025 C C . ILE B 1 377 ? 41.67207 6.64252 -66.93237 1.000 44.83695 376 ILE B C 1
ATOM 6026 O O . ILE B 1 377 ? 42.33147 6.27071 -65.95892 1.000 43.77367 376 ILE B O 1
ATOM 6031 N N . VAL B 1 378 ? 40.33986 6.60929 -66.94072 1.000 45.35281 377 VAL B N 1
ATOM 6032 C CA . VAL B 1 378 ? 39.61008 6.05816 -65.80324 1.000 44.94223 377 VAL B CA 1
ATOM 6033 C C . VAL B 1 378 ? 39.95399 4.59140 -65.60867 1.000 45.41597 377 VAL B C 1
ATOM 6034 O O . VAL B 1 378 ? 40.16810 4.13753 -64.47784 1.000 44.92381 377 VAL B O 1
ATOM 6038 N N . ASP B 1 379 ? 40.02007 3.82810 -66.70114 1.000 45.56599 378 ASP B N 1
ATOM 6039 C CA . ASP B 1 379 ? 40.32006 2.40459 -66.58809 1.000 47.91627 378 ASP B CA 1
ATOM 6040 C C . ASP B 1 379 ? 41.66946 2.18505 -65.92764 1.000 49.28749 378 ASP B C 1
ATOM 6041 O O . ASP B 1 379 ? 41.82090 1.28438 -65.09548 1.000 50.82188 378 ASP B O 1
ATOM 6046 N N . GLU B 1 380 ? 42.66188 3.00846 -66.28545 1.000 48.97166 379 GLU B N 1
ATOM 6047 C CA . GLU B 1 380 ? 44.00436 2.84791 -65.73826 1.000 49.35329 379 GLU B CA 1
ATOM 6048 C C . GLU B 1 380 ? 44.06169 3.24795 -64.26595 1.000 49.76913 379 GLU B C 1
ATOM 6049 O O . GLU B 1 380 ? 44.65087 2.53185 -63.44344 1.000 49.67175 379 GLU B O 1
ATOM 6051 N N . GLU B 1 381 ? 43.43750 4.37412 -63.90369 1.000 49.11115 380 GLU B N 1
ATOM 6052 C CA . GLU B 1 381 ? 43.43551 4.78441 -62.50040 1.000 48.33211 380 GLU B CA 1
ATOM 6053 C C . GLU B 1 381 ? 42.63758 3.81852 -61.63373 1.000 48.65583 380 GLU B C 1
ATOM 6054 O O . GLU B 1 381 ? 43.00087 3.57393 -60.47629 1.000 47.86890 380 GLU B O 1
ATOM 6060 N N . LEU B 1 382 ? 41.54029 3.26555 -62.15887 1.000 47.92680 381 LEU B N 1
ATOM 6061 C CA . LEU B 1 382 ? 40.78374 2.30408 -61.36395 1.000 47.47675 381 LEU B CA 1
ATOM 6062 C C . LEU B 1 382 ? 41.52385 0.98296 -61.22335 1.000 48.85059 381 LEU B C 1
ATOM 6063 O O . LEU B 1 382 ? 41.43295 0.33963 -60.17659 1.000 49.61384 381 LEU B O 1
ATOM 6068 N N . GLU B 1 383 ? 42.25986 0.55831 -62.25398 1.000 51.20351 382 GLU B N 1
ATOM 6069 C CA . GLU B 1 383 ? 43.14409 -0.58362 -62.05635 1.000 53.12742 382 GLU B CA 1
ATOM 6070 C C . GLU B 1 383 ? 44.15276 -0.30337 -60.94900 1.000 53.17480 382 GLU B C 1
ATOM 6071 O O . GLU B 1 383 ? 44.50027 -1.20902 -60.17786 1.000 52.91424 382 GLU B O 1
ATOM 6077 N N . SER B 1 384 ? 44.57881 0.95719 -60.81486 1.000 51.94044 383 SER B N 1
ATOM 6078 C CA . SER B 1 384 ? 45.50057 1.33855 -59.74843 1.000 52.16415 383 SER B CA 1
ATOM 6079 C C . SER B 1 384 ? 44.87071 1.20107 -58.36462 1.000 52.69579 383 SER B C 1
ATOM 6080 O O . SER B 1 384 ? 45.58650 0.98188 -57.37706 1.000 54.29862 383 SER B O 1
ATOM 6082 N N . VAL B 1 385 ? 43.54622 1.33462 -58.26151 1.000 51.98781 384 VAL B N 1
ATOM 6083 C CA . VAL B 1 385 ? 42.88472 1.04515 -56.99288 1.000 50.36130 384 VAL B CA 1
ATOM 6084 C C . VAL B 1 385 ? 42.86302 -0.45620 -56.73409 1.000 50.74029 384 VAL B C 1
ATOM 6085 O O . VAL B 1 385 ? 43.14693 -0.90903 -55.61744 1.000 51.27194 384 VAL B O 1
ATOM 6089 N N . TRP B 1 386 ? 42.54913 -1.25652 -57.76051 1.000 50.49816 385 TRP B N 1
ATOM 6090 C CA . TRP B 1 386 ? 42.36110 -2.68867 -57.52790 1.000 50.88505 385 TRP B CA 1
ATOM 6091 C C . TRP B 1 386 ? 43.66239 -3.38368 -57.15356 1.000 52.45366 385 TRP B C 1
ATOM 6092 O O . TRP B 1 386 ? 43.63789 -4.42912 -56.49509 1.000 53.23796 385 TRP B O 1
ATOM 6103 N N . THR B 1 387 ? 44.79840 -2.83964 -57.56944 1.000 54.70393 386 THR B N 1
ATOM 6104 C CA . THR B 1 387 ? 46.08965 -3.42777 -57.24687 1.000 56.38044 386 THR B CA 1
ATOM 6105 C C . THR B 1 387 ? 46.69010 -2.86571 -55.96531 1.000 56.55415 386 THR B C 1
ATOM 6106 O O . THR B 1 387 ? 47.75854 -3.32182 -55.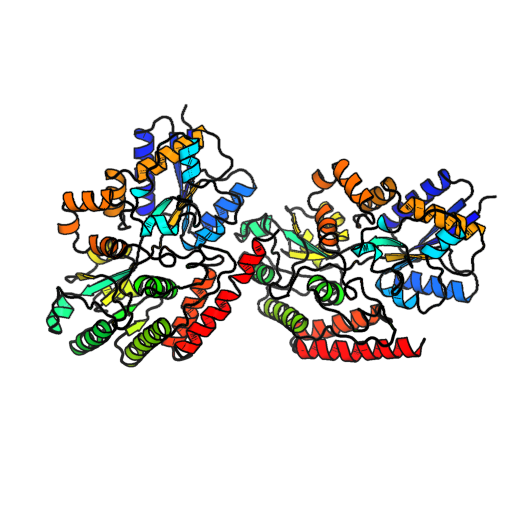54264 1.000 56.79102 386 THR B O 1
ATOM 6110 N N . GLY B 1 388 ? 46.03902 -1.88756 -55.34421 1.000 56.19095 387 GLY B N 1
ATOM 6111 C CA . GLY B 1 388 ? 46.50385 -1.33969 -54.08668 1.000 56.80418 387 GLY B CA 1
ATOM 6112 C C . GLY B 1 388 ? 47.46696 -0.17732 -54.18759 1.000 56.88840 387 GLY B C 1
ATOM 6113 O O . GLY B 1 388 ? 47.99321 0.25388 -53.15502 1.000 57.29371 387 GLY B O 1
ATOM 6114 N N . LYS B 1 389 ? 47.69706 0.36077 -55.38862 1.000 56.88314 388 LYS B N 1
ATOM 6115 C CA . LYS B 1 389 ? 48.69407 1.41382 -55.55993 1.000 56.49888 388 LYS B CA 1
ATOM 6116 C C . LYS B 1 389 ? 48.17383 2.78466 -55.12543 1.000 55.38032 388 LYS B C 1
ATOM 6117 O O . LYS B 1 389 ? 48.92869 3.58430 -54.55809 1.000 56.51730 388 LYS B O 1
ATOM 6119 N N . LYS B 1 390 ? 46.90042 3.08491 -55.38851 1.000 53.13532 389 LYS B N 1
ATOM 6120 C CA . LYS B 1 390 ? 46.31990 4.37213 -55.02975 1.000 50.77714 389 LYS B CA 1
ATOM 6121 C C . LYS B 1 390 ? 45.05841 4.15239 -54.21434 1.000 48.06103 389 LYS B C 1
ATOM 6122 O O . LYS B 1 390 ? 44.33742 3.17225 -54.41814 1.000 49.05588 389 LYS B O 1
ATOM 6124 N N . THR B 1 391 ? 44.78813 5.07995 -53.29608 1.000 44.50007 390 THR B N 1
ATOM 6125 C CA . THR B 1 391 ? 43.48155 5.10899 -52.65745 1.000 42.64195 390 THR B CA 1
ATOM 6126 C C . THR B 1 391 ? 42.41974 5.53152 -53.67343 1.000 40.69698 390 THR B C 1
ATOM 6127 O O . THR B 1 391 ? 42.73349 6.13166 -54.69981 1.000 39.99690 390 THR B O 1
ATOM 6131 N N . PRO B 1 392 ? 41.15149 5.23407 -53.39916 1.000 40.01796 391 PRO B N 1
ATOM 6132 C CA . PRO B 1 392 ? 40.07483 5.77979 -54.24852 1.000 38.01508 391 PRO B CA 1
ATOM 6133 C C . PRO B 1 392 ? 40.15956 7.28784 -54.46405 1.000 37.97034 391 PRO B C 1
ATOM 6134 O O . PRO B 1 392 ? 40.01005 7.75442 -55.59972 1.000 38.40460 391 PRO B O 1
ATOM 6138 N N . GLN B 1 393 ? 40.43226 8.06071 -53.40851 1.000 38.67569 392 GLN B N 1
ATOM 6139 C CA . GLN B 1 393 ? 40.55882 9.50907 -53.54284 1.000 38.99415 392 GLN B CA 1
ATOM 6140 C C . GLN B 1 393 ? 41.71587 9.87150 -54.46945 1.000 39.45999 392 GLN B C 1
ATOM 6141 O O . GLN B 1 393 ? 41.59560 10.77548 -55.31259 1.000 39.65475 392 GLN B O 1
ATOM 6147 N N . GLN B 1 394 ? 42.84969 9.17085 -54.32878 1.000 40.79963 393 GLN B N 1
ATOM 6148 C CA . GLN B 1 394 ? 44.01215 9.46486 -55.16126 1.000 40.98123 393 GLN B CA 1
ATOM 6149 C C . GLN B 1 394 ? 43.72954 9.17008 -56.62344 1.000 40.69172 393 GLN B C 1
ATOM 6150 O O . GLN B 1 394 ? 44.10904 9.95520 -57.50198 1.000 41.66552 393 GLN B O 1
ATOM 6152 N N . ALA B 1 395 ? 43.06762 8.04099 -56.91036 1.000 39.58896 394 ALA B N 1
ATOM 6153 C CA . ALA B 1 395 ? 42.79431 7.70425 -58.30778 1.000 39.82846 394 ALA B CA 1
ATOM 6154 C C . ALA B 1 395 ? 41.78728 8.66205 -58.92019 1.000 38.34144 394 ALA B C 1
ATOM 6155 O O . ALA B 1 395 ? 41.97495 9.12597 -60.05220 1.000 37.91244 394 ALA B O 1
ATOM 6157 N N . LEU B 1 396 ? 40.70933 8.97306 -58.19849 1.000 35.33318 395 LEU B N 1
ATOM 6158 C CA . LEU B 1 396 ? 39.72870 9.89163 -58.76642 1.000 35.04631 395 LEU B CA 1
ATOM 6159 C C . LEU B 1 396 ? 40.28238 11.30526 -58.90551 1.000 35.21212 395 LEU B C 1
ATOM 6160 O O . LEU B 1 396 ? 39.99903 11.98813 -59.90028 1.000 34.69100 395 LEU B O 1
ATOM 6165 N N . ASP B 1 397 ? 41.10569 11.76027 -57.95815 1.000 36.58070 396 ASP B N 1
ATOM 6166 C CA . ASP B 1 397 ? 41.71604 13.07330 -58.14596 1.000 37.63872 396 ASP B CA 1
ATOM 6167 C C . ASP B 1 397 ? 42.68151 13.06645 -59.32841 1.000 38.19668 396 ASP B C 1
ATOM 6168 O O . ASP B 1 397 ? 42.69212 14.00627 -60.13820 1.000 38.44408 396 ASP B O 1
ATOM 6173 N N . THR B 1 398 ? 43.46629 11.99399 -59.46978 1.000 38.59936 397 THR B N 1
ATOM 6174 C CA . THR B 1 398 ? 44.41070 11.89298 -60.57660 1.000 39.09942 397 THR B CA 1
ATOM 6175 C C . THR B 1 398 ? 43.68757 11.83466 -61.91974 1.000 38.78360 397 THR B C 1
ATOM 6176 O O . THR B 1 398 ? 44.04056 12.55809 -62.86759 1.000 39.82320 397 THR B O 1
ATOM 6180 N N . ALA B 1 399 ? 42.67175 10.96444 -62.02280 1.000 37.07287 398 ALA B N 1
ATOM 6181 C CA . ALA B 1 399 ? 41.90118 10.86746 -63.25825 1.000 35.27265 398 ALA B CA 1
ATOM 6182 C C . ALA B 1 399 ? 41.26395 12.20475 -63.61772 1.000 35.77008 398 ALA B C 1
ATOM 6183 O O . ALA B 1 399 ? 41.20688 12.57788 -64.79865 1.000 35.31739 398 ALA B O 1
ATOM 6185 N N . VAL B 1 400 ? 40.75022 12.92537 -62.62669 1.000 35.55426 399 VAL B N 1
ATOM 6186 C CA . VAL B 1 400 ? 40.19331 14.25069 -62.87652 1.000 36.38857 399 VAL B CA 1
ATOM 6187 C C . VAL B 1 400 ? 41.26610 15.19554 -63.40444 1.000 37.51239 399 VAL B C 1
ATOM 6188 O O . VAL B 1 400 ? 41.02483 15.96376 -64.34365 1.000 37.34132 399 VAL B O 1
ATOM 6192 N N . GLU B 1 401 ? 42.47328 15.14224 -62.83856 1.000 39.07574 400 GLU B N 1
ATOM 6193 C CA . GLU B 1 401 ? 43.52153 16.05001 -63.30278 1.000 41.08651 400 GLU B CA 1
ATOM 6194 C C . GLU B 1 401 ? 43.93296 15.73597 -64.73530 1.000 42.26823 400 GLU B C 1
ATOM 6195 O O . GLU B 1 401 ? 43.98412 16.63632 -65.58415 1.000 42.49457 400 GLU B O 1
ATOM 6197 N N . ARG B 1 402 ? 44.23649 14.46318 -65.02111 1.000 42.29454 401 ARG B N 1
ATOM 6198 C CA . ARG B 1 402 ? 44.63286 14.07565 -66.37084 1.000 42.94725 401 ARG B CA 1
ATOM 6199 C C . ARG B 1 402 ? 43.49560 14.28662 -67.35086 1.000 41.06019 401 ARG B C 1
ATOM 6200 O O . ARG B 1 402 ? 43.72663 14.64213 -68.51057 1.000 41.62604 401 ARG B O 1
ATOM 6208 N N . GLY B 1 403 ? 42.26228 14.05360 -66.91015 1.000 39.11785 402 GLY B N 1
ATOM 6209 C CA . GLY B 1 403 ? 41.13524 14.20971 -67.81282 1.000 37.71242 402 GLY B CA 1
ATOM 6210 C C . GLY B 1 403 ? 40.88529 15.66476 -68.13879 1.000 34.62520 402 GLY B C 1
ATOM 6211 O O . GLY B 1 403 ? 40.60689 16.01155 -69.28757 1.000 34.79628 402 GLY B O 1
ATOM 6212 N N . ASN B 1 404 ? 41.05647 16.54736 -67.14564 1.000 33.45401 403 ASN B N 1
ATOM 6213 C CA . ASN B 1 404 ? 40.98074 17.98192 -67.41658 1.000 34.14620 403 ASN B CA 1
ATOM 6214 C C . ASN B 1 404 ? 42.01082 18.41441 -68.45600 1.000 35.94905 403 ASN B C 1
ATOM 6215 O O . ASN B 1 404 ? 41.72777 19.28460 -69.28742 1.000 36.69914 403 ASN B O 1
ATOM 6220 N N . GLN B 1 405 ? 43.20616 17.81384 -68.42990 1.000 36.76493 404 GLN B N 1
ATOM 6221 C CA . GLN B 1 405 ? 44.22345 18.15543 -69.41892 1.000 38.70990 404 GLN B CA 1
ATOM 6222 C C . GLN B 1 405 ? 43.72213 17.84838 -70.81720 1.000 38.88887 404 GLN B C 1
ATOM 6223 O O . GLN B 1 405 ? 43.81915 18.68041 -71.72987 1.000 38.80992 404 GLN B O 1
ATOM 6225 N N . LEU B 1 406 ? 43.15958 16.65353 -70.99885 1.000 37.62293 405 LEU B N 1
ATOM 6226 C CA . LEU B 1 406 ? 42.58154 16.31552 -72.28953 1.000 38.71517 405 LEU B CA 1
ATOM 6227 C C . LEU B 1 406 ? 41.42945 17.24677 -72.63819 1.000 38.03877 405 LEU B C 1
ATOM 6228 O O . LEU B 1 406 ? 41.24685 17.60011 -73.80915 1.000 38.92046 405 LEU B O 1
ATOM 6233 N N . LEU B 1 407 ? 40.64943 17.66983 -71.64110 1.000 35.37003 406 LEU B N 1
ATOM 6234 C CA . LEU B 1 407 ? 39.58641 18.63251 -71.91398 1.000 34.50677 406 LEU B CA 1
ATOM 6235 C C . LEU B 1 407 ? 40.16240 19.95641 -72.38904 1.000 36.01221 406 LEU B C 1
ATOM 6236 O O . LEU B 1 407 ? 39.62267 20.58816 -73.30769 1.000 37.49660 406 LEU B O 1
ATOM 6241 N N . ARG B 1 408 ? 41.25241 20.40081 -71.76298 1.000 38.06509 407 ARG B N 1
ATOM 6242 C CA . ARG B 1 408 ? 41.89406 21.62327 -72.22052 1.000 40.18377 407 ARG B CA 1
ATOM 6243 C C . ARG B 1 408 ? 42.49731 21.46104 -73.61296 1.000 41.22073 407 ARG B C 1
ATOM 6244 O O . ARG B 1 408 ? 42.39862 22.37816 -74.43669 1.000 41.18652 407 ARG B O 1
ATOM 6252 N N . ARG B 1 409 ? 43.13311 20.31499 -73.89622 1.000 42.32350 408 ARG B N 1
ATOM 6253 C CA . ARG B 1 409 ? 43.66519 20.07727 -75.23838 1.000 42.29191 408 ARG B CA 1
ATOM 6254 C C . ARG B 1 409 ? 42.56075 20.15614 -76.28395 1.000 41.03124 408 ARG B C 1
ATOM 6255 O O . ARG B 1 409 ? 42.71066 20.82729 -77.31295 1.000 41.92871 408 ARG B O 1
ATOM 6257 N N . PHE B 1 410 ? 41.44363 19.46888 -76.03966 1.000 39.60212 409 PHE B N 1
ATOM 6258 C CA . PHE B 1 410 ? 40.30303 19.54785 -76.94440 1.000 39.71792 409 PHE B CA 1
ATOM 6259 C C . PHE B 1 410 ? 39.84084 20.98750 -77.09280 1.000 42.66564 409 PHE B C 1
ATOM 6260 O O . PHE B 1 410 ? 39.60200 21.47139 -78.20695 1.000 43.34993 409 PHE B O 1
ATOM 6268 N N . GLU B 1 411 ? 39.72404 21.69119 -75.96934 1.000 44.61588 410 GLU B N 1
ATOM 6269 C CA . GLU B 1 411 ? 39.26830 23.07058 -76.00122 1.000 47.69782 410 GLU B CA 1
ATOM 6270 C C . GLU B 1 411 ? 40.21042 23.93794 -76.81886 1.000 48.85323 410 GLU B C 1
ATOM 6271 O O . GLU B 1 411 ? 39.76769 24.89288 -77.46146 1.000 49.36908 410 GLU B O 1
ATOM 6277 N N . LYS B 1 412 ? 41.50282 23.60320 -76.81875 1.000 50.23234 411 LYS B N 1
ATOM 6278 C CA . LYS B 1 412 ? 42.47866 24.34623 -77.60556 1.000 52.40365 411 LYS B CA 1
ATOM 6279 C C . LYS B 1 412 ? 42.37193 24.01741 -79.08624 1.000 55.32505 411 LYS B C 1
ATOM 6280 O O . LYS B 1 412 ? 42.68336 24.86271 -79.93003 1.000 55.22767 411 LYS B O 1
ATOM 6282 N N . SER B 1 413 ? 41.93998 22.80794 -79.42927 1.000 57.51479 412 SER B N 1
ATOM 6283 C CA . SER B 1 413 ? 41.75363 22.47251 -80.83534 1.000 59.43081 412 SER B CA 1
ATOM 6284 C C . SER B 1 413 ? 40.48645 23.08074 -81.42407 1.000 61.36262 412 SER B C 1
ATOM 6285 O O . SER B 1 413 ? 40.21060 22.86765 -82.60936 1.000 61.27314 412 SER B O 1
ATOM 6288 N N . THR B 1 414 ? 39.73305 23.84380 -80.63528 1.000 63.31022 413 THR B N 1
ATOM 6289 C CA . THR B 1 414 ? 38.43074 24.36465 -81.03576 1.000 64.90252 413 THR B CA 1
ATOM 6290 C C . THR B 1 414 ? 38.47201 25.86670 -81.28635 1.000 66.37375 413 THR B C 1
ATOM 6291 O O . THR B 1 414 ? 37.60067 26.60155 -80.81916 1.000 67.35018 413 THR B O 1
#

Organism: Escherichia coli (strain K12) (NCBI:txid83333)

Secondary structure (DSSP, 8-state):
--EEEEEEE---HHHHHHHHHHHHHHHHH-TTEEEEEEE--SHHHHHHHHHHHHHTT---SEEEEEGGGHHHHHHTT-EE-HHHHHHHHT----GGGB-HHHHGGGB-TTT--BSSEEEEEE-EEEEEEHHHHHHTT--TT---SBHHHHHHHHHHHHHTT-SEEEEEES-HHHHHHHHHHHTT--SBHHHHTTT-TT--B---SHHHHHHHHHHHHHHHHTSEEEE-STTHHHHHHHTTSEEEEEEEGGGHHHHHHH--S-EEEEPPPB-TT-TT-S-----EEEEEEEESS--HHHHHHHHHHHHHHHSHHHHHHHHHHH-PPPSBHHHHHHHHHTTHHHHSTTTTHHHHHHTSSPPPTTSS----TTHHHHHHHHHHHHHHHHTTSS-HHHHHHHHHHHHHHHHHHHHHHT--/--EEEEEEE---HHHHHHHHHHHHHHHHH-TTEEEEEEE-SSHHHHHHHHHHHHHTT---SEEEEEGGGHHHHHHHT-EE-HHHHHHHHT----GGGB-HHHHGGGB-TTT--BSSEEEEEE-EEEEEEHHHHHHHT--TT---SBHHHHHHHHHHHHHTT-SEEEEES-HHIIIIIIHHHHTT--SBHHHHTTT-TT--B-TTSHHHHHHHHHHHHHHHTTSB----SSTHHHHHHHTTSEEEEEEEGGGHHHHHHH--S-EEEEEPPB-TTSTT-------EEEEEEEESS--HHHHHHHHHHHHHHHSHHHHHHHHHHH-PPPSBHHHHHHHHHTTHHHHSTTTTHHHHHHTSSPPPTTSS----TTHHHHHHHHHHHHHHHHTTSS-HHHHHHHHHHHHHHHHHHHHHT-

GO terms:
  GO:0042597 periplasmic space (C, EXP)
  GO:0001407 glycerophosphodiester transmembrane transport (P, IDA)
  GO:0030288 outer membrane-bounded periplasmic space (C, IDA)
  GO:0015794 glycerol-3-phosphate transmembrane transport (P, IDA)
  GO:0015794 glycerol-3-phosphate transmembrane transport (P, IMP)
  GO:0016020 membrane (C, IDA)